Protein 7SWU (pdb70)

InterPro domains:
  IPR000786 Green fluorescent protein, GFP [PR01229] (3-27)
  IPR000786 Green fluorescent protein, GFP [PR01229] (28-48)
  IPR000786 Green fluorescent protein, GFP [PR01229] (85-107)
  IPR000786 Green fluorescent protein, GFP [PR01229] (108-128)
  IPR000786 Green fluorescent protein, GFP [PR01229] (187-205)
  IPR009017 Green fluorescent protein [G3DSA:2.40.155.10] (69-224)
  IPR009017 Green fluorescent protein [SSF54511] (7-222)
  IPR011584 Green fluorescent protein-related [PF01353] (12-220)

Sequence (862 aa):
QALADTMKMTWLMEGSSVNGHAFTIEGEEGTGKPYEGKQSGTTFRVTKGGPLPFAFDIVAPTLFKCFMKYPADIPDYFKLAFPEGLTYDRKIAFEDGGCCATATVEEMSLKGNTLVHKTNNFQGGNFPIDDGPVMQKRTLGWEPTSEKMTPCCDGIIKGDTIMYLMMVEGGKTLKCRYENNYRANKPVLMPPSHFVDLRLTRTNLDKEGLAFKLEEYAVARVLEVQALADTMKMTWLMEGSSVNGHAFTIEGEEGTGKPYEGKQSGTTFRVTKGGPLPFAFDIVAPTLFKCFMKYPADIPDYFKLAFPEGLTYDRKIAFEDGGCCATATVEEMSLKGNTLVHKTNNFQGGNFPIDDGPVMQKRTLGWEPTSEKMTPCCDGIIKGDTIMYLMMVEGGKTLKCRYENNYRANKPVLMPPSHFVDLRLTRTNLDKEEGLAFKLEEYAVARVLEVQALADTMKMTWLMEGSSVNGHAFTIEGEEGTTGKPYEGKQSGTFRVTKGGPLPFAFDIVAPTLFKCFMKYPADIPDYFKLAFPEGLTYDRKIAFEDGGCCATATVEMSLKGNTLVHKTNNFQGGNFPIDDGPVMQKRTLGWEPTSEKMTPCDGIIKGDTIMYLMMVEGGKTLKCRYENNYRANKPVLMPPSHFVDLRLTRTNLDKEGLAFKLEEYAVARVLEVLADTMKMTWLMEGSSVNGHAFTIEGEGTTGKPYEGKQSGTFRRVTKGGPLPFAFDIVAPTLFKCFMKYPADIPDYFKLAFPEGLTYDRKIAFEDGGCCATATVEMSLKGNTLVHKTNNFQGGNFPIDDGPVMQKRTLGWEPTSEKMTPCDGIIKGDTIMYLMMVEGGKTLKCRYENNYRANKPVLMPPSHFVDLRLTRTNLDKEGLAFKLEEYAVARVLEV

Organism: Stylophora pistillata (NCBI:txid50429)

Nearest PDB structures (foldseek):
  7swu-assembly1_A  TM=1.005E+00  e=8.905E-48  Stylophora pistillata
  8i4k-assembly1_A  TM=9.836E-01  e=3.861E-34  Galaxea fascicularis
  8ydo-assembly2_C  TM=9.864E-01  e=3.766E-33  Montipora sp. 20
  2p4m-assembly1_A  TM=9.873E-01  e=4.679E-33  Montipora efflorescens
  1mou-assembly1_A  TM=9.876E-01  e=1.055E-32  Montipora efflorescens

Foldseek 3Di:
DLADQKFKEKEWEWEAAARQTWIKIKIWMAGLQQLKIKIKMFTPPRPPPLWAPQVCQVVRAQSREHEDPVFDRLQVLLPQVWKKKKKWKAWPQGKIKIKIWTWHDDPRYIYIYMYIYIYDDDCPDCTSNVQWDHKDKWKWKWADDPQWTWTWTWIWTHGPPRDIIIMIMTMIMHRPPDDDHGHIWMKIKDKDKADPDDRRGMIMIMMGIYIDHDPD/DQADQKFKEKEWEWEAAARQTWIKIKIWMAGLQQLKIKIKMFTPPRPPPLWAPQVCQVVRAQSREHEDPPFDRLQVLLPQVWKKKKKWKAWPVGKIKIKIWTWHDDPRYIYIYMYIYIYPDDCPDCTSNVFWDHKDKWKWKWADDPQWTWTWTWIWTHGPPRDIIIMIMTMIMHGPPDPDHGHTWMKIKDKDKDDPDDRRGMIMIMMGIYIDHDPD/DQADQKFKEKEWEWEAAARQTWIKIKIWMAGLQQLKIKIKMFTPPRPPPLWAPQVCQVVRAQSREHEDPPFDRLQVQLPQQWKKKKKWKAWPVGKIKIKIWTWHDDPRYIYIYMYIYIYDDDCPDCTSVVFWAHKDKWKWKWADDPQKTWTWTWIWIHGPPRDIIIMIMTMIMHRPDRDDHGHIWMKIKDKHKDDPDPRNGMIMIMMGIYIDHDPD/DDQKFKEKEWEWEAAARQTWIKIKIWMAGLQQLKIKIKIFTPPRPPPLWAPQVCQVVRAQSREHEDPPFDRLQVQLPQVWKKKKKWKAWPVGKIKIKIWTWHDDPRYIYIYMYIYIYDDDCPDCTSNVFWAHKDKWKWKWADDPQKTWTWTWIWIHGPPRDIIIMIMTMIMHRPDGDDHGHIWMKIKDKHKDDPDDRNGMIMIMMGIYIDHDPD

B-factor: mean 20.65, std 9.24, range [8.61, 73.72]

Structure (mmCIF, N/CA/C/O backbone):
data_7SWU
#
_entry.id   7SWU
#
_cell.length_a   71.825
_cell.length_b   83.742
_cell.length_c   88.469
_cell.angle_alpha   90
_cell.angle_beta   96.81
_cell.angle_gamma   90
#
_symmetry.space_group_name_H-M   'P 1 21 1'
#
loop_
_entity.id
_entity.type
_entity.pdbx_description
1 polymer 'Chromoprotein spisPINK'
2 water water
#
loop_
_atom_site.group_PDB
_atom_site.id
_atom_site.type_symbol
_atom_site.label_atom_id
_atom_site.label_alt_id
_atom_site.label_comp_id
_atom_site.label_asym_id
_atom_site.label_entity_id
_atom_site.label_seq_id
_atom_site.pdbx_PDB_ins_code
_atom_site.Cartn_x
_atom_site.Cartn_y
_atom_site.Cartn_z
_atom_site.occupancy
_atom_site.B_iso_or_equiv
_atom_site.auth_seq_id
_atom_site.auth_comp_id
_atom_site.auth_asym_id
_atom_site.auth_atom_id
_atom_site.pdbx_PDB_model_num
ATOM 1 N N . GLN A 1 6 ? 19.446 29.228 31.034 1 40.72 6 GLN A N 1
ATOM 2 C CA . GLN A 1 6 ? 18.626 28.169 31.633 1 40.45 6 GLN A CA 1
ATOM 3 C C . GLN A 1 6 ? 18.555 26.941 30.719 1 38.86 6 GLN A C 1
ATOM 4 O O . GLN A 1 6 ? 18.129 27.093 29.576 1 39.29 6 GLN A O 1
ATOM 17 N N . ALA A 1 7 ? 18.941 25.725 31.195 1 36.98 7 ALA A N 1
ATOM 18 C CA . ALA A 1 7 ? 18.741 24.52 30.378 1 35.09 7 ALA A CA 1
ATOM 19 C C . ALA A 1 7 ? 17.223 24.228 30.283 1 31.83 7 ALA A C 1
ATOM 20 O O . ALA A 1 7 ? 16.756 23.765 29.242 1 32.62 7 ALA A O 1
ATOM 27 N N . LEU A 1 8 ? 16.461 24.513 31.348 1 28.27 8 LEU A N 1
ATOM 28 C CA . LEU A 1 8 ? 15.016 24.315 31.366 1 25.58 8 LEU A CA 1
ATOM 29 C C . LEU A 1 8 ? 14.29 25.648 31.228 1 23.99 8 LEU A C 1
ATOM 30 O O . LEU A 1 8 ? 14.571 26.582 31.968 1 24.04 8 LEU A O 1
ATOM 46 N N . ALA A 1 9 ? 13.316 25.717 30.327 1 22.51 9 ALA A N 1
ATOM 47 C CA . ALA A 1 9 ? 12.514 26.921 30.11 1 22.69 9 ALA A CA 1
ATOM 48 C C . ALA A 1 9 ? 11.434 27.059 31.23 1 21.89 9 ALA A C 1
ATOM 49 O O . ALA A 1 9 ? 11.235 26.124 32.016 1 21.22 9 ALA A O 1
ATOM 56 N N . ASP A 1 10 ? 10.748 28.212 31.309 1 21.2 10 ASP A N 1
ATOM 57 C CA . ASP A 1 10 ? 9.691 28.427 32.301 1 21.04 10 ASP A CA 1
ATOM 58 C C . ASP A 1 10 ? 8.53 27.443 32.124 1 19.71 10 ASP A C 1
ATOM 59 O O . ASP A 1 10 ? 7.873 27.109 33.112 1 19.84 10 ASP A O 1
ATOM 68 N N . THR A 1 11 ? 8.263 27.002 30.89 1 18.79 11 THR A N 1
ATOM 69 C CA . THR A 1 11 ? 7.262 25.975 30.599 1 18.99 11 THR A CA 1
ATOM 70 C C . THR A 1 11 ? 7.956 24.897 29.779 1 18.9 11 THR A C 1
ATOM 71 O O . THR A 1 11 ? 8.674 25.209 28.819 1 19.95 11 THR A O 1
ATOM 82 N N . MET A 1 12 ? 7.727 23.63 30.138 1 17.47 12 MET A N 1
ATOM 83 C CA . MET A 1 12 ? 8.318 22.509 29.439 1 17.11 12 MET A CA 1
ATOM 84 C C . MET A 1 12 ? 7.263 21.456 29.123 1 16.74 12 MET A C 1
ATOM 85 O O . MET A 1 12 ? 6.275 21.315 29.845 1 17.34 12 MET A O 1
ATOM 99 N N . LYS A 1 13 ? 7.498 20.684 28.07 1 15.26 13 LYS A N 1
ATOM 100 C CA . LYS A 1 13 ? 6.676 19.533 27.75 1 16.05 13 LYS A CA 1
ATOM 101 C C . LYS A 1 13 ? 7.386 18.306 28.326 1 15.85 13 LYS A C 1
ATOM 102 O O . LYS A 1 13 ? 8.607 18.317 28.501 1 16.34 13 LYS A O 1
ATOM 121 N N . MET A 1 14 ? 6.621 17.262 28.614 1 14.89 14 MET A N 1
ATOM 122 C CA . MET A 1 14 ? 7.183 16.004 29.108 1 15.02 14 MET A CA 1
ATOM 123 C C . MET A 1 14 ? 6.559 14.812 28.444 1 14.55 14 MET A C 1
ATOM 124 O O . MET A 1 14 ? 5.406 14.851 28.019 1 14.46 14 MET A O 1
ATOM 138 N N . THR A 1 15 ? 7.315 13.702 28.415 1 14.2 15 THR A N 1
ATOM 139 C CA . THR A 1 15 ? 6.787 12.412 28.003 1 13.72 15 THR A CA 1
ATOM 140 C C . THR A 1 15 ? 7.24 11.382 29.03 1 13.55 15 THR A C 1
ATOM 141 O O . THR A 1 15 ? 8.314 11.525 29.627 1 13.08 15 THR A O 1
ATOM 152 N N . TRP A 1 16 ? 6.438 10.342 29.2 1 12.63 16 TRP A N 1
ATOM 153 C CA . TRP A 1 16 ? 6.745 9.239 30.095 1 12.09 16 TRP A CA 1
ATOM 154 C C . TRP A 1 16 ? 6.576 7.923 29.38 1 12.62 16 TRP A C 1
ATOM 155 O O . TRP A 1 16 ? 5.643 7.746 28.598 1 13.33 16 TRP A O 1
ATOM 176 N N . LEU A 1 17 ? 7.469 6.982 29.694 1 12.19 17 LEU A N 1
ATOM 177 C CA . LEU A 1 17 ? 7.346 5.589 29.275 1 12.8 17 LEU A CA 1
ATOM 178 C C . LEU A 1 17 ? 7.728 4.785 30.504 1 12.76 17 LEU A C 1
ATOM 179 O O . LEU A 1 17 ? 8.845 4.934 30.998 1 12.82 17 LEU A O 1
ATOM 195 N N . MET A 1 18 ? 6.804 3.994 31.038 1 11.96 18 MET A N 1
ATOM 196 C CA . MET A 1 18 ? 7.081 3.169 32.205 1 12.17 18 MET A CA 1
ATOM 197 C C . MET A 1 18 ? 6.737 1.738 31.82 1 13.01 18 MET A C 1
ATOM 198 O O . MET A 1 18 ? 5.643 1.473 31.329 1 13.94 18 MET A O 1
ATOM 212 N N . GLU A 1 19 ? 7.659 0.811 32.082 1 12.14 19 GLU A N 1
ATOM 213 C CA . GLU A 1 19 ? 7.431 -0.605 31.824 1 12.39 19 GLU A CA 1
ATOM 214 C C . GLU A 1 19 ? 7.738 -1.311 33.121 1 13.09 19 GLU A C 1
ATOM 215 O O . GLU A 1 19 ? 8.614 -0.876 33.864 1 13.5 19 GLU A O 1
ATOM 227 N N . GLY A 1 20 ? 7.042 -2.4 33.375 1 13 20 GLY A N 1
ATOM 228 C CA . GLY A 1 20 ? 7.325 -3.168 34.574 1 12.91 20 GLY A CA 1
ATOM 229 C C . GLY A 1 20 ? 6.388 -4.308 34.803 1 12.34 20 GLY A C 1
ATOM 230 O O . GLY A 1 20 ? 5.654 -4.723 33.914 1 11.81 20 GLY A O 1
ATOM 234 N N A SER A 1 21 ? 6.46 -4.861 36.009 0.5 11.71 21 SER A N 1
ATOM 235 N N B SER A 1 21 ? 6.441 -4.811 36.014 0.5 12.29 21 SER A N 1
ATOM 236 C CA A SER A 1 21 ? 5.603 -5.958 36.433 0.5 11.31 21 SER A CA 1
ATOM 237 C CA B SER A 1 21 ? 5.597 -5.9 36.441 0.5 12.5 21 SER A CA 1
ATOM 238 C C A SER A 1 21 ? 5.306 -5.801 37.908 0.5 11.65 21 SER A C 1
ATOM 239 C C B SER A 1 21 ? 5.276 -5.719 37.91 0.5 12.16 21 SER A C 1
ATOM 240 O O A SER A 1 21 ? 6.187 -5.385 38.657 0.5 11.71 21 SER A O 1
ATOM 241 O O B SER A 1 21 ? 6.099 -5.182 38.65 0.5 12.21 21 SER A O 1
ATOM 256 N N . VAL A 1 22 ? 4.092 -6.178 38.333 1 11.32 22 VAL A N 1
ATOM 257 C CA . VAL A 1 22 ? 3.687 -6.14 39.745 1 11.87 22 VAL A CA 1
ATOM 258 C C . VAL A 1 22 ? 3.054 -7.503 40.026 1 11.7 22 VAL A C 1
ATOM 259 O O . VAL A 1 22 ? 2.118 -7.897 39.334 1 11.83 22 VAL A O 1
ATOM 273 N N . ASN A 1 23 ? 3.619 -8.272 40.993 1 10.73 23 ASN A N 1
ATOM 274 C CA . ASN A 1 23 ? 3.13 -9.621 41.295 1 11.38 23 ASN A CA 1
ATOM 275 C C . ASN A 1 23 ? 3.079 -10.499 40.024 1 12.24 23 ASN A C 1
ATOM 276 O O . ASN A 1 23 ? 2.149 -11.279 39.842 1 13.87 23 ASN A O 1
ATOM 287 N N . GLY A 1 24 ? 4.059 -10.316 39.142 1 11.5 24 GLY A N 1
ATOM 288 C CA . GLY A 1 24 ? 4.15 -11.084 37.904 1 12.32 24 GLY A CA 1
ATOM 289 C C . GLY A 1 24 ? 3.339 -10.548 36.739 1 13.6 24 GLY A C 1
ATOM 290 O O . GLY A 1 24 ? 3.443 -11.094 35.626 1 14.66 24 GLY A O 1
ATOM 294 N N . HIS A 1 25 ? 2.533 -9.487 36.956 1 12.85 25 HIS A N 1
ATOM 295 C CA . HIS A 1 25 ? 1.708 -8.927 35.894 1 13.51 25 HIS A CA 1
ATOM 296 C C . HIS A 1 25 ? 2.434 -7.807 35.162 1 13.4 25 HIS A C 1
ATOM 297 O O . HIS A 1 25 ? 2.627 -6.723 35.728 1 13.62 25 HIS A O 1
ATOM 311 N N . ALA A 1 26 ? 2.747 -8.023 33.874 1 12.87 26 ALA A N 1
ATOM 312 C CA . ALA A 1 26 ? 3.452 -7.022 33.09 1 12.74 26 ALA A CA 1
ATOM 313 C C . ALA A 1 26 ? 2.529 -5.904 32.647 1 13.21 26 ALA A C 1
ATOM 314 O O . ALA A 1 26 ? 1.349 -6.132 32.344 1 13.04 26 ALA A O 1
ATOM 321 N N . PHE A 1 27 ? 3.082 -4.697 32.563 1 12.87 27 PHE A N 1
ATOM 322 C CA . PHE A 1 27 ? 2.312 -3.543 32.12 1 12.7 27 PHE A CA 1
ATOM 323 C C . PHE A 1 27 ? 3.212 -2.476 31.513 1 12.49 27 PHE A C 1
ATOM 324 O O . PHE A 1 27 ? 4.422 -2.449 31.751 1 12.14 27 PHE A O 1
ATOM 341 N N . THR A 1 28 ? 2.596 -1.591 30.72 1 12.39 28 THR A N 1
ATOM 342 C CA . THR A 1 28 ? 3.273 -0.432 30.153 1 12.84 28 THR A CA 1
ATOM 343 C C . THR A 1 28 ? 2.334 0.75 30.314 1 13.52 28 THR A C 1
ATOM 344 O O . THR A 1 28 ? 1.129 0.63 30.058 1 13.2 28 THR A O 1
ATOM 355 N N . ILE A 1 29 ? 2.902 1.897 30.702 1 13.04 29 ILE A N 1
ATOM 356 C CA . ILE A 1 29 ? 2.167 3.148 30.826 1 13.48 29 ILE A CA 1
ATOM 357 C C . ILE A 1 29 ? 2.905 4.181 29.983 1 13.94 29 ILE A C 1
ATOM 358 O O . ILE A 1 29 ? 4.137 4.242 30.013 1 13.56 29 ILE A O 1
ATOM 374 N N . GLU A 1 30 ? 2.153 4.983 29.211 1 13.84 30 GLU A N 1
ATOM 375 C CA . GLU A 1 30 ? 2.725 6.073 28.426 1 14.08 30 GLU A CA 1
ATOM 376 C C . GLU A 1 30 ? 2.023 7.345 28.852 1 14.44 30 GLU A C 1
ATOM 377 O O . GLU A 1 30 ? 0.836 7.313 29.166 1 15.05 30 GLU A O 1
ATOM 389 N N . GLY A 1 31 ? 2.742 8.452 28.839 1 14.09 31 GLY A N 1
ATOM 390 C CA . GLY A 1 31 ? 2.145 9.725 29.217 1 14.18 31 GLY A CA 1
ATOM 391 C C . GLY A 1 31 ? 2.756 10.907 28.52 1 13.44 31 GLY A C 1
ATOM 392 O O . GLY A 1 31 ? 3.855 10.819 27.959 1 13.35 31 GLY A O 1
ATOM 396 N N A GLU A 1 32 ? 2.006 12.012 28.506 0.5 13.41 32 GLU A N 1
ATOM 397 N N B GLU A 1 32 ? 2.018 12.009 28.524 0.5 13.71 32 GLU A N 1
ATOM 398 C CA A GLU A 1 32 ? 2.453 13.296 27.969 0.5 14 32 GLU A CA 1
ATOM 399 C CA B GLU A 1 32 ? 2.458 13.283 27.968 0.5 14.55 32 GLU A CA 1
ATOM 400 C C A GLU A 1 32 ? 1.938 14.382 28.908 0.5 14.24 32 GLU A C 1
ATOM 401 C C B GLU A 1 32 ? 1.934 14.386 28.897 0.5 14.49 32 GLU A C 1
ATOM 402 O O A GLU A 1 32 ? 0.842 14.257 29.461 0.5 14.34 32 GLU A O 1
ATOM 403 O O B GLU A 1 32 ? 0.843 14.258 29.459 0.5 14.59 32 GLU A O 1
ATOM 426 N N . GLY A 1 33 ? 2.715 15.437 29.079 1 14.18 33 GLY A N 1
ATOM 427 C CA . GLY A 1 33 ? 2.315 16.52 29.969 1 14.6 33 GLY A CA 1
ATOM 428 C C . GLY A 1 33 ? 3.037 17.81 29.758 1 14.51 33 GLY A C 1
ATOM 429 O O . GLY A 1 33 ? 3.769 17.984 28.777 1 14.07 33 GLY A O 1
ATOM 434 N N . THR A 1 34 ? 2.775 18.725 30.679 1 14.56 34 THR A N 1
ATOM 435 C CA . THR A 1 34 ? 3.33 20.066 30.678 1 15.25 34 THR A CA 1
ATOM 436 C C . THR A 1 34 ? 3.607 20.467 32.109 1 15.89 34 THR A C 1
ATOM 437 O O . THR A 1 34 ? 2.848 20.115 33.029 1 16 34 THR A O 1
ATOM 448 N N . GLY A 1 35 ? 4.673 21.219 32.295 1 15.79 35 GLY A N 1
ATOM 449 C CA . GLY A 1 35 ? 5.036 21.67 33.63 1 15.85 35 GLY A CA 1
ATOM 450 C C . GLY A 1 35 ? 5.791 22.973 33.643 1 15.4 35 GLY A C 1
ATOM 451 O O . GLY A 1 35 ? 6.271 23.425 32.611 1 14.74 35 GLY A O 1
ATOM 455 N N . LYS A 1 36 ? 5.871 23.58 34.824 1 15.05 36 LYS A N 1
ATOM 456 C CA . LYS A 1 36 ? 6.557 24.84 35.063 1 15.98 36 LYS A CA 1
ATOM 457 C C . LYS A 1 36 ? 7.625 24.507 36.09 1 15.92 36 LYS A C 1
ATOM 458 O O . LYS A 1 36 ? 7.345 24.44 37.295 1 16.22 36 LYS A O 1
ATOM 477 N N . PRO A 1 37 ? 8.846 24.177 35.616 1 15.31 37 PRO A N 1
ATOM 478 C CA . PRO A 1 37 ? 9.882 23.696 36.548 1 14.93 37 PRO A CA 1
ATOM 479 C C . PRO A 1 37 ? 10.172 24.585 37.748 1 14.91 37 PRO A C 1
ATOM 480 O O . PRO A 1 37 ? 10.316 24.081 38.869 1 15.15 37 PRO A O 1
ATOM 491 N N . TYR A 1 38 ? 10.256 25.9 37.53 1 15.1 38 TYR A N 1
ATOM 492 C CA . TYR A 1 38 ? 10.605 26.825 38.615 1 16.34 38 TYR A CA 1
ATOM 493 C C . TYR A 1 38 ? 9.454 27.111 39.553 1 17.65 38 TYR A C 1
ATOM 494 O O . TYR A 1 38 ? 9.706 27.505 40.702 1 19.46 38 TYR A O 1
ATOM 512 N N . GLU A 1 39 ? 8.203 26.931 39.093 1 16.72 39 GLU A N 1
ATOM 513 C CA . GLU A 1 39 ? 7.041 27.076 39.967 1 16.43 39 GLU A CA 1
ATOM 514 C C . GLU A 1 39 ? 6.755 25.789 40.775 1 15.77 39 GLU A C 1
ATOM 515 O O . GLU A 1 39 ? 5.896 25.822 41.659 1 15.91 39 GLU A O 1
ATOM 527 N N . GLY A 1 40 ? 7.418 24.68 40.44 1 14.73 40 GLY A N 1
ATOM 528 C CA . GLY A 1 40 ? 7.211 23.409 41.11 1 14.89 40 GLY A CA 1
ATOM 529 C C . GLY A 1 40 ? 5.912 22.733 40.741 1 14.6 40 GLY A C 1
ATOM 530 O O . GLY A 1 40 ? 5.419 21.93 41.521 1 15.44 40 GLY A O 1
ATOM 534 N N . LYS A 1 41 ? 5.367 23.013 39.554 1 13.5 41 LYS A N 1
ATOM 535 C CA . LYS A 1 41 ? 4.068 22.465 39.15 1 14.13 41 LYS A CA 1
ATOM 536 C C . LYS A 1 41 ? 4.195 21.636 37.905 1 14.6 41 LYS A C 1
ATOM 537 O O . LYS A 1 41 ? 4.943 21.99 36.994 1 15.84 41 LYS A O 1
ATOM 556 N N . GLN A 1 42 ? 3.453 20.549 37.844 1 13.82 42 GLN A N 1
ATOM 557 C CA . GLN A 1 42 ? 3.464 19.685 36.669 1 13.21 42 GLN A CA 1
ATOM 558 C C . GLN A 1 42 ? 2.177 18.912 36.584 1 13.53 42 GLN A C 1
ATOM 559 O O . GLN A 1 42 ? 1.517 18.653 37.6 1 13.84 42 GLN A O 1
ATOM 573 N N . SER A 1 43 ? 1.823 18.525 35.364 1 13.98 43 SER A N 1
ATOM 574 C CA . SER A 1 43 ? 0.676 17.654 35.163 1 14.52 43 SER A CA 1
ATOM 575 C C . SER A 1 43 ? 0.922 16.778 33.948 1 15.03 43 SER A C 1
ATOM 576 O O . SER A 1 43 ? 1.759 17.089 33.096 1 15.45 43 SER A O 1
ATOM 584 N N . GLY A 1 44 ? 0.211 15.673 33.901 1 14.36 44 GLY A N 1
ATOM 585 C CA . GLY A 1 44 ? 0.315 14.766 32.775 1 14.84 44 GLY A CA 1
ATOM 586 C C . GLY A 1 44 ? -0.903 13.891 32.636 1 14.72 44 GLY A C 1
ATOM 587 O O . GLY A 1 44 ? -1.639 13.683 33.601 1 14.67 44 GLY A O 1
ATOM 591 N N . THR A 1 45 ? -1.091 13.386 31.421 1 13.74 45 THR A N 1
ATOM 592 C CA A THR A 1 45 ? -2.16 12.46 31.091 0.5 15.08 45 THR A CA 1
ATOM 593 C CA B THR A 1 45 ? -2.172 12.457 31.082 0.5 15.07 45 THR A CA 1
ATOM 594 C C . THR A 1 45 ? -1.493 11.142 30.725 1 14.93 45 THR A C 1
ATOM 595 O O . THR A 1 45 ? -0.537 11.136 29.951 1 15.63 45 THR A O 1
ATOM 614 N N . PHE A 1 46 ? -1.98 10.047 31.294 1 13.24 46 PHE A N 1
ATOM 615 C CA . PHE A 1 46 ? -1.391 8.728 31.129 1 13.22 46 PHE A CA 1
ATOM 616 C C . PHE A 1 46 ? -2.384 7.732 30.598 1 14.31 46 PHE A C 1
ATOM 617 O O . PHE A 1 46 ? -3.57 7.806 30.918 1 15.48 46 PHE A O 1
ATOM 634 N N . ARG A 1 47 ? -1.866 6.729 29.875 1 13.72 47 ARG A N 1
ATOM 635 C CA . ARG A 1 47 ? -2.643 5.637 29.318 1 14.38 47 ARG A CA 1
ATOM 636 C C . ARG A 1 47 ? -1.939 4.333 29.661 1 13.58 47 ARG A C 1
ATOM 637 O O . ARG A 1 47 ? -0.711 4.248 29.531 1 13.03 47 ARG A O 1
ATOM 658 N N . VAL A 1 48 ? -2.698 3.321 30.095 1 13.51 48 VAL A N 1
ATOM 659 C CA . VAL A 1 48 ? -2.143 1.994 30.338 1 14.02 48 VAL A CA 1
ATOM 660 C C . VAL A 1 48 ? -2.194 1.337 28.961 1 14.74 48 VAL A C 1
ATOM 661 O O . VAL A 1 48 ? -3.274 0.931 28.511 1 15.51 48 VAL A O 1
ATOM 674 N N . THR A 1 49 ? -1.059 1.302 28.246 1 14.43 49 THR A N 1
ATOM 675 C CA . THR A 1 49 ? -1.04 0.804 26.866 1 15.15 49 THR A CA 1
ATOM 676 C C . THR A 1 49 ? -0.863 -0.71 26.739 1 16.44 49 THR A C 1
ATOM 677 O O . THR A 1 49 ? -1.165 -1.261 25.67 1 17.77 49 THR A O 1
ATOM 688 N N . LYS A 1 50 ? -0.362 -1.376 27.793 1 15.53 50 LYS A N 1
ATOM 689 C CA . LYS A 1 50 ? -0.233 -2.836 27.838 1 16.47 50 LYS A CA 1
ATOM 690 C C . LYS A 1 50 ? -0.542 -3.3 29.257 1 16.5 50 LYS A C 1
ATOM 691 O O . LYS A 1 50 ? -0.153 -2.639 30.22 1 16.13 50 LYS A O 1
ATOM 710 N N . GLY A 1 51 ? -1.256 -4.415 29.376 1 17.15 51 GLY A N 1
ATOM 711 C CA . GLY A 1 51 ? -1.587 -4.991 30.673 1 17.78 51 GLY A CA 1
ATOM 712 C C . GLY A 1 51 ? -2.738 -4.353 31.421 1 18.55 51 GLY A C 1
ATOM 713 O O . GLY A 1 51 ? -2.946 -4.656 32.599 1 18.97 51 GLY A O 1
ATOM 717 N N . GLY A 1 52 ? -3.517 -3.502 30.75 1 18.5 52 GLY A N 1
ATOM 718 C CA . GLY A 1 52 ? -4.654 -2.842 31.375 1 19.27 52 GLY A CA 1
ATOM 719 C C . GLY A 1 52 ? -5.974 -3.551 31.097 1 21.49 52 GLY A C 1
ATOM 720 O O . GLY A 1 52 ? -6.113 -4.206 30.06 1 22.53 52 GLY A O 1
ATOM 724 N N . PRO A 1 53 ? -7.004 -3.385 31.958 1 21.75 53 PRO A N 1
ATOM 725 C CA . PRO A 1 53 ? -6.979 -2.677 33.252 1 21.45 53 PRO A CA 1
ATOM 726 C C . PRO A 1 53 ? -6.001 -3.368 34.194 1 20.38 53 PRO A C 1
ATOM 727 O O . PRO A 1 53 ? -5.882 -4.599 34.184 1 21.5 53 PRO A O 1
ATOM 738 N N . LEU A 1 54 ? -5.254 -2.567 34.966 1 18.86 54 LEU A N 1
ATOM 739 C CA . LEU A 1 54 ? -4.24 -3.136 35.842 1 17.56 54 LEU A CA 1
ATOM 740 C C . LEU A 1 54 ? -4.906 -3.941 36.951 1 17.19 54 LEU A C 1
ATOM 741 O O . LEU A 1 54 ? -5.921 -3.488 37.489 1 16.96 54 LEU A O 1
ATOM 757 N N . PRO A 1 55 ? -4.34 -5.104 37.335 1 17.15 55 PRO A N 1
ATOM 758 C CA . PRO A 1 55 ? -4.873 -5.842 38.502 1 17.28 55 PRO A CA 1
ATOM 759 C C . PRO A 1 55 ? -4.412 -5.256 39.853 1 16.88 55 PRO A C 1
ATOM 760 O O . PRO A 1 55 ? -4.692 -5.832 40.899 1 18.19 55 PRO A O 1
ATOM 771 N N . PHE A 1 56 ? -3.686 -4.131 39.836 1 15.03 56 PHE A N 1
ATOM 772 C CA . PHE A 1 56 ? -3.202 -3.457 41.041 1 14.13 56 PHE A CA 1
ATOM 773 C C . PHE A 1 56 ? -3.527 -1.96 40.955 1 13.94 56 PHE A C 1
ATOM 774 O O . PHE A 1 56 ? -3.795 -1.422 39.869 1 13.59 56 PHE A O 1
ATOM 791 N N . ALA A 1 57 ? -3.483 -1.281 42.101 1 13.04 57 ALA A N 1
ATOM 792 C CA . ALA A 1 57 ? -3.768 0.145 42.16 1 12.9 57 ALA A CA 1
ATOM 793 C C . ALA A 1 57 ? -2.752 0.955 41.375 1 12.25 57 ALA A C 1
ATOM 794 O O . ALA A 1 57 ? -1.565 0.92 41.681 1 11.76 57 ALA A O 1
ATOM 801 N N . PHE A 1 58 ? -3.233 1.765 40.413 1 11.98 58 PHE A N 1
ATOM 802 C CA . PHE A 1 58 ? -2.356 2.691 39.686 1 11.61 58 PHE A CA 1
ATOM 803 C C . PHE A 1 58 ? -1.603 3.636 40.658 1 11.34 58 PHE A C 1
ATOM 804 O O . PHE A 1 58 ? -0.481 4.052 40.388 1 11.61 58 PHE A O 1
ATOM 821 N N . ASP A 1 59 ? -2.201 3.928 41.824 1 11.07 59 ASP A N 1
ATOM 822 C CA . ASP A 1 59 ? -1.539 4.767 42.811 1 10.94 59 ASP A CA 1
ATOM 823 C C . ASP A 1 59 ? -0.117 4.3 43.164 1 11.84 59 ASP A C 1
ATOM 824 O O . ASP A 1 59 ? 0.711 5.156 43.466 1 11.84 59 ASP A O 1
ATOM 833 N N . ILE A 1 60 ? 0.186 2.981 43.107 1 11.17 60 ILE A N 1
ATOM 834 C CA . ILE A 1 60 ? 1.544 2.545 43.513 1 10.81 60 ILE A CA 1
ATOM 835 C C . ILE A 1 60 ? 2.626 3.024 42.548 1 10.8 60 ILE A C 1
ATOM 836 O O . ILE A 1 60 ? 3.782 3.063 42.951 1 11.23 60 ILE A O 1
ATOM 852 N N . VAL A 1 61 ? 2.28 3.334 41.285 1 10.49 61 VAL A N 1
ATOM 853 C CA . VAL A 1 61 ? 3.28 3.847 40.336 1 11.05 61 VAL A CA 1
ATOM 854 C C . VAL A 1 61 ? 3.22 5.37 40.193 1 11.19 61 VAL A C 1
ATOM 855 O O . VAL A 1 61 ? 4.175 5.941 39.643 1 10.65 61 VAL A O 1
ATOM 868 N N . ALA A 1 62 ? 2.134 6.027 40.659 1 10.82 62 ALA A N 1
ATOM 869 C CA . ALA A 1 62 ? 1.97 7.465 40.437 1 11.66 62 ALA A CA 1
ATOM 870 C C . ALA A 1 62 ? 3.115 8.324 41.014 1 11.89 62 ALA A C 1
ATOM 871 O O . ALA A 1 62 ? 3.641 9.172 40.273 1 12.05 62 ALA A O 1
ATOM 878 N N . PRO A 1 63 ? 3.615 8.09 42.249 1 11.57 63 PRO A N 1
ATOM 879 C CA . PRO A 1 63 ? 4.754 8.901 42.728 1 11.57 63 PRO A CA 1
ATOM 880 C C . PRO A 1 63 ? 6.058 8.616 41.968 1 11.23 63 PRO A C 1
ATOM 881 O O . PRO A 1 63 ? 6.997 9.392 42.104 1 11.3 63 PRO A O 1
ATOM 892 N N . THR A 1 64 ? 6.147 7.505 41.207 1 10.97 64 THR A N 1
ATOM 893 C CA . THR A 1 64 ? 7.351 7.24 40.404 1 11.45 64 THR A CA 1
ATOM 894 C C . THR A 1 64 ? 7.214 7.917 39.031 1 12.24 64 THR A C 1
ATOM 895 O O . THR A 1 64 ? 8.229 8.251 38.433 1 12.99 64 THR A O 1
ATOM 906 N N . LEU A 1 65 ? 5.984 8.188 38.557 1 11.58 65 LEU A N 1
ATOM 907 C CA . LEU A 1 65 ? 5.807 9.016 37.368 1 11.6 65 LEU A CA 1
ATOM 908 C C . LEU A 1 65 ? 6.118 10.465 37.793 1 12.47 65 LEU A C 1
ATOM 909 O O . LEU A 1 65 ? 6.717 11.218 37.026 1 13.2 65 LEU A O 1
ATOM 968 N N . PHE A 1 67 ? 9.392 13.252 39.105 1 12.64 69 PHE A N 1
ATOM 969 C CA . PHE A 1 67 ? 9.986 14.086 38.039 1 13.06 69 PHE A CA 1
ATOM 970 C C . PHE A 1 67 ? 10.584 15.292 38.775 1 13.56 69 PHE A C 1
ATOM 971 O O . PHE A 1 67 ? 9.981 16.361 38.87 1 13.66 69 PHE A O 1
ATOM 987 N N . LYS A 1 68 ? 11.768 15.078 39.347 1 13.5 70 LYS A N 1
ATOM 988 C CA . LYS A 1 68 ? 12.328 15.918 40.397 1 12.82 70 LYS A CA 1
ATOM 989 C C . LYS A 1 68 ? 12.78 17.306 40.005 1 14.16 70 LYS A C 1
ATOM 990 O O . LYS A 1 68 ? 12.972 18.126 40.914 1 14.81 70 LYS A O 1
ATOM 1009 N N . CYS A 1 69 ? 12.898 17.614 38.705 1 14.5 71 CYS A N 1
ATOM 1010 C CA . CYS A 1 69 ? 13.237 18.988 38.299 1 14.87 71 CYS A CA 1
ATOM 1011 C C . CYS A 1 69 ? 12.001 19.928 38.399 1 15.17 71 CYS A C 1
ATOM 1012 O O . CYS A 1 69 ? 12.161 21.128 38.157 1 15.6 71 CYS A O 1
ATOM 1020 N N . PHE A 1 70 ? 10.796 19.412 38.782 1 14.97 72 PHE A N 1
ATOM 1021 C CA . PHE A 1 70 ? 9.612 20.25 39.001 1 15.42 72 PHE A CA 1
ATOM 1022 C C . PHE A 1 70 ? 9.455 20.519 40.504 1 16.52 72 PHE A C 1
ATOM 1023 O O . PHE A 1 70 ? 8.754 19.788 41.213 1 16.77 72 PHE A O 1
ATOM 1040 N N . MET A 1 71 ? 10.215 21.493 41.011 1 15.92 73 MET A N 1
ATOM 1041 C CA . MET A 1 71 ? 10.189 21.893 42.427 1 15.71 73 MET A CA 1
ATOM 1042 C C . MET A 1 71 ? 10.453 23.37 42.522 1 15.72 73 MET A C 1
ATOM 1043 O O . MET A 1 71 ? 11.335 23.883 41.824 1 16.47 73 MET A O 1
ATOM 1057 N N . LYS A 1 72 ? 9.763 24.04 43.438 1 14.7 74 LYS A N 1
ATOM 1058 C CA . LYS A 1 72 ? 9.989 25.454 43.676 1 15.33 74 LYS A CA 1
ATOM 1059 C C . LYS A 1 72 ? 11.068 25.544 44.743 1 15.94 74 LYS A C 1
ATOM 1060 O O . LYS A 1 72 ? 10.861 25.059 45.859 1 16.58 74 LYS A O 1
ATOM 1079 N N . TYR A 1 73 ? 12.224 26.137 44.404 1 15.83 75 TYR A N 1
ATOM 1080 C CA . TYR A 1 73 ? 13.319 26.329 45.353 1 15.9 75 TYR A CA 1
ATOM 1081 C C . TYR A 1 73 ? 13.532 27.808 45.566 1 18 75 TYR A C 1
ATOM 1082 O O . TYR A 1 73 ? 13.596 28.547 44.578 1 18.16 75 TYR A O 1
ATOM 1100 N N . PRO A 1 74 ? 13.778 28.25 46.806 1 19.31 76 PRO A N 1
ATOM 1101 C CA . PRO A 1 74 ? 14.211 29.646 46.995 1 20.44 76 PRO A CA 1
ATOM 1102 C C . PRO A 1 74 ? 15.608 29.821 46.391 1 20.05 76 PRO A C 1
ATOM 1103 O O . PRO A 1 74 ? 16.355 28.838 46.249 1 20.06 76 PRO A O 1
ATOM 1114 N N . ALA A 1 75 ? 15.959 31.06 45.995 1 19.23 77 ALA A N 1
ATOM 1115 C CA . ALA A 1 75 ? 17.242 31.33 45.34 1 20.28 77 ALA A CA 1
ATOM 1116 C C . ALA A 1 75 ? 18.473 30.972 46.174 1 20.28 77 ALA A C 1
ATOM 1117 O O . ALA A 1 75 ? 19.535 30.708 45.603 1 21.71 77 ALA A O 1
ATOM 1124 N N . ASP A 1 76 ? 18.348 30.945 47.505 1 18.17 78 ASP A N 1
ATOM 1125 C CA . ASP A 1 76 ? 19.501 30.661 48.371 1 18.6 78 ASP A CA 1
ATOM 1126 C C . ASP A 1 76 ? 19.687 29.164 48.688 1 17.9 78 ASP A C 1
ATOM 1127 O O . ASP A 1 76 ? 20.502 28.827 49.547 1 18.28 78 ASP A O 1
ATOM 1136 N N . ILE A 1 77 ? 18.979 28.26 47.971 1 16.44 79 ILE A N 1
ATOM 1137 C CA . ILE A 1 77 ? 19.183 26.821 48.131 1 15.97 79 ILE A CA 1
ATOM 1138 C C . ILE A 1 77 ? 19.487 26.256 46.745 1 15.9 79 ILE A C 1
ATOM 1139 O O . ILE A 1 77 ? 18.6 26.287 45.898 1 16.57 79 ILE A O 1
ATOM 1155 N N . PRO A 1 78 ? 20.679 25.666 46.514 1 15.29 80 PRO A N 1
ATOM 1156 C CA . PRO A 1 78 ? 20.959 25.057 45.198 1 15.03 80 PRO A CA 1
ATOM 1157 C C . PRO A 1 78 ? 19.937 23.988 44.823 1 15.01 80 PRO A C 1
ATOM 1158 O O . PRO A 1 78 ? 19.527 23.192 45.671 1 14.79 80 PRO A O 1
ATOM 1169 N N . ASP A 1 79 ? 19.532 23.979 43.558 1 13.95 81 ASP A N 1
ATOM 1170 C CA . ASP A 1 79 ? 18.536 23.053 43.034 1 14.19 81 ASP A CA 1
ATOM 1171 C C . ASP A 1 79 ? 19.274 21.963 42.261 1 14.32 81 ASP A C 1
ATOM 1172 O O . ASP A 1 79 ? 19.527 22.082 41.066 1 15.23 81 ASP A O 1
ATOM 1181 N N . TYR A 1 80 ? 19.667 20.911 42.983 1 13.74 82 TYR A N 1
ATOM 1182 C CA . TYR A 1 80 ? 20.414 19.786 42.412 1 13.61 82 TYR A CA 1
ATOM 1183 C C . TYR A 1 80 ? 19.759 19.202 41.143 1 13.46 82 TYR A C 1
ATOM 1184 O O . TYR A 1 80 ? 20.448 18.865 40.181 1 13.72 82 TYR A O 1
ATOM 1202 N N . PHE A 1 81 ? 18.44 19.104 41.165 1 13.16 83 PHE A N 1
ATOM 1203 C CA . PHE A 1 81 ? 17.677 18.448 40.108 1 13.39 83 PHE A CA 1
ATOM 1204 C C . PHE A 1 81 ? 17.67 19.249 38.821 1 15.09 83 PHE A C 1
ATOM 1205 O O . PHE A 1 81 ? 17.666 18.644 37.76 1 17.37 83 PHE A O 1
ATOM 1222 N N . LYS A 1 82 ? 17.684 20.588 38.896 1 14.06 84 LYS A N 1
ATOM 1223 C CA . LYS A 1 82 ? 17.768 21.41 37.693 1 14.32 84 LYS A CA 1
ATOM 1224 C C . LYS A 1 82 ? 19.241 21.546 37.269 1 15.54 84 LYS A C 1
ATOM 1225 O O . LYS A 1 82 ? 19.533 21.579 36.063 1 16.6 84 LYS A O 1
ATOM 1244 N N . LEU A 1 83 ? 20.173 21.66 38.234 1 15.07 85 LEU A N 1
ATOM 1245 C CA . LEU A 1 83 ? 21.605 21.745 37.902 1 16.42 85 LEU A CA 1
ATOM 1246 C C . LEU A 1 83 ? 22.1 20.493 37.151 1 16.86 85 LEU A C 1
ATOM 1247 O O . LEU A 1 83 ? 23.116 20.565 36.432 1 17.45 85 LEU A O 1
ATOM 1263 N N . ALA A 1 84 ? 21.383 19.362 37.291 1 16.25 86 ALA A N 1
ATOM 1264 C CA . ALA A 1 84 ? 21.71 18.128 36.58 1 17.04 86 ALA A CA 1
ATOM 1265 C C . ALA A 1 84 ? 21.48 18.249 35.066 1 17.75 86 ALA A C 1
ATOM 1266 O O . ALA A 1 84 ? 22.016 17.434 34.322 1 18.89 86 ALA A O 1
ATOM 1273 N N . PHE A 1 85 ? 20.666 19.222 34.611 1 17.34 87 PHE A N 1
ATOM 1274 C CA . PHE A 1 85 ? 20.38 19.409 33.184 1 17.91 87 PHE A CA 1
ATOM 1275 C C . PHE A 1 85 ? 21.389 20.368 32.55 1 19.81 87 PHE A C 1
ATOM 1276 O O . PHE A 1 85 ? 21.983 21.205 33.248 1 20.66 87 PHE A O 1
ATOM 1293 N N . PRO A 1 86 ? 21.682 20.196 31.244 1 19.74 88 PRO A N 1
ATOM 1294 C CA . PRO A 1 86 ? 21.041 19.293 30.268 1 19.49 88 PRO A CA 1
ATOM 1295 C C . PRO A 1 86 ? 21.433 17.823 30.287 1 19.54 88 PRO A C 1
ATOM 1296 O O . PRO A 1 86 ? 20.775 17.051 29.594 1 20.32 88 PRO A O 1
ATOM 1307 N N . GLU A 1 87 ? 22.471 17.425 31.034 1 19.19 89 GLU A N 1
ATOM 1308 C CA . GLU A 1 87 ? 22.96 16.045 30.991 1 20.41 89 GLU A CA 1
ATOM 1309 C C . GLU A 1 87 ? 21.947 15.022 31.502 1 22.06 89 GLU A C 1
ATOM 1310 O O . GLU A 1 87 ? 21.918 13.896 31.002 1 24.56 89 GLU A O 1
ATOM 1322 N N . GLY A 1 88 ? 21.126 15.426 32.465 1 20.27 90 GLY A N 1
ATOM 1323 C CA . GLY A 1 88 ? 20.058 14.597 32.996 1 19.9 90 GLY A CA 1
ATOM 1324 C C . GLY A 1 88 ? 20.352 13.993 34.348 1 18.08 90 GLY A C 1
ATOM 1325 O O . GLY A 1 88 ? 21.397 14.228 34.949 1 17.2 90 GLY A O 1
ATOM 1329 N N . LEU A 1 89 ? 19.407 13.196 34.817 1 16.66 91 LEU A N 1
ATOM 1330 C CA . LEU A 1 89 ? 19.499 12.585 36.127 1 17.52 91 LEU A CA 1
ATOM 1331 C C . LEU A 1 89 ? 18.957 11.176 36.071 1 16.19 91 LEU A C 1
ATOM 1332 O O . LEU A 1 89 ? 17.955 10.95 35.392 1 16.73 91 LEU A O 1
ATOM 1348 N N . THR A 1 90 ? 19.581 10.247 36.81 1 14.29 92 THR A N 1
ATOM 1349 C CA . THR A 1 90 ? 19.062 8.888 36.92 1 14.26 92 THR A CA 1
ATOM 1350 C C . THR A 1 90 ? 18.909 8.602 38.393 1 13.39 92 THR A C 1
ATOM 1351 O O . THR A 1 90 ? 19.764 9.015 39.188 1 14.58 92 THR A O 1
ATOM 1362 N N . TYR A 1 91 ? 17.846 7.88 38.764 1 11.43 93 TYR A N 1
ATOM 1363 C CA . TYR A 1 91 ? 17.687 7.529 40.174 1 11.12 93 TYR A CA 1
ATOM 1364 C C . TYR A 1 91 ? 17.165 6.144 40.367 1 11.63 93 TYR A C 1
ATOM 1365 O O . TYR A 1 91 ? 16.504 5.593 39.478 1 11.37 93 TYR A O 1
ATOM 1383 N N . ASP A 1 92 ? 17.505 5.559 41.52 1 11.54 94 ASP A N 1
ATOM 1384 C CA . ASP A 1 92 ? 16.95 4.275 41.913 1 11.59 94 ASP A CA 1
ATOM 1385 C C . ASP A 1 92 ? 16.044 4.55 43.116 1 11.4 94 ASP A C 1
ATOM 1386 O O . ASP A 1 92 ? 16.221 5.547 43.844 1 12.51 94 ASP A O 1
ATOM 1395 N N . ARG A 1 93 ? 15.062 3.685 43.305 1 10.35 95 ARG A N 1
ATOM 1396 C CA . ARG A 1 93 ? 14.065 3.898 44.338 1 10.91 95 ARG A CA 1
ATOM 1397 C C . ARG A 1 93 ? 13.619 2.585 44.912 1 11.27 95 ARG A C 1
ATOM 1398 O O . ARG A 1 93 ? 13.33 1.662 44.157 1 11.56 95 ARG A O 1
ATOM 1419 N N . LYS A 1 94 ? 13.516 2.523 46.246 1 10.82 96 LYS A N 1
ATOM 1420 C CA . LYS A 1 94 ? 13.016 1.365 46.977 1 12.71 96 LYS A CA 1
ATOM 1421 C C . LYS A 1 94 ? 11.704 1.833 47.583 1 13.46 96 LYS A C 1
ATOM 1422 O O . LYS A 1 94 ? 11.653 2.895 48.223 1 14.17 96 LYS A O 1
ATOM 1441 N N . ILE A 1 95 ? 10.645 1.06 47.383 1 12.62 97 ILE A N 1
ATOM 1442 C CA . ILE A 1 95 ? 9.31 1.372 47.867 1 13.94 97 ILE A CA 1
ATOM 1443 C C . ILE A 1 95 ? 8.94 0.22 48.772 1 14.82 97 ILE A C 1
ATOM 1444 O O . ILE A 1 95 ? 9.011 -0.95 48.343 1 16.65 97 ILE A O 1
ATOM 1460 N N . ALA A 1 96 ? 8.585 0.511 50.019 1 12.73 98 ALA A N 1
ATOM 1461 C CA . ALA A 1 96 ? 8.262 -0.555 50.964 1 12.39 98 ALA A CA 1
ATOM 1462 C C . ALA A 1 96 ? 6.995 -0.223 51.714 1 12.27 98 ALA A C 1
ATOM 1463 O O . ALA A 1 96 ? 6.991 0.71 52.509 1 12.88 98 ALA A O 1
ATOM 1470 N N . PHE A 1 97 ? 5.946 -1.016 51.519 1 11.84 99 PHE A N 1
ATOM 1471 C CA . PHE A 1 97 ? 4.687 -0.824 52.22 1 12.2 99 PHE A CA 1
ATOM 1472 C C . PHE A 1 97 ? 4.685 -1.581 53.541 1 12.92 99 PHE A C 1
ATOM 1473 O O . PHE A 1 97 ? 5.329 -2.633 53.667 1 13.96 99 PHE A O 1
ATOM 1490 N N . GLU A 1 98 ? 3.92 -1.075 54.511 1 12.34 100 GLU A N 1
ATOM 1491 C CA . GLU A 1 98 ? 3.89 -1.721 55.827 1 13.19 100 GLU A CA 1
ATOM 1492 C C . GLU A 1 98 ? 3.32 -3.135 55.841 1 14.57 100 GLU A C 1
ATOM 1493 O O . GLU A 1 98 ? 3.513 -3.839 56.839 1 16.2 100 GLU A O 1
ATOM 1505 N N . ASP A 1 99 ? 2.603 -3.544 54.777 1 12.91 101 ASP A N 1
ATOM 1506 C CA . ASP A 1 99 ? 2.046 -4.903 54.706 1 13.49 101 ASP A CA 1
ATOM 1507 C C . ASP A 1 99 ? 2.938 -5.873 53.889 1 13.76 101 ASP A C 1
ATOM 1508 O O . ASP A 1 99 ? 2.506 -6.99 53.607 1 14.61 101 ASP A O 1
ATOM 1517 N N . GLY A 1 100 ? 4.161 -5.469 53.559 1 13.43 102 GLY A N 1
ATOM 1518 C CA . GLY A 1 100 ? 5.1 -6.346 52.877 1 13.38 102 GLY A CA 1
ATOM 1519 C C . GLY A 1 100 ? 5.199 -6.144 51.383 1 13.45 102 GLY A C 1
ATOM 1520 O O . GLY A 1 100 ? 6.165 -6.609 50.781 1 14.65 102 GLY A O 1
ATOM 1524 N N . GLY A 1 101 ? 4.252 -5.422 50.77 1 13.01 103 GLY A N 1
ATOM 1525 C CA . GLY A 1 101 ? 4.344 -5.083 49.348 1 13.21 103 GLY A CA 1
ATOM 1526 C C . GLY A 1 101 ? 5.59 -4.25 49.12 1 13.75 103 GLY A C 1
ATOM 1527 O O . GLY A 1 101 ? 5.927 -3.423 49.975 1 14.96 103 GLY A O 1
ATOM 1531 N N . CYS A 1 102 ? 6.316 -4.493 48.026 1 13.21 104 CYS A N 1
ATOM 1532 C CA A CYS A 1 102 ? 7.556 -3.769 47.788 0.5 14.14 104 CYS A CA 1
ATOM 1533 C CA B CYS A 1 102 ? 7.576 -3.786 47.791 0.5 14.53 104 CYS A CA 1
ATOM 1534 C C . CYS A 1 102 ? 7.814 -3.588 46.32 1 14.34 104 CYS A C 1
ATOM 1535 O O . CYS A 1 102 ? 7.368 -4.403 45.522 1 15.29 104 CYS A O 1
ATOM 1550 N N . ALA A 1 103 ? 8.605 -2.583 45.982 1 12.77 105 ALA A N 1
ATOM 1551 C CA . ALA A 1 103 ? 8.997 -2.376 44.603 1 11.99 105 ALA A CA 1
ATOM 1552 C C . ALA A 1 103 ? 10.335 -1.7 44.534 1 11.9 105 ALA A C 1
ATOM 1553 O O . ALA A 1 103 ? 10.743 -1.02 45.476 1 11.86 105 ALA A O 1
ATOM 1560 N N . THR A 1 104 ? 11.044 -1.922 43.429 1 11.07 106 THR A N 1
ATOM 1561 C CA . THR A 1 104 ? 12.274 -1.206 43.144 1 12.57 106 THR A CA 1
ATOM 1562 C C . THR A 1 104 ? 12.095 -0.638 41.745 1 12.14 106 THR A C 1
ATOM 1563 O O . THR A 1 104 ? 11.567 -1.327 40.846 1 13.9 106 THR A O 1
ATOM 1574 N N . ALA A 1 105 ? 12.503 0.621 41.55 1 10.89 107 ALA A N 1
ATOM 1575 C CA . ALA A 1 105 ? 12.382 1.248 40.236 1 10.83 107 ALA A CA 1
ATOM 1576 C C . ALA A 1 105 ? 13.629 2.014 39.881 1 11.09 107 ALA A C 1
ATOM 1577 O O . ALA A 1 105 ? 14.331 2.495 40.76 1 11.5 107 ALA A O 1
ATOM 1584 N N . THR A 1 106 ? 13.915 2.109 38.587 1 10.82 108 THR A N 1
ATOM 1585 C CA . THR A 1 106 ? 15.026 2.909 38.092 1 10.66 108 THR A CA 1
ATOM 1586 C C . THR A 1 106 ? 14.409 3.87 37.089 1 10.64 108 THR A C 1
ATOM 1587 O O . THR A 1 106 ? 13.684 3.438 36.166 1 10.79 108 THR A O 1
ATOM 1598 N N . VAL A 1 107 ? 14.691 5.155 37.277 1 10.63 109 VAL A N 1
ATOM 1599 C CA . VAL A 1 107 ? 14.152 6.201 36.402 1 11.08 109 VAL A CA 1
ATOM 1600 C C . VAL A 1 107 ? 15.28 6.972 35.76 1 12.06 109 VAL A C 1
ATOM 1601 O O . VAL A 1 107 ? 16.229 7.359 36.453 1 12.15 109 VAL A O 1
ATOM 1614 N N A GLU A 1 108 ? 15.149 7.262 34.472 0.5 11.83 110 GLU A N 1
ATOM 1615 N N B GLU A 1 108 ? 15.153 7.264 34.456 0.5 12.27 110 GLU A N 1
ATOM 1616 C CA A GLU A 1 108 ? 16.092 8.108 33.768 0.5 12.2 110 GLU A CA 1
ATOM 1617 C CA B GLU A 1 108 ? 16.121 8.054 33.696 0.5 13.11 110 GLU A CA 1
ATOM 1618 C C A GLU A 1 108 ? 15.307 9.323 33.307 0.5 13.03 110 GLU A C 1
ATOM 1619 C C B GLU A 1 108 ? 15.4 9.299 33.171 0.5 13.6 110 GLU A C 1
ATOM 1620 O O A GLU A 1 108 ? 14.244 9.182 32.703 0.5 13.16 110 GLU A O 1
ATOM 1621 O O B GLU A 1 108 ? 14.464 9.154 32.385 0.5 13.98 110 GLU A O 1
ATOM 1644 N N . MET A 1 109 ? 15.825 10.51 33.6 1 13.68 111 MET A N 1
ATOM 1645 C CA . MET A 1 109 ? 15.239 11.768 33.152 1 14.85 111 MET A CA 1
ATOM 1646 C C . MET A 1 109 ? 16.271 12.387 32.209 1 15.72 111 MET A C 1
ATOM 1647 O O . MET A 1 109 ? 17.423 12.582 32.594 1 15.9 111 MET A O 1
ATOM 1662 N N . SER A 1 110 ? 15.865 12.662 30.976 1 15.69 112 SER A N 1
ATOM 1663 C CA . SER A 1 110 ? 16.733 13.261 29.967 1 16.37 112 SER A CA 1
ATOM 1664 C C . SER A 1 110 ? 16.035 14.452 29.313 1 17.52 112 SER A C 1
ATOM 1665 O O . SER A 1 110 ? 14.843 14.674 29.528 1 17.51 112 SER A O 1
ATOM 1673 N N . LEU A 1 111 ? 16.779 15.244 28.55 1 17.87 113 LEU A N 1
ATOM 1674 C CA . LEU A 1 111 ? 16.243 16.432 27.91 1 20 113 LEU A CA 1
ATOM 1675 C C . LEU A 1 111 ? 16.507 16.366 26.419 1 23.37 113 LEU A C 1
ATOM 1676 O O . LEU A 1 111 ? 17.652 16.167 26.006 1 23.24 113 LEU A O 1
ATOM 1692 N N . LYS A 1 112 ? 15.436 16.545 25.625 1 25.36 114 LYS A N 1
ATOM 1693 C CA . LYS A 1 112 ? 15.458 16.57 24.161 1 28.29 114 LYS A CA 1
ATOM 1694 C C . LYS A 1 112 ? 14.737 17.831 23.735 1 29.46 114 LYS A C 1
ATOM 1695 O O . LYS A 1 112 ? 13.506 17.839 23.684 1 29.6 114 LYS A O 1
ATOM 1714 N N . GLY A 1 113 ? 15.493 18.889 23.472 1 29.38 115 GLY A N 1
ATOM 1715 C CA . GLY A 1 113 ? 14.919 20.146 23.037 1 29.72 115 GLY A CA 1
ATOM 1716 C C . GLY A 1 113 ? 14.045 20.77 24.093 1 29.86 115 GLY A C 1
ATOM 1717 O O . GLY A 1 113 ? 14.497 21.041 25.211 1 30.47 115 GLY A O 1
ATOM 1721 N N . ASN A 1 114 ? 12.776 20.964 23.762 1 29.3 116 ASN A N 1
ATOM 1722 C CA . ASN A 1 114 ? 11.827 21.545 24.69 1 28.98 116 ASN A CA 1
ATOM 1723 C C . ASN A 1 114 ? 11.134 20.443 25.542 1 25.51 116 ASN A C 1
ATOM 1724 O O . ASN A 1 114 ? 10.175 20.781 26.248 1 26.34 116 ASN A O 1
ATOM 1735 N N . THR A 1 115 ? 11.53 19.139 25.401 1 21.6 117 THR A N 1
ATOM 1736 C CA . THR A 1 115 ? 10.848 18.032 26.064 1 19.08 117 THR A CA 1
ATOM 1737 C C . THR A 1 115 ? 11.723 17.282 27.062 1 17.37 117 THR A C 1
ATOM 1738 O O . THR A 1 115 ? 12.798 16.812 26.726 1 17.55 117 THR A O 1
ATOM 1749 N N . LEU A 1 116 ? 11.205 17.102 28.278 1 15.69 118 LEU A N 1
ATOM 1750 C CA . LEU A 1 116 ? 11.867 16.301 29.303 1 15.83 118 LEU A CA 1
ATOM 1751 C C . LEU A 1 116 ? 11.291 14.89 29.155 1 16.02 118 LEU A C 1
ATOM 1752 O O . LEU A 1 116 ? 10.066 14.716 29.104 1 16.22 118 LEU A O 1
ATOM 1768 N N . VAL A 1 117 ? 12.172 13.892 29.038 1 15.34 119 VAL A N 1
ATOM 1769 C CA . VAL A 1 117 ? 11.804 12.514 28.773 1 15.09 119 VAL A CA 1
ATOM 1770 C C . VAL A 1 117 ? 12.055 11.692 30.034 1 14.72 119 VAL A C 1
ATOM 1771 O O . VAL A 1 117 ? 13.157 11.725 30.588 1 15.64 119 VAL A O 1
ATOM 1784 N N . HIS A 1 118 ? 11.035 10.964 30.484 1 13.08 120 HIS A N 1
ATOM 1785 C CA . HIS A 1 118 ? 11.079 10.179 31.713 1 12.01 120 HIS A CA 1
ATOM 1786 C C . HIS A 1 118 ? 10.875 8.718 31.327 1 12.79 120 HIS A C 1
ATOM 1787 O O . HIS A 1 118 ? 9.869 8.386 30.683 1 13.59 120 HIS A O 1
ATOM 1801 N N . LYS A 1 119 ? 11.848 7.849 31.663 1 11.29 121 LYS A N 1
ATOM 1802 C CA . LYS A 1 119 ? 11.785 6.422 31.328 1 12.36 121 LYS A CA 1
ATOM 1803 C C . LYS A 1 119 ? 11.96 5.628 32.601 1 12.41 121 LYS A C 1
ATOM 1804 O O . LYS A 1 119 ? 12.904 5.896 33.344 1 12.68 121 LYS A O 1
ATOM 1823 N N . THR A 1 120 ? 11.06 4.683 32.872 1 11.11 122 THR A N 1
ATOM 1824 C CA . THR A 1 120 ? 11.145 3.901 34.108 1 11.52 122 THR A CA 1
ATOM 1825 C C . THR A 1 120 ? 10.982 2.421 33.892 1 11.6 122 THR A C 1
ATOM 1826 O O . THR A 1 120 ? 10.215 1.988 33.015 1 11.84 122 THR A O 1
ATOM 1837 N N A ASN A 1 121 ? 11.684 1.638 34.705 0.7 11.73 123 ASN A N 1
ATOM 1838 N N B ASN A 1 121 ? 11.651 1.624 34.757 0.3 11.32 123 ASN A N 1
ATOM 1839 C CA A ASN A 1 121 ? 11.411 0.22 34.804 0.7 12.39 123 ASN A CA 1
ATOM 1840 C CA B ASN A 1 121 ? 11.519 0.167 34.845 0.3 11.5 123 ASN A CA 1
ATOM 1841 C C A ASN A 1 121 ? 11.017 0.054 36.267 0.7 11.86 123 ASN A C 1
ATOM 1842 C C B ASN A 1 121 ? 11.087 -0.088 36.283 0.3 11.27 123 ASN A C 1
ATOM 1843 O O A ASN A 1 121 ? 11.736 0.509 37.166 0.7 11.84 123 ASN A O 1
ATOM 1844 O O B ASN A 1 121 ? 11.884 0.137 37.193 0.3 11.39 123 ASN A O 1
ATOM 1865 N N . PHE A 1 122 ? 9.825 -0.5 36.501 1 10.67 124 PHE A N 1
ATOM 1866 C CA . PHE A 1 122 ? 9.254 -0.652 37.836 1 10.53 124 PHE A CA 1
ATOM 1867 C C . PHE A 1 122 ? 8.975 -2.119 38.121 1 11.82 124 PHE A C 1
ATOM 1868 O O . PHE A 1 122 ? 8.155 -2.719 37.421 1 11.92 124 PHE A O 1
ATOM 1886 N N . GLN A 1 123 ? 9.637 -2.698 39.127 1 10.65 125 GLN A N 1
ATOM 1887 C CA . GLN A 1 123 ? 9.402 -4.104 39.478 1 11.13 125 GLN A CA 1
ATOM 1888 C C . GLN A 1 123 ? 8.819 -4.168 40.872 1 11.31 125 GLN A C 1
ATOM 1889 O O . GLN A 1 123 ? 9.479 -3.752 41.822 1 11.55 125 GLN A O 1
ATOM 1903 N N . GLY A 1 124 ? 7.612 -4.704 40.988 1 10.97 126 GLY A N 1
ATOM 1904 C CA . GLY A 1 124 ? 6.912 -4.804 42.262 1 11.45 126 GLY A CA 1
ATOM 1905 C C . GLY A 1 124 ? 6.528 -6.23 42.575 1 11.47 126 GLY A C 1
ATOM 1906 O O . GLY A 1 124 ? 6.215 -7.016 41.675 1 11.89 126 GLY A O 1
ATOM 1910 N N . GLY A 1 125 ? 6.528 -6.562 43.854 1 11.36 127 GLY A N 1
ATOM 1911 C CA . GLY A 1 125 ? 6.157 -7.908 44.262 1 12.77 127 GLY A CA 1
ATOM 1912 C C . GLY A 1 125 ? 5.756 -7.996 45.709 1 12 127 GLY A C 1
ATOM 1913 O O . GLY A 1 125 ? 5.815 -7.01 46.457 1 11.4 127 GLY A O 1
ATOM 1917 N N . ASN A 1 126 ? 5.312 -9.189 46.079 1 11.7 128 ASN A N 1
ATOM 1918 C CA . ASN A 1 126 ? 4.918 -9.48 47.454 1 11.74 128 ASN A CA 1
ATOM 1919 C C . ASN A 1 126 ? 3.743 -8.648 47.932 1 11.97 128 ASN A C 1
ATOM 1920 O O . ASN A 1 126 ? 3.572 -8.479 49.15 1 12.57 128 ASN A O 1
ATOM 1931 N N . PHE A 1 127 ? 2.898 -8.155 46.999 1 11.64 129 PHE A N 1
ATOM 1932 C CA . PHE A 1 127 ? 1.707 -7.435 47.429 1 11.67 129 PHE A CA 1
ATOM 1933 C C . PHE A 1 127 ? 0.671 -8.472 47.885 1 12.97 129 PHE A C 1
ATOM 1934 O O . PHE A 1 127 ? 0.364 -9.419 47.132 1 13.08 129 PHE A O 1
ATOM 1951 N N . PRO A 1 128 ? 0.102 -8.328 49.093 1 13.75 130 PRO A N 1
ATOM 1952 C CA . PRO A 1 128 ? -0.888 -9.319 49.539 1 14.59 130 PRO A CA 1
ATOM 1953 C C . PRO A 1 128 ? -2.104 -9.381 48.614 1 15.76 130 PRO A C 1
ATOM 1954 O O . PRO A 1 128 ? -2.628 -8.34 48.225 1 14.57 130 PRO A O 1
ATOM 1965 N N . ILE A 1 129 ? -2.571 -10.599 48.274 1 17.49 131 ILE A N 1
ATOM 1966 C CA . ILE A 1 129 ? -3.704 -10.736 47.347 1 19.95 131 ILE A CA 1
ATOM 1967 C C . ILE A 1 129 ? -4.966 -10.027 47.822 1 19.93 131 ILE A C 1
ATOM 1968 O O . ILE A 1 129 ? -5.729 -9.532 46.994 1 20.75 131 ILE A O 1
ATOM 1984 N N A ASP A 1 130 ? -5.206 -10.005 49.148 0.5 19.85 132 ASP A N 1
ATOM 1985 N N B ASP A 1 130 ? -5.193 -9.995 49.136 0.5 19.81 132 ASP A N 1
ATOM 1986 C CA A ASP A 1 130 ? -6.379 -9.343 49.733 0.5 20.46 132 ASP A CA 1
ATOM 1987 C CA B ASP A 1 130 ? -6.375 -9.332 49.7 0.5 20.41 132 ASP A CA 1
ATOM 1988 C C A ASP A 1 130 ? -6.081 -7.925 50.28 0.5 19.64 132 ASP A C 1
ATOM 1989 C C B ASP A 1 130 ? -6.085 -7.923 50.27 0.5 19.61 132 ASP A C 1
ATOM 1990 O O A ASP A 1 130 ? -6.935 -7.351 50.959 0.5 19.82 132 ASP A O 1
ATOM 1991 O O B ASP A 1 130 ? -6.936 -7.363 50.966 0.5 19.8 132 ASP A O 1
ATOM 2008 N N . GLY A 1 131 ? -4.91 -7.365 49.968 1 18.64 133 GLY A N 1
ATOM 2009 C CA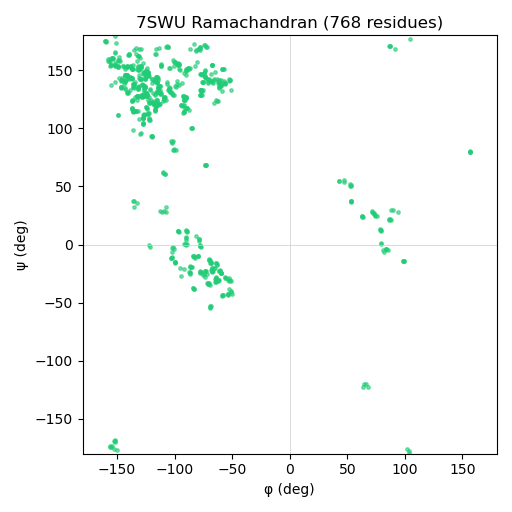 . GLY A 1 131 ? -4.535 -6.041 50.435 1 17.03 133 GLY A CA 1
ATOM 2010 C C . GLY A 1 131 ? -5.148 -4.955 49.57 1 16.27 133 GLY A C 1
ATOM 2011 O O . GLY A 1 131 ? -5.703 -5.233 48.496 1 15.41 133 GLY A O 1
ATOM 2016 N N . PRO A 1 132 ? -5.047 -3.687 50.008 1 16.17 134 PRO A N 1
ATOM 2017 C CA . PRO A 1 132 ? -5.668 -2.603 49.222 1 14.9 134 PRO A CA 1
ATOM 2018 C C . PRO A 1 132 ? -5.079 -2.399 47.841 1 13.8 134 PRO A C 1
ATOM 2019 O O . PRO A 1 132 ? -5.773 -1.896 46.947 1 13.76 134 PRO A O 1
ATOM 2030 N N . VAL A 1 133 ? -3.79 -2.723 47.668 1 12.47 135 VAL A N 1
ATOM 2031 C CA . VAL A 1 133 ? -3.178 -2.524 46.355 1 12.28 135 VAL A CA 1
ATOM 2032 C C . VAL A 1 133 ? -3.764 -3.512 45.332 1 12.41 135 VAL A C 1
ATOM 2033 O O . VAL A 1 133 ? -4.218 -3.081 44.258 1 12.87 135 VAL A O 1
ATOM 2046 N N . MET A 1 134 ? -3.744 -4.816 45.632 1 12.56 136 MET A N 1
ATOM 2047 C CA . MET A 1 134 ? -4.25 -5.811 44.676 1 13.25 136 MET A CA 1
ATOM 2048 C C . MET A 1 134 ? -5.775 -5.806 44.564 1 14.6 136 MET A C 1
ATOM 2049 O O . MET A 1 134 ? -6.29 -6.274 43.548 1 16.48 136 MET A O 1
ATOM 2063 N N . GLN A 1 135 ? -6.481 -5.324 45.582 1 14.27 137 GLN A N 1
ATOM 2064 C CA . GLN A 1 135 ? -7.941 -5.196 45.505 1 15.08 137 GLN A CA 1
ATOM 2065 C C . GLN A 1 135 ? -8.362 -3.813 44.965 1 15.48 137 GLN A C 1
ATOM 2066 O O . GLN A 1 135 ? -9.575 -3.56 44.85 1 16.29 137 GLN A O 1
ATOM 2080 N N . LYS A 1 136 ? -7.388 -2.908 44.633 1 15.11 138 LYS A N 1
ATOM 2081 C CA . LYS A 1 136 ? -7.677 -1.595 44.069 1 15.12 138 LYS A CA 1
ATOM 2082 C C . LYS A 1 136 ? -8.671 -0.824 44.928 1 15.28 138 LYS A C 1
ATOM 2083 O O . LYS A 1 136 ? -9.674 -0.317 44.433 1 15.67 138 LYS A O 1
ATOM 2102 N N . ARG A 1 137 ? -8.377 -0.762 46.223 1 14.72 139 ARG A N 1
ATOM 2103 C CA . ARG A 1 137 ? -9.184 -0.03 47.192 1 14.43 139 ARG A CA 1
ATOM 2104 C C . ARG A 1 137 ? -8.456 1.238 47.644 1 13.72 139 ARG A C 1
ATOM 2105 O O . ARG A 1 137 ? -8.694 1.68 48.763 1 13.95 139 ARG A O 1
ATOM 2126 N N . THR A 1 138 ? -7.578 1.831 46.799 1 12.78 140 THR A N 1
ATOM 2127 C CA . THR A 1 138 ? -6.813 3.014 47.202 1 12.81 140 THR A CA 1
ATOM 2128 C C . THR A 1 138 ? -7.455 4.292 46.645 1 13.8 140 THR A C 1
ATOM 2129 O O . THR A 1 138 ? -8.189 4.25 45.654 1 14.76 140 THR A O 1
ATOM 2140 N N . LEU A 1 139 ? -7.166 5.423 47.305 1 12.16 141 LEU A N 1
ATOM 2141 C CA . LEU A 1 139 ? -7.8 6.706 47.027 1 12.71 141 LEU A CA 1
ATOM 2142 C C . LEU A 1 139 ? -6.79 7.862 46.976 1 12.65 141 LEU A C 1
ATOM 2143 O O . LEU A 1 139 ? -7.107 8.994 47.36 1 13.22 141 LEU A O 1
ATOM 2159 N N . GLY A 1 140 ? -5.616 7.586 46.428 1 11.75 142 GLY A N 1
ATOM 2160 C CA . GLY A 1 140 ? -4.582 8.599 46.298 1 11.64 142 GLY A CA 1
ATOM 2161 C C . GLY A 1 140 ? -3.722 8.726 47.535 1 12.88 142 GLY A C 1
ATOM 2162 O O . GLY A 1 140 ? -4.015 8.129 48.577 1 13.86 142 GLY A O 1
ATOM 2166 N N . TRP A 1 141 ? -2.638 9.506 47.408 1 11.54 143 TRP A N 1
ATOM 2167 C CA . TRP A 1 141 ? -1.654 9.665 48.458 1 10.75 143 TRP A CA 1
ATOM 2168 C C . TRP A 1 141 ? -1.84 10.927 49.27 1 11.17 143 TRP A C 1
ATOM 2169 O O . TRP A 1 141 ? -2.018 11.998 48.701 1 12.58 143 TRP A O 1
ATOM 2190 N N . GLU A 1 142 ? -1.73 10.821 50.594 1 10.48 144 GLU A N 1
ATOM 2191 C CA . GLU A 1 142 ? -1.795 11.998 51.449 1 10.9 144 GLU A CA 1
ATOM 2192 C C . GLU A 1 142 ? -0.499 12.836 51.211 1 11.97 144 GLU A C 1
ATOM 2193 O O . GLU A 1 142 ? 0.59 12.254 51.108 1 11.82 144 GLU A O 1
ATOM 2205 N N . PRO A 1 143 ? -0.572 14.182 51.173 1 12.87 145 PRO A N 1
ATOM 2206 C CA . PRO A 1 143 ? 0.661 14.979 51.022 1 12.82 145 PRO A CA 1
ATOM 2207 C C . PRO A 1 143 ? 1.669 14.693 52.124 1 11.48 145 PRO A C 1
ATOM 2208 O O . PRO A 1 143 ? 1.31 14.317 53.264 1 11.8 145 PRO A O 1
ATOM 2219 N N . THR A 1 144 ? 2.942 14.859 51.792 1 11.03 146 THR A N 1
ATOM 2220 C CA . THR A 1 144 ? 4 14.604 52.775 1 10.94 146 THR A CA 1
ATOM 2221 C C . THR A 1 144 ? 5.235 15.492 52.463 1 11.15 146 THR A C 1
ATOM 2222 O O . THR A 1 144 ? 5.139 16.432 51.658 1 11.11 146 THR A O 1
ATOM 2233 N N . SER A 1 145 ? 6.367 15.208 53.117 1 11.47 147 SER A N 1
ATOM 2234 C CA . SER A 1 145 ? 7.585 15.942 52.909 1 11.66 147 SER A CA 1
ATOM 2235 C C . SER A 1 145 ? 8.722 14.94 52.719 1 11.71 147 SER A C 1
ATOM 2236 O O . SER A 1 145 ? 8.875 14.034 53.536 1 13.2 147 SER A O 1
ATOM 2244 N N . GLU A 1 146 ? 9.479 15.098 51.633 1 10.67 148 GLU A N 1
ATOM 2245 C CA . GLU A 1 146 ? 10.614 14.248 51.31 1 10.58 148 GLU A CA 1
ATOM 2246 C C . GLU A 1 146 ? 11.887 14.849 51.911 1 10.89 148 GLU A C 1
ATOM 2247 O O . GLU A 1 146 ? 12.219 15.992 51.603 1 11.12 148 GLU A O 1
ATOM 2259 N N . LYS A 1 147 ? 12.612 14.089 52.716 1 10.19 149 LYS A N 1
ATOM 2260 C CA . LYS A 1 147 ? 13.88 14.557 53.257 1 9.37 149 LYS A CA 1
ATOM 2261 C C . LYS A 1 147 ? 14.915 14.441 52.141 1 10.39 149 LYS A C 1
ATOM 2262 O O . LYS A 1 147 ? 15.007 13.389 51.512 1 11.75 149 LYS A O 1
ATOM 2281 N N . MET A 1 148 ? 15.716 15.486 51.925 1 10.21 150 MET A N 1
ATOM 2282 C CA . MET A 1 148 ? 16.76 15.497 50.901 1 10.06 150 MET A CA 1
ATOM 2283 C C . MET A 1 148 ? 18.089 15.653 51.625 1 11.09 150 MET A C 1
ATOM 2284 O O . MET A 1 148 ? 18.308 16.678 52.275 1 12.22 150 MET A O 1
ATOM 2298 N N . THR A 1 149 ? 18.964 14.635 51.529 1 10.29 151 THR A N 1
ATOM 2299 C CA . THR A 1 149 ? 20.222 14.622 52.258 1 10.68 151 THR A CA 1
ATOM 2300 C C . THR A 1 149 ? 21.378 14.471 51.285 1 12.6 151 THR A C 1
ATOM 2301 O O . THR A 1 149 ? 21.492 13.411 50.652 1 12.54 151 THR A O 1
ATOM 2312 N N . PRO A 1 150 ? 22.226 15.49 51.118 1 13.15 152 PRO A N 1
ATOM 2313 C CA . PRO A 1 150 ? 23.354 15.344 50.187 1 13.6 152 PRO A CA 1
ATOM 2314 C C . PRO A 1 150 ? 24.395 14.394 50.74 1 15 152 PRO A C 1
ATOM 2315 O O . PRO A 1 150 ? 24.724 14.469 51.932 1 14.69 152 PRO A O 1
ATOM 2326 N N A CYS A 1 151 ? 24.954 13.544 49.881 0.5 15.56 153 CYS A N 1
ATOM 2327 N N B CYS A 1 151 ? 24.887 13.462 49.897 0.5 16.31 153 CYS A N 1
ATOM 2328 C CA A CYS A 1 151 ? 25.957 12.591 50.324 0.5 16.86 153 CYS A CA 1
ATOM 2329 C CA B CYS A 1 151 ? 25.877 12.457 50.3 0.5 18.38 153 CYS A CA 1
ATOM 2330 C C A CYS A 1 151 ? 26.75 12.066 49.151 0.5 18.74 153 CYS A C 1
ATOM 2331 C C B CYS A 1 151 ? 26.738 12.085 49.1 0.5 19.4 153 CYS A C 1
ATOM 2332 O O A CYS A 1 151 ? 26.176 11.431 48.273 0.5 18.94 153 CYS A O 1
ATOM 2333 O O B CYS A 1 151 ? 26.193 11.544 48.143 0.5 19.57 153 CYS A O 1
ATOM 2348 N N . ASP A 1 152 ? 28.066 12.286 49.152 1 19.89 154 ASP A N 1
ATOM 2349 C CA . ASP A 1 152 ? 28.946 11.81 48.068 1 21.88 154 ASP A CA 1
ATOM 2350 C C . ASP A 1 152 ? 28.479 12.135 46.625 1 21.63 154 ASP A C 1
ATOM 2351 O O . ASP A 1 152 ? 28.49 11.267 45.744 1 23.25 154 ASP A O 1
ATOM 2361 N N . GLY A 1 153 ? 28.036 13.362 46.404 1 20.15 155 GLY A N 1
ATOM 2362 C C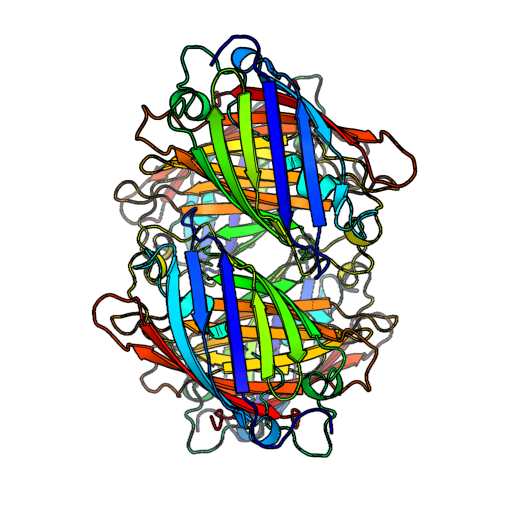A . GLY A 1 153 ? 27.604 13.783 45.075 1 19.32 155 GLY A CA 1
ATOM 2363 C C . GLY A 1 153 ? 26.209 13.324 44.67 1 17.93 155 GLY A C 1
ATOM 2364 O O . GLY A 1 153 ? 25.774 13.629 43.56 1 18.69 155 GLY A O 1
ATOM 2368 N N . ILE A 1 154 ? 25.494 12.586 45.547 1 15.51 156 ILE A N 1
ATOM 2369 C CA . ILE A 1 154 ? 24.121 12.2 45.258 1 14.99 156 ILE A CA 1
ATOM 2370 C C . ILE A 1 154 ? 23.195 12.862 46.289 1 13.72 156 ILE A C 1
ATOM 2371 O O . ILE A 1 154 ? 23.66 13.323 47.336 1 13.23 156 ILE A O 1
ATOM 2387 N N . ILE A 1 155 ? 21.91 12.896 45.992 1 13.6 157 ILE A N 1
ATOM 2388 C CA . ILE A 1 155 ? 20.931 13.34 46.977 1 12.76 157 ILE A CA 1
ATOM 2389 C C . ILE A 1 155 ? 20.17 12.091 47.38 1 12.31 157 ILE A C 1
ATOM 2390 O O . ILE A 1 155 ? 19.6 11.403 46.517 1 12.44 157 ILE A O 1
ATOM 2406 N N . LYS A 1 156 ? 20.146 11.796 48.676 1 11.4 158 LYS A N 1
ATOM 2407 C CA . LYS A 1 156 ? 19.331 10.705 49.181 1 10.84 158 LYS A CA 1
ATOM 2408 C C . LYS A 1 156 ? 17.99 11.316 49.512 1 11.26 158 LYS A C 1
ATOM 2409 O O . LYS A 1 156 ? 17.928 12.31 50.239 1 11.94 158 LYS A O 1
ATOM 2428 N N . GLY A 1 157 ? 16.916 10.746 48.969 1 10.77 159 GLY A N 1
ATOM 2429 C CA . GLY A 1 157 ? 15.56 11.182 49.284 1 10.83 159 GLY A CA 1
ATOM 2430 C C . GLY A 1 157 ? 14.956 10.146 50.216 1 11.1 159 GLY A C 1
ATOM 2431 O O . GLY A 1 157 ? 15.118 8.945 49.972 1 11.16 159 GLY A O 1
ATOM 2435 N N . ASP A 1 158 ? 14.309 10.573 51.308 1 10.41 160 ASP A N 1
ATOM 2436 C CA . ASP A 1 158 ? 13.718 9.628 52.255 1 11.14 160 ASP A CA 1
ATOM 2437 C C . ASP A 1 158 ? 12.356 10.15 52.632 1 11.58 160 ASP A C 1
ATOM 2438 O O . ASP A 1 158 ? 12.245 11.279 53.105 1 12.38 160 ASP A O 1
ATOM 2447 N N . THR A 1 159 ? 11.318 9.333 52.431 1 10.38 161 THR A N 1
ATOM 2448 C CA . THR A 1 159 ? 9.958 9.793 52.675 1 10.46 161 THR A CA 1
ATOM 2449 C C . THR A 1 159 ? 9.106 8.726 53.297 1 11.22 161 THR A C 1
ATOM 2450 O O . THR A 1 159 ? 9.205 7.559 52.936 1 11.06 161 THR A O 1
ATOM 2461 N N . ILE A 1 160 ? 8.2 9.157 54.163 1 10.37 162 ILE A N 1
ATOM 2462 C CA . ILE A 1 160 ? 7.141 8.307 54.676 1 10.94 162 ILE A CA 1
ATOM 2463 C C . ILE A 1 160 ? 5.862 8.915 54.099 1 11.02 162 ILE A C 1
ATOM 2464 O O . ILE A 1 160 ? 5.597 10.113 54.259 1 11 162 ILE A O 1
ATOM 2480 N N . MET A 1 161 ? 5.123 8.109 53.336 1 10.89 163 MET A N 1
ATOM 2481 C CA . MET A 1 161 ? 3.938 8.588 52.622 1 12 163 MET A CA 1
ATOM 2482 C C . MET A 1 161 ? 2.813 7.615 52.879 1 12.75 163 MET A C 1
ATOM 2483 O O . MET A 1 161 ? 3.03 6.406 52.807 1 13.44 163 MET A O 1
ATOM 2497 N N . TYR A 1 162 ? 1.624 8.131 53.207 1 11.48 164 TYR A N 1
ATOM 2498 C CA . TYR A 1 162 ? 0.47 7.288 53.485 1 11.81 164 TYR A CA 1
ATOM 2499 C C . TYR A 1 162 ? -0.454 7.246 52.275 1 12.84 164 TYR A C 1
ATOM 2500 O O . TYR A 1 162 ? -0.844 8.286 51.732 1 13.28 164 TYR A O 1
ATOM 2518 N N . LEU A 1 163 ? -0.797 6.028 51.86 1 12.58 165 LEU A N 1
ATOM 2519 C CA . LEU A 1 163 ? -1.729 5.801 50.748 1 12.63 165 LEU A CA 1
ATOM 2520 C C . LEU A 1 163 ? -3.126 5.686 51.367 1 13.42 165 LEU A C 1
ATOM 2521 O O . LEU A 1 163 ? -3.314 4.895 52.295 1 13.65 165 LEU A O 1
ATOM 2537 N N A MET A 1 164 ? -4.093 6.474 50.881 0.5 12.93 166 MET A N 1
ATOM 2538 N N B MET A 1 164 ? -4.09 6.512 50.919 0.5 13.92 166 MET A N 1
ATOM 2539 C CA A MET A 1 164 ? -5.439 6.441 51.444 0.5 12.95 166 MET A CA 1
ATOM 2540 C CA B MET A 1 164 ? -5.44 6.45 51.473 0.5 14.87 166 MET A CA 1
ATOM 2541 C C A MET A 1 164 ? -6.168 5.212 50.949 0.5 13.32 166 MET A C 1
ATOM 2542 C C B MET A 1 164 ? -6.156 5.215 50.962 0.5 14.22 166 MET A C 1
ATOM 2543 O O A MET A 1 164 ? -5.985 4.811 49.802 0.5 13.03 166 MET A O 1
ATOM 2544 O O B MET A 1 164 ? -5.962 4.823 49.813 0.5 13.95 166 MET A O 1
ATOM 2571 N N . VAL A 1 165 ? -6.956 4.582 51.825 1 13.66 167 VAL A N 1
ATOM 2572 C CA . VAL A 1 165 ? -7.668 3.352 51.502 1 13.93 167 VAL A CA 1
ATOM 2573 C C . VAL A 1 165 ? -9.138 3.536 51.801 1 15.65 167 VAL A C 1
ATOM 2574 O O . VAL A 1 165 ? -9.499 4.231 52.758 1 16.51 167 VAL A O 1
ATOM 2588 N N . GLU A 1 166 ? -9.998 2.892 51.008 1 16.36 168 GLU A N 1
ATOM 2589 C CA . GLU A 1 166 ? -11.455 2.946 51.202 1 17.99 168 GLU A CA 1
ATOM 2590 C C . GLU A 1 166 ? -11.85 2.581 52.631 1 20.15 168 GLU A C 1
ATOM 2591 O O . GLU A 1 166 ? -11.201 1.736 53.245 1 20.43 168 GLU A O 1
ATOM 2603 N N . GLY A 1 167 ? -12.851 3.258 53.173 1 21.04 169 GLY A N 1
ATOM 2604 C CA . GLY A 1 167 ? -13.305 2.982 54.531 1 22.47 169 GLY A CA 1
ATOM 2605 C C . GLY A 1 167 ? -12.56 3.715 55.628 1 23.74 169 GLY A C 1
ATOM 2606 O O . GLY A 1 167 ? -12.619 3.298 56.793 1 25.13 169 GLY A O 1
ATOM 2610 N N . GLY A 1 168 ? -11.912 4.825 55.283 1 23.6 170 GLY A N 1
ATOM 2611 C CA . GLY A 1 168 ? -11.195 5.642 56.257 1 24.37 170 GLY A CA 1
ATOM 2612 C C . GLY A 1 168 ? -9.916 5.009 56.777 1 24.45 170 GLY A C 1
ATOM 2613 O O . GLY A 1 168 ? -9.493 5.279 57.913 1 25.67 170 GLY A O 1
ATOM 2617 N N . LYS A 1 169 ? -9.286 4.176 55.945 1 21.98 171 LYS A N 1
ATOM 2618 C CA . LYS A 1 169 ? -8.063 3.481 56.309 1 20.81 171 LYS A CA 1
ATOM 2619 C C . LYS A 1 169 ? -6.855 4.084 55.56 1 18.97 171 LYS A C 1
ATOM 2620 O O . LYS A 1 169 ? -7.021 4.941 54.689 1 18.23 171 LYS A O 1
ATOM 2639 N N . THR A 1 170 ? -5.641 3.673 55.948 1 17.7 172 THR A N 1
ATOM 2640 C CA . THR A 1 170 ? -4.412 4.124 55.283 1 17.34 172 THR A CA 1
ATOM 2641 C C . THR A 1 170 ? -3.452 2.933 55.176 1 16.41 172 THR A C 1
ATOM 2642 O O . THR A 1 170 ? -3.583 1.935 55.905 1 17.81 172 THR A O 1
ATOM 2653 N N . LEU A 1 171 ? -2.454 3.069 54.314 1 14.12 173 LEU A N 1
ATOM 2654 C CA . LEU A 1 171 ? -1.413 2.078 54.182 1 13.46 173 LEU A CA 1
ATOM 2655 C C . LEU A 1 171 ? -0.103 2.865 54.115 1 13.13 173 LEU A C 1
ATOM 2656 O O . LEU A 1 171 ? 0.105 3.653 53.193 1 13.63 173 LEU A O 1
ATOM 2672 N N . LYS A 1 172 ? 0.744 2.696 55.124 1 12.47 174 LYS A N 1
ATOM 2673 C CA . LYS A 1 172 ? 2.01 3.426 55.188 1 12.12 174 LYS A CA 1
ATOM 2674 C C . LYS A 1 172 ? 3.004 2.874 54.179 1 13.06 174 LYS A C 1
ATOM 2675 O O . LYS A 1 172 ? 3.092 1.661 53.976 1 13.23 174 LYS A O 1
ATOM 2694 N N . CYS A 1 173 ? 3.807 3.778 53.604 1 12 175 CYS A N 1
ATOM 2695 C CA . CYS A 1 173 ? 4.834 3.418 52.637 1 11.29 175 CYS A CA 1
ATOM 2696 C C . CYS A 1 173 ? 6.093 4.199 52.945 1 12.01 175 CYS A C 1
ATOM 2697 O O . CYS A 1 173 ? 6.009 5.368 53.309 1 12.67 175 CYS A O 1
ATOM 2705 N N . ARG A 1 174 ? 7.256 3.557 52.767 1 11.19 176 ARG A N 1
ATOM 2706 C CA . ARG A 1 174 ? 8.526 4.232 52.913 1 10.95 176 ARG A CA 1
ATOM 2707 C C . ARG A 1 174 ? 9.185 4.236 51.541 1 11.45 176 ARG A C 1
ATOM 2708 O O . ARG A 1 174 ? 9.248 3.199 50.879 1 13 176 ARG A O 1
ATOM 2729 N N . TYR A 1 175 ? 9.735 5.386 51.147 1 10.48 177 TYR A N 1
ATOM 2730 C CA . TYR A 1 175 ? 10.509 5.508 49.929 1 10.69 177 TYR A CA 1
ATOM 2731 C C . TYR A 1 175 ? 11.944 5.796 50.321 1 10.52 177 TYR A C 1
ATOM 2732 O O . TYR A 1 175 ? 12.185 6.657 51.192 1 10.57 177 TYR A O 1
ATOM 2750 N N . GLU A 1 176 ? 12.905 5.128 49.66 1 10.82 178 GLU A N 1
ATOM 2751 C CA . GLU A 1 176 ? 14.34 5.414 49.832 1 10.15 178 GLU A CA 1
ATOM 2752 C C . GLU A 1 176 ? 14.822 5.635 48.402 1 10.68 178 GLU A C 1
ATOM 2753 O O . GLU A 1 176 ? 14.796 4.709 47.578 1 10.9 178 GLU A O 1
ATOM 2765 N N . ASN A 1 177 ? 15.19 6.866 48.089 1 10.03 179 ASN A N 1
ATOM 2766 C CA . ASN A 1 177 ? 15.552 7.288 46.74 1 10.15 179 ASN A CA 1
ATOM 2767 C C . ASN A 1 177 ? 17.011 7.702 46.686 1 11.34 179 ASN A C 1
ATOM 2768 O O . ASN A 1 177 ? 17.509 8.297 47.645 1 11.74 179 ASN A O 1
ATOM 2779 N N . ASN A 1 178 ? 17.692 7.417 45.569 1 10.76 180 ASN A N 1
ATOM 2780 C CA . ASN A 1 178 ? 19.074 7.854 45.384 1 10.6 180 ASN A CA 1
ATOM 2781 C C . ASN A 1 178 ? 19.114 8.569 44.062 1 10.84 180 ASN A C 1
ATOM 2782 O O . ASN A 1 178 ? 19.044 7.933 43.007 1 11.15 180 ASN A O 1
ATOM 2793 N N . TYR A 1 179 ? 19.18 9.91 44.113 1 10.16 181 TYR A N 1
ATOM 2794 C CA . TYR A 1 179 ? 19.154 10.756 42.91 1 10.27 181 TYR A CA 1
ATOM 2795 C C . TYR A 1 179 ? 20.573 11.046 42.499 1 11.4 181 TYR A C 1
ATOM 2796 O O . TYR A 1 179 ? 21.32 11.658 43.27 1 11.51 181 TYR A O 1
ATOM 2814 N N . ARG A 1 180 ? 20.936 10.64 41.275 1 11.64 182 ARG A N 1
ATOM 2815 C CA . ARG A 1 180 ? 22.308 10.746 40.81 1 13.25 182 ARG A CA 1
ATOM 2816 C C . ARG A 1 180 ? 22.439 11.574 39.535 1 14.7 182 ARG A C 1
ATOM 2817 O O . ARG A 1 180 ? 22.1 11.112 38.436 1 15.15 182 ARG A O 1
ATOM 2838 N N . ALA A 1 181 ? 23.004 12.777 39.668 1 14.88 183 ALA A N 1
ATOM 2839 C CA . ALA A 1 181 ? 23.355 13.612 38.515 1 16.08 183 ALA A CA 1
ATOM 2840 C C . ALA A 1 181 ? 24.77 13.088 38.025 1 18.39 183 ALA A C 1
ATOM 2841 O O . ALA A 1 181 ? 25.462 12.403 38.799 1 18.89 183 ALA A O 1
ATOM 2848 N N . ASN A 1 182 ? 25.3 13.559 36.884 1 20.56 184 ASN A N 1
ATOM 2849 C CA . ASN A 1 182 ? 26.664 13.177 36.479 1 22.75 184 ASN A CA 1
ATOM 2850 C C . ASN A 1 182 ? 27.695 14.195 37.014 1 23.74 184 ASN A C 1
ATOM 2851 O O . ASN A 1 182 ? 27.616 15.365 36.656 1 24.08 184 ASN A O 1
ATOM 2862 N N . LYS A 1 183 ? 28.665 13.748 37.841 1 24.13 185 LYS A N 1
ATOM 2863 C CA . LYS A 1 183 ? 29.765 14.596 38.325 1 24.77 185 LYS A CA 1
ATOM 2864 C C . LYS A 1 183 ? 29.325 15.99 38.851 1 24.06 185 LYS A C 1
ATOM 2865 O O . LYS A 1 183 ? 29.827 17.024 38.398 1 24.55 185 LYS A O 1
ATOM 2884 N N . PRO A 1 184 ? 28.404 16.045 39.827 1 22.4 186 PRO A N 1
ATOM 2885 C CA . PRO A 1 184 ? 27.979 17.36 40.344 1 20.99 186 PRO A CA 1
ATOM 2886 C C . PRO A 1 184 ? 29.109 18.033 41.111 1 19.25 186 PRO A C 1
ATOM 2887 O O . PRO A 1 184 ? 29.968 17.363 41.703 1 19.43 186 PRO A O 1
ATOM 2898 N N . VAL A 1 185 ? 29.153 19.357 41.035 1 17.16 187 VAL A N 1
ATOM 2899 C CA . VAL A 1 185 ? 30.176 20.122 41.743 1 16.44 187 VAL A CA 1
ATOM 2900 C C . VAL A 1 185 ? 29.568 21.127 42.728 1 15.84 187 VAL A C 1
ATOM 2901 O O . VAL A 1 185 ? 30.355 21.843 43.353 1 14.26 187 VAL A O 1
ATOM 2914 N N . LEU A 1 186 ? 28.188 21.236 42.809 1 15.71 188 LEU A N 1
ATOM 2915 C CA . LEU A 1 186 ? 27.442 22.054 43.758 1 15.64 188 LEU A CA 1
ATOM 2916 C C . LEU A 1 186 ? 26.324 21.266 44.388 1 15.72 188 LEU A C 1
ATOM 2917 O O . LEU A 1 186 ? 25.497 20.704 43.668 1 18.06 188 LEU A O 1
ATOM 2933 N N . MET A 1 187 ? 26.311 21.211 45.716 1 13.41 189 MET A N 1
ATOM 2934 C CA . MET A 1 187 ? 25.306 20.468 46.441 1 13.03 189 MET A CA 1
ATOM 2935 C C . MET A 1 187 ? 24.586 21.391 47.401 1 12.52 189 MET A C 1
ATOM 2936 O O . MET A 1 187 ? 25.179 22.281 48.006 1 12.81 189 MET A O 1
ATOM 2950 N N . PRO A 1 188 ? 23.29 21.142 47.589 1 12.86 190 PRO A N 1
ATOM 2951 C CA . PRO A 1 188 ? 22.535 21.919 48.566 1 12.92 190 PRO A CA 1
ATOM 2952 C C . PRO A 1 188 ? 22.817 21.424 49.982 1 13.41 190 PRO A C 1
ATOM 2953 O O . PRO A 1 188 ? 23.285 20.293 50.171 1 13.46 190 PRO A O 1
ATOM 2964 N N . PRO A 1 189 ? 22.413 22.192 50.999 1 12.9 191 PRO A N 1
ATOM 2965 C CA . PRO A 1 189 ? 22.414 21.634 52.352 1 13.26 191 PRO A CA 1
ATOM 2966 C C . PRO A 1 189 ? 21.264 20.628 52.459 1 13.33 191 PRO A C 1
ATOM 2967 O O . PRO A 1 189 ? 20.336 20.591 51.612 1 14.21 191 PRO A O 1
ATOM 2978 N N . SER A 1 190 ? 21.235 19.859 53.559 1 13.1 192 SER A N 1
ATOM 2979 C CA . SER A 1 190 ? 20.093 18.981 53.83 1 12.87 192 SER A CA 1
ATOM 2980 C C . SER A 1 190 ? 18.815 19.847 53.942 1 12.74 192 SER A C 1
ATOM 2981 O O . SER A 1 190 ? 18.861 20.961 54.495 1 12.79 192 SER A O 1
ATOM 2989 N N . HIS A 1 191 ? 17.732 19.378 53.339 1 12.18 193 HIS A N 1
ATOM 2990 C CA . HIS A 1 191 ? 16.49 20.141 53.325 1 11.9 193 HIS A CA 1
ATOM 2991 C C . HIS A 1 191 ? 15.309 19.178 53.153 1 12.18 193 HIS A C 1
ATOM 2992 O O . HIS A 1 191 ? 15.492 17.966 53.26 1 11.82 193 HIS A O 1
ATOM 3006 N N . PHE A 1 192 ? 14.104 19.721 52.992 1 11.62 194 PHE A N 1
ATOM 3007 C CA . PHE A 1 192 ? 12.895 18.932 52.775 1 11.74 194 PHE A CA 1
ATOM 3008 C C . PHE A 1 192 ? 12.16 19.488 51.574 1 11.94 194 PHE A C 1
ATOM 3009 O O . PHE A 1 192 ? 12.282 20.679 51.262 1 12.06 194 PHE A O 1
ATOM 3026 N N . VAL A 1 193 ? 11.387 18.632 50.897 1 11.6 195 VAL A N 1
ATOM 3027 C CA . VAL A 1 193 ? 10.562 19.062 49.784 1 11.7 195 VAL A CA 1
ATOM 3028 C C . VAL A 1 193 ? 9.135 18.59 50.044 1 12.11 195 VAL A C 1
ATOM 3029 O O . VAL A 1 193 ? 8.864 17.39 49.984 1 12.52 195 VAL A O 1
ATOM 3042 N N . ASP A 1 194 ? 8.235 19.531 50.349 1 11.22 196 ASP A N 1
ATOM 3043 C CA . ASP A 1 194 ? 6.826 19.235 50.588 1 11.58 196 ASP A CA 1
ATOM 3044 C C . ASP A 1 194 ? 6.161 18.983 49.256 1 11.85 196 ASP A C 1
ATOM 3045 O O . ASP A 1 194 ? 6.455 19.707 48.298 1 12.27 196 ASP A O 1
ATOM 3054 N N . LEU A 1 195 ? 5.259 17.986 49.173 1 11.17 197 LEU A N 1
ATOM 3055 C CA . LEU A 1 195 ? 4.569 17.784 47.894 1 11.78 197 LEU A CA 1
ATOM 3056 C C . LEU A 1 195 ? 3.173 17.238 48.049 1 12.15 197 LEU A C 1
ATOM 3057 O O . LEU A 1 195 ? 2.832 16.64 49.08 1 12.19 197 LEU A O 1
ATOM 3073 N N . ARG A 1 196 ? 2.343 17.557 47.055 1 11.92 198 ARG A N 1
ATOM 3074 C CA . ARG A 1 196 ? 0.982 17.038 46.953 1 12.4 198 ARG A CA 1
ATOM 3075 C C . ARG A 1 196 ? 0.852 16.485 45.549 1 12.1 198 ARG A C 1
ATOM 3076 O O . ARG A 1 196 ? 1.075 17.219 44.58 1 13.59 198 ARG A O 1
ATOM 3097 N N . LEU A 1 197 ? 0.394 15.234 45.452 1 11.08 199 LEU A N 1
ATOM 3098 C CA . LEU A 1 197 ? 0.191 14.543 44.184 1 11.91 199 LEU A CA 1
ATOM 3099 C C . LEU A 1 197 ? -1.292 14.206 44.125 1 11.62 199 LEU A C 1
ATOM 3100 O O . LEU A 1 197 ? -1.807 13.537 45.023 1 12.39 199 LEU A O 1
ATOM 3116 N N . THR A 1 198 ? -1.985 14.682 43.071 1 12.18 200 THR A N 1
ATOM 3117 C CA . THR A 1 198 ? -3.415 14.451 42.914 1 12.56 200 THR A CA 1
ATOM 3118 C C . THR A 1 198 ? -3.657 13.576 41.7 1 12.61 200 THR A C 1
ATOM 3119 O O . THR A 1 198 ? -3.161 13.885 40.608 1 13.08 200 THR A O 1
ATOM 3130 N N . ARG A 1 199 ? -4.474 12.531 41.87 1 12.02 201 ARG A N 1
ATOM 3131 C CA . ARG A 1 199 ? -4.831 11.633 40.787 1 12.01 201 ARG A CA 1
ATOM 3132 C C . ARG A 1 199 ? -6.233 11.976 40.323 1 13.34 201 ARG A C 1
ATOM 3133 O O . ARG A 1 199 ? -7.144 12.031 41.146 1 13.98 201 ARG A O 1
ATOM 3154 N N . THR A 1 200 ? -6.425 12.128 39.002 1 13.4 202 THR A N 1
ATOM 3155 C CA . THR A 1 200 ? -7.753 12.305 38.41 1 13.95 202 THR A CA 1
ATOM 3156 C C . THR A 1 200 ? -8.029 11.097 37.517 1 14.8 202 THR A C 1
ATOM 3157 O O . THR A 1 200 ? -7.222 10.797 36.626 1 15.8 202 THR A O 1
ATOM 3168 N N . ASN A 1 201 ? -9.14 10.382 37.754 1 13.88 203 ASN A N 1
ATOM 3169 C CA . ASN A 1 201 ? -9.499 9.279 36.871 1 14.34 203 ASN A CA 1
ATOM 3170 C C . ASN A 1 201 ? -10.072 9.872 35.604 1 16 203 ASN A C 1
ATOM 3171 O O . ASN A 1 201 ? -10.862 10.808 35.694 1 17.21 203 ASN A O 1
ATOM 3182 N N . LEU A 1 202 ? -9.617 9.402 34.425 1 15.32 204 LEU A N 1
ATOM 3183 C CA . LEU A 1 202 ? -10.156 9.902 33.152 1 15.61 204 LEU A CA 1
ATOM 3184 C C . LEU A 1 202 ? -11.185 8.967 32.503 1 16.83 204 LEU A C 1
ATOM 3185 O O . LEU A 1 202 ? -11.783 9.338 31.489 1 18.03 204 LEU A O 1
ATOM 3201 N N . ASP A 1 203 ? -11.424 7.795 33.093 1 16.61 205 ASP A N 1
ATOM 3202 C CA . ASP A 1 203 ? -12.452 6.863 32.644 1 17.49 205 ASP A CA 1
ATOM 3203 C C . ASP A 1 203 ? -12.964 6.072 33.868 1 18.22 205 ASP A C 1
ATOM 3204 O O . ASP A 1 203 ? -12.548 6.343 34.997 1 17.91 205 ASP A O 1
ATOM 3213 N N . LYS A 1 204 ? -13.867 5.115 33.655 1 19 206 LYS A N 1
ATOM 3214 C CA . LYS A 1 204 ? -14.33 4.237 34.722 1 20.08 206 LYS A CA 1
ATOM 3215 C C . LYS A 1 204 ? -13.525 2.922 34.755 1 21.27 206 LYS A C 1
ATOM 3216 O O . LYS A 1 204 ? -13.398 2.329 35.827 1 22.4 206 LYS A O 1
ATOM 3235 N N .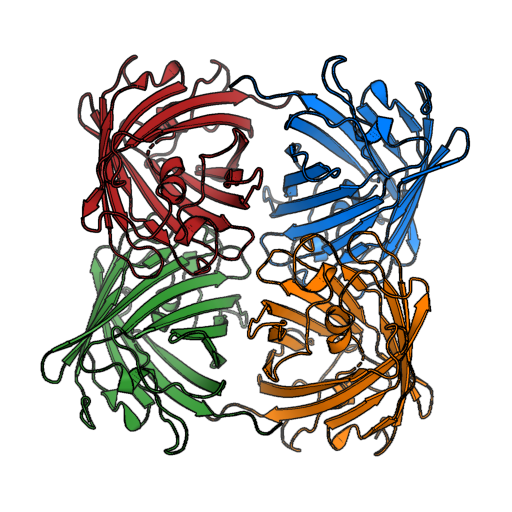 GLU A 1 205 ? -12.97 2.491 33.606 1 20.72 207 GLU A N 1
ATOM 3236 C CA . GLU A 1 205 ? -12.275 1.214 33.427 1 21.61 207 GLU A CA 1
ATOM 3237 C C . GLU A 1 205 ? -10.865 1.137 34.032 1 21.05 207 GLU A C 1
ATOM 3238 O O . GLU A 1 205 ? -10.391 0.04 34.33 1 22.33 207 GLU A O 1
ATOM 3250 N N . GLY A 1 206 ? -10.194 2.264 34.174 1 19.08 208 GLY A N 1
ATOM 3251 C CA . GLY A 1 206 ? -8.851 2.285 34.751 1 18.3 208 GLY A CA 1
ATOM 3252 C C . GLY A 1 206 ? -7.748 2.228 33.716 1 17.38 208 GLY A C 1
ATOM 3253 O O . GLY A 1 206 ? -6.654 1.731 34.014 1 17.61 208 GLY A O 1
ATOM 3257 N N . LEU A 1 207 ? -8.003 2.721 32.503 1 16.42 209 LEU A N 1
ATOM 3258 C CA . LEU A 1 207 ? -6.97 2.761 31.458 1 16.34 209 LEU A CA 1
ATOM 3259 C C . LEU A 1 207 ? -6.369 4.143 31.263 1 15.72 209 LEU A C 1
ATOM 3260 O O . LEU A 1 207 ? -5.392 4.247 30.526 1 16.15 209 LEU A O 1
ATOM 3276 N N . ALA A 1 208 ? -6.949 5.205 31.859 1 13.73 210 ALA A N 1
ATOM 3277 C CA . ALA A 1 208 ? -6.478 6.561 31.632 1 13.85 210 ALA A CA 1
ATOM 3278 C C . ALA A 1 208 ? -6.585 7.357 32.907 1 13.75 210 ALA A C 1
ATOM 3279 O O . ALA A 1 208 ? -7.599 7.286 33.607 1 14.29 210 ALA A O 1
ATOM 3286 N N . PHE A 1 209 ? -5.522 8.106 33.209 1 12.54 211 PHE A N 1
ATOM 3287 C CA . PHE A 1 209 ? -5.447 8.906 34.417 1 12.57 211 PHE A CA 1
ATOM 3288 C C . PHE A 1 209 ? -4.707 10.179 34.154 1 13.43 211 PHE A C 1
ATOM 3289 O O . PHE A 1 209 ? -3.81 10.225 33.311 1 14.02 211 PHE A O 1
ATOM 3306 N N . LYS A 1 210 ? -5.007 11.188 34.934 1 12.7 212 LYS A N 1
ATOM 3307 C CA . LYS A 1 210 ? -4.255 12.425 34.913 1 12.8 212 LYS A CA 1
ATOM 3308 C C . LYS A 1 210 ? -3.628 12.57 36.299 1 13.08 212 LYS A C 1
ATOM 3309 O O . LYS A 1 210 ? -4.226 12.186 37.319 1 13.38 212 LYS A O 1
ATOM 3328 N N . LEU A 1 211 ? -2.396 13.071 36.333 1 12.12 213 LEU A N 1
ATOM 3329 C CA . LEU A 1 211 ? -1.731 13.346 37.595 1 11.87 213 LEU A CA 1
ATOM 3330 C C . LEU A 1 211 ? -1.302 14.796 37.608 1 11.79 213 LEU A C 1
ATOM 3331 O O . LEU A 1 211 ? -0.983 15.369 36.556 1 12.53 213 LEU A O 1
ATOM 3347 N N . GLU A 1 212 ? -1.274 15.377 38.794 1 11.49 214 GLU A N 1
ATOM 3348 C CA . GLU A 1 212 ? -0.805 16.745 38.996 1 12.22 214 GLU A CA 1
ATOM 3349 C C . GLU A 1 212 ? 0.025 16.762 40.258 1 12.36 214 GLU A C 1
ATOM 3350 O O . GLU A 1 212 ? -0.333 16.104 41.234 1 13.24 214 GLU A O 1
ATOM 3362 N N . GLU A 1 213 ? 1.088 17.563 40.275 1 11.34 215 GLU A N 1
ATOM 3363 C CA . GLU A 1 213 ? 1.908 17.656 41.48 1 12.1 215 GLU A CA 1
ATOM 3364 C C . GLU A 1 213 ? 2.401 19.056 41.69 1 13.16 215 GLU A C 1
ATOM 3365 O O . GLU A 1 213 ? 2.686 19.762 40.721 1 14 215 GLU A O 1
ATOM 3377 N N . TYR A 1 214 ? 2.506 19.443 42.965 1 12.26 216 TYR A N 1
ATOM 3378 C CA . TYR A 1 214 ? 3.102 20.715 43.38 1 13.1 216 TYR A CA 1
ATOM 3379 C C . TYR A 1 214 ? 4.148 20.316 44.415 1 12.71 216 TYR A C 1
ATOM 3380 O O . TYR A 1 214 ? 3.833 19.559 45.341 1 13.16 216 TYR A O 1
ATOM 3398 N N . ALA A 1 215 ? 5.388 20.798 44.254 1 12.29 217 ALA A N 1
ATOM 3399 C CA . ALA A 1 215 ? 6.458 20.461 45.189 1 12.8 217 ALA A CA 1
ATOM 3400 C C . ALA A 1 215 ? 7.241 21.729 45.504 1 12.88 217 ALA A C 1
ATOM 3401 O O . ALA A 1 215 ? 7.552 22.503 44.59 1 13.5 217 ALA A O 1
ATOM 3408 N N . VAL A 1 216 ? 7.547 21.939 46.807 1 13 218 VAL A N 1
ATOM 3409 C CA . VAL A 1 216 ? 8.247 23.142 47.252 1 13.58 218 VAL A CA 1
ATOM 3410 C C . VAL A 1 216 ? 9.287 22.816 48.342 1 13 218 VAL A C 1
ATOM 3411 O O . VAL A 1 216 ? 8.993 22.156 49.347 1 13.51 218 VAL A O 1
ATOM 3424 N N . ALA A 1 217 ? 10.507 23.332 48.147 1 13.05 219 ALA A N 1
ATOM 3425 C CA . ALA A 1 217 ? 11.634 23.053 49.037 1 13.68 219 ALA A CA 1
ATOM 3426 C C . ALA A 1 217 ? 11.795 24.071 50.162 1 15.22 219 ALA A C 1
ATOM 3427 O O . ALA A 1 217 ? 11.573 25.273 49.977 1 16.34 219 ALA A O 1
ATOM 3434 N N . ARG A 1 218 ? 12.286 23.583 51.302 1 14.95 220 ARG A N 1
ATOM 3435 C CA . ARG A 1 218 ? 12.593 24.46 52.424 1 15.74 220 ARG A CA 1
ATOM 3436 C C . ARG A 1 218 ? 13.685 23.834 53.282 1 16.23 220 ARG A C 1
ATOM 3437 O O . ARG A 1 218 ? 13.844 22.623 53.333 1 15.63 220 ARG A O 1
ATOM 3458 N N . VAL A 1 219 ? 14.338 24.678 54.056 1 17.26 221 VAL A N 1
ATOM 3459 C CA . VAL A 1 219 ? 15.279 24.226 55.071 1 18.11 221 VAL A CA 1
ATOM 3460 C C . VAL A 1 219 ? 14.547 24.376 56.4 1 19.09 221 VAL A C 1
ATOM 3461 O O . VAL A 1 219 ? 13.69 25.249 56.544 1 21.26 221 VAL A O 1
ATOM 3474 N N . LEU A 1 220 ? 14.897 23.547 57.374 1 18.3 222 LEU A N 1
ATOM 3475 C CA . LEU A 1 220 ? 14.296 23.647 58.702 1 19.89 222 LEU A CA 1
ATOM 3476 C C . LEU A 1 220 ? 14.872 24.882 59.404 1 21.31 222 LEU A C 1
ATOM 3477 O O . LEU A 1 220 ? 16.036 25.226 59.206 1 21.53 222 LEU A O 1
ATOM 3493 N N . GLU A 1 221 ? 14.075 25.475 60.272 1 23.03 223 GLU A N 1
ATOM 3494 C CA . GLU A 1 221 ? 14.45 26.625 61.098 1 24.5 223 GLU A CA 1
ATOM 3495 C C . GLU A 1 221 ? 14.591 26.136 62.553 1 25.24 223 GLU A C 1
ATOM 3496 O O . GLU A 1 221 ? 13.857 26.585 63.439 1 25.95 223 GLU A O 1
ATOM 3508 N N . VAL A 1 222 ? 15.519 25.189 62.774 1 24.49 224 VAL A N 1
ATOM 3509 C CA . VAL A 1 222 ? 15.854 24.635 64.091 1 24.97 224 VAL A CA 1
ATOM 3510 C C . VAL A 1 222 ? 17.386 24.628 64.241 1 26.75 224 VAL A C 1
ATOM 3511 O O . VAL A 1 222 ? 17.881 24.65 65.378 1 27.01 224 VAL A O 1
ATOM 3525 N N . GLN B 1 6 ? 5.898 -37.098 30.886 1 40.83 6 GLN B N 1
ATOM 3526 C CA . GLN B 1 6 ? 6.413 -35.957 31.655 1 40.79 6 GLN B CA 1
ATOM 3527 C C . GLN B 1 6 ? 6.689 -34.764 30.728 1 39.05 6 GLN B C 1
ATOM 3528 O O . GLN B 1 6 ? 7.179 -34.961 29.618 1 39.4 6 GLN B O 1
ATOM 3541 N N . ALA B 1 7 ? 6.363 -33.532 31.165 1 36.95 7 ALA B N 1
ATOM 3542 C CA . ALA B 1 7 ? 6.617 -32.339 30.343 1 34.78 7 ALA B CA 1
ATOM 3543 C C . ALA B 1 7 ? 8.128 -32.052 30.252 1 31.3 7 ALA B C 1
ATOM 3544 O O . ALA B 1 7 ? 8.6 -31.577 29.216 1 32.05 7 ALA B O 1
ATOM 3551 N N . LEU B 1 8 ? 8.884 -32.355 31.322 1 27.37 8 LEU B N 1
ATOM 3552 C CA . LEU B 1 8 ? 10.331 -32.16 31.338 1 24.45 8 LEU B CA 1
ATOM 3553 C C . LEU B 1 8 ? 11.07 -33.482 31.182 1 22.73 8 LEU B C 1
ATOM 3554 O O . LEU B 1 8 ? 10.795 -34.426 31.912 1 22.94 8 LEU B O 1
ATOM 3570 N N . ALA B 1 9 ? 12.043 -33.535 30.272 1 21.04 9 ALA B N 1
ATOM 3571 C CA . ALA B 1 9 ? 12.841 -34.742 30.043 1 21.46 9 ALA B CA 1
ATOM 3572 C C . ALA B 1 9 ? 13.921 -34.887 31.159 1 21.35 9 ALA B C 1
ATOM 3573 O O . ALA B 1 9 ? 14.124 -33.959 31.945 1 20.95 9 ALA B O 1
ATOM 3580 N N . ASP B 1 10 ? 14.608 -36.041 31.227 1 21.25 10 ASP B N 1
ATOM 3581 C CA . ASP B 1 10 ? 15.664 -36.261 32.22 1 21.03 10 ASP B CA 1
ATOM 3582 C C . ASP B 1 10 ? 16.824 -35.279 32.046 1 20.22 10 ASP B C 1
ATOM 3583 O O . ASP B 1 10 ? 17.471 -34.939 33.036 1 20.23 10 ASP B O 1
ATOM 3592 N N . THR B 1 11 ? 17.096 -34.842 30.807 1 19.39 11 THR B N 1
ATOM 3593 C CA . THR B 1 11 ? 18.097 -33.813 30.521 1 19.3 11 THR B CA 1
ATOM 3594 C C . THR B 1 11 ? 17.404 -32.731 29.702 1 18.8 11 THR B C 1
ATOM 3595 O O . THR B 1 11 ? 16.676 -33.043 28.745 1 20.24 11 THR B O 1
ATOM 3606 N N . MET B 1 12 ? 17.634 -31.461 30.07 1 17.05 12 MET B N 1
ATOM 3607 C CA . MET B 1 12 ? 17.039 -30.328 29.376 1 16.85 12 MET B CA 1
ATOM 3608 C C . MET B 1 12 ? 18.086 -29.276 29.061 1 16.62 12 MET B C 1
ATOM 3609 O O . MET B 1 12 ? 19.071 -29.132 29.798 1 17.73 12 MET B O 1
ATOM 3623 N N . LYS B 1 13 ? 17.847 -28.504 28.004 1 14.52 13 LYS B N 1
ATOM 3624 C CA . LYS B 1 13 ? 18.675 -27.349 27.67 1 15.65 13 LYS B CA 1
ATOM 3625 C C . LYS B 1 13 ? 17.971 -26.124 28.24 1 15.47 13 LYS B C 1
ATOM 3626 O O . LYS B 1 13 ? 16.753 -26.127 28.428 1 16.3 13 LYS B O 1
ATOM 3645 N N . MET B 1 14 ? 18.737 -25.075 28.52 1 14.56 14 MET B N 1
ATOM 3646 C CA . MET B 1 14 ? 18.17 -23.824 29.032 1 14.99 14 MET B CA 1
ATOM 3647 C C . MET B 1 14 ? 18.815 -22.621 28.396 1 14.26 14 MET B C 1
ATOM 3648 O O . MET B 1 14 ? 19.957 -22.682 27.928 1 13.9 14 MET B O 1
ATOM 3662 N N . THR B 1 15 ? 18.043 -21.514 28.335 1 14.03 15 THR B N 1
ATOM 3663 C CA . THR B 1 15 ? 18.564 -20.222 27.93 1 14.28 15 THR B CA 1
ATOM 3664 C C . THR B 1 15 ? 18.117 -19.195 28.97 1 13.99 15 THR B C 1
ATOM 3665 O O . THR B 1 15 ? 17.055 -19.347 29.584 1 14.55 15 THR B O 1
ATOM 3676 N N . TRP B 1 16 ? 18.923 -18.154 29.138 1 12.43 16 TRP B N 1
ATOM 3677 C CA . TRP B 1 16 ? 18.618 -17.054 30.038 1 12.19 16 TRP B CA 1
ATOM 3678 C C . TRP B 1 16 ? 18.782 -15.74 29.322 1 12.36 16 TRP B C 1
ATOM 3679 O O . TRP B 1 16 ? 19.71 -15.561 28.533 1 12.45 16 TRP B O 1
ATOM 3700 N N . LEU B 1 17 ? 17.896 -14.802 29.636 1 12.68 17 LEU B N 1
ATOM 3701 C CA . LEU B 1 17 ? 18.013 -13.406 29.221 1 13.33 17 LEU B CA 1
ATOM 3702 C C . LEU B 1 17 ? 17.637 -12.606 30.46 1 13.05 17 LEU B C 1
ATOM 3703 O O . LEU B 1 17 ? 16.515 -12.738 30.948 1 13.74 17 LEU B O 1
ATOM 3719 N N . MET B 1 18 ? 18.572 -11.822 30.992 1 11.73 18 MET B N 1
ATOM 3720 C CA . MET B 1 18 ? 18.292 -10.994 32.161 1 12.05 18 MET B CA 1
ATOM 3721 C C . MET B 1 18 ? 18.637 -9.561 31.783 1 12.97 18 MET B C 1
ATOM 3722 O O . MET B 1 18 ? 19.726 -9.302 31.279 1 13.53 18 MET B O 1
ATOM 3736 N N . GLU B 1 19 ? 17.721 -8.64 32.046 1 12.55 19 GLU B N 1
ATOM 3737 C CA . GLU B 1 19 ? 17.946 -7.221 31.797 1 12.68 19 GLU B CA 1
ATOM 3738 C C . GLU B 1 19 ? 17.643 -6.517 33.087 1 13.19 19 GLU B C 1
ATOM 3739 O O . GLU B 1 19 ? 16.775 -6.953 33.835 1 13.44 19 GLU B O 1
ATOM 3751 N N . GLY B 1 20 ? 18.346 -5.429 33.342 1 13.03 20 GLY B N 1
ATOM 3752 C CA . GLY B 1 20 ? 18.063 -4.667 34.544 1 13.3 20 GLY B CA 1
ATOM 3753 C C . GLY B 1 20 ? 19 -3.527 34.77 1 12.61 20 GLY B C 1
ATOM 3754 O O . GLY B 1 20 ? 19.735 -3.109 33.874 1 12.67 20 GLY B O 1
ATOM 3758 N N A SER B 1 21 ? 18.935 -2.982 35.977 0.5 11.47 21 SER B N 1
ATOM 3759 N N B SER B 1 21 ? 18.954 -3.032 35.982 0.5 11.91 21 SER B N 1
ATOM 3760 C CA A SER B 1 21 ? 19.79 -1.878 36.401 0.5 10.86 21 SER B CA 1
ATOM 3761 C CA B SER B 1 21 ? 19.797 -1.939 36.409 0.5 11.85 21 SER B CA 1
ATOM 3762 C C A SER B 1 21 ? 20.094 -2.038 37.872 0.5 11.38 21 SER B C 1
ATOM 3763 C C B SER B 1 21 ? 20.126 -2.121 37.873 0.5 11.63 21 SER B C 1
ATOM 3764 O O A SER B 1 21 ? 19.215 -2.454 38.625 0.5 11.67 21 SER B O 1
ATOM 3765 O O B SER B 1 21 ? 19.305 -2.659 38.617 0.5 11.7 21 SER B O 1
ATOM 3780 N N . VAL B 1 22 ? 21.309 -1.656 38.292 1 10.93 22 VAL B N 1
ATOM 3781 C CA . VAL B 1 22 ? 21.719 -1.699 39.702 1 11.35 22 VAL B CA 1
ATOM 3782 C C . VAL B 1 22 ? 22.354 -0.337 39.989 1 11.26 22 VAL B C 1
ATOM 3783 O O . VAL B 1 22 ? 23.293 0.063 39.289 1 11.17 22 VAL B O 1
ATOM 3797 N N . ASN B 1 23 ? 21.8 0.422 40.958 1 10.8 23 ASN B N 1
ATOM 3798 C CA . ASN B 1 23 ? 22.274 1.775 41.266 1 11.02 23 ASN B CA 1
ATOM 3799 C C . ASN B 1 23 ? 22.316 2.658 39.995 1 11.68 23 ASN B C 1
ATOM 3800 O O . ASN B 1 23 ? 23.247 3.446 39.812 1 13.14 23 ASN B O 1
ATOM 3811 N N . GLY B 1 24 ? 21.323 2.48 39.118 1 11.12 24 GLY B N 1
ATOM 3812 C CA . GLY B 1 24 ? 21.23 3.24 37.875 1 12.39 24 GLY B CA 1
ATOM 3813 C C . GLY B 1 24 ? 22.048 2.72 36.712 1 13.8 24 GLY B C 1
ATOM 3814 O O . GLY B 1 24 ? 21.932 3.263 35.598 1 15.7 24 GLY B O 1
ATOM 3818 N N . HIS B 1 25 ? 22.851 1.657 36.927 1 13.17 25 HIS B N 1
ATOM 3819 C CA . HIS B 1 25 ? 23.676 1.103 35.861 1 13.41 25 HIS B CA 1
ATOM 3820 C C . HIS B 1 25 ? 22.94 -0.015 35.126 1 13.1 25 HIS B C 1
ATOM 3821 O O . HIS B 1 25 ? 22.758 -1.097 35.691 1 13.98 25 HIS B O 1
ATOM 3835 N N . ALA B 1 26 ? 22.634 0.196 33.838 1 12.76 26 ALA B N 1
ATOM 3836 C CA . ALA B 1 26 ? 21.932 -0.806 33.051 1 13.05 26 ALA B CA 1
ATOM 3837 C C . ALA B 1 26 ? 22.855 -1.927 32.605 1 13.29 26 ALA B C 1
ATOM 3838 O O . ALA B 1 26 ? 24.028 -1.698 32.292 1 13.58 26 ALA B O 1
ATOM 3845 N N . PHE B 1 27 ? 22.305 -3.138 32.525 1 12.26 27 PHE B N 1
ATOM 3846 C CA . PHE B 1 27 ? 23.071 -4.287 32.075 1 12.44 27 PHE B CA 1
ATOM 3847 C C . PHE B 1 27 ? 22.166 -5.351 31.467 1 12.5 27 PHE B C 1
ATOM 3848 O O . PHE B 1 27 ? 20.954 -5.384 31.727 1 12.14 27 PHE B O 1
ATOM 3865 N N . THR B 1 28 ? 22.776 -6.23 30.672 1 11.73 28 THR B N 1
ATOM 3866 C CA . THR B 1 28 ? 22.102 -7.392 30.104 1 12 28 THR B CA 1
ATOM 3867 C C . THR B 1 28 ? 23.038 -8.571 30.268 1 12.92 28 THR B C 1
ATOM 3868 O O . THR B 1 28 ? 24.245 -8.452 30.01 1 13.49 28 THR B O 1
ATOM 3879 N N . ILE B 1 29 ? 22.471 -9.719 30.651 1 12.49 29 ILE B N 1
ATOM 3880 C CA . ILE B 1 29 ? 23.209 -10.974 30.768 1 12.87 29 ILE B CA 1
ATOM 3881 C C . ILE B 1 29 ? 22.464 -12.01 29.926 1 13.39 29 ILE B C 1
ATOM 3882 O O . ILE B 1 29 ? 21.235 -12.064 29.952 1 13.62 29 ILE B O 1
ATOM 3898 N N . GLU B 1 30 ? 23.212 -12.805 29.149 1 13.29 30 GLU B N 1
ATOM 3899 C CA . GLU B 1 30 ? 22.637 -13.894 28.366 1 13.92 30 GLU B CA 1
ATOM 3900 C C . GLU B 1 30 ? 23.337 -15.166 28.791 1 14.41 30 GLU B C 1
ATOM 3901 O O . GLU B 1 30 ? 24.529 -15.143 29.105 1 14.6 30 GLU B O 1
ATOM 3913 N N . GLY B 1 31 ? 22.626 -16.273 28.739 1 13.68 31 GLY B N 1
ATOM 3914 C CA . GLY B 1 31 ? 23.215 -17.544 29.123 1 14.38 31 GLY B CA 1
ATOM 3915 C C . GLY B 1 31 ? 22.59 -18.727 28.447 1 14.21 31 GLY B C 1
ATOM 3916 O O . GLY B 1 31 ? 21.482 -18.646 27.906 1 14.11 31 GLY B O 1
ATOM 3920 N N A GLU B 1 32 ? 23.339 -19.841 28.445 0.5 13.97 32 GLU B N 1
ATOM 3921 N N B GLU B 1 32 ? 23.324 -19.837 28.468 0.5 14.31 32 GLU B N 1
ATOM 3922 C CA A GLU B 1 32 ? 22.893 -21.123 27.9 0.5 13.87 32 GLU B CA 1
ATOM 3923 C CA B GLU B 1 32 ? 22.889 -21.109 27.903 0.5 14.5 32 GLU B CA 1
ATOM 3924 C C A GLU B 1 32 ? 23.415 -22.204 28.829 0.5 14 32 GLU B C 1
ATOM 3925 C C B GLU B 1 32 ? 23.42 -22.207 28.819 0.5 14.27 32 GLU B C 1
ATOM 3926 O O A GLU B 1 32 ? 24.511 -22.073 29.385 0.5 14.16 32 GLU B O 1
ATOM 3927 O O B GLU B 1 32 ? 24.511 -22.073 29.382 0.5 14.42 32 GLU B O 1
ATOM 3950 N N . GLY B 1 33 ? 22.643 -23.266 28.99 1 13.68 33 GLY B N 1
ATOM 3951 C CA . GLY B 1 33 ? 23.048 -24.347 29.877 1 14.38 33 GLY B CA 1
ATOM 3952 C C . GLY B 1 33 ? 22.319 -25.635 29.67 1 14.46 33 GLY B C 1
ATOM 3953 O O . GLY B 1 33 ? 21.583 -25.802 28.694 1 13.65 33 GLY B O 1
ATOM 3958 N N . THR B 1 34 ? 22.593 -26.56 30.59 1 14.67 34 THR B N 1
ATOM 3959 C CA . THR B 1 34 ? 22.027 -27.899 30.589 1 15.88 34 THR B CA 1
ATOM 3960 C C . THR B 1 34 ? 21.736 -28.292 32.02 1 16.4 34 THR B C 1
ATOM 3961 O O . THR B 1 34 ? 22.495 -27.936 32.938 1 17.28 34 THR B O 1
ATOM 3972 N N . GLY B 1 35 ? 20.663 -29.043 32.215 1 15.83 35 GLY B N 1
ATOM 3973 C CA . GLY B 1 35 ? 20.318 -29.504 33.552 1 15.94 35 GLY B CA 1
ATOM 3974 C C . GLY B 1 35 ? 19.568 -30.809 33.566 1 15.4 35 GLY B C 1
ATOM 3975 O O . GLY B 1 35 ? 19.104 -31.265 32.531 1 15.31 35 GLY B O 1
ATOM 3979 N N . LYS B 1 36 ? 19.493 -31.423 34.748 1 14.75 36 LYS B N 1
ATOM 3980 C CA . LYS B 1 36 ? 18.808 -32.686 34.983 1 15.33 36 LYS B CA 1
ATOM 3981 C C . LYS B 1 36 ? 17.745 -32.348 36.015 1 15.68 36 LYS B C 1
ATOM 3982 O O . LYS B 1 36 ? 18.032 -32.289 37.219 1 15.96 36 LYS B O 1
ATOM 4001 N N . PRO B 1 37 ? 16.52 -32.024 35.54 1 15.45 37 PRO B N 1
ATOM 4002 C CA . PRO B 1 37 ? 15.488 -31.539 36.472 1 15.14 37 PRO B CA 1
ATOM 4003 C C . PRO B 1 37 ? 15.195 -32.427 37.672 1 15.38 37 PRO B C 1
ATOM 4004 O O . PRO B 1 37 ? 15.058 -31.919 38.793 1 15.54 37 PRO B O 1
ATOM 4015 N N . TYR B 1 38 ? 15.116 -33.738 37.456 1 15.59 38 TYR B N 1
ATOM 4016 C CA . TYR B 1 38 ? 14.763 -34.669 38.539 1 16.55 38 TYR B CA 1
ATOM 4017 C C . TYR B 1 38 ? 15.92 -34.95 39.476 1 17.34 38 TYR B C 1
ATOM 4018 O O . TYR B 1 38 ? 15.675 -35.337 40.625 1 18.67 38 TYR B O 1
ATOM 4036 N N . GLU B 1 39 ? 17.167 -34.777 39.013 1 16.29 39 GLU B N 1
ATOM 4037 C CA . GLU B 1 39 ? 18.332 -34.926 39.883 1 16.11 39 GLU B CA 1
ATOM 4038 C C . GLU B 1 39 ? 18.625 -33.639 40.695 1 15.37 39 GLU B C 1
ATOM 4039 O O . GLU B 1 39 ? 19.493 -33.673 41.567 1 15.9 39 GLU B O 1
ATOM 4051 N N . GLY B 1 40 ? 17.95 -32.529 40.379 1 14.41 40 GLY B N 1
ATOM 4052 C CA . GLY B 1 40 ? 18.176 -31.27 41.066 1 14.74 40 GLY B CA 1
ATOM 4053 C C . GLY B 1 40 ? 19.466 -30.589 40.679 1 14.27 40 GLY B C 1
ATOM 4054 O O . GLY B 1 40 ? 19.955 -29.763 41.448 1 14.82 40 GLY B O 1
ATOM 4058 N N . LYS B 1 41 ? 20.007 -30.867 39.482 1 13.76 41 LYS B N 1
ATOM 4059 C CA . LYS B 1 41 ? 21.301 -30.314 39.073 1 14.2 41 LYS B CA 1
ATOM 4060 C C . LYS B 1 41 ? 21.161 -29.475 37.826 1 14.91 41 LYS B C 1
ATOM 4061 O O . LYS B 1 41 ? 20.421 -29.839 36.914 1 16.21 41 LYS B O 1
ATOM 4080 N N . GLN B 1 42 ? 21.91 -28.389 37.755 1 13.89 42 GLN B N 1
ATOM 4081 C CA . GLN B 1 42 ? 21.905 -27.529 36.587 1 13.33 42 GLN B CA 1
ATOM 4082 C C . GLN B 1 42 ? 23.188 -26.755 36.497 1 14.02 42 GLN B C 1
ATOM 4083 O O . GLN B 1 42 ? 23.841 -26.485 37.515 1 13.9 42 GLN B O 1
ATOM 4097 N N . SER B 1 43 ? 23.549 -26.376 35.273 1 14.01 43 SER B N 1
ATOM 4098 C CA . SER B 1 43 ? 24.693 -25.505 35.073 1 14.91 43 SER B CA 1
ATOM 4099 C C . SER B 1 43 ? 24.446 -24.618 33.858 1 14.83 43 SER B C 1
ATOM 4100 O O . SER B 1 43 ? 23.612 -24.933 33.004 1 15.58 43 SER B O 1
ATOM 4108 N N . GLY B 1 44 ? 25.152 -23.505 33.817 1 14.07 44 GLY B N 1
ATOM 4109 C CA . GLY B 1 44 ? 25.046 -22.606 32.683 1 14.34 44 GLY B CA 1
ATOM 4110 C C . GLY B 1 44 ? 26.262 -21.726 32.542 1 15.12 44 GLY B C 1
ATOM 4111 O O . GLY B 1 44 ? 26.999 -21.5 33.507 1 15.64 44 GLY B O 1
ATOM 4115 N N . THR B 1 45 ? 26.453 -21.222 31.335 1 13.86 45 THR B N 1
ATOM 4116 C CA A THR B 1 45 ? 27.523 -20.3 31.006 0.5 14.89 45 THR B CA 1
ATOM 4117 C CA B THR B 1 45 ? 27.53 -20.293 31.001 0.5 14.88 45 THR B CA 1
ATOM 4118 C C . THR B 1 45 ? 26.856 -18.976 30.657 1 14.99 45 THR B C 1
ATOM 4119 O O . THR B 1 45 ? 25.875 -18.969 29.904 1 15.65 45 THR B O 1
ATOM 4138 N N . PHE B 1 46 ? 27.371 -17.877 31.214 1 12.9 46 PHE B N 1
ATOM 4139 C CA . PHE B 1 46 ? 26.787 -16.556 31.064 1 13.24 46 PHE B CA 1
ATOM 4140 C C . PHE B 1 46 ? 27.769 -15.549 30.529 1 14.45 46 PHE B C 1
ATOM 4141 O O . PHE B 1 46 ? 28.98 -15.622 30.817 1 15.59 46 PHE B O 1
ATOM 4158 N N . ARG B 1 47 ? 27.235 -14.564 29.806 1 13.96 47 ARG B N 1
ATOM 4159 C CA . ARG B 1 47 ? 28.014 -13.471 29.248 1 14.87 47 ARG B CA 1
ATOM 4160 C C . ARG B 1 47 ? 27.311 -12.17 29.599 1 14.15 47 ARG B C 1
ATOM 4161 O O . ARG B 1 47 ? 26.088 -12.093 29.465 1 13.61 47 ARG B O 1
ATOM 4182 N N . VAL B 1 48 ? 28.073 -11.153 30.033 1 13.87 48 VAL B N 1
ATOM 4183 C CA . VAL B 1 48 ? 27.52 -9.823 30.266 1 14.43 48 VAL B CA 1
ATOM 4184 C C . VAL B 1 48 ? 27.565 -9.163 28.894 1 14.87 48 VAL B C 1
ATOM 4185 O O . VAL B 1 48 ? 28.643 -8.756 28.443 1 14.93 48 VAL B O 1
ATOM 4198 N N . THR B 1 49 ? 26.424 -9.122 28.181 1 14.65 49 THR B N 1
ATOM 4199 C CA . THR B 1 49 ? 26.405 -8.623 26.799 1 15.39 49 THR B CA 1
ATOM 4200 C C . THR B 1 49 ? 26.221 -7.112 26.677 1 16.17 49 THR B C 1
ATOM 4201 O O . THR B 1 49 ? 26.515 -6.553 25.61 1 16.87 49 THR B O 1
ATOM 4212 N N . LYS B 1 50 ? 25.726 -6.448 27.737 1 15.73 50 LYS B N 1
ATOM 4213 C CA . LYS B 1 50 ? 25.6 -4.989 27.778 1 16.84 50 LYS B CA 1
ATOM 4214 C C . LYS B 1 50 ? 25.916 -4.526 29.199 1 16.55 50 LYS B C 1
ATOM 4215 O O . LYS B 1 50 ? 25.521 -5.179 30.165 1 15.49 50 LYS B O 1
ATOM 4234 N N . GLY B 1 51 ? 26.625 -3.405 29.315 1 17.59 51 GLY B N 1
ATOM 4235 C CA . GLY B 1 51 ? 26.961 -2.831 30.613 1 18.29 51 GLY B CA 1
ATOM 4236 C C . GLY B 1 51 ? 28.114 -3.479 31.355 1 18.75 51 GLY B C 1
ATOM 4237 O O . GLY B 1 51 ? 28.32 -3.177 32.536 1 18.66 51 GLY B O 1
ATOM 4241 N N . GLY B 1 52 ? 28.898 -4.324 30.669 1 18.59 52 GLY B N 1
ATOM 4242 C CA . GLY B 1 52 ? 30.037 -4.987 31.289 1 19.9 52 GLY B CA 1
ATOM 4243 C C . GLY B 1 52 ? 31.359 -4.287 31.015 1 21.34 52 GLY B C 1
ATOM 4244 O O . GLY B 1 52 ? 31.501 -3.638 29.977 1 21.65 52 GLY B O 1
ATOM 4248 N N . PRO B 1 53 ? 32.387 -4.458 31.878 1 21.82 53 PRO B N 1
ATOM 4249 C CA . PRO B 1 53 ? 32.352 -5.164 33.174 1 21.64 53 PRO B CA 1
ATOM 4250 C C . PRO B 1 53 ? 31.378 -4.471 34.114 1 20.04 53 PRO B C 1
ATOM 4251 O O . PRO B 1 53 ? 31.271 -3.241 34.115 1 21.24 53 PRO B O 1
ATOM 4262 N N . LEU B 1 54 ? 30.645 -5.264 34.891 1 18.22 54 LEU B N 1
ATOM 4263 C CA . LEU B 1 54 ? 29.635 -4.71 35.771 1 17.27 54 LEU B CA 1
ATOM 4264 C C . LEU B 1 54 ? 30.293 -3.895 36.877 1 17.68 54 LEU B C 1
ATOM 4265 O O . LEU B 1 54 ? 31.316 -4.313 37.405 1 17.71 54 LEU B O 1
ATOM 4281 N N . PRO B 1 55 ? 29.727 -2.742 37.256 1 17.7 55 PRO B N 1
ATOM 4282 C CA . PRO B 1 55 ? 30.277 -1.99 38.398 1 17.85 55 PRO B CA 1
ATOM 4283 C C . PRO B 1 55 ? 29.801 -2.547 39.759 1 17.27 55 PRO B C 1
ATOM 4284 O O . PRO B 1 55 ? 30.066 -1.933 40.799 1 19.18 55 PRO B O 1
ATOM 4295 N N . PHE B 1 56 ? 29.097 -3.714 39.757 1 14.86 56 PHE B N 1
ATOM 4296 C CA . PHE B 1 56 ? 28.618 -4.382 40.965 1 13.86 56 PHE B CA 1
ATOM 4297 C C . PHE B 1 56 ? 28.955 -5.879 40.869 1 13.64 56 PHE B C 1
ATOM 4298 O O . PHE B 1 56 ? 29.219 -6.416 39.784 1 14.05 56 PHE B O 1
ATOM 4315 N N . ALA B 1 57 ? 28.894 -6.555 42.016 1 12.51 57 ALA B N 1
ATOM 4316 C CA . ALA B 1 57 ? 29.185 -7.97 42.079 1 12.61 57 ALA B CA 1
ATOM 4317 C C . ALA B 1 57 ? 28.157 -8.796 41.31 1 11.84 57 ALA B C 1
ATOM 4318 O O . ALA B 1 57 ? 26.974 -8.765 41.631 1 11.14 57 ALA B O 1
ATOM 4325 N N . PHE B 1 58 ? 28.615 -9.581 40.315 1 12.2 58 PHE B N 1
ATOM 4326 C CA . PHE B 1 58 ? 27.751 -10.52 39.589 1 12.27 58 PHE B CA 1
ATOM 4327 C C . PHE B 1 58 ? 27.003 -11.46 40.558 1 12.03 58 PHE B C 1
ATOM 4328 O O . PHE B 1 58 ? 25.868 -11.867 40.292 1 12.16 58 PHE B O 1
ATOM 4345 N N . ASP B 1 59 ? 27.612 -11.773 41.724 1 11.31 59 ASP B N 1
ATOM 4346 C CA . ASP B 1 59 ? 26.945 -12.617 42.714 1 11.55 59 ASP B CA 1
ATOM 4347 C C . ASP B 1 59 ? 25.525 -12.148 43.067 1 11.49 59 ASP B C 1
ATOM 4348 O O . ASP B 1 59 ? 24.696 -13 43.368 1 11.97 59 ASP B O 1
ATOM 4357 N N . ILE B 1 60 ? 25.225 -10.821 43.03 1 11.07 60 ILE B N 1
ATOM 4358 C CA . ILE B 1 60 ? 23.877 -10.384 43.443 1 11.08 60 ILE B CA 1
ATOM 4359 C C . ILE B 1 60 ? 22.785 -10.863 42.482 1 11.1 60 ILE B C 1
ATOM 4360 O O . ILE B 1 60 ? 21.632 -10.914 42.899 1 12.03 60 ILE B O 1
ATOM 4376 N N . VAL B 1 61 ? 23.126 -11.178 41.224 1 10.33 61 VAL B N 1
ATOM 4377 C CA . VAL B 1 61 ? 22.119 -11.688 40.279 1 10.77 61 VAL B CA 1
ATOM 4378 C C . VAL B 1 61 ? 22.175 -13.21 40.131 1 10.49 61 VAL B C 1
ATOM 4379 O O . VAL B 1 61 ? 21.229 -13.784 39.576 1 10.06 61 VAL B O 1
ATOM 4392 N N . ALA B 1 62 ? 23.274 -13.875 40.587 1 10.35 62 ALA B N 1
ATOM 4393 C CA . ALA B 1 62 ? 23.424 -15.309 40.361 1 11 62 ALA B CA 1
ATOM 4394 C C . ALA B 1 62 ? 22.282 -16.17 40.943 1 11.06 62 ALA B C 1
ATOM 4395 O O . ALA B 1 62 ? 21.754 -17.013 40.198 1 11.94 62 ALA B O 1
ATOM 4402 N N . PRO B 1 63 ? 21.785 -15.934 42.177 1 10.93 63 PRO B N 1
ATOM 4403 C CA . PRO B 1 63 ? 20.65 -16.743 42.658 1 11.1 63 PRO B CA 1
ATOM 4404 C C . PRO B 1 63 ? 19.341 -16.458 41.906 1 11.32 63 PRO B C 1
ATOM 4405 O O . PRO B 1 63 ? 18.406 -17.237 42.046 1 10.87 63 PRO B O 1
ATOM 4416 N N . THR B 1 64 ? 19.249 -15.344 41.159 1 10.76 64 THR B N 1
ATOM 4417 C CA . THR B 1 64 ? 18.046 -15.077 40.356 1 11.15 64 THR B CA 1
ATOM 4418 C C . THR B 1 64 ? 18.176 -15.752 38.977 1 12.22 64 THR B C 1
ATOM 4419 O O . THR B 1 64 ? 17.161 -16.079 38.383 1 13.37 64 THR B O 1
ATOM 4430 N N . LEU B 1 65 ? 19.406 -16.022 38.497 1 11.7 65 LEU B N 1
ATOM 4431 C CA . LEU B 1 65 ? 19.577 -16.848 37.307 1 11.73 65 LEU B CA 1
ATOM 4432 C C . LEU B 1 65 ? 19.27 -18.299 37.728 1 12.36 65 LEU B C 1
ATOM 4433 O O . LEU B 1 65 ? 18.653 -19.05 36.965 1 12.28 65 LEU B O 1
ATOM 4492 N N . PHE B 1 67 ? 15.998 -21.08 39.042 1 13.03 69 PHE B N 1
ATOM 4493 C CA . PHE B 1 67 ? 15.4 -21.914 37.987 1 13.8 69 PHE B CA 1
ATOM 4494 C C . PHE B 1 67 ? 14.802 -23.121 38.714 1 14.09 69 PHE B C 1
ATOM 4495 O O . PHE B 1 67 ? 15.406 -24.193 38.806 1 14 69 PHE B O 1
ATOM 4511 N N . LYS B 1 68 ? 13.621 -22.911 39.29 1 13.39 70 LYS B N 1
ATOM 4512 C CA . LYS B 1 68 ? 13.069 -23.751 40.34 1 13.66 70 LYS B CA 1
ATOM 4513 C C . LYS B 1 68 ? 12.621 -25.147 39.944 1 14.8 70 LYS B C 1
ATOM 4514 O O . LYS B 1 68 ? 12.414 -25.96 40.849 1 15.42 70 LYS B O 1
ATOM 4533 N N . CYS B 1 69 ? 12.509 -25.457 38.646 1 14.47 71 CYS B N 1
ATOM 4534 C CA . CYS B 1 69 ? 12.164 -26.825 38.238 1 14.99 71 CYS B CA 1
ATOM 4535 C C . CYS B 1 69 ? 13.396 -27.766 38.333 1 15.61 71 CYS B C 1
ATOM 4536 O O . CYS B 1 69 ? 13.235 -28.958 38.073 1 16.31 71 CYS B O 1
ATOM 4544 N N . PHE B 1 70 ? 14.601 -27.263 38.734 1 15 72 PHE B N 1
ATOM 4545 C CA . PHE B 1 70 ? 15.773 -28.113 38.945 1 15.23 72 PHE B CA 1
ATOM 4546 C C . PHE B 1 70 ? 15.934 -28.359 40.437 1 15.88 72 PHE B C 1
ATOM 4547 O O . PHE B 1 70 ? 16.642 -27.619 41.134 1 16.18 72 PHE B O 1
ATOM 4564 N N . MET B 1 71 ? 15.171 -29.313 40.945 1 15.08 73 MET B N 1
ATOM 4565 C CA . MET B 1 71 ? 15.21 -29.726 42.357 1 15.47 73 MET B CA 1
ATOM 4566 C C . MET B 1 71 ? 14.951 -31.202 42.442 1 15.51 73 MET B C 1
ATOM 4567 O O . MET B 1 71 ? 14.081 -31.703 41.719 1 15.62 73 MET B O 1
ATOM 4581 N N . LYS B 1 72 ? 15.631 -31.881 43.364 1 14.95 74 LYS B N 1
ATOM 4582 C CA . LYS B 1 72 ? 15.404 -33.297 43.598 1 15.3 74 LYS B CA 1
ATOM 4583 C C . LYS B 1 72 ? 14.329 -33.393 44.67 1 16.29 74 LYS B C 1
ATOM 4584 O O . LYS B 1 72 ? 14.543 -32.905 45.785 1 17.03 74 LYS B O 1
ATOM 4603 N N . TYR B 1 73 ? 13.17 -33.982 44.333 1 15.85 75 TYR B N 1
ATOM 4604 C CA . TYR B 1 73 ? 12.081 -34.178 45.283 1 15.7 75 TYR B CA 1
ATOM 4605 C C . TYR B 1 73 ? 11.869 -35.664 45.489 1 18.45 75 TYR B C 1
ATOM 4606 O O . TYR B 1 73 ? 11.823 -36.404 44.499 1 19.19 75 TYR B O 1
ATOM 4624 N N . PRO B 1 74 ? 11.619 -36.109 46.725 1 20.36 76 PRO B N 1
ATOM 4625 C CA . PRO B 1 74 ? 11.184 -37.504 46.906 1 21.65 76 PRO B CA 1
ATOM 4626 C C . PRO B 1 74 ? 9.784 -37.668 46.296 1 21.53 76 PRO B C 1
ATOM 4627 O O . PRO B 1 74 ? 9.037 -36.685 46.163 1 21.67 76 PRO B O 1
ATOM 4638 N N . ALA B 1 75 ? 9.43 -38.899 45.888 1 20.76 77 ALA B N 1
ATOM 4639 C CA . ALA B 1 75 ? 8.143 -39.153 45.225 1 20.83 77 ALA B CA 1
ATOM 4640 C C . ALA B 1 75 ? 6.914 -38.799 46.066 1 20.35 77 ALA B C 1
ATOM 4641 O O . ALA B 1 75 ? 5.85 -38.539 45.498 1 21.45 77 ALA B O 1
ATOM 4648 N N . ASP B 1 76 ? 7.041 -38.785 47.398 1 18.48 78 ASP B N 1
ATOM 4649 C CA . ASP B 1 76 ? 5.898 -38.503 48.271 1 18.77 78 ASP B CA 1
ATOM 4650 C C . ASP B 1 76 ? 5.718 -37.004 48.6 1 18.03 78 ASP B C 1
ATOM 4651 O O . ASP B 1 76 ? 4.911 -36.677 49.473 1 18.39 78 ASP B O 1
ATOM 4660 N N . ILE B 1 77 ? 6.425 -36.105 47.896 1 16.53 79 ILE B N 1
ATOM 4661 C CA . ILE B 1 77 ? 6.22 -34.663 48.065 1 16.24 79 ILE B CA 1
ATOM 4662 C C . ILE B 1 77 ? 5.915 -34.081 46.683 1 15.86 79 ILE B C 1
ATOM 4663 O O . ILE B 1 77 ? 6.798 -34.112 45.829 1 16.1 79 ILE B O 1
ATOM 4679 N N . PRO B 1 78 ? 4.728 -33.486 46.454 1 14.89 80 PRO B N 1
ATOM 4680 C CA . PRO B 1 78 ? 4.448 -32.863 45.145 1 14.94 80 PRO B CA 1
ATOM 4681 C C . PRO B 1 78 ? 5.471 -31.808 44.764 1 15.01 80 PRO B C 1
ATOM 4682 O O . PRO B 1 78 ? 5.875 -31.013 45.616 1 14.59 80 PRO B O 1
ATOM 4693 N N . ASP B 1 79 ? 5.865 -31.801 43.49 1 15.13 81 ASP B N 1
ATOM 4694 C CA . ASP B 1 79 ? 6.859 -30.882 42.947 1 15.11 81 ASP B CA 1
ATOM 4695 C C . ASP B 1 79 ? 6.11 -29.801 42.179 1 14.62 81 ASP B C 1
ATOM 4696 O O . ASP B 1 79 ? 5.867 -29.911 40.976 1 14.61 81 ASP B O 1
ATOM 4705 N N . TYR B 1 80 ? 5.713 -28.76 42.904 1 13.96 82 TYR B N 1
ATOM 4706 C CA . TYR B 1 80 ? 4.957 -27.643 42.329 1 13.56 82 TYR B CA 1
ATOM 4707 C C . TYR B 1 80 ? 5.632 -27.036 41.089 1 13.13 82 TYR B C 1
ATOM 4708 O O . TYR B 1 80 ? 4.952 -26.656 40.148 1 13.78 82 TYR B O 1
ATOM 4726 N N . PHE B 1 81 ? 6.964 -26.945 41.106 1 13.02 83 PHE B N 1
ATOM 4727 C CA . PHE B 1 81 ? 7.724 -26.278 40.055 1 13.41 83 PHE B CA 1
ATOM 4728 C C . PHE B 1 81 ? 7.732 -27.073 38.761 1 14.88 83 PHE B C 1
ATOM 4729 O O . PHE B 1 81 ? 7.724 -26.464 37.699 1 18.06 83 PHE B O 1
ATOM 4746 N N . LYS B 1 82 ? 7.717 -28.412 38.829 1 13.35 84 LYS B N 1
ATOM 4747 C CA . LYS B 1 82 ? 7.632 -29.235 37.619 1 13.92 84 LYS B CA 1
ATOM 4748 C C . LYS B 1 82 ? 6.158 -29.371 37.203 1 15.51 84 LYS B C 1
ATOM 4749 O O . LYS B 1 82 ? 5.861 -29.409 36.002 1 16.78 84 LYS B O 1
ATOM 4768 N N . LEU B 1 83 ? 5.23 -29.489 38.173 1 15.22 85 LEU B N 1
ATOM 4769 C CA . LEU B 1 83 ? 3.797 -29.572 37.849 1 16.01 85 LEU B CA 1
ATOM 4770 C C . LEU B 1 83 ? 3.298 -28.316 37.097 1 15.98 85 LEU B C 1
ATOM 4771 O O . LEU B 1 83 ? 2.285 -28.391 36.38 1 16.64 85 LEU B O 1
ATOM 4787 N N . ALA B 1 84 ? 4.007 -27.181 37.243 1 15.06 86 ALA B N 1
ATOM 4788 C CA . ALA B 1 84 ? 3.679 -25.948 36.54 1 16.23 86 ALA B CA 1
ATOM 4789 C C . ALA B 1 84 ? 3.9 -26.069 35.021 1 17.49 86 ALA B C 1
ATOM 4790 O O . ALA B 1 84 ? 3.367 -25.244 34.28 1 18.71 86 ALA B O 1
ATOM 4797 N N . PHE B 1 85 ? 4.713 -27.044 34.559 1 17.21 87 PHE B N 1
ATOM 4798 C CA . PHE B 1 85 ? 4.986 -27.221 33.134 1 17.85 87 PHE B CA 1
ATOM 4799 C C . PHE B 1 85 ? 3.977 -28.178 32.499 1 19.28 87 PHE B C 1
ATOM 4800 O O . PHE B 1 85 ? 3.389 -29.019 33.196 1 20.03 87 PHE B O 1
ATOM 4817 N N . PRO B 1 86 ? 3.681 -28.006 31.193 1 19.31 88 PRO B N 1
ATOM 4818 C CA . PRO B 1 86 ? 4.321 -27.104 30.214 1 19.6 88 PRO B CA 1
ATOM 4819 C C . PRO B 1 86 ? 3.931 -25.633 30.238 1 19.69 88 PRO B C 1
ATOM 4820 O O . PRO B 1 86 ? 4.58 -24.861 29.541 1 20.68 88 PRO B O 1
ATOM 4831 N N . GLU B 1 87 ? 2.896 -25.235 30.99 1 19.42 89 GLU B N 1
ATOM 4832 C CA . GLU B 1 87 ? 2.406 -23.855 30.954 1 20.71 89 GLU B CA 1
ATOM 4833 C C . GLU B 1 87 ? 3.423 -22.832 31.467 1 22.41 89 GLU B C 1
ATOM 4834 O O . GLU B 1 87 ? 3.457 -21.708 30.968 1 24.8 89 GLU B O 1
ATOM 4846 N N . GLY B 1 88 ? 4.246 -23.239 32.427 1 20.67 90 GLY B N 1
ATOM 4847 C CA . GLY B 1 88 ? 5.315 -22.409 32.955 1 19.99 90 GLY B CA 1
ATOM 4848 C C . GLY B 1 88 ? 5.025 -21.805 34.304 1 18.64 90 GLY B C 1
ATOM 4849 O O . GLY B 1 88 ? 3.976 -22.035 34.904 1 17.93 90 GLY B O 1
ATOM 4853 N N . LEU B 1 89 ? 5.986 -21.03 34.794 1 17.87 91 LEU B N 1
ATOM 4854 C CA . LEU B 1 89 ? 5.871 -20.418 36.106 1 18.56 91 LEU B CA 1
ATOM 4855 C C . LEU B 1 89 ? 6.415 -19.008 36.05 1 16.4 91 LEU B C 1
ATOM 4856 O O . LEU B 1 89 ? 7.392 -18.775 35.354 1 15.98 91 LEU B O 1
ATOM 4872 N N . THR B 1 90 ? 5.807 -18.083 36.791 1 14.21 92 THR B N 1
ATOM 4873 C CA . THR B 1 90 ? 6.328 -16.725 36.902 1 14.07 92 THR B CA 1
ATOM 4874 C C . THR B 1 90 ? 6.488 -16.445 38.377 1 13.66 92 THR B C 1
ATOM 4875 O O . THR B 1 90 ? 5.631 -16.851 39.177 1 14.73 92 THR B O 1
ATOM 4886 N N . TYR B 1 91 ? 7.545 -15.71 38.746 1 11.47 93 TYR B N 1
ATOM 4887 C CA . TYR B 1 91 ? 7.709 -15.366 40.159 1 11.3 93 TYR B CA 1
ATOM 4888 C C . TYR B 1 91 ? 8.229 -13.983 40.353 1 11.45 93 TYR B C 1
ATOM 4889 O O . TYR B 1 91 ? 8.89 -13.428 39.473 1 11.7 93 TYR B O 1
ATOM 4907 N N . ASP B 1 92 ? 7.891 -13.403 41.504 1 10.74 94 ASP B N 1
ATOM 4908 C CA . ASP B 1 92 ? 8.466 -12.122 41.889 1 10.98 94 ASP B CA 1
ATOM 4909 C C . ASP B 1 92 ? 9.355 -12.398 43.092 1 10.94 94 ASP B C 1
ATOM 4910 O O . ASP B 1 92 ? 9.144 -13.359 43.847 1 11.51 94 ASP B O 1
ATOM 4919 N N . ARG B 1 93 ? 10.342 -11.526 43.285 1 10.19 95 ARG B N 1
ATOM 4920 C CA . ARG B 1 93 ? 11.335 -11.743 44.313 1 11.25 95 ARG B CA 1
ATOM 4921 C C . ARG B 1 93 ? 11.793 -10.435 44.886 1 11.32 95 ARG B C 1
ATOM 4922 O O . ARG B 1 93 ? 12.087 -9.514 44.135 1 11.19 95 ARG B O 1
ATOM 4943 N N . LYS B 1 94 ? 11.887 -10.38 46.221 1 10.65 96 LYS B N 1
ATOM 4944 C CA . LYS B 1 94 ? 12.396 -9.218 46.954 1 12.51 96 LYS B CA 1
ATOM 4945 C C . LYS B 1 94 ? 13.716 -9.689 47.549 1 13.06 96 LYS B C 1
ATOM 4946 O O . LYS B 1 94 ? 13.775 -10.75 48.179 1 13.27 96 LYS B O 1
ATOM 4965 N N . ILE B 1 95 ? 14.768 -8.913 47.353 1 12.62 97 ILE B N 1
ATOM 4966 C CA . ILE B 1 95 ? 16.118 -9.241 47.803 1 13.57 97 ILE B CA 1
ATOM 4967 C C . ILE B 1 95 ? 16.517 -8.089 48.711 1 14.29 97 ILE B C 1
ATOM 4968 O O . ILE B 1 95 ? 16.44 -6.926 48.289 1 15.86 97 ILE B O 1
ATOM 4984 N N . ALA B 1 96 ? 16.843 -8.377 49.968 1 12.67 98 ALA B N 1
ATOM 4985 C CA . ALA B 1 96 ? 17.17 -7.311 50.911 1 12.53 98 ALA B CA 1
ATOM 4986 C C . ALA B 1 96 ? 18.443 -7.644 51.654 1 12.12 98 ALA B C 1
ATOM 4987 O O . ALA B 1 96 ? 18.445 -8.573 52.451 1 12.84 98 ALA B O 1
ATOM 4994 N N . PHE B 1 97 ? 19.493 -6.852 51.451 1 11.84 99 PHE B N 1
ATOM 4995 C CA . PHE B 1 97 ? 20.762 -7.051 52.152 1 12.09 99 PHE B CA 1
ATOM 4996 C C . PHE B 1 97 ? 20.766 -6.297 53.475 1 12.7 99 PHE B C 1
ATOM 4997 O O . PHE B 1 97 ? 20.119 -5.254 53.613 1 13.27 99 PHE B O 1
ATOM 5014 N N . GLU B 1 98 ? 21.532 -6.811 54.449 1 11.36 100 GLU B N 1
ATOM 5015 C CA . GLU B 1 98 ? 21.564 -6.17 55.767 1 12.5 100 GLU B CA 1
ATOM 5016 C C . GLU B 1 98 ? 22.125 -4.755 55.78 1 13.57 100 GLU B C 1
ATOM 5017 O O . GLU B 1 98 ? 21.932 -4.053 56.778 1 15.06 100 GLU B O 1
ATOM 5029 N N . ASP B 1 99 ? 22.843 -4.346 54.72 1 12.63 101 ASP B N 1
ATOM 5030 C CA . ASP B 1 99 ? 23.404 -2.987 54.657 1 12.75 101 ASP B CA 1
ATOM 5031 C C . ASP B 1 99 ? 22.51 -2.015 53.839 1 13.36 101 ASP B C 1
ATOM 5032 O O . ASP B 1 99 ? 22.949 -0.898 53.569 1 14.39 101 ASP B O 1
ATOM 5041 N N . GLY B 1 100 ? 21.279 -2.415 53.516 1 13.15 102 GLY B N 1
ATOM 5042 C CA . GLY B 1 100 ? 20.334 -1.538 52.843 1 13.31 102 GLY B CA 1
ATOM 5043 C C . GLY B 1 100 ? 20.232 -1.731 51.345 1 13.74 102 GLY B C 1
ATOM 5044 O O . GLY B 1 100 ? 19.264 -1.266 50.747 1 14.44 102 GLY B O 1
ATOM 5048 N N . GLY B 1 101 ? 21.181 -2.45 50.728 1 13.14 103 GLY B N 1
ATOM 5049 C CA . GLY B 1 101 ? 21.087 -2.782 49.306 1 13.14 103 GLY B CA 1
ATOM 5050 C C . GLY B 1 101 ? 19.847 -3.621 49.073 1 13.73 103 GLY B C 1
ATOM 5051 O O . GLY B 1 101 ? 19.506 -4.442 49.93 1 14.61 103 GLY B O 1
ATOM 5055 N N . CYS B 1 102 ? 19.123 -3.384 47.982 1 12.88 104 CYS B N 1
ATOM 5056 C CA A CYS B 1 102 ? 17.875 -4.114 47.747 0.5 13.74 104 CYS B CA 1
ATOM 5057 C CA B CYS B 1 102 ? 17.866 -4.091 47.75 0.5 13.97 104 CYS B CA 1
ATOM 5058 C C . CYS B 1 102 ? 17.624 -4.287 46.279 1 13.91 104 CYS B C 1
ATOM 5059 O O . CYS B 1 102 ? 18.079 -3.478 45.477 1 15.37 104 CYS B O 1
ATOM 5074 N N . ALA B 1 103 ? 16.818 -5.288 45.941 1 12.18 105 ALA B N 1
ATOM 5075 C CA . ALA B 1 103 ? 16.425 -5.481 44.572 1 12.03 105 ALA B CA 1
ATOM 5076 C C . ALA B 1 103 ? 15.08 -6.154 44.513 1 12.18 105 ALA B C 1
ATOM 5077 O O . ALA B 1 103 ? 14.672 -6.841 45.455 1 12.02 105 ALA B O 1
ATOM 5084 N N . THR B 1 104 ? 14.374 -5.932 43.409 1 11.38 106 THR B N 1
ATOM 5085 C CA . THR B 1 104 ? 13.14 -6.647 43.125 1 12.37 106 THR B CA 1
ATOM 5086 C C . THR B 1 104 ? 13.306 -7.206 41.728 1 12.89 106 THR B C 1
ATOM 5087 O O . THR B 1 104 ? 13.826 -6.515 40.829 1 14.62 106 THR B O 1
ATOM 5098 N N . ALA B 1 105 ? 12.889 -8.466 41.53 1 11.89 107 ALA B N 1
ATOM 5099 C CA . ALA B 1 105 ? 13.017 -9.086 40.214 1 11.34 107 ALA B CA 1
ATOM 5100 C C . ALA B 1 105 ? 11.764 -9.853 39.862 1 11.46 107 ALA B C 1
ATOM 5101 O O . ALA B 1 105 ? 11.064 -10.344 40.7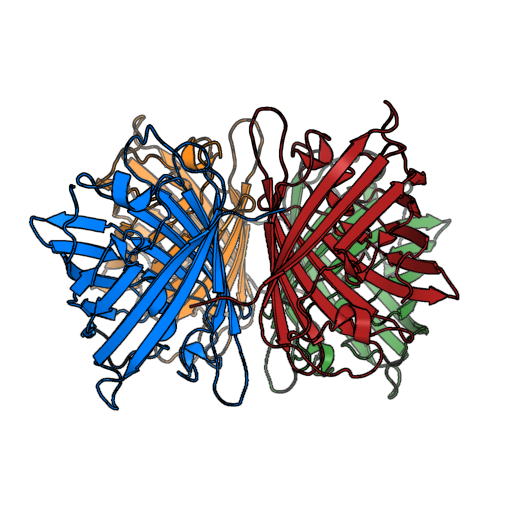5 1 11.61 107 ALA B O 1
ATOM 5108 N N . THR B 1 106 ? 11.48 -9.947 38.57 1 10.43 108 THR B N 1
ATOM 5109 C CA . THR B 1 106 ? 10.373 -10.748 38.077 1 10.75 108 THR B CA 1
ATOM 5110 C C . THR B 1 106 ? 10.984 -11.702 37.076 1 10.76 108 THR B C 1
ATOM 5111 O O . THR B 1 106 ? 11.7 -11.264 36.15 1 11.39 108 THR B O 1
ATOM 5122 N N . VAL B 1 107 ? 10.696 -12.987 37.25 1 10.95 109 VAL B N 1
ATOM 5123 C CA . VAL B 1 107 ? 11.232 -14.026 36.382 1 10.63 109 VAL B CA 1
ATOM 5124 C C . VAL B 1 107 ? 10.094 -14.801 35.739 1 11.97 109 VAL B C 1
ATOM 5125 O O . VAL B 1 107 ? 9.151 -15.186 36.429 1 12.92 109 VAL B O 1
ATOM 5138 N N A GLU B 1 108 ? 10.225 -15.095 34.452 0.5 11.46 110 GLU B N 1
ATOM 5139 N N B GLU B 1 108 ? 10.22 -15.096 34.436 0.5 11.86 110 GLU B N 1
ATOM 5140 C CA A GLU B 1 108 ? 9.28 -15.945 33.751 0.5 11.66 110 GLU B CA 1
ATOM 5141 C CA B GLU B 1 108 ? 9.249 -15.891 33.679 0.5 12.45 110 GLU B CA 1
ATOM 5142 C C A GLU B 1 108 ? 10.057 -17.155 33.282 0.5 12.37 110 GLU B C 1
ATOM 5143 C C B GLU B 1 108 ? 9.962 -17.13 33.149 0.5 12.86 110 GLU B C 1
ATOM 5144 O O A GLU B 1 108 ? 11.119 -17.01 32.67 0.5 12.8 110 GLU B O 1
ATOM 5145 O O B GLU B 1 108 ? 10.896 -16.978 32.358 0.5 13.45 110 GLU B O 1
ATOM 5168 N N . MET B 1 109 ? 9.537 -18.347 33.581 1 13.13 111 MET B N 1
ATOM 5169 C CA . MET B 1 109 ? 10.118 -19.6 33.118 1 14.18 111 MET B CA 1
ATOM 5170 C C . MET B 1 109 ? 9.086 -20.22 32.171 1 15.64 111 MET B C 1
ATOM 5171 O O . MET B 1 109 ? 7.936 -20.417 32.548 1 16.28 111 MET B O 1
ATOM 5186 N N . SER B 1 110 ? 9.492 -20.471 30.934 1 15.13 112 SER B N 1
ATOM 5187 C CA . SER B 1 110 ? 8.624 -21.072 29.92 1 16.21 112 SER B CA 1
ATOM 5188 C C . SER B 1 110 ? 9.326 -22.257 29.267 1 17.71 112 SER B C 1
ATOM 5189 O O . SER B 1 110 ? 10.514 -22.48 29.479 1 17.79 112 SER B O 1
ATOM 5197 N N . LEU B 1 111 ? 8.579 -23.05 28.504 1 17.98 113 LEU B N 1
ATOM 5198 C CA . LEU B 1 111 ? 9.116 -24.234 27.862 1 19.96 113 LEU B CA 1
ATOM 5199 C C . LEU B 1 111 ? 8.854 -24.167 26.369 1 22.77 113 LEU B C 1
ATOM 5200 O O . LEU B 1 111 ? 7.713 -23.972 25.966 1 23.21 113 LEU B O 1
ATOM 5216 N N . LYS B 1 112 ? 9.912 -24.347 25.567 1 24.06 114 LYS B N 1
ATOM 5217 C CA . LYS B 1 112 ? 9.854 -24.37 24.096 1 26.94 114 LYS B CA 1
ATOM 5218 C C . LYS B 1 112 ? 10.597 -25.609 23.653 1 28.27 114 LYS B C 1
ATOM 5219 O O . LYS B 1 112 ? 11.824 -25.58 23.571 1 28.4 114 LYS B O 1
ATOM 5238 N N . GLY B 1 113 ? 9.856 -26.692 23.421 1 28.59 115 GLY B N 1
ATOM 5239 C CA . GLY B 1 113 ? 10.421 -27.957 22.99 1 29.38 115 GLY B CA 1
ATOM 5240 C C . GLY B 1 113 ? 11.293 -28.584 24.05 1 30.04 115 GLY B C 1
ATOM 5241 O O . GLY B 1 113 ? 10.839 -28.855 25.163 1 30.96 115 GLY B O 1
ATOM 5245 N N . ASN B 1 114 ? 12.558 -28.792 23.723 1 29.67 116 ASN B N 1
ATOM 5246 C CA . ASN B 1 114 ? 13.503 -29.372 24.653 1 29.19 116 ASN B CA 1
ATOM 5247 C C . ASN B 1 114 ? 14.209 -28.261 25.478 1 25.83 116 ASN B C 1
ATOM 5248 O O . ASN B 1 114 ? 15.174 -28.591 26.18 1 26.18 116 ASN B O 1
ATOM 5259 N N . THR B 1 115 ? 13.795 -26.956 25.35 1 22.48 117 THR B N 1
ATOM 5260 C CA . THR B 1 115 ? 14.488 -25.853 26.018 1 19.79 117 THR B CA 1
ATOM 5261 C C . THR B 1 115 ? 13.622 -25.094 27.011 1 17.86 117 THR B C 1
ATOM 5262 O O . THR B 1 115 ? 12.54 -24.614 26.674 1 18.16 117 THR B O 1
ATOM 5273 N N . LEU B 1 116 ? 14.152 -24.912 28.218 1 15.69 118 LEU B N 1
ATOM 5274 C CA . LEU B 1 116 ? 13.497 -24.11 29.24 1 15.95 118 LEU B CA 1
ATOM 5275 C C . LEU B 1 116 ? 14.07 -22.7 29.094 1 16.68 118 LEU B C 1
ATOM 5276 O O . LEU B 1 116 ? 15.291 -22.531 29.029 1 17.07 118 LEU B O 1
ATOM 5292 N N . VAL B 1 117 ? 13.19 -21.702 28.978 1 16.28 119 VAL B N 1
ATOM 5293 C CA . VAL B 1 117 ? 13.556 -20.323 28.718 1 16.36 119 VAL B CA 1
ATOM 5294 C C . VAL B 1 117 ? 13.31 -19.502 29.983 1 16.19 119 VAL B C 1
ATOM 5295 O O . VAL B 1 117 ? 12.208 -19.528 30.534 1 16.35 119 VAL B O 1
ATOM 5308 N N . HIS B 1 118 ? 14.331 -18.777 30.432 1 14.3 120 HIS B N 1
ATOM 5309 C CA . HIS B 1 118 ? 14.289 -17.995 31.663 1 13.03 120 HIS B CA 1
ATOM 5310 C C . HIS B 1 118 ? 14.485 -16.538 31.28 1 13.31 120 HIS B C 1
ATOM 5311 O O . HIS B 1 118 ? 15.491 -16.204 30.64 1 13.82 120 HIS B O 1
ATOM 5325 N N . LYS B 1 119 ? 13.516 -15.671 31.632 1 12.13 121 LYS B N 1
ATOM 5326 C CA . LYS B 1 119 ? 13.576 -14.241 31.296 1 12.65 121 LYS B CA 1
ATOM 5327 C C . LYS B 1 119 ? 13.41 -13.448 32.572 1 12.57 121 LYS B C 1
ATOM 5328 O O . LYS B 1 119 ? 12.467 -13.714 33.323 1 12.79 121 LYS B O 1
ATOM 5347 N N . THR B 1 120 ? 14.318 -12.506 32.842 1 11.15 122 THR B N 1
ATOM 5348 C CA . THR B 1 120 ? 14.239 -11.73 34.079 1 11.76 122 THR B CA 1
ATOM 5349 C C . THR B 1 120 ? 14.397 -10.248 33.864 1 11.78 122 THR B C 1
ATOM 5350 O O . THR B 1 120 ? 15.167 -9.814 32.99 1 11.99 122 THR B O 1
ATOM 5361 N N A ASN B 1 121 ? 13.7 -9.465 34.685 0.7 12.03 123 ASN B N 1
ATOM 5362 N N B ASN B 1 121 ? 13.733 -9.451 34.734 0.3 11.72 123 ASN B N 1
ATOM 5363 C CA A ASN B 1 121 ? 13.972 -8.05 34.783 0.7 12.14 123 ASN B CA 1
ATOM 5364 C CA B ASN B 1 121 ? 13.865 -7.996 34.822 0.3 11.74 123 ASN B CA 1
ATOM 5365 C C A ASN B 1 121 ? 14.371 -7.885 36.241 0.7 12.04 123 ASN B C 1
ATOM 5366 C C B ASN B 1 121 ? 14.301 -7.744 36.258 0.3 11.55 123 ASN B C 1
ATOM 5367 O O A ASN B 1 121 ? 13.654 -8.335 37.141 0.7 11.91 123 ASN B O 1
ATOM 5368 O O B ASN B 1 121 ? 13.506 -7.968 37.169 0.3 11.29 123 ASN B O 1
ATOM 5389 N N . PHE B 1 122 ? 15.569 -7.334 36.468 1 11.08 124 PHE B N 1
ATOM 5390 C CA . PHE B 1 122 ? 16.14 -7.185 37.803 1 11.83 124 PHE B CA 1
ATOM 5391 C C . PHE B 1 122 ? 16.419 -5.719 38.091 1 11.89 124 PHE B C 1
ATOM 5392 O O . PHE B 1 122 ? 17.237 -5.121 37.392 1 11.99 124 PHE B O 1
ATOM 5410 N N . GLN B 1 123 ? 15.761 -5.142 39.103 1 11.29 125 GLN B N 1
ATOM 5411 C CA . GLN B 1 123 ? 16 -3.733 39.455 1 12.08 125 GLN B CA 1
ATOM 5412 C C . GLN B 1 123 ? 16.588 -3.68 40.843 1 12.08 125 GLN B C 1
ATOM 5413 O O . GLN B 1 123 ? 15.927 -4.08 41.802 1 12.15 125 GLN B O 1
ATOM 5427 N N . GLY B 1 124 ? 17.8 -3.143 40.956 1 11.84 126 GLY B N 1
ATOM 5428 C CA . GLY B 1 124 ? 18.502 -3.048 42.227 1 11.61 126 GLY B CA 1
ATOM 5429 C C . GLY B 1 124 ? 18.88 -1.622 42.545 1 11.26 126 GLY B C 1
ATOM 5430 O O . GLY B 1 124 ? 19.198 -0.838 41.647 1 11.19 126 GLY B O 1
ATOM 5434 N N . GLY B 1 125 ? 18.884 -1.294 43.824 1 10.74 127 GLY B N 1
ATOM 5435 C CA . GLY B 1 125 ? 19.259 0.049 44.239 1 12.27 127 GLY B CA 1
ATOM 5436 C C . GLY B 1 125 ? 19.663 0.142 45.684 1 12.41 127 GLY B C 1
ATOM 5437 O O . GLY B 1 125 ? 19.613 -0.845 46.432 1 12.9 127 GLY B O 1
ATOM 5441 N N . ASN B 1 126 ? 20.105 1.333 46.06 1 11.46 128 ASN B N 1
ATOM 5442 C CA . ASN B 1 126 ? 20.497 1.62 47.432 1 11.64 128 ASN B CA 1
ATOM 5443 C C . ASN B 1 126 ? 21.676 0.781 47.905 1 11.89 128 ASN B C 1
ATOM 5444 O O . ASN B 1 126 ? 21.85 0.612 49.122 1 12.41 128 ASN B O 1
ATOM 5455 N N . PHE B 1 127 ? 22.52 0.301 46.972 1 11.8 129 PHE B N 1
ATOM 5456 C CA . PHE B 1 127 ? 23.718 -0.42 47.392 1 11.88 129 PHE B CA 1
ATOM 5457 C C . PHE B 1 127 ? 24.748 0.618 47.846 1 12.92 129 PHE B C 1
ATOM 5458 O O . PHE B 1 127 ? 25.049 1.574 47.103 1 12.9 129 PHE B O 1
ATOM 5475 N N . PRO B 1 128 ? 25.326 0.458 49.044 1 13.76 130 PRO B N 1
ATOM 5476 C CA . PRO B 1 128 ? 26.307 1.458 49.501 1 14.24 130 PRO B CA 1
ATOM 5477 C C . PRO B 1 128 ? 27.514 1.54 48.572 1 15.42 130 PRO B C 1
ATOM 5478 O O . PRO B 1 128 ? 28.045 0.508 48.175 1 14.66 130 PRO B O 1
ATOM 5489 N N . ILE B 1 129 ? 27.974 2.761 48.25 1 16.98 131 ILE B N 1
ATOM 5490 C CA . ILE B 1 129 ? 29.101 2.925 47.324 1 19.11 131 ILE B CA 1
ATOM 5491 C C . ILE B 1 129 ? 30.367 2.217 47.783 1 19.2 131 ILE B C 1
ATOM 5492 O O . ILE B 1 129 ? 31.123 1.732 46.938 1 19.5 131 ILE B O 1
ATOM 5508 N N A ASP B 1 130 ? 30.618 2.175 49.101 0.5 18.8 132 ASP B N 1
ATOM 5509 N N B ASP B 1 130 ? 30.612 2.171 49.099 0.5 18.84 132 ASP B N 1
ATOM 5510 C CA A ASP B 1 130 ? 31.807 1.509 49.64 0.5 19.42 132 ASP B CA 1
ATOM 5511 C CA B ASP B 1 130 ? 31.802 1.498 49.635 0.5 19.54 132 ASP B CA 1
ATOM 5512 C C A ASP B 1 130 ? 31.512 0.091 50.195 0.5 18.93 132 ASP B C 1
ATOM 5513 C C B ASP B 1 130 ? 31.525 0.077 50.167 0.5 18.97 132 ASP B C 1
ATOM 5514 O O A ASP B 1 130 ? 32.365 -0.474 50.895 0.5 19.53 132 ASP B O 1
ATOM 5515 O O B ASP B 1 130 ? 32.392 -0.495 50.841 0.5 19.56 132 ASP B O 1
ATOM 5532 N N . GLY B 1 131 ? 30.345 -0.478 49.882 1 17.77 133 GLY B N 1
ATOM 5533 C CA . GLY B 1 131 ? 29.98 -1.811 50.348 1 16.47 133 GLY B CA 1
ATOM 5534 C C . GLY B 1 131 ? 30.58 -2.9 49.471 1 15.39 133 GLY B C 1
ATOM 5535 O O . GLY B 1 131 ? 31.112 -2.618 48.39 1 14.77 133 GLY B O 1
ATOM 5540 N N . PRO B 1 132 ? 30.477 -4.171 49.901 1 15.8 134 PRO B N 1
ATOM 5541 C CA . PRO B 1 132 ? 31.086 -5.261 49.119 1 15.06 134 PRO B CA 1
ATOM 5542 C C . PRO B 1 132 ? 30.494 -5.474 47.741 1 13.74 134 PRO B C 1
ATOM 5543 O O . PRO B 1 132 ? 31.178 -5.973 46.836 1 13.64 134 PRO B O 1
ATOM 5554 N N . VAL B 1 133 ? 29.201 -5.132 47.571 1 12.45 135 VAL B N 1
ATOM 5555 C CA . VAL B 1 133 ? 28.574 -5.318 46.269 1 12.56 135 VAL B CA 1
ATOM 5556 C C . VAL B 1 133 ? 29.166 -4.334 45.253 1 12.91 135 VAL B C 1
ATOM 5557 O O . VAL B 1 133 ? 29.597 -4.758 44.183 1 14.03 135 VAL B O 1
ATOM 5570 N N . MET B 1 134 ? 29.149 -3.025 45.558 1 12.92 136 MET B N 1
ATOM 5571 C CA . MET B 1 134 ? 29.647 -2.027 44.597 1 13.62 136 MET B CA 1
ATOM 5572 C C . MET B 1 134 ? 31.17 -2.03 44.486 1 14.59 136 MET B C 1
ATOM 5573 O O . MET B 1 134 ? 31.686 -1.57 43.462 1 16.38 136 MET B O 1
ATOM 5587 N N . GLN B 1 135 ? 31.875 -2.524 45.502 1 13.77 137 GLN B N 1
ATOM 5588 C CA . GLN B 1 135 ? 33.332 -2.635 45.417 1 14.94 137 GLN B CA 1
ATOM 5589 C C . GLN B 1 135 ? 33.769 -4.009 44.879 1 15.14 137 GLN B C 1
ATOM 5590 O O . GLN B 1 135 ? 34.973 -4.235 44.731 1 15.55 137 GLN B O 1
ATOM 5604 N N . LYS B 1 136 ? 32.818 -4.914 44.552 1 14.86 138 LYS B N 1
ATOM 5605 C CA . LYS B 1 136 ? 33.115 -6.225 43.993 1 15.17 138 LYS B CA 1
ATOM 5606 C C . LYS B 1 136 ? 34.101 -7.011 44.832 1 15.4 138 LYS B C 1
ATOM 5607 O O . LYS B 1 136 ? 35.094 -7.531 44.322 1 16.42 138 LYS B O 1
ATOM 5626 N N . ARG B 1 137 ? 33.8 -7.099 46.131 1 14.35 139 ARG B N 1
ATOM 5627 C CA . ARG B 1 137 ? 34.608 -7.845 47.092 1 14.34 139 ARG B CA 1
ATOM 5628 C C . ARG B 1 137 ? 33.872 -9.109 47.554 1 13.96 139 ARG B C 1
ATOM 5629 O O . ARG B 1 137 ? 34.124 -9.568 48.67 1 15.02 139 ARG B O 1
ATOM 5650 N N . THR B 1 138 ? 33.002 -9.693 46.711 1 13.5 140 THR B N 1
ATOM 5651 C CA . THR B 1 138 ? 32.236 -10.875 47.109 1 13.78 140 THR B CA 1
ATOM 5652 C C . THR B 1 138 ? 32.878 -12.152 46.551 1 14.27 140 THR B C 1
ATOM 5653 O O . THR B 1 138 ? 33.589 -12.107 45.547 1 14.9 140 THR B O 1
ATOM 5664 N N . LEU B 1 139 ? 32.589 -13.281 47.196 1 12.93 141 LEU B N 1
ATOM 5665 C CA . LEU B 1 139 ? 33.219 -14.561 46.914 1 12.74 141 LEU B CA 1
ATOM 5666 C C . LEU B 1 139 ? 32.212 -15.719 46.858 1 12.63 141 LEU B C 1
ATOM 5667 O O . LEU B 1 139 ? 32.528 -16.838 47.246 1 12.52 141 LEU B O 1
ATOM 5683 N N . GLY B 1 140 ? 31.034 -15.453 46.305 1 12.48 142 GLY B N 1
ATOM 5684 C CA . GLY B 1 140 ? 30.016 -16.481 46.182 1 12.17 142 GLY B CA 1
ATOM 5685 C C . GLY B 1 140 ? 29.143 -16.587 47.413 1 12.98 142 GLY B C 1
ATOM 5686 O O . GLY B 1 140 ? 29.42 -15.955 48.439 1 14.33 142 GLY B O 1
ATOM 5690 N N . TRP B 1 141 ? 28.065 -17.369 47.299 1 11.38 143 TRP B N 1
ATOM 5691 C CA . TRP B 1 141 ? 27.085 -17.516 48.355 1 11.01 143 TRP B CA 1
ATOM 5692 C C . TRP B 1 141 ? 27.28 -18.785 49.162 1 11.35 143 TRP B C 1
ATOM 5693 O O . TRP B 1 141 ? 27.438 -19.857 48.575 1 12.43 143 TRP B O 1
ATOM 5714 N N . GLU B 1 142 ? 27.168 -18.68 50.48 1 10.74 144 GLU B N 1
ATOM 5715 C CA . GLU B 1 142 ? 27.241 -19.863 51.334 1 11.1 144 GLU B CA 1
ATOM 5716 C C . GLU B 1 142 ? 25.93 -20.702 51.098 1 12.06 144 GLU B C 1
ATOM 5717 O O . GLU B 1 142 ? 24.844 -20.117 51.002 1 11.4 144 GLU B O 1
ATOM 5729 N N . PRO B 1 143 ? 26 -22.048 51.062 1 12.7 145 PRO B N 1
ATOM 5730 C CA . PRO B 1 143 ? 24.765 -22.842 50.921 1 12.52 145 PRO B CA 1
ATOM 5731 C C . PRO B 1 143 ? 23.763 -22.564 52.024 1 11.46 145 PRO B C 1
ATOM 5732 O O . PRO B 1 143 ? 24.133 -22.175 53.153 1 12.16 145 PRO B O 1
ATOM 5743 N N . THR B 1 144 ? 22.484 -22.733 51.705 1 10.67 146 THR B N 1
ATOM 5744 C CA . THR B 1 144 ? 21.433 -22.47 52.684 1 10.46 146 THR B CA 1
ATOM 5745 C C . THR B 1 144 ? 20.194 -23.348 52.368 1 11.37 146 THR B C 1
ATOM 5746 O O . THR B 1 144 ? 20.286 -24.289 51.575 1 11.52 146 THR B O 1
ATOM 5757 N N . SER B 1 145 ? 19.071 -23.073 53.031 1 11.22 147 SER B N 1
ATOM 5758 C CA . SER B 1 145 ? 17.848 -23.81 52.833 1 11.64 147 SER B CA 1
ATOM 5759 C C . SER B 1 145 ? 16.711 -22.804 52.663 1 12.43 147 SER B C 1
ATOM 5760 O O . SER B 1 145 ? 16.569 -21.894 53.487 1 13.19 147 SER B O 1
ATOM 5768 N N . GLU B 1 146 ? 15.944 -22.963 51.577 1 11.33 148 GLU B N 1
ATOM 5769 C CA . GLU B 1 146 ? 14.812 -22.112 51.257 1 10.7 148 GLU B CA 1
ATOM 5770 C C . GLU B 1 146 ? 13.544 -22.713 51.856 1 11.18 148 GLU B C 1
ATOM 5771 O O . GLU B 1 146 ? 13.208 -23.855 51.539 1 11.69 148 GLU B O 1
ATOM 5783 N N . LYS B 1 147 ? 12.822 -21.957 52.665 1 10.48 149 LYS B N 1
ATOM 5784 C CA . LYS B 1 147 ? 11.557 -22.425 53.212 1 10.54 149 LYS B CA 1
ATOM 5785 C C . LYS B 1 147 ? 10.514 -22.301 52.102 1 11.02 149 LYS B C 1
ATOM 5786 O O . LYS B 1 147 ? 10.426 -21.247 51.474 1 11.21 149 LYS B O 1
ATOM 5805 N N . MET B 1 148 ? 9.713 -23.348 51.882 1 10.93 150 MET B N 1
ATOM 5806 C CA . MET B 1 148 ? 8.661 -23.356 50.859 1 10.72 150 MET B CA 1
ATOM 5807 C C . MET B 1 148 ? 7.335 -23.511 51.582 1 10.86 150 MET B C 1
ATOM 5808 O O . MET B 1 148 ? 7.124 -24.527 52.239 1 11.88 150 MET B O 1
ATOM 5822 N N . THR B 1 149 ? 6.457 -22.5 51.486 1 10.99 151 THR B N 1
ATOM 5823 C CA . THR B 1 149 ? 5.206 -22.485 52.222 1 11.13 151 THR B CA 1
ATOM 5824 C C . THR B 1 149 ? 4.048 -22.333 51.251 1 13.05 151 THR B C 1
ATOM 5825 O O . THR B 1 149 ? 3.923 -21.27 50.623 1 12.91 151 THR B O 1
ATOM 5836 N N . PRO B 1 150 ? 3.198 -23.358 51.081 1 13.71 152 PRO B N 1
ATOM 5837 C CA . PRO B 1 150 ? 2.069 -23.209 50.151 1 14.16 152 PRO B CA 1
ATOM 5838 C C . PRO B 1 150 ? 1.027 -22.259 50.707 1 15.23 152 PRO B C 1
ATOM 5839 O O . PRO B 1 150 ? 0.707 -22.326 51.909 1 14.85 152 PRO B O 1
ATOM 5850 N N A CYS B 1 151 ? 0.461 -21.413 49.846 0.5 15.39 153 CYS B N 1
ATOM 5851 N N B CYS B 1 151 ? 0.525 -21.331 49.864 0.5 16.49 153 CYS B N 1
ATOM 5852 C CA A CYS B 1 151 ? -0.541 -20.464 50.292 0.5 16.69 153 CYS B CA 1
ATOM 5853 C CA B CYS B 1 151 ? -0.463 -20.327 50.268 0.5 18.83 153 CYS B CA 1
ATOM 5854 C C A CYS B 1 151 ? -1.334 -19.928 49.121 0.5 18.42 153 CYS B C 1
ATOM 5855 C C B CYS B 1 151 ? -1.324 -19.947 49.069 0.5 19.4 153 CYS B C 1
ATOM 5856 O O A CYS B 1 151 ? -0.758 -19.29 48.246 0.5 18.74 153 CYS B O 1
ATOM 5857 O O B CYS B 1 151 ? -0.777 -19.405 48.115 0.5 19.69 153 CYS B O 1
ATOM 5872 N N . ASP B 1 152 ? -2.651 -20.142 49.119 1 19.34 154 ASP B N 1
ATOM 5873 C CA . ASP B 1 152 ? -3.532 -19.65 48.036 1 20.62 154 ASP B CA 1
ATOM 5874 C C . ASP B 1 152 ? -3.068 -19.965 46.591 1 20.18 154 ASP B C 1
ATOM 5875 O O . ASP B 1 152 ? -3.071 -19.083 45.719 1 22.01 154 ASP B O 1
ATOM 5885 N N . GLY B 1 153 ? -2.619 -21.187 46.356 1 18.73 155 GLY B N 1
ATOM 5886 C CA . GLY B 1 153 ? -2.183 -21.591 45.021 1 18.3 155 GLY B CA 1
ATOM 5887 C C . GLY B 1 153 ? -0.791 -21.141 44.623 1 17.78 155 GLY B C 1
ATOM 5888 O O . GLY B 1 153 ? -0.361 -21.416 43.503 1 18.68 155 GLY B O 1
ATOM 5892 N N . ILE B 1 154 ? -0.075 -20.442 45.516 1 15.63 156 ILE B N 1
ATOM 5893 C CA . ILE B 1 154 ? 1.297 -20.045 45.237 1 15.18 156 ILE B CA 1
ATOM 5894 C C . ILE B 1 154 ? 2.219 -20.72 46.261 1 13.82 156 ILE B C 1
ATOM 5895 O O . ILE B 1 154 ? 1.762 -21.142 47.319 1 13.37 156 ILE B O 1
ATOM 5911 N N . ILE B 1 155 ? 3.505 -20.738 45.971 1 12.81 157 ILE B N 1
ATOM 5912 C CA . ILE B 1 155 ? 4.486 -21.189 46.949 1 12.68 157 ILE B CA 1
ATOM 5913 C C . ILE B 1 155 ? 5.245 -19.939 47.359 1 12.24 157 ILE B C 1
ATOM 5914 O O . ILE B 1 155 ? 5.817 -19.25 46.5 1 12.73 157 ILE B O 1
ATOM 5930 N N . LYS B 1 156 ? 5.267 -19.647 48.659 1 11.03 158 LYS B N 1
ATOM 5931 C CA . LYS B 1 156 ? 6.084 -18.557 49.166 1 10.63 158 LYS B CA 1
ATOM 5932 C C . LYS B 1 156 ? 7.432 -19.17 49.492 1 10.77 158 LYS B C 1
ATOM 5933 O O . LYS B 1 156 ? 7.504 -20.163 50.223 1 11.61 158 LYS B O 1
ATOM 5952 N N . GLY B 1 157 ? 8.503 -18.599 48.946 1 9.97 159 GLY B N 1
ATOM 5953 C CA . GLY B 1 157 ? 9.861 -19.036 49.256 1 10.18 159 GLY B CA 1
ATOM 5954 C C . GLY B 1 157 ? 10.474 -18.003 50.181 1 10.8 159 GLY B C 1
ATOM 5955 O O . GLY B 1 157 ? 10.303 -16.801 49.947 1 11.26 159 GLY B O 1
ATOM 5959 N N . ASP B 1 158 ? 11.122 -18.436 51.277 1 9.99 160 ASP B N 1
ATOM 5960 C CA . ASP B 1 158 ? 11.72 -17.493 52.224 1 10.65 160 ASP B CA 1
ATOM 5961 C C . ASP B 1 158 ? 13.083 -18.018 52.591 1 10.54 160 ASP B C 1
ATOM 5962 O O . ASP B 1 158 ? 13.194 -19.151 53.067 1 11.3 160 ASP B O 1
ATOM 5971 N N . THR B 1 159 ? 14.121 -17.2 52.388 1 10.1 161 THR B N 1
ATOM 5972 C CA . THR B 1 159 ? 15.483 -17.662 52.623 1 10.61 161 THR B CA 1
ATOM 5973 C C . THR B 1 159 ? 16.336 -16.594 53.245 1 10.66 161 THR B C 1
ATOM 5974 O O . THR B 1 159 ? 16.235 -15.424 52.877 1 10.62 161 THR B O 1
ATOM 5985 N N . ILE B 1 160 ? 17.255 -17.027 54.093 1 10.55 162 ILE B N 1
ATOM 5986 C CA . ILE B 1 160 ? 18.31 -16.18 54.604 1 10.95 162 ILE B CA 1
ATOM 5987 C C . ILE B 1 160 ? 19.586 -16.784 54.021 1 11.46 162 ILE B C 1
ATOM 5988 O O . ILE B 1 160 ? 19.85 -17.978 54.183 1 11.71 162 ILE B O 1
ATOM 6004 N N . MET B 1 161 ? 20.324 -15.982 53.258 1 11.52 163 MET B N 1
ATOM 6005 C CA . MET B 1 161 ? 21.504 -16.454 52.539 1 12.44 163 MET B CA 1
ATOM 6006 C C . MET B 1 161 ? 22.634 -15.483 52.802 1 12.41 163 MET B C 1
ATOM 6007 O O . MET B 1 161 ? 22.421 -14.274 52.721 1 12.64 163 MET B O 1
ATOM 6021 N N . TYR B 1 162 ? 23.824 -16.003 53.12 1 11.65 164 TYR B N 1
ATOM 6022 C CA . TYR B 1 162 ? 24.982 -15.157 53.396 1 11.78 164 TYR B CA 1
ATOM 6023 C C . TYR B 1 162 ? 25.904 -15.113 52.177 1 13.25 164 TYR B C 1
ATOM 6024 O O . TYR B 1 162 ? 26.286 -16.149 51.623 1 13.55 164 TYR B O 1
ATOM 6042 N N . LEU B 1 163 ? 26.242 -13.893 51.763 1 12.62 165 LEU B N 1
ATOM 6043 C CA . LEU B 1 163 ? 27.163 -13.67 50.652 1 12.73 165 LEU B CA 1
ATOM 6044 C C . LEU B 1 163 ? 28.567 -13.551 51.265 1 12.93 165 LEU B C 1
ATOM 6045 O O . LEU B 1 163 ? 28.763 -12.749 52.191 1 12.82 165 LEU B O 1
ATOM 6061 N N A MET B 1 164 ? 29.534 -14.343 50.781 0.5 12.67 166 MET B N 1
ATOM 6062 N N B MET B 1 164 ? 29.53 -14.38 50.817 0.5 13.44 166 MET B N 1
ATOM 6063 C CA A MET B 1 164 ? 30.886 -14.309 51.34 0.5 12.97 166 MET B CA 1
ATOM 6064 C CA B MET B 1 164 ? 30.886 -14.318 51.369 0.5 14.49 166 MET B CA 1
ATOM 6065 C C A MET B 1 164 ? 31.611 -13.078 50.843 0.5 12.9 166 MET B C 1
ATOM 6066 C C B MET B 1 164 ? 31.599 -13.081 50.856 0.5 13.62 166 MET B C 1
ATOM 6067 O O A MET B 1 164 ? 31.425 -12.677 49.696 0.5 12.39 166 MET B O 1
ATOM 6068 O O B MET B 1 164 ? 31.403 -12.69 49.707 0.5 13.18 166 MET B O 1
ATOM 6095 N N . VAL B 1 165 ? 32.401 -12.446 51.717 1 13.02 167 VAL B N 1
ATOM 6096 C CA . VAL B 1 165 ? 33.108 -11.217 51.389 1 14.11 167 VAL B CA 1
ATOM 6097 C C . VAL B 1 165 ? 34.587 -11.4 51.687 1 15.04 167 VAL B C 1
ATOM 6098 O O . VAL B 1 165 ? 34.952 -12.1 52.637 1 15.43 167 VAL B O 1
ATOM 6112 N N . GLU B 1 166 ? 35.444 -10.762 50.888 1 15.83 168 GLU B N 1
ATOM 6113 C CA . GLU B 1 166 ? 36.901 -10.81 51.077 1 17.82 168 GLU B CA 1
ATOM 6114 C C . GLU B 1 166 ? 37.298 -10.446 52.503 1 19.95 168 GLU B C 1
ATOM 6115 O O . GLU B 1 166 ? 36.65 -9.599 53.117 1 19.76 168 GLU B O 1
ATOM 6127 N N . GLY B 1 167 ? 38.302 -11.128 53.044 1 20.98 169 GLY B N 1
ATOM 6128 C CA . GLY B 1 167 ? 38.762 -10.849 54.398 1 22.37 169 GLY B CA 1
ATOM 6129 C C . GLY B 1 167 ? 38.02 -11.589 55.494 1 23.83 169 GLY B C 1
ATOM 6130 O O . GLY B 1 167 ? 38.071 -11.17 56.658 1 25.01 169 GLY B O 1
ATOM 6134 N N . GLY B 1 168 ? 37.373 -12.701 55.145 1 23.76 170 GLY B N 1
ATOM 6135 C CA . GLY B 1 168 ? 36.659 -13.522 56.119 1 24.35 170 GLY B CA 1
ATOM 6136 C C . GLY B 1 168 ? 35.379 -12.897 56.642 1 24.35 170 GLY B C 1
ATOM 6137 O O . GLY B 1 168 ? 34.949 -13.194 57.766 1 25.72 170 GLY B O 1
ATOM 6141 N N . LYS B 1 169 ? 34.75 -12.051 55.824 1 21.66 171 LYS B N 1
ATOM 6142 C CA . LYS B 1 169 ? 33.527 -11.359 56.194 1 20.28 171 LYS B CA 1
ATOM 6143 C C . LYS B 1 169 ? 32.318 -11.957 55.449 1 18.68 171 LYS B C 1
ATOM 6144 O O . LYS B 1 169 ? 32.483 -12.81 54.572 1 18.27 171 LYS B O 1
ATOM 6163 N N . THR B 1 170 ? 31.106 -11.545 55.843 1 17.3 172 THR B N 1
ATOM 6164 C CA . THR B 1 170 ? 29.873 -11.997 55.182 1 16.57 172 THR B CA 1
ATOM 6165 C C . THR B 1 170 ? 28.909 -10.807 55.07 1 15.75 172 THR B C 1
ATOM 6166 O O . THR B 1 170 ? 29.038 -9.811 55.794 1 16.89 172 THR B O 1
ATOM 6177 N N . LEU B 1 171 ? 27.913 -10.945 54.216 1 14.15 173 LEU B N 1
ATOM 6178 C CA . LEU B 1 171 ? 26.869 -9.954 54.085 1 13.51 173 LEU B CA 1
ATOM 6179 C C . LEU B 1 171 ? 25.558 -10.738 54.021 1 12.89 173 LEU B C 1
ATOM 6180 O O . LEU B 1 171 ? 25.35 -11.531 53.1 1 13.69 173 LEU B O 1
ATOM 6196 N N . LYS B 1 172 ? 24.714 -10.574 55.027 1 12.36 174 LYS B N 1
ATOM 6197 C CA . LYS B 1 172 ? 23.445 -11.307 55.101 1 11.78 174 LYS B CA 1
ATOM 6198 C C . LYS B 1 172 ? 22.447 -10.752 54.106 1 12.44 174 LYS B C 1
ATOM 6199 O O . LYS B 1 172 ? 22.368 -9.538 53.893 1 12.12 174 LYS B O 1
ATOM 6218 N N . CYS B 1 173 ? 21.641 -11.651 53.526 1 11.63 175 CYS B N 1
ATOM 6219 C CA . CYS B 1 173 ? 20.615 -11.287 52.57 1 11.67 175 CYS B CA 1
ATOM 6220 C C . CYS B 1 173 ? 19.352 -12.065 52.887 1 11.79 175 CYS B C 1
ATOM 6221 O O . CYS B 1 173 ? 19.439 -13.243 53.251 1 11.89 175 CYS B O 1
ATOM 6229 N N . ARG B 1 174 ? 18.19 -11.426 52.711 1 10.86 176 ARG B N 1
ATOM 6230 C CA . ARG B 1 174 ? 16.921 -12.1 52.852 1 10.81 176 ARG B CA 1
ATOM 6231 C C . ARG B 1 174 ? 16.257 -12.106 51.49 1 11.04 176 ARG B C 1
ATOM 6232 O O . ARG B 1 174 ? 16.191 -11.062 50.824 1 11.9 176 ARG B O 1
ATOM 6253 N N . TYR B 1 175 ? 15.704 -13.255 51.103 1 10.53 177 TYR B N 1
ATOM 6254 C CA . TYR B 1 175 ? 14.919 -13.375 49.885 1 10.44 177 TYR B CA 1
ATOM 6255 C C . TYR B 1 175 ? 13.485 -13.662 50.279 1 10.17 177 TYR B C 1
ATOM 6256 O O . TYR B 1 175 ? 13.247 -14.532 51.134 1 10.36 177 TYR B O 1
ATOM 6274 N N . GLU B 1 176 ? 12.522 -12.988 49.629 1 10.46 178 GLU B N 1
ATOM 6275 C CA . GLU B 1 176 ? 11.085 -13.276 49.806 1 10.38 178 GLU B CA 1
ATOM 6276 C C . GLU B 1 176 ? 10.594 -13.493 48.38 1 10.65 178 GLU B C 1
ATOM 6277 O O . GLU B 1 176 ? 10.604 -12.569 47.561 1 11.11 178 GLU B O 1
ATOM 6289 N N . ASN B 1 177 ? 10.225 -14.726 48.065 1 9.78 179 ASN B N 1
ATOM 6290 C CA . ASN B 1 177 ? 9.863 -15.146 46.719 1 10.28 179 ASN B CA 1
ATOM 6291 C C . ASN B 1 177 ? 8.397 -15.556 46.669 1 11.23 179 ASN B C 1
ATOM 6292 O O . ASN B 1 177 ? 7.899 -16.145 47.627 1 12.21 179 ASN B O 1
ATOM 6303 N N . ASN B 1 178 ? 7.717 -15.265 45.558 1 10.22 180 ASN B N 1
ATOM 6304 C CA . ASN B 1 178 ? 6.334 -15.708 45.376 1 10.91 180 ASN B CA 1
ATOM 6305 C C . ASN B 1 178 ? 6.296 -16.421 44.046 1 11.34 180 ASN B C 1
ATOM 6306 O O . ASN B 1 178 ? 6.356 -15.779 42.994 1 11.79 180 ASN B O 1
ATOM 6317 N N . TYR B 1 179 ? 6.23 -17.76 44.09 1 10.73 181 TYR B N 1
ATOM 6318 C CA . TYR B 1 179 ? 6.256 -18.602 42.887 1 10.63 181 TYR B CA 1
ATOM 6319 C C . TYR B 1 179 ? 4.84 -18.9 42.476 1 11.49 181 TYR B C 1
ATOM 6320 O O . TYR B 1 179 ? 4.089 -19.498 43.25 1 12.09 181 TYR B O 1
ATOM 6338 N N . ARG B 1 180 ? 4.478 -18.487 41.248 1 11.7 182 ARG B N 1
ATOM 6339 C CA . ARG B 1 180 ? 3.105 -18.564 40.783 1 12.73 182 ARG B CA 1
ATOM 6340 C C . ARG B 1 180 ? 2.918 -19.379 39.527 1 14.55 182 ARG B C 1
ATOM 6341 O O . ARG B 1 180 ? 3.259 -18.923 38.431 1 15.29 182 ARG B O 1
ATOM 6362 N N . ALA B 1 181 ? 2.327 -20.557 39.672 1 14.5 183 ALA B N 1
ATOM 6363 C CA . ALA B 1 181 ? 1.953 -21.394 38.53 1 16.26 183 ALA B CA 1
ATOM 6364 C C . ALA B 1 181 ? 0.542 -20.941 38.079 1 18.4 183 ALA B C 1
ATOM 6365 O O . ALA B 1 181 ? -0.153 -20.261 38.835 1 18.7 183 ALA B O 1
ATOM 6372 N N . ASN B 1 182 ? 0.076 -21.384 36.906 1 20.94 184 ASN B N 1
ATOM 6373 C CA . ASN B 1 182 ? -1.277 -21.03 36.448 1 22.96 184 ASN B CA 1
ATOM 6374 C C . ASN B 1 182 ? -2.321 -22.031 36.983 1 23.35 184 ASN B C 1
ATOM 6375 O O . ASN B 1 182 ? -2.278 -23.205 36.625 1 23.53 184 ASN B O 1
ATOM 6386 N N . LYS B 1 183 ? -3.25 -21.567 37.818 1 23.4 185 LYS B N 1
ATOM 6387 C CA . LYS B 1 183 ? -4.359 -22.389 38.314 1 24.06 185 LYS B CA 1
ATOM 6388 C C . LYS B 1 183 ? -3.935 -23.788 38.837 1 22.96 185 LYS B C 1
ATOM 6389 O O . LYS B 1 183 ? -4.48 -24.808 38.397 1 22.95 185 LYS B O 1
ATOM 6408 N N . PRO B 1 184 ? -2.967 -23.868 39.77 1 21.41 186 PRO B N 1
ATOM 6409 C CA . PRO B 1 184 ? -2.565 -25.196 40.272 1 20.53 186 PRO B CA 1
ATOM 6410 C C . PRO B 1 184 ? -3.714 -25.866 41.014 1 19.59 186 PRO B C 1
ATOM 6411 O O . PRO B 1 184 ? -4.577 -25.186 41.595 1 20.5 186 PRO B O 1
ATOM 6422 N N . VAL B 1 185 ? -3.756 -27.194 40.95 1 17.52 187 VAL B N 1
ATOM 6423 C CA . VAL B 1 185 ? -4.772 -27.963 41.655 1 16.51 187 VAL B CA 1
ATOM 6424 C C . VAL B 1 185 ? -4.148 -28.986 42.635 1 15.94 187 VAL B C 1
ATOM 6425 O O . VAL B 1 185 ? -4.91 -29.739 43.249 1 14.89 187 VAL B O 1
ATOM 6438 N N . LEU B 1 186 ? -2.768 -29.058 42.724 1 15.96 188 LEU B N 1
ATOM 6439 C CA . LEU B 1 186 ? -2.044 -29.873 43.683 1 15.81 188 LEU B CA 1
ATOM 6440 C C . LEU B 1 186 ? -0.925 -29.08 44.306 1 15.95 188 LEU B C 1
ATOM 6441 O O . LEU B 1 186 ? -0.12 -28.513 43.577 1 18.23 188 LEU B O 1
ATOM 6457 N N . MET B 1 187 ? -0.882 -29.042 45.634 1 13.28 189 MET B N 1
ATOM 6458 C CA . MET B 1 187 ? 0.12 -28.292 46.377 1 13.16 189 MET B CA 1
ATOM 6459 C C . MET B 1 187 ? 0.833 -29.221 47.346 1 12.95 189 MET B C 1
ATOM 6460 O O . MET B 1 187 ? 0.238 -30.121 47.919 1 13.43 189 MET B O 1
ATOM 6474 N N . PRO B 1 188 ? 2.132 -28.984 47.554 1 13.08 190 PRO B N 1
ATOM 6475 C CA . PRO B 1 188 ? 2.874 -29.781 48.53 1 12.99 190 PRO B CA 1
ATOM 6476 C C . PRO B 1 188 ? 2.598 -29.274 49.948 1 12.92 190 PRO B C 1
ATOM 6477 O O . PRO B 1 188 ? 2.132 -28.146 50.151 1 13.12 190 PRO B O 1
ATOM 6488 N N . PRO B 1 189 ? 3.004 -30.052 50.964 1 12.6 191 PRO B N 1
ATOM 6489 C CA . PRO B 1 189 ? 3.013 -29.492 52.314 1 12.89 191 PRO B CA 1
ATOM 6490 C C . PRO B 1 189 ? 4.16 -28.482 52.421 1 12.68 191 PRO B C 1
ATOM 6491 O O . PRO B 1 189 ? 5.089 -28.446 51.582 1 13.35 191 PRO B O 1
ATOM 6502 N N . SER B 1 190 ? 4.185 -27.72 53.523 1 12.02 192 SER B N 1
ATOM 6503 C CA . SER B 1 190 ? 5.329 -26.838 53.794 1 11.94 192 SER B CA 1
ATOM 6504 C C . SER B 1 190 ? 6.609 -27.703 53.9 1 11.77 192 SER B C 1
ATOM 6505 O O . SER B 1 190 ? 6.556 -28.829 54.431 1 12.55 192 SER B O 1
ATOM 6513 N N . HIS B 1 191 ? 7.699 -27.237 53.286 1 11.96 193 HIS B N 1
ATOM 6514 C CA . HIS B 1 191 ? 8.934 -28.006 53.275 1 11.18 193 HIS B CA 1
ATOM 6515 C C . HIS B 1 191 ? 10.117 -27.047 53.1 1 11.57 193 HIS B C 1
ATOM 6516 O O . HIS B 1 191 ? 9.926 -25.828 53.202 1 11.45 193 HIS B O 1
ATOM 6530 N N . PHE B 1 192 ? 11.324 -27.588 52.936 1 12.06 194 PHE B N 1
ATOM 6531 C CA . PHE B 1 192 ? 12.53 -26.8 52.716 1 12.13 194 PHE B CA 1
ATOM 6532 C C . PHE B 1 192 ? 13.256 -27.348 51.511 1 12.87 194 PHE B C 1
ATOM 6533 O O . PHE B 1 192 ? 13.154 -28.541 51.214 1 13.03 194 PHE B O 1
ATOM 6550 N N . VAL B 1 193 ? 14.031 -26.493 50.835 1 12.1 195 VAL B N 1
ATOM 6551 C CA . VAL B 1 193 ? 14.858 -26.921 49.717 1 11.96 195 VAL B CA 1
ATOM 6552 C C . VAL B 1 193 ? 16.287 -26.443 49.97 1 12.21 195 VAL B C 1
ATOM 6553 O O . VAL B 1 193 ? 16.563 -25.24 49.907 1 13.5 195 VAL B O 1
ATOM 6566 N N . ASP B 1 194 ? 17.187 -27.387 50.276 1 11.62 196 ASP B N 1
ATOM 6567 C CA . ASP B 1 194 ? 18.597 -27.091 50.503 1 11.48 196 ASP B CA 1
ATOM 6568 C C . ASP B 1 194 ? 19.253 -26.84 49.169 1 11.31 196 ASP B C 1
ATOM 6569 O O . ASP B 1 194 ? 18.962 -27.574 48.214 1 11.84 196 ASP B O 1
ATOM 6578 N N . LEU B 1 195 ? 20.159 -25.845 49.078 1 11.06 197 LEU B N 1
ATOM 6579 C CA . LEU B 1 195 ? 20.841 -25.639 47.805 1 11.68 197 LEU B CA 1
ATOM 6580 C C . LEU B 1 195 ? 22.239 -25.099 47.959 1 11.9 197 LEU B C 1
ATOM 6581 O O . LEU B 1 195 ? 22.577 -24.49 48.981 1 11.76 197 LEU B O 1
ATOM 6597 N N . ARG B 1 196 ? 23.069 -25.417 46.962 1 11.76 198 ARG B N 1
ATOM 6598 C CA . ARG B 1 196 ? 24.431 -24.903 46.855 1 12.26 198 ARG B CA 1
ATOM 6599 C C . ARG B 1 196 ? 24.554 -24.347 45.454 1 12.21 198 ARG B C 1
ATOM 6600 O O . ARG B 1 196 ? 24.324 -25.078 44.489 1 13.23 198 ARG B O 1
ATOM 6621 N N . LEU B 1 197 ? 25.003 -23.095 45.354 1 11.42 199 LEU B N 1
ATOM 6622 C CA . LEU B 1 197 ? 25.211 -22.403 44.09 1 12 199 LEU B CA 1
ATOM 6623 C C . LEU B 1 197 ? 26.696 -22.067 44.017 1 12.09 199 LEU B C 1
ATOM 6624 O O . LEU B 1 197 ? 27.213 -21.398 44.914 1 12.44 199 LEU B O 1
ATOM 6640 N N . THR B 1 198 ? 27.383 -22.55 42.972 1 12.21 200 THR B N 1
ATOM 6641 C CA . THR B 1 198 ? 28.813 -22.318 42.807 1 12.69 200 THR B CA 1
ATOM 6642 C C . THR B 1 198 ? 29.053 -21.442 41.586 1 12.98 200 THR B C 1
ATOM 6643 O O . THR B 1 198 ? 28.566 -21.762 40.498 1 13.15 200 THR B O 1
ATOM 6654 N N . ARG B 1 199 ? 29.881 -20.404 41.747 1 12.38 201 ARG B N 1
ATOM 6655 C CA . ARG B 1 199 ? 30.25 -19.508 40.663 1 12.32 201 ARG B CA 1
ATOM 6656 C C . ARG B 1 199 ? 31.654 -19.849 40.223 1 13.45 201 ARG B C 1
ATOM 6657 O O . ARG B 1 199 ? 32.552 -19.889 41.054 1 13.43 201 ARG B O 1
ATOM 6678 N N . THR B 1 200 ? 31.876 -19.93 38.919 1 13.59 202 THR B N 1
ATOM 6679 C CA . THR B 1 200 ? 33.213 -20.121 38.368 1 14.48 202 THR B CA 1
ATOM 6680 C C . THR B 1 200 ? 33.452 -18.948 37.441 1 14.87 202 THR B C 1
ATOM 6681 O O . THR B 1 200 ? 32.63 -18.667 36.549 1 15.05 202 THR B O 1
ATOM 6692 N N . ASN B 1 201 ? 34.567 -18.235 37.642 1 14.08 203 ASN B N 1
ATOM 6693 C CA . ASN B 1 201 ? 34.918 -17.145 36.75 1 14.03 203 ASN B CA 1
ATOM 6694 C C . ASN B 1 201 ? 35.48 -17.736 35.483 1 15.38 203 ASN B C 1
ATOM 6695 O O . ASN B 1 201 ? 36.277 -18.668 35.565 1 16.5 203 ASN B O 1
ATOM 6706 N N . LEU B 1 202 ? 35.026 -17.267 34.31 1 14.56 204 LEU B N 1
ATOM 6707 C CA . LEU B 1 202 ? 35.557 -17.768 33.033 1 14.9 204 LEU B CA 1
ATOM 6708 C C . LEU B 1 202 ? 36.58 -16.832 32.387 1 16.28 204 LEU B C 1
ATOM 6709 O O . LEU B 1 202 ? 37.174 -17.194 31.371 1 18.13 204 LEU B O 1
ATOM 6725 N N . ASP B 1 203 ? 36.845 -15.691 33.004 1 15.9 205 ASP B N 1
ATOM 6726 C CA . ASP B 1 203 ? 37.859 -14.749 32.555 1 16.77 205 ASP B CA 1
ATOM 6727 C C . ASP B 1 203 ? 38.372 -13.965 33.778 1 17.84 205 ASP B C 1
ATOM 6728 O O . ASP B 1 203 ? 37.968 -14.254 34.914 1 17.8 205 ASP B O 1
ATOM 6737 N N . LYS B 1 204 ? 39.256 -12.983 33.556 1 18.08 206 LYS B N 1
ATOM 6738 C CA . LYS B 1 204 ? 39.72 -12.105 34.621 1 18.85 206 LYS B CA 1
ATOM 6739 C C . LYS B 1 204 ? 38.935 -10.768 34.655 1 20.02 206 LYS B C 1
ATOM 6740 O O . LYS B 1 204 ? 38.836 -10.17 35.727 1 21.42 206 LYS B O 1
ATOM 6759 N N A GLU B 1 205 ? 38.37 -10.345 33.52 0.5 19.4 207 GLU B N 1
ATOM 6760 N N B GLU B 1 205 ? 38.384 -10.307 33.503 0.5 19.82 207 GLU B N 1
ATOM 6761 C CA A GLU B 1 205 ? 37.684 -9.069 33.382 0.5 19.5 207 GLU B CA 1
ATOM 6762 C CA B GLU B 1 205 ? 37.721 -8.99 33.415 0.5 20.27 207 GLU B CA 1
ATOM 6763 C C A GLU B 1 205 ? 36.325 -9.002 34.081 0.5 19.35 207 GLU B C 1
ATOM 6764 C C B GLU B 1 205 ? 36.222 -8.952 33.828 0.5 19.64 207 GLU B C 1
ATOM 6765 O O A GLU B 1 205 ? 35.951 -7.956 34.619 0.5 19.53 207 GLU B O 1
ATOM 6766 O O B GLU B 1 205 ? 35.659 -7.865 33.952 0.5 19.5 207 GLU B O 1
ATOM 6789 N N . GLY B 1 206 ? 35.604 -10.106 34.076 1 18.65 208 GLY B N 1
ATOM 6790 C CA . GLY B 1 206 ? 34.258 -10.147 34.646 1 18.14 208 GLY B CA 1
ATOM 6791 C C . GLY B 1 206 ? 33.143 -10.063 33.63 1 17.55 208 GLY B C 1
ATOM 6792 O O . GLY B 1 206 ? 32.046 -9.579 33.944 1 17.52 208 GLY B O 1
ATOM 6797 N N . LEU B 1 207 ? 33.387 -10.559 32.42 1 16.73 209 LEU B N 1
ATOM 6798 C CA . LEU B 1 207 ? 32.348 -10.594 31.381 1 16.64 209 LEU B CA 1
ATOM 6799 C C . LEU B 1 207 ? 31.747 -11.981 31.201 1 15.42 209 LEU B C 1
ATOM 6800 O O . LEU B 1 207 ? 30.762 -12.088 30.482 1 15.83 209 LEU B O 1
ATOM 6816 N N . ALA B 1 208 ? 32.342 -13.044 31.784 1 13.62 210 ALA B N 1
ATOM 6817 C CA . ALA B 1 208 ? 31.869 -14.398 31.555 1 13.73 210 ALA B CA 1
ATOM 6818 C C . ALA B 1 208 ? 31.984 -15.199 32.827 1 13.9 210 ALA B C 1
ATOM 6819 O O . ALA B 1 208 ? 33 -15.133 33.525 1 14.06 210 ALA B O 1
ATOM 6826 N N . PHE B 1 209 ? 30.922 -15.934 33.142 1 12.63 211 PHE B N 1
ATOM 6827 C CA . PHE B 1 209 ? 30.853 -16.747 34.349 1 12.79 211 PHE B CA 1
ATOM 6828 C C . PHE B 1 209 ? 30.117 -18.03 34.081 1 13.59 211 PHE B C 1
ATOM 6829 O O . PHE B 1 209 ? 29.215 -18.068 33.248 1 14.2 211 PHE B O 1
ATOM 6846 N N . LYS B 1 210 ? 30.435 -19.063 34.843 1 12.53 212 LYS B N 1
ATOM 6847 C CA . LYS B 1 210 ? 29.672 -20.293 34.826 1 13.11 212 LYS B CA 1
ATOM 6848 C C . LYS B 1 210 ? 29.031 -20.413 36.223 1 12.71 212 LYS B C 1
ATOM 6849 O O . LYS B 1 210 ? 29.621 -20.004 37.236 1 13.04 212 LYS B O 1
ATOM 6868 N N . LEU B 1 211 ? 27.801 -20.924 36.267 1 11.94 213 LEU B N 1
ATOM 6869 C CA . LEU B 1 211 ? 27.122 -21.195 37.529 1 11.78 213 LEU B CA 1
ATOM 6870 C C . LEU B 1 211 ? 26.684 -22.646 37.535 1 12.38 213 LEU B C 1
ATOM 6871 O O . LEU B 1 211 ? 26.385 -23.219 36.483 1 12.83 213 LEU B O 1
ATOM 6887 N N . GLU B 1 212 ? 26.657 -23.241 38.712 1 12.13 214 GLU B N 1
ATOM 6888 C CA . GLU B 1 212 ? 26.184 -24.606 38.901 1 12.08 214 GLU B CA 1
ATOM 6889 C C . GLU B 1 212 ? 25.359 -24.624 40.162 1 12.13 214 GLU B C 1
ATOM 6890 O O . GLU B 1 212 ? 25.722 -23.965 41.134 1 13.48 214 GLU B O 1
ATOM 6902 N N . GLU B 1 213 ? 24.301 -25.416 40.183 1 11.03 215 GLU B N 1
ATOM 6903 C CA . GLU B 1 213 ? 23.482 -25.507 41.388 1 11.53 215 GLU B CA 1
ATOM 6904 C C . GLU B 1 213 ? 22.987 -26.908 41.598 1 12.76 215 GLU B C 1
ATOM 6905 O O . GLU B 1 213 ? 22.706 -27.619 40.634 1 13.54 215 GLU B O 1
ATOM 6917 N N . TYR B 1 214 ? 22.884 -27.297 42.87 1 12.37 216 TYR B N 1
ATOM 6918 C CA . TYR B 1 214 ? 22.292 -28.567 43.289 1 13.39 216 TYR B CA 1
ATOM 6919 C C . TYR B 1 214 ? 21.255 -28.17 44.33 1 13.04 216 TYR B C 1
ATOM 6920 O O . TYR B 1 214 ? 21.57 -27.403 45.245 1 13.26 216 TYR B O 1
ATOM 6938 N N . ALA B 1 215 ? 20.012 -28.653 44.174 1 12.43 217 ALA B N 1
ATOM 6939 C CA . ALA B 1 215 ? 18.945 -28.315 45.105 1 12.55 217 ALA B CA 1
ATOM 6940 C C . ALA B 1 215 ? 18.161 -29.581 45.426 1 12.98 217 ALA B C 1
ATOM 6941 O O . ALA B 1 215 ? 17.843 -30.353 44.518 1 13.28 217 ALA B O 1
ATOM 6948 N N . VAL B 1 216 ? 17.851 -29.789 46.724 1 13.29 218 VAL B N 1
ATOM 6949 C CA . VAL B 1 216 ? 17.157 -30.989 47.174 1 13.93 218 VAL B CA 1
ATOM 6950 C C . VAL B 1 216 ? 16.118 -30.663 48.26 1 13.35 218 VAL B C 1
ATOM 6951 O O . VAL B 1 216 ? 16.428 -30.01 49.26 1 12.79 218 VAL B O 1
ATOM 6964 N N . ALA B 1 217 ? 14.883 -31.165 48.067 1 13.64 219 ALA B N 1
ATOM 6965 C CA . ALA B 1 217 ? 13.756 -30.908 48.962 1 14.77 219 ALA B CA 1
ATOM 6966 C C . ALA B 1 217 ? 13.631 -31.914 50.093 1 16.05 219 ALA B C 1
ATOM 6967 O O . ALA B 1 217 ? 13.89 -33.105 49.912 1 16.98 219 ALA B O 1
ATOM 6974 N N . ARG B 1 218 ? 13.096 -31.44 51.226 1 15.33 220 ARG B N 1
ATOM 6975 C CA . ARG B 1 218 ? 12.803 -32.326 52.347 1 16.45 220 ARG B CA 1
ATOM 6976 C C . ARG B 1 218 ? 11.726 -31.707 53.213 1 16.33 220 ARG B C 1
ATOM 6977 O O . ARG B 1 218 ? 11.552 -30.494 53.248 1 14.83 220 ARG B O 1
ATOM 6998 N N . VAL B 1 219 ? 11.085 -32.55 53.994 1 17.32 221 VAL B N 1
ATOM 6999 C CA . VAL B 1 219 ? 10.145 -32.098 55.012 1 18.87 221 VAL B CA 1
ATOM 7000 C C . VAL B 1 219 ? 10.868 -32.248 56.344 1 19.99 221 VAL B C 1
ATOM 7001 O O . VAL B 1 219 ? 11.723 -33.123 56.491 1 21.75 221 VAL B O 1
ATOM 7014 N N . LEU B 1 220 ? 10.508 -31.425 57.32 1 19.76 222 LEU B N 1
ATOM 7015 C CA . LEU B 1 220 ? 11.103 -31.523 58.649 1 21.01 222 LEU B CA 1
ATOM 7016 C C . LEU B 1 220 ? 10.542 -32.76 59.353 1 22.24 222 LEU B C 1
ATOM 7017 O O . LEU B 1 220 ? 9.386 -33.111 59.162 1 22.22 222 LEU B O 1
ATOM 7033 N N . GLU B 1 221 ? 11.356 -33.351 60.217 1 23.75 223 GLU B N 1
ATOM 7034 C CA . GLU B 1 221 ? 11.015 -34.502 61.049 1 25.78 223 GLU B CA 1
ATOM 7035 C C . GLU B 1 221 ? 10.893 -34.01 62.504 1 26.92 223 GLU B C 1
ATOM 7036 O O . GLU B 1 221 ? 11.652 -34.44 63.377 1 27.8 223 GLU B O 1
ATOM 7048 N N . VAL B 1 222 ? 9.955 -33.081 62.742 1 26.3 224 VAL B N 1
ATOM 7049 C CA . VAL B 1 222 ? 9.637 -32.531 64.067 1 26.14 224 VAL B CA 1
ATOM 7050 C C . VAL B 1 222 ? 8.116 -32.566 64.264 1 27.88 224 VAL B C 1
ATOM 7051 O O . VAL B 1 222 ? 7.659 -32.589 65.423 1 28.45 224 VAL B O 1
ATOM 7065 N N . GLN C 1 6 ? 30.449 -32.507 81.615 1 42.65 6 GLN C N 1
ATOM 7066 C CA . GLN C 1 6 ? 29.106 -32.111 81.169 1 42.59 6 GLN C CA 1
ATOM 7067 C C . GLN C 1 6 ? 28.416 -31.256 82.243 1 41.32 6 GLN C C 1
ATOM 7068 O O . GLN C 1 6 ? 28.097 -31.742 83.322 1 41.9 6 GLN C O 1
ATOM 7081 N N . ALA C 1 7 ? 28.173 -29.986 81.932 1 39.78 7 ALA C N 1
ATOM 7082 C CA . ALA C 1 7 ? 27.551 -29.032 82.862 1 37.96 7 ALA C CA 1
ATOM 7083 C C . ALA C 1 7 ? 26.043 -29.275 83.057 1 35.04 7 ALA C C 1
ATOM 7084 O O . ALA C 1 7 ? 25.506 -28.992 84.141 1 35.05 7 ALA C O 1
ATOM 7091 N N . LEU C 1 8 ? 25.38 -29.838 82.027 1 31.95 8 LEU C N 1
ATOM 7092 C CA . LEU C 1 8 ? 23.956 -30.129 82.078 1 29.53 8 LEU C CA 1
ATOM 7093 C C . LEU C 1 8 ? 23.69 -31.61 82.262 1 28.26 8 LEU C C 1
ATOM 7094 O O . LEU C 1 8 ? 24.284 -32.448 81.591 1 27.98 8 LEU C O 1
ATOM 7110 N N . ALA C 1 9 ? 22.763 -31.928 83.15 1 27.76 9 ALA C N 1
ATOM 7111 C CA . ALA C 1 9 ? 22.36 -33.304 83.395 1 27.84 9 ALA C CA 1
ATOM 7112 C C . ALA C 1 9 ? 21.383 -33.789 82.282 1 27.94 9 ALA C C 1
ATOM 7113 O O . ALA C 1 9 ? 20.903 -32.977 81.484 1 27.74 9 ALA C O 1
ATOM 7120 N N . ASP C 1 10 ? 21.095 -35.104 82.222 1 27.97 10 ASP C N 1
ATOM 7121 C CA . ASP C 1 10 ? 20.162 -35.654 81.23 1 28.23 10 ASP C CA 1
ATOM 7122 C C . ASP C 1 10 ? 18.751 -35.088 81.405 1 26.84 10 ASP C C 1
ATOM 7123 O O . ASP C 1 10 ? 18.032 -34.981 80.42 1 26.12 10 ASP C O 1
ATOM 7132 N N . THR C 1 11 ? 18.357 -34.748 82.64 1 26.18 11 THR C N 1
ATOM 7133 C CA . THR C 1 11 ? 17.084 -34.098 82.928 1 26.61 11 THR C CA 1
ATOM 7134 C C . THR C 1 11 ? 17.402 -32.845 83.738 1 25.8 11 THR C C 1
ATOM 7135 O O . THR C 1 11 ? 18.178 -32.911 84.693 1 26.07 11 THR C O 1
ATOM 7146 N N . MET C 1 12 ? 16.83 -31.702 83.348 1 24.74 12 MET C N 1
ATOM 7147 C CA . MET C 1 12 ? 17.049 -30.437 84.035 1 24.25 12 MET C CA 1
ATOM 7148 C C . MET C 1 12 ? 15.708 -29.791 84.388 1 24.04 12 MET C C 1
ATOM 7149 O O . MET C 1 12 ? 14.694 -30.063 83.752 1 24.67 12 MET C O 1
ATOM 7163 N N . LYS C 1 13 ? 15.72 -28.929 85.397 1 23.13 13 LYS C N 1
ATOM 7164 C CA . LYS C 1 13 ? 14.584 -28.087 85.744 1 23.1 13 LYS C CA 1
ATOM 7165 C C . LYS C 1 13 ? 14.859 -26.698 85.17 1 22.08 13 LYS C C 1
ATOM 7166 O O . LYS C 1 13 ? 16.024 -26.328 84.983 1 22.05 13 LYS C O 1
ATOM 7185 N N . MET C 1 14 ? 13.801 -25.931 84.876 1 20.42 14 MET C N 1
ATOM 7186 C CA . MET C 1 14 ? 13.964 -24.567 84.401 1 19.98 14 MET C CA 1
ATOM 7187 C C . MET C 1 14 ? 12.98 -23.635 85.053 1 19.71 14 MET C C 1
ATOM 7188 O O . MET C 1 14 ? 11.893 -24.052 85.446 1 20.31 14 MET C O 1
ATOM 7202 N N . THR C 1 15 ? 13.356 -22.357 85.131 1 19.17 15 THR C N 1
ATOM 7203 C CA . THR C 1 15 ? 12.458 -21.296 85.563 1 19.42 15 THR C CA 1
ATOM 7204 C C . THR C 1 15 ? 12.566 -20.171 84.548 1 19.14 15 THR C C 1
ATOM 7205 O O . THR C 1 15 ? 13.627 -19.969 83.928 1 19 15 THR C O 1
ATOM 7216 N N . TRP C 1 16 ? 11.475 -19.434 84.392 1 18.25 16 TRP C N 1
ATOM 7217 C CA . TRP C 1 16 ? 11.416 -18.287 83.498 1 17.69 16 TRP C CA 1
ATOM 7218 C C . TRP C 1 16 ? 10.859 -17.09 84.226 1 18.49 16 TRP C C 1
ATOM 7219 O O . TRP C 1 16 ? 9.932 -17.222 85.037 1 19.32 16 TRP C O 1
ATOM 7240 N N . LEU C 1 17 ? 11.41 -15.917 83.916 1 17.76 17 LEU C N 1
ATOM 7241 C CA . LEU C 1 17 ? 10.878 -14.631 84.342 1 18.05 17 LEU C CA 1
ATOM 7242 C C . LEU C 1 17 ? 10.97 -13.745 83.106 1 17.56 17 LEU C C 1
ATOM 7243 O O . LEU C 1 17 ? 12.07 -13.534 82.602 1 17.38 17 LEU C O 1
ATOM 7259 N N . MET C 1 18 ? 9.839 -13.286 82.591 1 16.15 18 MET C N 1
ATOM 7260 C CA . MET C 1 18 ? 9.828 -12.409 81.421 1 15.79 18 MET C CA 1
ATOM 7261 C C . MET C 1 18 ? 9.062 -11.162 81.813 1 17.61 18 MET C C 1
ATOM 7262 O O . MET C 1 18 ? 7.954 -11.255 82.327 1 18.54 18 MET C O 1
ATOM 7276 N N . GLU C 1 19 ? 9.637 -9.993 81.541 1 17.12 19 GLU C N 1
ATOM 7277 C CA . GLU C 1 19 ? 8.987 -8.717 81.803 1 16.75 19 GLU C CA 1
ATOM 7278 C C . GLU C 1 19 ? 9.037 -7.951 80.514 1 16.88 19 GLU C C 1
ATOM 7279 O O . GLU C 1 19 ? 9.99 -8.098 79.742 1 17.01 19 GLU C O 1
ATOM 7291 N N . GLY C 1 20 ? 8.023 -7.143 80.267 1 16.15 20 GLY C N 1
ATOM 7292 C CA . GLY C 1 20 ? 8.035 -6.33 79.062 1 16.19 20 GLY C CA 1
ATOM 7293 C C . GLY C 1 20 ? 6.788 -5.542 78.85 1 15.74 20 GLY C C 1
ATOM 7294 O O . GLY C 1 20 ? 5.968 -5.38 79.752 1 15.35 20 GLY C O 1
ATOM 7298 N N A SER C 1 21 ? 6.66 -5.002 77.644 0.5 15.08 21 SER C N 1
ATOM 7299 N N B SER C 1 21 ? 6.656 -5.057 77.639 0.5 15.84 21 SER C N 1
ATOM 7300 C CA A SER C 1 21 ? 5.497 -4.232 77.23 0.5 14.29 21 SER C CA 1
ATOM 7301 C CA B SER C 1 21 ? 5.51 -4.291 77.223 0.5 15.85 21 SER C CA 1
ATOM 7302 C C A SER C 1 21 ? 5.237 -4.488 75.765 0.5 14.51 21 SER C C 1
ATOM 7303 C C B SER C 1 21 ? 5.234 -4.574 75.764 0.5 15.27 21 SER C C 1
ATOM 7304 O O A SER C 1 21 ? 6.192 -4.605 74.999 0.5 14.39 21 SER C O 1
ATOM 7305 O O B SER C 1 21 ? 6.174 -4.822 75.007 0.5 15.25 21 SER C O 1
ATOM 7320 N N . VAL C 1 22 ? 3.957 -4.515 75.361 1 14.61 22 VAL C N 1
ATOM 7321 C CA . VAL C 1 22 ? 3.558 -4.684 73.958 1 14.33 22 VAL C CA 1
ATOM 7322 C C . VAL C 1 22 ? 2.526 -3.595 73.691 1 14.05 22 VAL C C 1
ATOM 7323 O O . VAL C 1 22 ? 1.514 -3.508 74.404 1 13.91 22 VAL C O 1
ATOM 7337 N N . ASN C 1 23 ? 2.795 -2.707 72.716 1 12.61 23 ASN C N 1
ATOM 7338 C CA . ASN C 1 23 ? 1.898 -1.578 72.417 1 13.45 23 ASN C CA 1
ATOM 7339 C C . ASN C 1 23 ? 1.596 -0.754 73.697 1 14.16 23 ASN C C 1
ATOM 7340 O O . ASN C 1 23 ? 0.488 -0.283 73.882 1 14.56 23 ASN C O 1
ATOM 7351 N N . GLY C 1 24 ? 2.604 -0.604 74.554 1 14.72 24 GLY C N 1
ATOM 7352 C CA . GLY C 1 24 ? 2.484 0.163 75.789 1 16.03 24 GLY C CA 1
ATOM 7353 C C . GLY C 1 24 ? 1.898 -0.586 76.967 1 16.91 24 GLY C C 1
ATOM 7354 O O . GLY C 1 24 ? 1.867 -0.043 78.078 1 17.63 24 GLY C O 1
ATOM 7358 N N . HIS C 1 25 ? 1.47 -1.846 76.767 1 16.11 25 HIS C N 1
ATOM 7359 C CA . HIS C 1 25 ? 0.865 -2.628 77.84 1 16.68 25 HIS C CA 1
ATOM 7360 C C . HIS C 1 25 ? 1.914 -3.455 78.559 1 16.76 25 HIS C C 1
ATOM 7361 O O . HIS C 1 25 ? 2.414 -4.416 77.983 1 15.76 25 HIS C O 1
ATOM 7375 N N . ALA C 1 26 ? 2.186 -3.147 79.845 1 16.77 26 ALA C N 1
ATOM 7376 C CA . ALA C 1 26 ? 3.189 -3.869 80.617 1 17.21 26 ALA C CA 1
ATOM 7377 C C . ALA C 1 26 ? 2.673 -5.222 81.076 1 17.36 26 ALA C C 1
ATOM 7378 O O . ALA C 1 26 ? 1.495 -5.37 81.416 1 18.04 26 ALA C O 1
ATOM 7385 N N . PHE C 1 27 ? 3.571 -6.201 81.148 1 16.83 27 PHE C N 1
ATOM 7386 C CA . PHE C 1 27 ? 3.211 -7.531 81.605 1 17.06 27 PHE C CA 1
ATOM 7387 C C . PHE C 1 27 ? 4.408 -8.255 82.2 1 17.33 27 PHE C C 1
ATOM 7388 O O . PHE C 1 27 ? 5.564 -7.906 81.927 1 17.77 27 PHE C O 1
ATOM 7405 N N . THR C 1 28 ? 4.12 -9.281 83 1 16.84 28 THR C N 1
ATOM 7406 C CA . THR C 1 28 ? 5.128 -10.172 83.555 1 17.93 28 THR C CA 1
ATOM 7407 C C . THR C 1 28 ? 4.6 -11.59 83.405 1 19.02 28 THR C C 1
ATOM 7408 O O . THR C 1 28 ? 3.423 -11.844 83.679 1 19.67 28 THR C O 1
ATOM 7419 N N . ILE C 1 29 ? 5.485 -12.508 83.003 1 17.96 29 ILE C N 1
ATOM 7420 C CA . ILE C 1 29 ? 5.174 -13.923 82.882 1 18.21 29 ILE C CA 1
ATOM 7421 C C . ILE C 1 29 ? 6.212 -14.681 83.705 1 18.9 29 ILE C C 1
ATOM 7422 O O . ILE C 1 29 ? 7.404 -14.356 83.656 1 18.7 29 ILE C O 1
ATOM 7438 N N . GLU C 1 30 ? 5.76 -15.671 84.485 1 18.46 30 GLU C N 1
ATOM 7439 C CA . GLU C 1 30 ? 6.648 -16.538 85.255 1 19.61 30 GLU C CA 1
ATOM 7440 C C . GLU C 1 30 ? 6.357 -17.958 84.824 1 20.44 30 GLU C C 1
ATOM 7441 O O . GLU C 1 30 ? 5.207 -18.29 84.526 1 21.38 30 GLU C O 1
ATOM 7453 N N . GLY C 1 31 ? 7.382 -18.791 84.801 1 20.08 31 GLY C N 1
ATOM 7454 C CA . GLY C 1 31 ? 7.198 -20.177 84.411 1 20.38 31 GLY C CA 1
ATOM 7455 C C . GLY C 1 31 ? 8.149 -21.121 85.089 1 20.34 31 GLY C C 1
ATOM 7456 O O . GLY C 1 31 ? 9.173 -20.705 85.629 1 20.48 31 GLY C O 1
ATOM 7460 N N A GLU C 1 32 ? 7.781 -22.406 85.093 0.5 20.07 32 GLU C N 1
ATOM 7461 N N B GLU C 1 32 ? 7.791 -22.399 85.074 0.5 20.19 32 GLU C N 1
ATOM 7462 C CA A GLU C 1 32 ? 8.607 -23.493 85.611 0.5 20.41 32 GLU C CA 1
ATOM 7463 C CA B GLU C 1 32 ? 8.607 -23.479 85.613 0.5 20.66 32 GLU C CA 1
ATOM 7464 C C A GLU C 1 32 ? 8.439 -24.675 84.665 0.5 20.37 32 GLU C C 1
ATOM 7465 C C B GLU C 1 32 ? 8.436 -24.68 84.676 0.5 20.47 32 GLU C C 1
ATOM 7466 O O A GLU C 1 32 ? 7.351 -24.884 84.116 0.5 20.75 32 GLU C O 1
ATOM 7467 O O B GLU C 1 32 ? 7.351 -24.884 84.119 0.5 20.85 32 GLU C O 1
ATOM 7490 N N . GLY C 1 33 ? 9.502 -25.444 84.481 1 19.9 33 GLY C N 1
ATOM 7491 C CA . GLY C 1 33 ? 9.445 -26.591 83.587 1 20.36 33 GLY C CA 1
ATOM 7492 C C . GLY C 1 33 ? 10.55 -27.588 83.778 1 20.64 33 GLY C C 1
ATOM 7493 O O . GLY C 1 33 ? 11.336 -27.497 84.732 1 20.13 33 GLY C O 1
ATOM 7498 N N A THR C 1 34 ? 10.589 -28.571 82.87 0.5 21.13 34 THR C N 1
ATOM 7499 N N B THR C 1 34 ? 10.578 -28.573 82.881 0.5 20.76 34 THR C N 1
ATOM 7500 C CA A THR C 1 34 ? 11.565 -29.649 82.874 0.5 22.17 34 THR C CA 1
ATOM 7501 C CA B THR C 1 34 ? 11.57 -29.636 82.856 0.5 21.39 34 THR C CA 1
ATOM 7502 C C A THR C 1 34 ? 11.895 -30.013 81.431 0.5 22.46 34 THR C C 1
ATOM 7503 C C B THR C 1 34 ? 11.948 -29.884 81.401 0.5 21.98 34 THR C C 1
ATOM 7504 O O A THR C 1 34 ? 11.05 -29.886 80.539 0.5 22.92 34 THR C O 1
ATOM 7505 O O B THR C 1 34 ? 11.172 -29.595 80.479 0.5 22.24 34 THR C O 1
ATOM 7526 N N . GLY C 1 35 ? 13.134 -30.43 81.21 1 21.93 35 GLY C N 1
ATOM 7527 C CA . GLY C 1 35 ? 13.583 -30.787 79.874 1 22.27 35 GLY C CA 1
ATOM 7528 C C . GLY C 1 35 ? 14.723 -31.769 79.886 1 22 35 GLY C C 1
ATOM 7529 O O . GLY C 1 35 ? 15.354 -32.022 80.919 1 21.86 35 GLY C O 1
ATOM 7534 N N . LYS C 1 36 ? 14.981 -32.317 78.707 1 22.02 36 LYS C N 1
ATOM 7535 C CA . LYS C 1 36 ? 16.032 -33.283 78.465 1 22.05 36 LYS C CA 1
ATOM 7536 C C . LYS C 1 36 ? 16.927 -32.618 77.435 1 21.48 36 LYS C C 1
ATOM 7537 O O . LYS C 1 36 ? 16.623 -32.646 76.251 1 21.49 36 LYS C O 1
ATOM 7556 N N . PRO C 1 37 ? 17.987 -31.918 77.897 1 20.68 37 PRO C N 1
ATOM 7557 C CA . PRO C 1 37 ? 18.805 -31.133 76.957 1 20.39 37 PRO C CA 1
ATOM 7558 C C . PRO C 1 37 ? 19.355 -31.882 75.754 1 20.37 37 PRO C C 1
ATOM 7559 O O . PRO C 1 37 ? 19.322 -31.36 74.636 1 19.18 37 PRO C O 1
ATOM 7570 N N . TYR C 1 38 ? 19.85 -33.108 75.966 1 20.76 38 TYR C N 1
ATOM 7571 C CA . TYR C 1 38 ? 20.465 -33.874 74.877 1 21.63 38 TYR C CA 1
ATOM 7572 C C . TYR C 1 38 ? 19.442 -34.496 73.94 1 21.8 38 TYR C C 1
ATOM 7573 O O . TYR C 1 38 ? 19.782 -34.775 72.792 1 22.63 38 TYR C O 1
ATOM 7591 N N . GLU C 1 39 ? 18.211 -34.723 74.406 1 20.45 39 GLU C N 1
ATOM 7592 C CA . GLU C 1 39 ? 17.142 -35.225 73.538 1 20.28 39 GLU C CA 1
ATOM 7593 C C . GLU C 1 39 ? 16.451 -34.078 72.752 1 19.56 39 GLU C C 1
ATOM 7594 O O . GLU C 1 39 ? 15.63 -34.352 71.872 1 19.89 39 GLU C O 1
ATOM 7606 N N . GLY C 1 40 ? 16.748 -32.825 73.092 1 18.41 40 GLY C N 1
ATOM 7607 C CA . GLY C 1 40 ? 16.144 -31.674 72.441 1 18.46 40 GLY C CA 1
ATOM 7608 C C . GLY C 1 40 ? 14.699 -31.441 72.824 1 18.45 40 GLY C C 1
ATOM 7609 O O . GLY C 1 40 ? 13.974 -30.801 72.063 1 18.53 40 GLY C O 1
ATOM 7613 N N . LYS C 1 41 ? 14.273 -31.886 74.02 1 18.41 41 LYS C N 1
ATOM 7614 C CA . LYS C 1 41 ? 12.869 -31.78 74.427 1 19.07 41 LYS C CA 1
ATOM 7615 C C . LYS C 1 41 ? 12.728 -30.951 75.679 1 19.4 41 LYS C C 1
ATOM 7616 O O . LYS C 1 41 ? 13.532 -31.09 76.607 1 20.28 41 LYS C O 1
ATOM 7635 N N . GLN C 1 42 ? 11.715 -30.097 75.725 1 18.1 42 GLN C N 1
ATOM 7636 C CA . GLN C 1 42 ? 11.447 -29.291 76.904 1 17.97 42 GLN C CA 1
ATOM 7637 C C . GLN C 1 42 ? 9.969 -28.96 76.983 1 18.83 42 GLN C C 1
ATOM 7638 O O . GLN C 1 42 ? 9.277 -28.932 75.955 1 19.74 42 GLN C O 1
ATOM 7652 N N . SER C 1 43 ? 9.497 -28.672 78.191 1 18.71 43 SER C N 1
ATOM 7653 C CA . SER C 1 43 ? 8.143 -28.187 78.407 1 20.07 43 SER C CA 1
ATOM 7654 C C . SER C 1 43 ? 8.124 -27.269 79.625 1 20.1 43 SER C C 1
ATOM 7655 O O . SER C 1 43 ? 9.021 -27.308 80.468 1 20.58 43 SER C O 1
ATOM 7663 N N . GLY C 1 44 ? 7.121 -26.418 79.679 1 19.43 44 GLY C N 1
ATOM 7664 C CA . GLY C 1 44 ? 6.957 -25.513 80.8 1 19.79 44 GLY C CA 1
ATOM 7665 C C . GLY C 1 44 ? 5.531 -25.059 80.958 1 19.84 44 GLY C C 1
ATOM 7666 O O . GLY C 1 44 ? 4.754 -25.071 80 1 18.88 44 GLY C O 1
ATOM 7670 N N . THR C 1 45 ? 5.208 -24.639 82.179 1 20.06 45 THR C N 1
ATOM 7671 C CA . THR C 1 45 ? 3.902 -24.098 82.526 1 20.8 45 THR C CA 1
ATOM 7672 C C . THR C 1 45 ? 4.155 -22.648 82.899 1 20.6 45 THR C C 1
ATOM 7673 O O . THR C 1 45 ? 5.057 -22.355 83.69 1 21.08 45 THR C O 1
ATOM 7684 N N . PHE C 1 46 ? 3.365 -21.746 82.326 1 19.27 46 PHE C N 1
ATOM 7685 C CA . PHE C 1 46 ? 3.535 -20.305 82.457 1 19.43 46 PHE C CA 1
ATOM 7686 C C . PHE C 1 46 ? 2.29 -19.649 83.008 1 21.35 46 PHE C C 1
ATOM 7687 O O . PHE C 1 46 ? 1.169 -20.086 82.715 1 22.79 46 PHE C O 1
ATOM 7704 N N . ARG C 1 47 ? 2.479 -18.571 83.761 1 21.44 47 ARG C N 1
ATOM 7705 C CA . ARG C 1 47 ? 1.359 -17.796 84.276 1 22.53 47 ARG C CA 1
ATOM 7706 C C . ARG C 1 47 ? 1.648 -16.319 84.057 1 21.56 47 ARG C C 1
ATOM 7707 O O . ARG C 1 47 ? 2.782 -15.866 84.24 1 21.3 47 ARG C O 1
ATOM 7728 N N . VAL C 1 48 ? 0.622 -15.576 83.667 1 20.87 48 VAL C N 1
ATOM 7729 C CA . VAL C 1 48 ? 0.735 -14.141 83.452 1 20.53 48 VAL C CA 1
ATOM 7730 C C . VAL C 1 48 ? 0.511 -13.544 84.839 1 21.66 48 VAL C C 1
ATOM 7731 O O . VAL C 1 48 ? -0.626 -13.5 85.309 1 22.61 48 VAL C O 1
ATOM 7744 N N . THR C 1 49 ? 1.588 -13.164 85.535 1 21.56 49 THR C N 1
ATOM 7745 C CA . THR C 1 49 ? 1.478 -12.677 86.913 1 21.89 49 THR C CA 1
ATOM 7746 C C . THR C 1 49 ? 1.179 -11.183 87.044 1 22.1 49 THR C C 1
ATOM 7747 O O . THR C 1 49 ? 0.748 -10.76 88.124 1 22.26 49 THR C O 1
ATOM 7758 N N . LYS C 1 50 ? 1.426 -10.392 85.989 1 21.4 50 LYS C N 1
ATOM 7759 C CA . LYS C 1 50 ? 1.098 -8.967 85.954 1 22.15 50 LYS C CA 1
ATOM 7760 C C . LYS C 1 50 ? 0.635 -8.618 84.539 1 22.03 50 LYS C C 1
ATOM 7761 O O . LYS C 1 50 ? 1.198 -9.123 83.56 1 21.1 50 LYS C O 1
ATOM 7780 N N . GLY C 1 51 ? -0.379 -7.757 84.44 1 22.17 51 GLY C N 1
ATOM 7781 C CA . GLY C 1 51 ? -0.9 -7.312 83.15 1 23 51 GLY C CA 1
ATOM 7782 C C . GLY C 1 51 ? -1.816 -8.271 82.42 1 23.38 51 GLY C C 1
ATOM 7783 O O . GLY C 1 51 ? -2.117 -8.059 81.237 1 23.96 51 GLY C O 1
ATOM 7787 N N . GLY C 1 52 ? -2.275 -9.317 83.104 1 23.58 52 GLY C N 1
ATOM 7788 C CA . GLY C 1 52 ? -3.16 -10.299 82.492 1 24.65 52 GLY C CA 1
ATOM 7789 C C . GLY C 1 52 ? -4.627 -10.022 82.788 1 25.43 52 GLY C C 1
ATOM 7790 O O . GLY C 1 52 ? -4.938 -9.429 83.828 1 25.73 52 GLY C O 1
ATOM 7794 N N . PRO C 1 53 ? -5.569 -10.491 81.943 1 25.25 53 PRO C N 1
ATOM 7795 C CA . PRO C 1 53 ? -5.353 -11.173 80.654 1 24.9 53 PRO C CA 1
ATOM 7796 C C . PRO C 1 53 ? -4.646 -10.238 79.683 1 24.03 53 PRO C C 1
ATOM 7797 O O . PRO C 1 53 ? -4.914 -9.04 79.665 1 24.25 53 PRO C O 1
ATOM 7808 N N . LEU C 1 54 ? -3.72 -10.785 78.899 1 23 54 LEU C N 1
ATOM 7809 C CA . LEU C 1 54 ? -2.954 -9.97 77.964 1 22.25 54 LEU C CA 1
ATOM 7810 C C . LEU C 1 54 ? -3.847 -9.409 76.859 1 22.22 54 LEU C C 1
ATOM 7811 O O . LEU C 1 54 ? -4.678 -10.137 76.343 1 22.24 54 LEU C O 1
ATOM 7827 N N . PRO C 1 55 ? -3.68 -8.135 76.451 1 21.86 55 PRO C N 1
ATOM 7828 C CA . PRO C 1 55 ? -4.443 -7.631 75.295 1 21.45 55 PRO C CA 1
ATOM 7829 C C . PRO C 1 55 ? -3.845 -8.076 73.939 1 21 55 PRO C C 1
ATOM 7830 O O . PRO C 1 55 ? -4.337 -7.654 72.889 1 21.8 55 PRO C O 1
ATOM 7841 N N . PHE C 1 56 ? -2.793 -8.925 73.952 1 18.73 56 PHE C N 1
ATOM 7842 C CA . PHE C 1 56 ? -2.147 -9.429 72.741 1 17.73 56 PHE C CA 1
ATOM 7843 C C . PHE C 1 56 ? -1.998 -10.963 72.84 1 17.34 56 PHE C C 1
ATOM 7844 O O . PHE C 1 56 ? -2.06 -11.548 73.928 1 17.19 56 PHE C O 1
ATOM 7861 N N . ALA C 1 57 ? -1.763 -11.601 71.679 1 15.85 57 ALA C N 1
ATOM 7862 C CA . ALA C 1 57 ? -1.584 -13.046 71.598 1 15.95 57 ALA C CA 1
ATOM 7863 C C . ALA C 1 57 ? -0.361 -13.526 72.382 1 15.25 57 ALA C C 1
ATOM 7864 O O . ALA C 1 57 ? 0.765 -13.123 72.081 1 14.85 57 ALA C O 1
ATOM 7871 N N . PHE C 1 58 ? -0.552 -14.46 73.332 1 15.04 58 PHE C N 1
ATOM 7872 C CA . PHE C 1 58 ? 0.585 -15.056 74.059 1 15.22 58 PHE C CA 1
ATOM 7873 C C . PHE C 1 58 ? 1.604 -15.683 73.072 1 14.55 58 PHE C C 1
ATOM 7874 O O . PHE C 1 58 ? 2.809 -15.713 73.341 1 14.65 58 PHE C O 1
ATOM 7891 N N . ASP C 1 59 ? 1.134 -16.12 71.89 1 14.58 59 ASP C N 1
ATOM 7892 C CA . ASP C 1 59 ? 2.031 -16.688 70.884 1 14.6 59 ASP C CA 1
ATOM 7893 C C . ASP C 1 59 ? 3.223 -15.789 70.539 1 14.03 59 ASP C C 1
ATOM 7894 O O . ASP C 1 59 ? 4.278 -16.331 70.216 1 14.55 59 ASP C O 1
ATOM 7903 N N . ILE C 1 60 ? 3.087 -14.438 70.594 1 12.77 60 ILE C N 1
ATOM 7904 C CA . ILE C 1 60 ? 4.23 -13.595 70.172 1 12.92 60 ILE C CA 1
ATOM 7905 C C . ILE C 1 60 ? 5.418 -13.7 71.123 1 13.5 60 ILE C C 1
ATOM 7906 O O . ILE C 1 60 ? 6.528 -13.39 70.697 1 14.05 60 ILE C O 1
ATOM 7922 N N . VAL C 1 61 ? 5.202 -14.103 72.391 1 13.35 61 VAL C N 1
ATOM 7923 C CA . VAL C 1 61 ? 6.325 -14.264 73.323 1 13.89 61 VAL C CA 1
ATOM 7924 C C . VAL C 1 61 ? 6.759 -15.725 73.459 1 14.53 61 VAL C C 1
ATOM 7925 O O . VAL C 1 61 ? 7.845 -15.963 74 1 15.3 61 VAL C O 1
ATOM 7938 N N . ALA C 1 62 ? 5.927 -16.706 73.01 1 14.3 62 ALA C N 1
ATOM 7939 C CA . ALA C 1 62 ? 6.241 -18.107 73.223 1 15.01 62 ALA C CA 1
ATOM 7940 C C . ALA C 1 62 ? 7.591 -18.556 72.629 1 14.54 62 ALA C C 1
ATOM 7941 O O . ALA C 1 62 ? 8.358 -19.197 73.355 1 15.47 62 ALA C O 1
ATOM 7948 N N . PRO C 1 63 ? 7.981 -18.175 71.39 1 14.09 63 PRO C N 1
ATOM 7949 C CA . PRO C 1 63 ? 9.312 -18.581 70.902 1 13.62 63 PRO C CA 1
ATOM 7950 C C . PRO C 1 63 ? 10.463 -17.909 71.649 1 14.11 63 PRO C C 1
ATOM 7951 O O . PRO C 1 63 ? 11.595 -18.36 71.502 1 15 63 PRO C O 1
ATOM 7962 N N . THR C 1 64 ? 10.21 -16.821 72.407 1 13.75 64 THR C N 1
ATOM 7963 C CA . THR C 1 64 ? 11.268 -16.195 73.197 1 14.31 64 THR C CA 1
ATOM 7964 C C . THR C 1 64 ? 11.368 -16.889 74.566 1 15.05 64 THR C C 1
ATOM 7965 O O . THR C 1 64 ? 12.445 -16.886 75.152 1 15.7 64 THR C O 1
ATOM 7976 N N . LEU C 1 65 ? 10.286 -17.517 75.06 1 14.7 65 LEU C N 1
ATOM 7977 C CA . LEU C 1 65 ? 10.381 -18.355 76.242 1 15.25 65 LEU C CA 1
ATOM 7978 C C . LEU C 1 65 ? 11.121 -19.633 75.811 1 16.1 65 LEU C C 1
ATOM 7979 O O . LEU C 1 65 ? 11.95 -20.151 76.566 1 16.44 65 LEU C O 1
ATOM 8038 N N . PHE C 1 67 ? 15.066 -21.282 74.45 1 16.29 69 PHE C N 1
ATOM 8039 C CA . PHE C 1 67 ? 15.889 -21.907 75.498 1 17.19 69 PHE C CA 1
ATOM 8040 C C . PHE C 1 67 ? 16.813 -22.873 74.753 1 17.84 69 PHE C C 1
ATOM 8041 O O . PHE C 1 67 ? 16.564 -24.08 74.656 1 18.31 69 PHE C O 1
ATOM 8057 N N . LYS C 1 68 ? 17.876 -22.298 74.185 1 17.28 70 LYS C N 1
ATOM 8058 C CA . LYS C 1 68 ? 18.664 -22.913 73.133 1 16.75 70 LYS C CA 1
ATOM 8059 C C . LYS C 1 68 ? 19.516 -24.114 73.514 1 17.54 70 LYS C C 1
ATOM 8060 O O . LYS C 1 68 ? 19.958 -24.815 72.603 1 18.04 70 LYS C O 1
ATOM 8079 N N . CYS C 1 69 ? 19.717 -24.393 74.805 1 17.72 71 CYS C N 1
ATOM 8080 C CA . CYS C 1 69 ? 20.468 -25.591 75.201 1 18.58 71 CYS C CA 1
ATOM 8081 C C . CYS C 1 69 ? 19.604 -26.872 75.096 1 19.23 71 CYS C C 1
ATOM 8082 O O . CYS C 1 69 ? 20.124 -27.957 75.366 1 20.11 71 CYS C O 1
ATOM 8090 N N . PHE C 1 70 ? 18.306 -26.769 74.704 1 18.77 72 PHE C N 1
ATOM 8091 C CA . PHE C 1 70 ? 17.459 -27.946 74.505 1 18.73 72 PHE C CA 1
ATOM 8092 C C . PHE C 1 70 ? 17.39 -28.237 73.014 1 19.65 72 PHE C C 1
ATOM 8093 O O . PHE C 1 70 ? 16.49 -27.754 72.317 1 20.36 72 PHE C O 1
ATOM 8110 N N . MET C 1 71 ? 18.418 -28.928 72.503 1 18.97 73 MET C N 1
ATOM 8111 C CA . MET C 1 71 ? 18.532 -29.321 71.099 1 18.81 73 MET C CA 1
ATOM 8112 C C . MET C 1 71 ? 19.233 -30.65 70.999 1 19.46 73 MET C C 1
ATOM 8113 O O . MET C 1 71 ? 20.224 -30.898 71.7 1 19.57 73 MET C O 1
ATOM 8127 N N . LYS C 1 72 ? 18.763 -31.483 70.081 1 19.39 74 LYS C N 1
ATOM 8128 C CA . LYS C 1 72 ? 19.411 -32.762 69.828 1 20.09 74 LYS C CA 1
ATOM 8129 C C . LYS C 1 72 ? 20.462 -32.501 68.754 1 20.12 74 LYS C C 1
ATOM 8130 O O . LYS C 1 72 ? 20.109 -32.094 67.646 1 19.55 74 LYS C O 1
ATOM 8149 N N . TYR C 1 73 ? 21.746 -32.711 69.083 1 20.69 75 TYR C N 1
ATOM 8150 C CA . TYR C 1 73 ? 22.844 -32.536 68.138 1 21.13 75 TYR C CA 1
ATOM 8151 C C . TYR C 1 73 ? 23.503 -33.875 67.905 1 24.45 75 TYR C C 1
ATOM 8152 O O . TYR C 1 73 ? 23.776 -34.582 68.877 1 24.56 75 TYR C O 1
ATOM 8170 N N . PRO C 1 74 ? 23.891 -34.199 66.663 1 26.49 76 PRO C N 1
ATOM 8171 C CA . PRO C 1 74 ? 24.732 -35.388 66.465 1 28.02 76 PRO C CA 1
ATOM 8172 C C . PRO C 1 74 ? 26.108 -35.14 67.1 1 29.91 76 PRO C C 1
ATOM 8173 O O . PRO C 1 74 ? 26.525 -33.985 67.263 1 29.77 76 PRO C O 1
ATOM 8184 N N . ALA C 1 75 ? 26.808 -36.215 67.491 1 30.99 77 ALA C N 1
ATOM 8185 C CA . ALA C 1 75 ? 28.102 -36.095 68.169 1 32.75 77 ALA C CA 1
ATOM 8186 C C . ALA C 1 75 ? 29.185 -35.364 67.366 1 33.61 77 ALA C C 1
ATOM 8187 O O . ALA C 1 75 ? 30.096 -34.795 67.967 1 34.38 77 ALA C O 1
ATOM 8194 N N . ASP C 1 76 ? 29.083 -35.349 66.033 1 33.55 78 ASP C N 1
ATOM 8195 C CA . ASP C 1 76 ? 30.1 -34.704 65.198 1 34.06 78 ASP C CA 1
ATOM 8196 C C . ASP C 1 76 ? 29.829 -33.214 64.919 1 32.55 78 ASP C C 1
ATOM 8197 O O . ASP C 1 76 ? 30.54 -32.627 64.099 1 33.53 78 ASP C O 1
ATOM 8206 N N . ILE C 1 77 ? 28.86 -32.583 65.62 1 29.71 79 ILE C N 1
ATOM 8207 C CA . ILE C 1 77 ? 28.609 -31.15 65.465 1 27.76 79 ILE C CA 1
ATOM 8208 C C . ILE C 1 77 ? 28.717 -30.531 66.858 1 25.95 79 ILE C C 1
ATOM 8209 O O . ILE C 1 77 ? 27.884 -30.84 67.71 1 26.28 79 ILE C O 1
ATOM 8225 N N . PRO C 1 78 ? 29.687 -29.619 67.093 1 23.68 80 PRO C N 1
ATOM 8226 C CA . PRO C 1 78 ? 29.779 -28.956 68.403 1 22.7 80 PRO C CA 1
ATOM 8227 C C . PRO C 1 78 ? 28.463 -28.242 68.782 1 21.6 80 PRO C C 1
ATOM 8228 O O . PRO C 1 78 ? 27.82 -27.609 67.942 1 22.01 80 PRO C O 1
ATOM 8239 N N . ASP C 1 79 ? 28.068 -28.341 70.064 1 20.98 81 ASP C N 1
ATOM 8240 C CA . ASP C 1 79 ? 26.823 -27.77 70.575 1 19.76 81 ASP C CA 1
ATOM 8241 C C . ASP C 1 79 ? 27.143 -26.493 71.343 1 18.8 81 ASP C C 1
ATOM 8242 O O . ASP C 1 79 ? 27.352 -26.517 72.555 1 18.41 81 ASP C O 1
ATOM 8251 N N . TYR C 1 80 ? 27.165 -25.375 70.63 1 17.62 82 TYR C N 1
ATOM 8252 C CA . TYR C 1 80 ? 27.514 -24.061 71.177 1 17 82 TYR C CA 1
ATOM 8253 C C . TYR C 1 80 ? 26.733 -23.724 72.457 1 16.8 82 TYR C C 1
ATOM 8254 O O . TYR C 1 80 ? 27.287 -23.207 73.439 1 16.62 82 TYR C O 1
ATOM 8272 N N . PHE C 1 81 ? 25.443 -24.034 72.419 1 16.18 83 PHE C N 1
ATOM 8273 C CA . PHE C 1 81 ? 24.511 -23.643 73.455 1 16.29 83 PHE C CA 1
ATOM 8274 C C . PHE C 1 81 ? 24.729 -24.401 74.741 1 18.35 83 PHE C C 1
ATOM 8275 O O . PHE C 1 81 ? 24.529 -23.827 75.801 1 19.64 83 PHE C O 1
ATOM 8292 N N . LYS C 1 82 ? 25.131 -25.67 74.671 1 18.07 84 LYS C N 1
ATOM 8293 C CA . LYS C 1 82 ? 25.444 -26.442 75.877 1 18.46 84 LYS C CA 1
ATOM 8294 C C . LYS C 1 82 ? 26.874 -26.149 76.317 1 19.46 84 LYS C C 1
ATOM 8295 O O . LYS C 1 82 ? 27.138 -26.101 77.512 1 20.01 84 LYS C O 1
ATOM 8314 N N . LEU C 1 83 ? 27.812 -25.994 75.366 1 19.63 85 LEU C N 1
ATOM 8315 C CA . LEU C 1 83 ? 29.2 -25.668 75.712 1 20.51 85 LEU C CA 1
ATOM 8316 C C . LEU C 1 83 ? 29.314 -24.313 76.439 1 20.46 85 LEU C C 1
ATOM 8317 O O . LEU C 1 83 ? 30.287 -24.1 77.173 1 21.16 85 LEU C O 1
ATOM 8333 N N . ALA C 1 84 ? 28.312 -23.414 76.265 1 20.01 86 ALA C N 1
ATOM 8334 C CA . ALA C 1 84 ? 28.265 -22.135 76.961 1 20.58 86 ALA C CA 1
ATOM 8335 C C . ALA C 1 84 ? 28.101 -22.29 78.483 1 21.22 86 ALA C C 1
ATOM 8336 O O . ALA C 1 84 ? 28.38 -21.336 79.217 1 21.47 86 ALA C O 1
ATOM 8343 N N . PHE C 1 85 ? 27.609 -23.458 78.958 1 21.01 87 PHE C N 1
ATOM 8344 C CA . PHE C 1 85 ? 27.417 -23.724 80.389 1 21.23 87 PHE C CA 1
ATOM 8345 C C . PHE C 1 85 ? 28.684 -24.345 80.994 1 22.17 87 PHE C C 1
ATOM 8346 O O . PHE C 1 85 ? 29.449 -25.017 80.297 1 22.82 87 PHE C O 1
ATOM 8363 N N . PRO C 1 86 ? 28.988 -24.029 82.264 1 22.04 88 PRO C N 1
ATOM 8364 C CA . PRO C 1 86 ? 28.123 -23.353 83.244 1 22.21 88 PRO C CA 1
ATOM 8365 C C . PRO C 1 86 ? 28.065 -21.828 83.226 1 22.41 88 PRO C C 1
ATOM 8366 O O . PRO C 1 86 ? 27.221 -21.272 83.923 1 23.16 88 PRO C O 1
ATOM 8377 N N . GLU C 1 87 ? 28.931 -21.146 82.467 1 21.53 89 GLU C N 1
ATOM 8378 C CA . GLU C 1 87 ? 29.02 -19.688 82.499 1 21.23 89 GLU C CA 1
ATOM 8379 C C . GLU C 1 87 ? 27.758 -18.981 82.01 1 21.6 89 GLU C C 1
ATOM 8380 O O . GLU C 1 87 ? 27.433 -17.892 82.495 1 23.15 89 GLU C O 1
ATOM 8392 N N . GLY C 1 88 ? 27.048 -19.605 81.089 1 19.65 90 GLY C N 1
ATOM 8393 C CA . GLY C 1 88 ? 25.802 -19.054 80.586 1 19.37 90 GLY C CA 1
ATOM 8394 C C . GLY C 1 88 ? 25.907 -18.443 79.209 1 19.15 90 GLY C C 1
ATOM 8395 O O . GLY C 1 88 ? 26.978 -18.38 78.596 1 18.73 90 GLY C O 1
ATOM 8399 N N . LEU C 1 89 ? 24.769 -17.996 78.73 1 18.18 91 LEU C N 1
ATOM 8400 C CA . LEU C 1 89 ? 24.661 -17.41 77.401 1 18.47 91 LEU C CA 1
ATOM 8401 C C . LEU C 1 89 ? 23.624 -16.302 77.442 1 17.69 91 LEU C C 1
ATOM 8402 O O . LEU C 1 89 ? 22.595 -16.454 78.103 1 17.86 91 LEU C O 1
ATOM 8418 N N . THR C 1 90 ? 23.875 -15.213 76.731 1 16.05 92 THR C N 1
ATOM 8419 C CA . THR C 1 90 ? 22.932 -14.102 76.626 1 15.49 92 THR C CA 1
ATOM 8420 C C . THR C 1 90 ? 22.698 -13.859 75.147 1 15.43 92 THR C C 1
ATOM 8421 O O . THR C 1 90 ? 23.649 -13.938 74.351 1 15.73 92 THR C O 1
ATOM 8432 N N . TYR C 1 91 ? 21.46 -13.515 74.777 1 14.12 93 TYR C N 1
ATOM 8433 C CA . TYR C 1 91 ? 21.188 -13.232 73.371 1 13.79 93 TYR C CA 1
ATOM 8434 C C . TYR C 1 91 ? 20.25 -12.086 73.177 1 14.24 93 TYR C C 1
ATOM 8435 O O . TYR C 1 91 ? 19.459 -11.776 74.064 1 14.16 93 TYR C O 1
ATOM 8453 N N . ASP C 1 92 ? 20.376 -11.429 72.022 1 13.49 94 ASP C N 1
ATOM 8454 C CA . ASP C 1 92 ? 19.444 -10.38 71.62 1 13.46 94 ASP C CA 1
ATOM 8455 C C . ASP C 1 92 ? 18.662 -10.924 70.429 1 13.97 94 ASP C C 1
ATOM 8456 O O . ASP C 1 92 ? 19.112 -11.84 69.713 1 14.65 94 ASP C O 1
ATOM 8465 N N . ARG C 1 93 ? 17.457 -10.403 70.251 1 13.16 95 ARG C N 1
ATOM 8466 C CA . ARG C 1 93 ? 16.567 -10.919 69.23 1 12.96 95 ARG C CA 1
ATOM 8467 C C . ARG C 1 93 ? 15.72 -9.815 68.665 1 13.87 95 ARG C C 1
ATOM 8468 O O . ARG C 1 93 ? 15.189 -9.019 69.416 1 14.22 95 ARG C O 1
ATOM 8489 N N . LYS C 1 94 ? 15.588 -9.791 67.334 1 13.31 96 LYS C N 1
ATOM 8490 C CA . LYS C 1 94 ? 14.733 -8.853 66.61 1 15.05 96 LYS C CA 1
ATOM 8491 C C . LYS C 1 94 ? 13.627 -9.712 66.018 1 15.71 96 LYS C C 1
ATOM 8492 O O . LYS C 1 94 ? 13.904 -10.738 65.387 1 16.34 96 LYS C O 1
ATOM 8511 N N . ILE C 1 95 ? 12.386 -9.302 66.213 1 15.3 97 ILE C N 1
ATOM 8512 C CA . ILE C 1 95 ? 11.202 -10.045 65.771 1 16.13 97 ILE C CA 1
ATOM 8513 C C . ILE C 1 95 ? 10.452 -9.078 64.874 1 16.95 97 ILE C C 1
ATOM 8514 O O . ILE C 1 95 ? 10.172 -7.942 65.297 1 18.58 97 ILE C O 1
ATOM 8530 N N . ALA C 1 96 ? 10.214 -9.46 63.621 1 15.13 98 ALA C N 1
ATOM 8531 C CA . ALA C 1 96 ? 9.556 -8.546 62.688 1 14.76 98 ALA C CA 1
ATOM 8532 C C . ALA C 1 96 ? 8.452 -9.271 61.946 1 13.88 98 ALA C C 1
ATOM 8533 O O . ALA C 1 96 ? 8.738 -10.148 61.132 1 14.56 98 ALA C O 1
ATOM 8540 N N . PHE C 1 97 ? 7.204 -8.863 62.174 1 13.02 99 PHE C N 1
ATOM 8541 C CA . PHE C 1 97 ? 6.06 -9.446 61.471 1 13.58 99 PHE C CA 1
ATOM 8542 C C . PHE C 1 97 ? 5.812 -8.732 60.152 1 14.15 99 PHE C C 1
ATOM 8543 O O . PHE C 1 97 ? 6.098 -7.533 60.018 1 14.59 99 PHE C O 1
ATOM 8560 N N . GLU C 1 98 ? 5.246 -9.462 59.177 1 13.07 100 GLU C N 1
ATOM 8561 C CA . GLU C 1 98 ? 5.006 -8.859 57.86 1 13.67 100 GLU C CA 1
ATOM 8562 C C . GLU C 1 98 ? 4.013 -7.707 57.861 1 14.28 100 GLU C C 1
ATOM 8563 O O . GLU C 1 98 ? 3.96 -6.971 56.868 1 15.58 100 GLU C O 1
ATOM 8575 N N . ASP C 1 99 ? 3.211 -7.552 58.931 1 13.67 101 ASP C N 1
ATOM 8576 C CA . ASP C 1 99 ? 2.249 -6.445 59.004 1 14.06 101 ASP C CA 1
ATOM 8577 C C . ASP C 1 99 ? 2.785 -5.237 59.816 1 14.74 101 ASP C C 1
ATOM 8578 O O . ASP C 1 99 ? 2.013 -4.326 60.102 1 16.13 101 ASP C O 1
ATOM 8587 N N . GLY C 1 100 ? 4.076 -5.224 60.138 1 14.38 102 GLY C N 1
ATOM 8588 C CA . GLY C 1 100 ? 4.686 -4.091 60.818 1 14.6 102 GLY C CA 1
ATOM 8589 C C . GLY C 1 100 ? 4.848 -4.241 62.312 1 14.7 102 GLY C C 1
ATOM 8590 O O . GLY C 1 100 ? 5.607 -3.474 62.908 1 14.9 102 GLY C O 1
ATOM 8594 N N . GLY C 1 101 ? 4.188 -5.231 62.934 1 13.12 103 GLY C N 1
ATOM 8595 C CA . GLY C 1 101 ? 4.394 -5.519 64.351 1 13.98 103 GLY C CA 1
ATOM 8596 C C . GLY C 1 101 ? 5.846 -5.919 64.561 1 14.2 103 GLY C C 1
ATOM 8597 O O . GLY C 1 101 ? 6.416 -6.596 63.7 1 14.83 103 GLY C O 1
ATOM 8601 N N . CYS C 1 102 ? 6.478 -5.447 65.629 1 14.01 104 CYS C N 1
ATOM 8602 C CA A CYS C 1 102 ? 7.893 -5.74 65.844 0.5 14.98 104 CYS C CA 1
ATOM 8603 C CA B CYS C 1 102 ? 7.902 -5.708 65.841 0.5 15.3 104 CYS C CA 1
ATOM 8604 C C . CYS C 1 102 ? 8.216 -5.811 67.309 1 15.18 104 CYS C C 1
ATOM 8605 O O . CYS C 1 102 ? 7.529 -5.209 68.115 1 16.23 104 CYS C O 1
ATOM 8620 N N . ALA C 1 103 ? 9.287 -6.517 67.643 1 14.4 105 ALA C N 1
ATOM 8621 C CA . ALA C 1 103 ? 9.736 -6.583 69.014 1 14.43 105 ALA C CA 1
ATOM 8622 C C . ALA C 1 103 ? 11.223 -6.806 69.068 1 13.63 105 ALA C C 1
ATOM 8623 O O . ALA C 1 103 ? 11.816 -7.306 68.118 1 14.33 105 ALA C O 1
ATOM 8630 N N . THR C 1 104 ? 11.839 -6.371 70.166 1 13.75 106 THR C N 1
ATOM 8631 C CA . THR C 1 104 ? 13.244 -6.654 70.439 1 14.38 106 THR C CA 1
ATOM 8632 C C . THR C 1 104 ? 13.268 -7.247 71.836 1 14.46 106 THR C C 1
ATOM 8633 O O . THR C 1 104 ? 12.557 -6.768 72.734 1 15.88 106 THR C O 1
ATOM 8644 N N . ALA C 1 105 ? 14.061 -8.307 72.025 1 13.54 107 ALA C N 1
ATOM 8645 C CA . ALA C 1 105 ? 14.153 -8.94 73.34 1 13.83 107 ALA C CA 1
ATOM 8646 C C . ALA C 1 105 ? 15.588 -9.269 73.677 1 13.96 107 ALA C C 1
ATOM 8647 O O . ALA C 1 105 ? 16.402 -9.48 72.784 1 14.03 107 ALA C O 1
ATOM 8654 N N . THR C 1 106 ? 15.903 -9.275 74.961 1 13.01 108 THR C N 1
ATOM 8655 C CA . THR C 1 106 ? 17.211 -9.693 75.454 1 13.31 108 THR C CA 1
ATOM 8656 C C . THR C 1 106 ? 16.929 -10.793 76.448 1 14.17 108 THR C C 1
ATOM 8657 O O . THR C 1 106 ? 16.123 -10.606 77.369 1 15.49 108 THR C O 1
ATOM 8668 N N . VAL C 1 107 ? 17.612 -11.923 76.281 1 13.56 109 VAL C N 1
ATOM 8669 C CA . VAL C 1 107 ? 17.437 -13.083 77.145 1 14.3 109 VAL C CA 1
ATOM 8670 C C . VAL C 1 107 ? 18.753 -13.445 77.786 1 15.17 109 VAL C C 1
ATOM 8671 O O . VAL C 1 107 ? 19.761 -13.535 77.095 1 15.39 109 VAL C O 1
ATOM 8684 N N . GLU C 1 108 ? 18.736 -13.687 79.093 1 15.92 110 GLU C N 1
ATOM 8685 C CA . GLU C 1 108 ? 19.913 -14.13 79.824 1 17.69 110 GLU C CA 1
ATOM 8686 C C . GLU C 1 108 ? 19.613 -15.532 80.299 1 18.69 110 GLU C C 1
ATOM 8687 O O . GLU C 1 108 ? 18.629 -15.731 81.013 1 19.38 110 GLU C O 1
ATOM 8699 N N . MET C 1 109 ? 20.428 -16.508 79.881 1 18.73 111 MET C N 1
ATOM 8700 C CA . MET C 1 109 ? 20.308 -17.9 80.323 1 19.63 111 MET C CA 1
ATOM 8701 C C . MET C 1 109 ? 21.466 -18.19 81.271 1 20.4 111 MET C C 1
ATOM 8702 O O . MET C 1 109 ? 22.627 -17.973 80.916 1 20.78 111 MET C O 1
ATOM 8716 N N . SER C 1 110 ? 21.153 -18.644 82.49 1 19.67 112 SER C N 1
ATOM 8717 C CA . SER C 1 110 ? 22.177 -18.959 83.477 1 19.92 112 SER C CA 1
ATOM 8718 C C . SER C 1 110 ? 21.876 -20.32 84.118 1 20.36 112 SER C C 1
ATOM 8719 O O . SER C 1 110 ? 20.813 -20.899 83.9 1 21.29 112 SER C O 1
ATOM 8727 N N . LEU C 1 111 ? 22.837 -20.85 84.867 1 19.75 113 LEU C N 1
ATOM 8728 C CA . LEU C 1 111 ? 22.69 -22.142 85.515 1 20.16 113 LEU C CA 1
ATOM 8729 C C . LEU C 1 111 ? 22.956 -21.995 87.011 1 20.97 113 LEU C C 1
ATOM 8730 O O . LEU C 1 111 ? 23.977 -21.429 87.385 1 21.77 113 LEU C O 1
ATOM 8746 N N . LYS C 1 112 ? 22.048 -22.502 87.858 1 20.84 114 LYS C N 1
ATOM 8747 C CA . LYS C 1 112 ? 22.209 -22.504 89.315 1 22.55 114 LYS C CA 1
ATOM 8748 C C . LYS C 1 112 ? 21.893 -23.93 89.753 1 23.39 114 LYS C C 1
ATOM 8749 O O . LYS C 1 112 ? 20.735 -24.342 89.68 1 23.27 114 LYS C O 1
ATOM 8768 N N . GLY C 1 113 ? 22.914 -24.696 90.153 1 23.88 115 GLY C N 1
ATOM 8769 C CA . GLY C 1 113 ? 22.725 -26.1 90.516 1 24.6 115 GLY C CA 1
ATOM 8770 C C . GLY C 1 113 ? 22.265 -26.889 89.303 1 24.91 115 GLY C C 1
ATOM 8771 O O . GLY C 1 113 ? 22.959 -26.882 88.279 1 26.05 115 GLY C O 1
ATOM 8775 N N . ASN C 1 114 ? 21.098 -27.57 89.399 1 24.28 116 ASN C N 1
ATOM 8776 C CA . ASN C 1 114 ? 20.46 -28.261 88.265 1 24.46 116 ASN C CA 1
ATOM 8777 C C . ASN C 1 114 ? 19.197 -27.54 87.765 1 23.83 116 ASN C C 1
ATOM 8778 O O . ASN C 1 114 ? 18.338 -28.159 87.131 1 23.44 116 ASN C O 1
ATOM 8789 N N . THR C 1 115 ? 19.204 -26.2 87.872 1 22.5 117 THR C N 1
ATOM 8790 C CA . THR C 1 115 ? 18.119 -25.369 87.368 1 22.27 117 THR C CA 1
ATOM 8791 C C . THR C 1 115 ? 18.669 -24.349 86.381 1 22.22 117 THR C C 1
ATOM 8792 O O . THR C 1 115 ? 19.576 -23.57 86.711 1 22.63 117 THR C O 1
ATOM 8803 N N . LEU C 1 116 ? 18.118 -24.354 85.183 1 21.06 118 LEU C N 1
ATOM 8804 C CA . LEU C 1 116 ? 18.486 -23.384 84.167 1 20.54 118 LEU C CA 1
ATOM 8805 C C . LEU C 1 116 ? 17.511 -22.225 84.328 1 20.86 118 LEU C C 1
ATOM 8806 O O . LEU C 1 116 ? 16.303 -22.445 84.406 1 21.79 118 LEU C O 1
ATOM 8822 N N . VAL C 1 117 ? 18.042 -21.005 84.452 1 20.19 119 VAL C N 1
ATOM 8823 C CA . VAL C 1 117 ? 17.271 -19.809 84.738 1 20.15 119 VAL C CA 1
ATOM 8824 C C . VAL C 1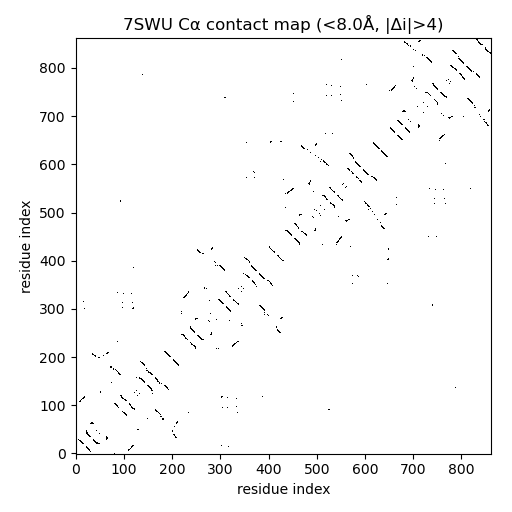 117 ? 17.239 -18.943 83.482 1 19.67 119 VAL C C 1
ATOM 8825 O O . VAL C 1 117 ? 18.288 -18.626 82.919 1 20.3 119 VAL C O 1
ATOM 8838 N N . HIS C 1 118 ? 16.033 -18.576 83.049 1 17.79 120 HIS C N 1
ATOM 8839 C CA . HIS C 1 118 ? 15.807 -17.818 81.83 1 17.46 120 HIS C CA 1
ATOM 8840 C C . HIS C 1 118 ? 15.163 -16.495 82.223 1 17.87 120 HIS C C 1
ATOM 8841 O O . HIS C 1 118 ? 14.11 -16.498 82.873 1 18.36 120 HIS C O 1
ATOM 8855 N N . LYS C 1 119 ? 15.825 -15.365 81.895 1 17.39 121 LYS C N 1
ATOM 8856 C CA . LYS C 1 119 ? 15.321 -14.028 82.235 1 17.85 121 LYS C CA 1
ATOM 8857 C C . LYS C 1 119 ? 15.223 -13.222 80.963 1 17.98 121 LYS C C 1
ATOM 8858 O O . LYS C 1 119 ? 16.199 -13.154 80.216 1 19.09 121 LYS C O 1
ATOM 8877 N N . THR C 1 120 ? 14.07 -12.601 80.707 1 16.66 122 THR C N 1
ATOM 8878 C CA . THR C 1 120 ? 13.89 -11.836 79.477 1 15.45 122 THR C CA 1
ATOM 8879 C C . THR C 1 120 ? 13.272 -10.48 79.693 1 15.85 122 THR C C 1
ATOM 8880 O O . THR C 1 120 ? 12.421 -10.31 80.574 1 15.91 122 THR C O 1
ATOM 8891 N N A ASN C 1 121 ? 13.68 -9.517 78.871 0.7 15.68 123 ASN C N 1
ATOM 8892 N N B ASN C 1 121 ? 13.645 -9.516 78.82 0.3 15.47 123 ASN C N 1
ATOM 8893 C CA A ASN C 1 121 ? 12.978 -8.261 78.775 0.7 15.8 123 ASN C CA 1
ATOM 8894 C CA B ASN C 1 121 ? 13.063 -8.177 78.734 0.3 15.49 123 ASN C CA 1
ATOM 8895 C C A ASN C 1 121 ? 12.529 -8.238 77.318 0.7 15.36 123 ASN C C 1
ATOM 8896 C C B ASN C 1 121 ? 12.553 -8.079 77.302 0.3 15.52 123 ASN C C 1
ATOM 8897 O O A ASN C 1 121 ? 13.34 -8.442 76.41 0.7 15.23 123 ASN C O 1
ATOM 8898 O O B ASN C 1 121 ? 13.368 -8.04 76.384 0.3 15.83 123 ASN C O 1
ATOM 8919 N N . PHE C 1 122 ? 11.221 -8.09 77.104 1 15.16 124 PHE C N 1
ATOM 8920 C CA . PHE C 1 122 ? 10.612 -8.12 75.777 1 14.53 124 PHE C CA 1
ATOM 8921 C C . PHE C 1 122 ? 9.881 -6.828 75.494 1 14.79 124 PHE C C 1
ATOM 8922 O O . PHE C 1 122 ? 8.931 -6.512 76.206 1 15.18 124 PHE C O 1
ATOM 8940 N N . GLN C 1 123 ? 10.311 -6.069 74.475 1 13.62 125 GLN C N 1
ATOM 8941 C CA . GLN C 1 123 ? 9.637 -4.808 74.129 1 13.78 125 GLN C CA 1
ATOM 8942 C C . GLN C 1 123 ? 9.044 -4.934 72.75 1 14.15 125 GLN C C 1
ATOM 8943 O O . GLN C 1 123 ? 9.791 -5.106 71.784 1 13.16 125 GLN C O 1
ATOM 8957 N N . GLY C 1 124 ? 7.724 -4.802 72.65 1 14.02 126 GLY C N 1
ATOM 8958 C CA . GLY C 1 124 ? 7.011 -4.935 71.387 1 14.14 126 GLY C CA 1
ATOM 8959 C C . GLY C 1 124 ? 6.181 -3.715 71.075 1 13.55 126 GLY C C 1
ATOM 8960 O O . GLY C 1 124 ? 5.648 -3.071 71.983 1 14 126 GLY C O 1
ATOM 8964 N N . GLY C 1 125 ? 6.066 -3.401 69.801 1 13.42 127 GLY C N 1
ATOM 8965 C CA . GLY C 1 125 ? 5.277 -2.244 69.403 1 13.56 127 GLY C CA 1
ATOM 8966 C C . GLY C 1 125 ? 4.839 -2.284 67.97 1 13.08 127 GLY C C 1
ATOM 8967 O O . GLY C 1 125 ? 5.203 -3.188 67.22 1 13.2 127 GLY C O 1
ATOM 8971 N N . ASN C 1 126 ? 4.026 -1.297 67.61 1 12.5 128 ASN C N 1
ATOM 8972 C CA . ASN C 1 126 ? 3.546 -1.155 66.247 1 12.78 128 ASN C CA 1
ATOM 8973 C C . ASN C 1 126 ? 2.687 -2.325 65.772 1 13.34 128 ASN C C 1
ATOM 8974 O O . ASN C 1 126 ? 2.565 -2.536 64.553 1 14.08 128 ASN C O 1
ATOM 8985 N N . PHE C 1 127 ? 2.064 -3.062 66.713 1 13.12 129 PHE C N 1
ATOM 8986 C CA . PHE C 1 127 ? 1.166 -4.137 66.305 1 13.82 129 PHE C CA 1
ATOM 8987 C C . PHE C 1 127 ? -0.153 -3.503 65.86 1 15.2 129 PHE C C 1
ATOM 8988 O O . PHE C 1 127 ? -0.743 -2.704 66.608 1 15.3 129 PHE C O 1
ATOM 9005 N N . PRO C 1 128 ? -0.65 -3.853 64.657 1 16.12 130 PRO C N 1
ATOM 9006 C CA . PRO C 1 128 ? -1.903 -3.226 64.189 1 16.35 130 PRO C CA 1
ATOM 9007 C C . PRO C 1 128 ? -3.067 -3.531 65.126 1 17.15 130 PRO C C 1
ATOM 9008 O O . PRO C 1 128 ? -3.228 -4.682 65.515 1 16.88 130 PRO C O 1
ATOM 9019 N N . ILE C 1 129 ? -3.886 -2.525 65.49 1 18.67 131 ILE C N 1
ATOM 9020 C CA . ILE C 1 129 ? -5 -2.764 66.425 1 21.14 131 ILE C CA 1
ATOM 9021 C C . ILE C 1 129 ? -5.966 -3.834 65.949 1 21.34 131 ILE C C 1
ATOM 9022 O O . ILE C 1 129 ? -6.531 -4.552 66.783 1 22.48 131 ILE C O 1
ATOM 9038 N N A ASP C 1 130 ? -6.191 -3.927 64.621 0.5 20.8 132 ASP C N 1
ATOM 9039 N N B ASP C 1 130 ? -6.188 -3.93 64.631 0.5 21 132 ASP C N 1
ATOM 9040 C CA A ASP C 1 130 ? -7.107 -4.926 64.044 0.5 21.59 132 ASP C CA 1
ATOM 9041 C CA B ASP C 1 130 ? -7.104 -4.931 64.068 0.5 21.97 132 ASP C CA 1
ATOM 9042 C C A ASP C 1 130 ? -6.392 -6.182 63.494 0.5 21.23 132 ASP C C 1
ATOM 9043 C C B ASP C 1 130 ? -6.392 -6.179 63.495 0.5 21.39 132 ASP C C 1
ATOM 9044 O O A ASP C 1 130 ? -7.034 -6.998 62.825 0.5 21.8 132 ASP C O 1
ATOM 9045 O O B ASP C 1 130 ? -7.033 -6.979 62.807 0.5 21.96 132 ASP C O 1
ATOM 9062 N N . GLY C 1 131 ? -5.105 -6.348 63.793 1 19.9 133 GLY C N 1
ATOM 9063 C CA . GLY C 1 131 ? -4.331 -7.48 63.329 1 18.8 133 GLY C CA 1
ATOM 9064 C C . GLY C 1 131 ? -4.581 -8.711 64.181 1 17.76 133 GLY C C 1
ATOM 9065 O O . GLY C 1 131 ? -5.215 -8.637 65.24 1 17.24 133 GLY C O 1
ATOM 9070 N N . PRO C 1 132 ? -4.061 -9.869 63.761 1 17.56 134 PRO C N 1
ATOM 9071 C CA . PRO C 1 132 ? -4.302 -11.097 64.539 1 17.19 134 PRO C CA 1
ATOM 9072 C C . PRO C 1 132 ? -3.686 -11.109 65.944 1 15.85 134 PRO C C 1
ATOM 9073 O O . PRO C 1 132 ? -4.207 -11.793 66.842 1 15.89 134 PRO C O 1
ATOM 9084 N N . VAL C 1 133 ? -2.562 -10.406 66.143 1 14.58 135 VAL C N 1
ATOM 9085 C CA . VAL C 1 133 ? -1.912 -10.379 67.453 1 14.79 135 VAL C CA 1
ATOM 9086 C C . VAL C 1 133 ? -2.767 -9.614 68.477 1 15.32 135 VAL C C 1
ATOM 9087 O O . VAL C 1 133 ? -3.083 -10.152 69.545 1 15.44 135 VAL C O 1
ATOM 9100 N N . MET C 1 134 ? -3.158 -8.382 68.16 1 15.54 136 MET C N 1
ATOM 9101 C CA . MET C 1 134 ? -3.969 -7.575 69.083 1 15.96 136 MET C CA 1
ATOM 9102 C C . MET C 1 134 ? -5.398 -8.063 69.21 1 17.2 136 MET C C 1
ATOM 9103 O O . MET C 1 134 ? -6.037 -7.781 70.229 1 18.27 136 MET C O 1
ATOM 9117 N N . GLN C 1 135 ? -5.922 -8.754 68.188 1 17.15 137 GLN C N 1
ATOM 9118 C CA . GLN C 1 135 ? -7.27 -9.343 68.26 1 17.63 137 GLN C CA 1
ATOM 9119 C C . GLN C 1 135 ? -7.242 -10.77 68.828 1 17.93 137 GLN C C 1
ATOM 9120 O O . GLN C 1 135 ? -8.312 -11.382 68.947 1 18.53 137 GLN C O 1
ATOM 9134 N N . LYS C 1 136 ? -6.041 -11.309 69.198 1 17.89 138 LYS C N 1
ATOM 9135 C CA . LYS C 1 136 ? -5.905 -12.631 69.793 1 18.45 138 LYS C CA 1
ATOM 9136 C C . LYS C 1 136 ? -6.595 -13.706 68.959 1 19.15 138 LYS C C 1
ATOM 9137 O O . LYS C 1 136 ? -7.385 -14.498 69.474 1 19.94 138 LYS C O 1
ATOM 9156 N N . ARG C 1 137 ? -6.256 -13.731 67.652 1 18.08 139 ARG C N 1
ATOM 9157 C CA . ARG C 1 137 ? -6.811 -14.694 66.691 1 18.31 139 ARG C CA 1
ATOM 9158 C C . ARG C 1 137 ? -5.724 -15.655 66.202 1 17.81 139 ARG C C 1
ATOM 9159 O O . ARG C 1 137 ? -5.827 -16.154 65.074 1 17.44 139 ARG C O 1
ATOM 9180 N N . THR C 1 138 ? -4.691 -15.942 67.028 1 17.28 140 THR C N 1
ATOM 9181 C CA . THR C 1 138 ? -3.592 -16.806 66.59 1 16.8 140 THR C CA 1
ATOM 9182 C C . THR C 1 138 ? -3.774 -18.204 67.148 1 17.4 140 THR C C 1
ATOM 9183 O O . THR C 1 138 ? -4.413 -18.402 68.194 1 17.75 140 THR C O 1
ATOM 9194 N N . LEU C 1 139 ? -3.155 -19.164 66.465 1 16.34 141 LEU C N 1
ATOM 9195 C CA . LEU C 1 139 ? -3.315 -20.575 66.751 1 17.09 141 LEU C CA 1
ATOM 9196 C C . LEU C 1 139 ? -1.988 -21.316 66.809 1 17.77 141 LEU C C 1
ATOM 9197 O O . LEU C 1 139 ? -1.927 -22.494 66.444 1 19.24 141 LEU C O 1
ATOM 9213 N N . GLY C 1 140 ? -0.951 -20.661 67.314 1 15.72 142 GLY C N 1
ATOM 9214 C CA . GLY C 1 140 ? 0.361 -21.277 67.439 1 15.55 142 GLY C CA 1
ATOM 9215 C C . GLY C 1 140 ? 1.209 -21.144 66.195 1 15.07 142 GLY C C 1
ATOM 9216 O O . GLY C 1 140 ? 0.719 -20.741 65.14 1 15.16 142 GLY C O 1
ATOM 9220 N N . TRP C 1 141 ? 2.483 -21.521 66.307 1 13.6 143 TRP C N 1
ATOM 9221 C CA . TRP C 1 141 ? 3.458 -21.382 65.238 1 13.65 143 TRP C CA 1
ATOM 9222 C C . TRP C 1 141 ? 3.669 -22.656 64.434 1 14.3 143 TRP C C 1
ATOM 9223 O O . TRP C 1 141 ? 3.787 -23.746 65.007 1 15.04 143 TRP C O 1
ATOM 9244 N N . GLU C 1 142 ? 3.769 -22.507 63.108 1 13.51 144 GLU C N 1
ATOM 9245 C CA . GLU C 1 142 ? 4.068 -23.644 62.25 1 13.85 144 GLU C CA 1
ATOM 9246 C C . GLU C 1 142 ? 5.548 -24.023 62.463 1 14.28 144 GLU C C 1
ATOM 9247 O O . GLU C 1 142 ? 6.397 -23.123 62.561 1 14.44 144 GLU C O 1
ATOM 9259 N N . PRO C 1 143 ? 5.908 -25.33 62.467 1 14.06 145 PRO C N 1
ATOM 9260 C CA . PRO C 1 143 ? 7.33 -25.688 62.6 1 14.31 145 PRO C CA 1
ATOM 9261 C C . PRO C 1 143 ? 8.185 -25.087 61.493 1 13.63 145 PRO C C 1
ATOM 9262 O O . PRO C 1 143 ? 7.708 -24.819 60.38 1 13.65 145 PRO C O 1
ATOM 9273 N N . THR C 1 144 ? 9.451 -24.831 61.816 1 12.67 146 THR C N 1
ATOM 9274 C CA . THR C 1 144 ? 10.368 -24.255 60.839 1 11.75 146 THR C CA 1
ATOM 9275 C C . THR C 1 144 ? 11.816 -24.687 61.157 1 11.94 146 THR C C 1
ATOM 9276 O O . THR C 1 144 ? 12.027 -25.589 61.975 1 12.12 146 THR C O 1
ATOM 9287 N N . SER C 1 145 ? 12.799 -24.074 60.485 1 12.41 147 SER C N 1
ATOM 9288 C CA . SER C 1 145 ? 14.193 -24.384 60.687 1 13.34 147 SER C CA 1
ATOM 9289 C C . SER C 1 145 ? 14.954 -23.074 60.87 1 13.25 147 SER C C 1
ATOM 9290 O O . SER C 1 145 ? 14.799 -22.161 60.061 1 14.08 147 SER C O 1
ATOM 9298 N N . GLU C 1 146 ? 15.734 -22.991 61.958 1 12.1 148 GLU C N 1
ATOM 9299 C CA . GLU C 1 146 ? 16.533 -21.824 62.28 1 11.43 148 GLU C CA 1
ATOM 9300 C C . GLU C 1 146 ? 17.923 -22.001 61.678 1 11.64 148 GLU C C 1
ATOM 9301 O O . GLU C 1 146 ? 18.597 -22.984 61.995 1 12.47 148 GLU C O 1
ATOM 9313 N N . LYS C 1 147 ? 18.378 -21.052 60.867 1 11.04 149 LYS C N 1
ATOM 9314 C CA . LYS C 1 147 ? 19.732 -21.098 60.325 1 11.11 149 LYS C CA 1
ATOM 9315 C C . LYS C 1 147 ? 20.677 -20.662 61.435 1 12.3 149 LYS C C 1
ATOM 9316 O O . LYS C 1 147 ? 20.433 -19.628 62.059 1 12.46 149 LYS C O 1
ATOM 9335 N N . MET C 1 148 ? 21.765 -21.414 61.66 1 11.92 150 MET C N 1
ATOM 9336 C CA . MET C 1 148 ? 22.762 -21.092 62.679 1 12.52 150 MET C CA 1
ATOM 9337 C C . MET C 1 148 ? 24.072 -20.832 61.957 1 13.7 150 MET C C 1
ATOM 9338 O O . MET C 1 148 ? 24.591 -21.734 61.306 1 13.65 150 MET C O 1
ATOM 9352 N N . THR C 1 149 ? 24.582 -19.586 62.045 1 13.11 151 THR C N 1
ATOM 9353 C CA . THR C 1 149 ? 25.77 -19.185 61.315 1 13.63 151 THR C CA 1
ATOM 9354 C C . THR C 1 149 ? 26.819 -18.679 62.288 1 15.37 151 THR C C 1
ATOM 9355 O O . THR C 1 149 ? 26.604 -17.631 62.902 1 15.48 151 THR C O 1
ATOM 9366 N N . PRO C 1 150 ? 27.95 -19.383 62.453 1 16.45 152 PRO C N 1
ATOM 9367 C CA . PRO C 1 150 ? 28.973 -18.888 63.387 1 16.96 152 PRO C CA 1
ATOM 9368 C C . PRO C 1 150 ? 29.644 -17.654 62.83 1 17.74 152 PRO C C 1
ATOM 9369 O O . PRO C 1 150 ? 29.922 -17.587 61.633 1 18.17 152 PRO C O 1
ATOM 9380 N N . CYS C 1 151 ? 29.896 -16.676 63.704 1 18.38 153 CYS C N 1
ATOM 9381 C CA . CYS C 1 151 ? 30.541 -15.443 63.293 1 20.22 153 CYS C CA 1
ATOM 9382 C C . CYS C 1 151 ? 31.359 -14.899 64.459 1 21.76 153 CYS C C 1
ATOM 9383 O O . CYS C 1 151 ? 30.771 -14.516 65.458 1 21.36 153 CYS C O 1
ATOM 9391 N N . ASP C 1 152 ? 32.701 -14.904 64.363 1 23.3 154 ASP C N 1
ATOM 9392 C CA . ASP C 1 152 ? 33.572 -14.351 65.414 1 25.32 154 ASP C CA 1
ATOM 9393 C C . ASP C 1 152 ? 33.152 -14.706 66.871 1 25.59 154 ASP C C 1
ATOM 9394 O O . ASP C 1 152 ? 32.947 -13.82 67.705 1 27.25 154 ASP C O 1
ATOM 9403 N N . GLY C 1 153 ? 33.009 -15.986 67.156 1 23.8 155 GLY C N 1
ATOM 9404 C CA . GLY C 1 153 ? 32.681 -16.442 68.509 1 22.06 155 GLY C CA 1
ATOM 9405 C C . GLY C 1 153 ? 31.22 -16.404 68.926 1 20.37 155 GLY C C 1
ATOM 9406 O O . GLY C 1 153 ? 30.898 -16.899 70.009 1 20.8 155 GLY C O 1
ATOM 9410 N N . ILE C 1 154 ? 30.332 -15.849 68.102 1 18 156 ILE C N 1
ATOM 9411 C CA . ILE C 1 154 ? 28.889 -15.862 68.396 1 16.7 156 ILE C CA 1
ATOM 9412 C C . ILE C 1 154 ? 28.169 -16.73 67.344 1 15.69 156 ILE C C 1
ATOM 9413 O O . ILE C 1 154 ? 28.768 -17.089 66.32 1 15.79 156 ILE C O 1
ATOM 9429 N N . ILE C 1 155 ? 26.88 -17.037 67.585 1 14.11 157 ILE C N 1
ATOM 9430 C CA . ILE C 1 155 ? 26.069 -17.736 66.589 1 13.71 157 ILE C CA 1
ATOM 9431 C C . ILE C 1 155 ? 24.957 -16.779 66.184 1 13.43 157 ILE C C 1
ATOM 9432 O O . ILE C 1 155 ? 24.213 -16.303 67.039 1 13.47 157 ILE C O 1
ATOM 9448 N N . LYS C 1 156 ? 24.841 -16.506 64.889 1 12.18 158 LYS C N 1
ATOM 9449 C CA . LYS C 1 156 ? 23.719 -15.726 64.385 1 12.48 158 LYS C CA 1
ATOM 9450 C C . LYS C 1 156 ? 22.627 -16.731 64.056 1 13.07 158 LYS C C 1
ATOM 9451 O O . LYS C 1 156 ? 22.884 -17.685 63.322 1 14.08 158 LYS C O 1
ATOM 9470 N N . GLY C 1 157 ? 21.429 -16.521 64.596 1 11.98 159 GLY C N 1
ATOM 9471 C CA . GLY C 1 157 ? 20.277 -17.358 64.289 1 12.48 159 GLY C CA 1
ATOM 9472 C C . GLY C 1 157 ? 19.36 -16.567 63.367 1 12.49 159 GLY C C 1
ATOM 9473 O O . GLY C 1 157 ? 19.14 -15.375 63.604 1 13.01 159 GLY C O 1
ATOM 9477 N N . ASP C 1 158 ? 18.878 -17.182 62.274 1 11.66 160 ASP C N 1
ATOM 9478 C CA . ASP C 1 158 ? 18.011 -16.473 61.335 1 11.45 160 ASP C CA 1
ATOM 9479 C C . ASP C 1 158 ? 16.881 -17.391 60.948 1 11.84 160 ASP C C 1
ATOM 9480 O O . ASP C 1 158 ? 17.129 -18.504 60.475 1 12.41 160 ASP C O 1
ATOM 9489 N N . THR C 1 159 ? 15.634 -16.939 61.158 1 11.67 161 THR C N 1
ATOM 9490 C CA . THR C 1 159 ? 14.484 -17.81 60.918 1 12.45 161 THR C CA 1
ATOM 9491 C C . THR C 1 159 ? 13.323 -17.063 60.321 1 12.97 161 THR C C 1
ATOM 9492 O O . THR C 1 159 ? 13.059 -15.922 60.68 1 13.02 161 THR C O 1
ATOM 9503 N N . ILE C 1 160 ? 12.593 -17.752 59.463 1 11.93 162 ILE C N 1
ATOM 9504 C CA . ILE C 1 160 ? 11.317 -17.282 58.963 1 12.14 162 ILE C CA 1
ATOM 9505 C C . ILE C 1 160 ? 10.304 -18.267 59.539 1 12.61 162 ILE C C 1
ATOM 9506 O O . ILE C 1 160 ? 10.443 -19.488 59.375 1 12.83 162 ILE C O 1
ATOM 9522 N N . MET C 1 161 ? 9.347 -17.751 60.308 1 12.21 163 MET C N 1
ATOM 9523 C CA . MET C 1 161 ? 8.385 -18.582 61.025 1 12.5 163 MET C CA 1
ATOM 9524 C C . MET C 1 161 ? 6.998 -18.031 60.775 1 13.05 163 MET C C 1
ATOM 9525 O O . MET C 1 161 ? 6.809 -16.821 60.844 1 13.57 163 MET C O 1
ATOM 9539 N N . TYR C 1 162 ? 6.031 -18.9 60.472 1 12.1 164 TYR C N 1
ATOM 9540 C CA . TYR C 1 162 ? 4.659 -18.473 60.204 1 12.39 164 TYR C CA 1
ATOM 9541 C C . TYR C 1 162 ? 3.78 -18.73 61.418 1 13.35 164 TYR C C 1
ATOM 9542 O O . TYR C 1 162 ? 3.762 -19.844 61.968 1 13.54 164 TYR C O 1
ATOM 9560 N N . LEU C 1 163 ? 3.044 -17.695 61.831 1 13.19 165 LEU C N 1
ATOM 9561 C CA . LEU C 1 163 ? 2.11 -17.774 62.94 1 13.42 165 LEU C CA 1
ATOM 9562 C C . LEU C 1 163 ? 0.743 -18.104 62.347 1 14.18 165 LEU C C 1
ATOM 9563 O O . LEU C 1 163 ? 0.27 -17.403 61.453 1 14.53 165 LEU C O 1
ATOM 9579 N N A MET C 1 164 ? 0.096 -19.152 62.853 0.5 13.94 166 MET C N 1
ATOM 9580 N N B MET C 1 164 ? 0.111 -19.187 62.814 0.5 14.25 166 MET C N 1
ATOM 9581 C CA A MET C 1 164 ? -1.196 -19.584 62.317 0.5 14.53 166 MET C CA 1
ATOM 9582 C CA B MET C 1 164 ? -1.196 -19.592 62.287 0.5 15.12 166 MET C CA 1
ATOM 9583 C C A MET C 1 164 ? -2.284 -18.654 62.818 0.5 15.19 166 MET C C 1
ATOM 9584 C C B MET C 1 164 ? -2.271 -18.653 62.804 0.5 15.47 166 MET C C 1
ATOM 9585 O O A MET C 1 164 ? -2.24 -18.219 63.96 0.5 15.44 166 MET C O 1
ATOM 9586 O O B MET C 1 164 ? -2.215 -18.223 63.949 0.5 15.73 166 MET C O 1
ATOM 9613 N N . VAL C 1 165 ? -3.233 -18.314 61.951 1 15.65 167 VAL C N 1
ATOM 9614 C CA . VAL C 1 165 ? -4.302 -17.382 62.284 1 16.24 167 VAL C CA 1
ATOM 9615 C C . VAL C 1 165 ? -5.642 -18.046 62.004 1 17.53 167 VAL C C 1
ATOM 9616 O O . VAL C 1 165 ? -5.761 -18.832 61.063 1 17.31 167 VAL C O 1
ATOM 9630 N N . GLU C 1 166 ? -6.655 -17.718 62.813 1 17.71 168 GLU C N 1
ATOM 9631 C CA . GLU C 1 166 ? -8.021 -18.25 62.641 1 19.4 168 GLU C CA 1
ATOM 9632 C C . GLU C 1 166 ? -8.523 -18.049 61.213 1 20.02 168 GLU C C 1
ATOM 9633 O O . GLU C 1 166 ? -8.197 -17.048 60.59 1 19.82 168 GLU C O 1
ATOM 9645 N N . GLY C 1 167 ? -9.245 -19.03 60.684 1 20.78 169 GLY C N 1
ATOM 9646 C CA . GLY C 1 167 ? -9.77 -18.939 59.329 1 21.11 169 GLY C CA 1
ATOM 9647 C C . GLY C 1 167 ? -8.824 -19.401 58.236 1 22.11 169 GLY C C 1
ATOM 9648 O O . GLY C 1 167 ? -9.03 -19.066 57.067 1 23.7 169 GLY C O 1
ATOM 9652 N N . GLY C 1 168 ? -7.845 -20.218 58.587 1 21.98 170 GLY C N 1
ATOM 9653 C CA . GLY C 1 168 ? -6.904 -20.771 57.621 1 22.77 170 GLY C CA 1
ATOM 9654 C C . GLY C 1 168 ? -5.899 -19.771 57.089 1 23.37 170 GLY C C 1
ATOM 9655 O O . GLY C 1 168 ? -5.362 -19.947 55.99 1 24.35 170 GLY C O 1
ATOM 9659 N N . LYS C 1 169 ? -5.6 -18.742 57.88 1 21.54 171 LYS C N 1
ATOM 9660 C CA . LYS C 1 169 ? -4.676 -17.685 57.487 1 21.44 171 LYS C CA 1
ATOM 9661 C C . LYS C 1 169 ? -3.334 -17.837 58.224 1 19.39 171 LYS C C 1
ATOM 9662 O O . LYS C 1 169 ? -3.2 -18.681 59.107 1 18.92 171 LYS C O 1
ATOM 9681 N N . THR C 1 170 ? -2.32 -17.059 57.812 1 18.59 172 THR C N 1
ATOM 9682 C CA . THR C 1 170 ? -1.007 -17.077 58.465 1 17.61 172 THR C CA 1
ATOM 9683 C C . THR C 1 170 ? -0.476 -15.637 58.565 1 16.78 172 THR C C 1
ATOM 9684 O O . THR C 1 170 ? -0.928 -14.742 57.834 1 18.21 172 THR C O 1
ATOM 9695 N N . LEU C 1 171 ? 0.521 -15.439 59.41 1 14.9 173 LEU C N 1
ATOM 9696 C CA . LEU C 1 171 ? 1.194 -14.159 59.529 1 14.72 173 LEU C CA 1
ATOM 9697 C C . LEU C 1 171 ? 2.69 -14.484 59.584 1 13.99 173 LEU C C 1
ATOM 9698 O O . LEU C 1 171 ? 3.145 -15.162 60.494 1 13.93 173 LEU C O 1
ATOM 9714 N N . LYS C 1 172 ? 3.438 -14.052 58.57 1 13.1 174 LYS C N 1
ATOM 9715 C CA . LYS C 1 172 ? 4.866 -14.338 58.491 1 12.5 174 LYS C CA 1
ATOM 9716 C C . LYS C 1 172 ? 5.646 -13.493 59.492 1 12.81 174 LYS C C 1
ATOM 9717 O O . LYS C 1 172 ? 5.329 -12.326 59.711 1 13.66 174 LYS C O 1
ATOM 9736 N N . CYS C 1 173 ? 6.703 -14.083 60.058 1 12.26 175 CYS C N 1
ATOM 9737 C CA . CYS C 1 173 ? 7.567 -13.404 61.015 1 12.34 175 CYS C CA 1
ATOM 9738 C C . CYS C 1 173 ? 9.01 -13.733 60.694 1 12.95 175 CYS C C 1
ATOM 9739 O O . CYS C 1 173 ? 9.309 -14.873 60.343 1 13.92 175 CYS C O 1
ATOM 9747 N N . ARG C 1 174 ? 9.905 -12.758 60.871 1 11.92 176 ARG C N 1
ATOM 9748 C CA . ARG C 1 174 ? 11.331 -12.991 60.721 1 12.11 176 ARG C CA 1
ATOM 9749 C C . ARG C 1 174 ? 11.969 -12.789 62.08 1 12.71 176 ARG C C 1
ATOM 9750 O O . ARG C 1 174 ? 11.707 -11.79 62.748 1 13.52 176 ARG C O 1
ATOM 9771 N N . TYR C 1 175 ? 12.869 -13.704 62.462 1 12.04 177 TYR C N 1
ATOM 9772 C CA . TYR C 1 175 ? 13.656 -13.578 63.676 1 11.67 177 TYR C CA 1
ATOM 9773 C C . TYR C 1 175 ? 15.106 -13.404 63.279 1 12.1 177 TYR C C 1
ATOM 9774 O O . TYR C 1 175 ? 15.596 -14.133 62.407 1 11.95 177 TYR C O 1
ATOM 9792 N N . GLU C 1 176 ? 15.812 -12.464 63.939 1 11.64 178 GLU C N 1
ATOM 9793 C CA . GLU C 1 176 ? 17.261 -12.274 63.751 1 12.11 178 GLU C CA 1
ATOM 9794 C C . GLU C 1 176 ? 17.806 -12.327 65.171 1 12.14 178 GLU C C 1
ATOM 9795 O O . GLU C 1 176 ? 17.5 -11.456 65.983 1 12.71 178 GLU C O 1
ATOM 9807 N N . ASN C 1 177 ? 18.56 -13.378 65.483 1 11.66 179 ASN C N 1
ATOM 9808 C CA . ASN C 1 177 ? 19.046 -13.669 66.825 1 11.99 179 ASN C CA 1
ATOM 9809 C C . ASN C 1 177 ? 20.559 -13.602 66.867 1 12.51 179 ASN C C 1
ATOM 9810 O O . ASN C 1 177 ? 21.214 -13.994 65.903 1 12.73 179 ASN C O 1
ATOM 9821 N N . ASN C 1 178 ? 21.129 -13.121 67.985 1 12.12 180 ASN C N 1
ATOM 9822 C CA . ASN C 1 178 ? 22.588 -13.108 68.163 1 12.89 180 ASN C CA 1
ATOM 9823 C C . ASN C 1 178 ? 22.856 -13.78 69.487 1 13.91 180 ASN C C 1
ATOM 9824 O O . ASN C 1 178 ? 22.6 -13.189 70.535 1 14.45 180 ASN C O 1
ATOM 9835 N N . TYR C 1 179 ? 23.324 -15.033 69.44 1 13.05 181 TYR C N 1
ATOM 9836 C CA . TYR C 1 179 ? 23.575 -15.838 70.635 1 13.17 181 TYR C CA 1
ATOM 9837 C C . TYR C 1 179 ? 25.021 -15.688 71.048 1 14.05 181 TYR C C 1
ATOM 9838 O O . TYR C 1 179 ? 25.915 -16.034 70.276 1 14.37 181 TYR C O 1
ATOM 9856 N N . ARG C 1 180 ? 25.251 -15.174 72.257 1 14.01 182 ARG C N 1
ATOM 9857 C CA . ARG C 1 180 ? 26.598 -14.865 72.72 1 14.63 182 ARG C CA 1
ATOM 9858 C C . ARG C 1 180 ? 26.944 -15.611 73.999 1 15.95 182 ARG C C 1
ATOM 9859 O O . ARG C 1 180 ? 26.474 -15.258 75.088 1 17.03 182 ARG C O 1
ATOM 9880 N N . ALA C 1 181 ? 27.81 -16.628 73.887 1 16.38 183 ALA C N 1
ATOM 9881 C CA . ALA C 1 181 ? 28.256 -17.353 75.078 1 16.9 183 ALA C CA 1
ATOM 9882 C C . ALA C 1 181 ? 29.08 -16.396 75.959 1 18.47 183 ALA C C 1
ATOM 9883 O O . ALA C 1 181 ? 29.742 -15.497 75.439 1 18.19 183 ALA C O 1
ATOM 9890 N N . ASN C 1 182 ? 28.931 -16.52 77.284 1 19.22 184 ASN C N 1
ATOM 9891 C CA . ASN C 1 182 ? 29.649 -15.626 78.198 1 21.36 184 ASN C CA 1
ATOM 9892 C C . ASN C 1 182 ? 31.168 -15.862 78.174 1 23.78 184 ASN C C 1
ATOM 9893 O O . ASN C 1 182 ? 31.928 -14.954 78.521 1 25.48 184 ASN C O 1
ATOM 9904 N N . LYS C 1 183 ? 31.611 -17.059 77.76 1 23.9 185 LYS C N 1
ATOM 9905 C CA . LYS C 1 183 ? 33.016 -17.439 77.68 1 25.45 185 LYS C CA 1
ATOM 9906 C C . LYS C 1 183 ? 33.271 -18.057 76.288 1 26.28 185 LYS C C 1
ATOM 9907 O O . LYS C 1 183 ? 32.358 -18.698 75.76 1 26.54 185 LYS C O 1
ATOM 9926 N N . PRO C 1 184 ? 34.459 -17.888 75.65 1 26.65 186 PRO C N 1
ATOM 9927 C CA . PRO C 1 184 ? 34.654 -18.501 74.326 1 26.33 186 PRO C CA 1
ATOM 9928 C C . PRO C 1 184 ? 34.5 -20.017 74.365 1 25.15 186 PRO C C 1
ATOM 9929 O O . PRO C 1 184 ? 34.879 -20.665 75.352 1 24.75 186 PRO C O 1
ATOM 9940 N N . VAL C 1 185 ? 33.891 -20.569 73.31 1 24.05 187 VAL C N 1
ATOM 9941 C CA . VAL C 1 185 ? 33.662 -21.998 73.199 1 23.46 187 VAL C CA 1
ATOM 9942 C C . VAL C 1 185 ? 34.112 -22.452 71.808 1 23.28 187 VAL C C 1
ATOM 9943 O O . VAL C 1 185 ? 34.248 -21.665 70.877 1 23.51 187 VAL C O 1
ATOM 9956 N N . LEU C 1 186 ? 34.321 -23.739 71.674 1 23.31 188 LEU C N 1
ATOM 9957 C CA . LEU C 1 186 ? 34.623 -24.39 70.391 1 23.11 188 LEU C CA 1
ATOM 9958 C C . LEU C 1 186 ? 33.415 -24.094 69.425 1 22.21 188 LEU C C 1
ATOM 9959 O O . LEU C 1 186 ? 32.257 -24.282 69.819 1 22.06 188 LEU C O 1
ATOM 9975 N N . MET C 1 187 ? 33.688 -23.656 68.202 1 20.79 189 MET C N 1
ATOM 9976 C CA . MET C 1 187 ? 32.636 -23.251 67.28 1 20.59 189 MET C CA 1
ATOM 9977 C C . MET C 1 187 ? 32.169 -24.343 66.343 1 20.07 189 MET C C 1
ATOM 9978 O O . MET C 1 187 ? 32.992 -25.066 65.77 1 20.78 189 MET C O 1
ATOM 9992 N N . PRO C 1 188 ? 30.84 -24.431 66.124 1 19.08 190 PRO C N 1
ATOM 9993 C CA . PRO C 1 188 ? 30.325 -25.39 65.138 1 18.66 190 PRO C CA 1
ATOM 9994 C C . PRO C 1 188 ? 30.419 -24.837 63.715 1 18.62 190 PRO C C 1
ATOM 9995 O O . PRO C 1 188 ? 30.585 -23.629 63.543 1 18.74 190 PRO C O 1
ATOM 10006 N N . PRO C 1 189 ? 30.252 -25.681 62.677 1 18.82 191 PRO C N 1
ATOM 10007 C CA . PRO C 1 189 ? 30.086 -25.14 61.319 1 18.71 191 PRO C CA 1
ATOM 10008 C C . PRO C 1 189 ? 28.672 -24.552 61.189 1 17.08 191 PRO C C 1
ATOM 10009 O O . PRO C 1 189 ? 27.793 -24.796 62.045 1 17.07 191 PRO C O 1
ATOM 10020 N N . SER C 1 190 ? 28.398 -23.851 60.068 1 16.38 192 SER C N 1
ATOM 10021 C CA . SER C 1 190 ? 27.034 -23.379 59.79 1 15.76 192 SER C CA 1
ATOM 10022 C C . SER C 1 190 ? 26.1 -24.595 59.7 1 15.44 192 SER C C 1
ATOM 10023 O O . SER C 1 190 ? 26.504 -25.648 59.198 1 15.56 192 SER C O 1
ATOM 10031 N N . HIS C 1 191 ? 24.908 -24.483 60.28 1 14.05 193 HIS C N 1
ATOM 10032 C CA . HIS C 1 191 ? 23.971 -25.6 60.282 1 13.83 193 HIS C CA 1
ATOM 10033 C C . HIS C 1 191 ? 22.548 -25.052 60.458 1 14.21 193 HIS C C 1
ATOM 10034 O O . HIS C 1 191 ? 22.347 -23.838 60.35 1 13.97 193 HIS C O 1
ATOM 10048 N N . PHE C 1 192 ? 21.578 -25.939 60.61 1 13.7 194 PHE C N 1
ATOM 10049 C CA . PHE C 1 192 ? 20.182 -25.563 60.82 1 13.93 194 PHE C CA 1
ATOM 10050 C C . PHE C 1 192 ? 19.652 -26.314 62.027 1 14.76 194 PHE C C 1
ATOM 10051 O O . PHE C 1 192 ? 20.125 -27.406 62.326 1 15.5 194 PHE C O 1
ATOM 10068 N N . VAL C 1 193 ? 18.654 -25.743 62.702 1 13.63 195 VAL C N 1
ATOM 10069 C CA . VAL C 1 193 ? 17.996 -26.421 63.811 1 13.62 195 VAL C CA 1
ATOM 10070 C C . VAL C 1 193 ? 16.493 -26.412 63.557 1 14.71 195 VAL C C 1
ATOM 10071 O O . VAL C 1 193 ? 15.86 -25.358 63.627 1 15.01 195 VAL C O 1
ATOM 10084 N N . ASP C 1 194 ? 15.936 -27.577 63.245 1 14.52 196 ASP C N 1
ATOM 10085 C CA . ASP C 1 194 ? 14.503 -27.739 63.009 1 14.14 196 ASP C CA 1
ATOM 10086 C C . ASP C 1 194 ? 13.792 -27.714 64.343 1 14.03 196 ASP C C 1
ATOM 10087 O O . ASP C 1 194 ? 14.305 -28.315 65.292 1 14.06 196 ASP C O 1
ATOM 10096 N N . LEU C 1 195 ? 12.623 -27.067 64.434 1 13.01 197 LEU C N 1
ATOM 10097 C CA . LEU C 1 195 ? 11.903 -27.092 65.717 1 13.48 197 LEU C CA 1
ATOM 10098 C C . LEU C 1 195 ? 10.409 -27.02 65.566 1 13.65 197 LEU C C 1
ATOM 10099 O O . LEU C 1 195 ? 9.894 -26.567 64.537 1 13.46 197 LEU C O 1
ATOM 10115 N N . ARG C 1 196 ? 9.714 -27.578 66.562 1 14.3 198 ARG C N 1
ATOM 10116 C CA . ARG C 1 196 ? 8.268 -27.509 66.679 1 15.24 198 ARG C CA 1
ATOM 10117 C C . ARG C 1 196 ? 7.975 -27.012 68.077 1 15.66 198 ARG C C 1
ATOM 10118 O O . ARG C 1 196 ? 8.417 -27.633 69.052 1 16.19 198 ARG C O 1
ATOM 10139 N N . LEU C 1 197 ? 7.17 -25.958 68.179 1 15.22 199 LEU C N 1
ATOM 10140 C CA . LEU C 1 197 ? 6.754 -25.361 69.443 1 15.94 199 LEU C CA 1
ATOM 10141 C C . LEU C 1 197 ? 5.238 -25.487 69.512 1 16.43 199 LEU C C 1
ATOM 10142 O O . LEU C 1 197 ? 4.551 -25.011 68.61 1 16.49 199 LEU C O 1
ATOM 10158 N N . THR C 1 198 ? 4.713 -26.133 70.548 1 16.51 200 THR C N 1
ATOM 10159 C CA . THR C 1 198 ? 3.27 -26.342 70.707 1 17.63 200 THR C CA 1
ATOM 10160 C C . THR C 1 198 ? 2.764 -25.608 71.935 1 18.07 200 THR C C 1
ATOM 10161 O O . THR C 1 198 ? 3.327 -25.778 73.015 1 17.77 200 THR C O 1
ATOM 10172 N N . ARG C 1 199 ? 1.661 -24.862 71.789 1 18.52 201 ARG C N 1
ATOM 10173 C CA . ARG C 1 199 ? 1.036 -24.136 72.891 1 19.79 201 ARG C CA 1
ATOM 10174 C C . ARG C 1 199 ? -0.241 -24.86 73.29 1 21.49 201 ARG C C 1
ATOM 10175 O O . ARG C 1 199 ? -1.057 -25.16 72.423 1 21.59 201 ARG C O 1
ATOM 10196 N N . THR C 1 200 ? -0.479 -24.966 74.602 1 22.04 202 THR C N 1
ATOM 10197 C CA . THR C 1 200 ? -1.706 -25.524 75.156 1 23.9 202 THR C CA 1
ATOM 10198 C C . THR C 1 200 ? -2.26 -24.482 76.125 1 24.63 202 THR C C 1
ATOM 10199 O O . THR C 1 200 ? -1.541 -24.026 77.012 1 24.9 202 THR C O 1
ATOM 10210 N N . ASN C 1 201 ? -3.536 -24.113 75.976 1 24.41 203 ASN C N 1
ATOM 10211 C CA . ASN C 1 201 ? -4.172 -23.192 76.917 1 24.8 203 ASN C CA 1
ATOM 10212 C C . ASN C 1 201 ? -4.539 -23.964 78.173 1 25.14 203 ASN C C 1
ATOM 10213 O O . ASN C 1 201 ? -5.06 -25.069 78.065 1 25.46 203 ASN C O 1
ATOM 10224 N N . LEU C 1 202 ? -4.222 -23.426 79.363 1 25.06 204 LEU C N 1
ATOM 10225 C CA . LEU C 1 202 ? -4.538 -24.109 80.627 1 26.33 204 LEU C CA 1
ATOM 10226 C C . LEU C 1 202 ? -5.758 -23.539 81.361 1 27.92 204 LEU C C 1
ATOM 10227 O O . LEU C 1 202 ? -6.156 -24.098 82.385 1 27.89 204 LEU C O 1
ATOM 10243 N N . ASP C 1 203 ? -6.333 -22.431 80.884 1 29.11 205 ASP C N 1
ATOM 10244 C CA . ASP C 1 203 ? -7.529 -21.841 81.473 1 30.74 205 ASP C CA 1
ATOM 10245 C C . ASP C 1 203 ? -8.324 -21.111 80.366 1 32.8 205 ASP C C 1
ATOM 10246 O O . ASP C 1 203 ? -7.835 -20.977 79.24 1 33.22 205 ASP C O 1
ATOM 10255 N N . LYS C 1 204 ? -9.52 -20.623 80.681 1 33.9 206 LYS C N 1
ATOM 10256 C CA . LYS C 1 204 ? -10.34 -19.895 79.71 1 35.46 206 LYS C CA 1
ATOM 10257 C C . LYS C 1 204 ? -10.069 -18.375 79.773 1 35.98 206 LYS C C 1
ATOM 10258 O O . LYS C 1 204 ? -10.292 -17.688 78.781 1 37.09 206 LYS C O 1
ATOM 10277 N N . GLU C 1 205 ? -9.516 -17.854 80.887 1 35.19 207 GLU C N 1
ATOM 10278 C CA . GLU C 1 205 ? -9.194 -16.426 81.032 1 35.06 207 GLU C CA 1
ATOM 10279 C C . GLU C 1 205 ? -7.947 -15.948 80.24 1 34.06 207 GLU C C 1
ATOM 10280 O O . GLU C 1 205 ? -7.842 -14.756 79.945 1 35.13 207 GLU C O 1
ATOM 10292 N N . GLY C 1 206 ? -7.004 -16.842 79.947 1 31.74 208 GLY C N 1
ATOM 10293 C CA . GLY C 1 206 ? -5.753 -16.495 79.278 1 30.15 208 GLY C CA 1
ATOM 10294 C C . GLY C 1 206 ? -4.643 -16.083 80.234 1 28.13 208 GLY C C 1
ATOM 10295 O O . GLY C 1 206 ? -3.769 -15.284 79.886 1 27.65 208 GLY C O 1
ATOM 10299 N N . LEU C 1 207 ? -4.668 -16.622 81.455 1 26.21 209 LEU C N 1
ATOM 10300 C CA . LEU C 1 207 ? -3.636 -16.344 82.447 1 25.52 209 LEU C CA 1
ATOM 10301 C C . LEU C 1 207 ? -2.635 -17.492 82.581 1 24.14 209 LEU C C 1
ATOM 10302 O O . LEU C 1 207 ? -1.637 -17.307 83.261 1 24.31 209 LEU C O 1
ATOM 10318 N N . ALA C 1 208 ? -2.902 -18.69 81.996 1 22.68 210 ALA C N 1
ATOM 10319 C CA . ALA C 1 208 ? -2.067 -19.876 82.176 1 21.98 210 ALA C CA 1
ATOM 10320 C C . ALA C 1 208 ? -1.902 -20.624 80.864 1 20.86 210 ALA C C 1
ATOM 10321 O O . ALA C 1 208 ? -2.883 -20.866 80.161 1 21.35 210 ALA C O 1
ATOM 10328 N N . PHE C 1 209 ? -0.661 -21.007 80.545 1 19.09 211 PHE C N 1
ATOM 10329 C CA . PHE C 1 209 ? -0.337 -21.672 79.287 1 18.73 211 PHE C CA 1
ATOM 10330 C C . PHE C 1 209 ? 0.731 -22.717 79.493 1 19.13 211 PHE C C 1
ATOM 10331 O O . PHE C 1 209 ? 1.573 -22.571 80.368 1 19.78 211 PHE C O 1
ATOM 10348 N N . LYS C 1 210 ? 0.726 -23.757 78.668 1 18.45 212 LYS C N 1
ATOM 10349 C CA . LYS C 1 210 ? 1.818 -24.719 78.648 1 19.1 212 LYS C CA 1
ATOM 10350 C C . LYS C 1 210 ? 2.461 -24.639 77.257 1 18.53 212 LYS C C 1
ATOM 10351 O O . LYS C 1 210 ? 1.773 -24.428 76.254 1 18.43 212 LYS C O 1
ATOM 10370 N N . LEU C 1 211 ? 3.787 -24.765 77.208 1 17.42 213 LEU C N 1
ATOM 10371 C CA . LEU C 1 211 ? 4.533 -24.813 75.967 1 17.25 213 LEU C CA 1
ATOM 10372 C C . LEU C 1 211 ? 5.373 -26.081 75.977 1 17.8 213 LEU C C 1
ATOM 10373 O O . LEU C 1 211 ? 5.811 -26.547 77.036 1 18.1 213 LEU C O 1
ATOM 10389 N N . GLU C 1 212 ? 5.6 -26.634 74.791 1 18.05 214 GLU C N 1
ATOM 10390 C CA . GLU C 1 212 ? 6.452 -27.805 74.591 1 18.52 214 GLU C CA 1
ATOM 10391 C C . GLU C 1 212 ? 7.246 -27.569 73.337 1 18.27 214 GLU C C 1
ATOM 10392 O O . GLU C 1 212 ? 6.705 -27.023 72.374 1 18.52 214 GLU C O 1
ATOM 10404 N N . GLU C 1 213 ? 8.507 -27.998 73.321 1 16.96 215 GLU C N 1
ATOM 10405 C CA . GLU C 1 213 ? 9.325 -27.827 72.129 1 16.5 215 GLU C CA 1
ATOM 10406 C C . GLU C 1 213 ? 10.223 -29.023 71.91 1 17.19 215 GLU C C 1
ATOM 10407 O O . GLU C 1 213 ? 10.685 -29.653 72.87 1 17.13 215 GLU C O 1
ATOM 10419 N N . TYR C 1 214 ? 10.459 -29.337 70.637 1 17.05 216 TYR C N 1
ATOM 10420 C CA . TYR C 1 214 ? 11.406 -30.352 70.207 1 16.7 216 TYR C CA 1
ATOM 10421 C C . TYR C 1 214 ? 12.279 -29.647 69.176 1 15.79 216 TYR C C 1
ATOM 10422 O O . TYR C 1 214 ? 11.747 -29.011 68.257 1 15.96 216 TYR C O 1
ATOM 10440 N N . ALA C 1 215 ? 13.601 -29.717 69.329 1 15.43 217 ALA C N 1
ATOM 10441 C CA . ALA C 1 215 ? 14.518 -29.062 68.397 1 15.42 217 ALA C CA 1
ATOM 10442 C C . ALA C 1 215 ? 15.648 -30.027 68.063 1 15.69 217 ALA C C 1
ATOM 10443 O O . ALA C 1 215 ? 16.187 -30.673 68.967 1 15.61 217 ALA C O 1
ATOM 10450 N N . VAL C 1 216 ? 16.01 -30.112 66.767 1 16.31 218 VAL C N 1
ATOM 10451 C CA . VAL C 1 216 ? 17.035 -31.041 66.302 1 16.9 218 VAL C CA 1
ATOM 10452 C C . VAL C 1 216 ? 17.917 -30.403 65.22 1 16.55 218 VAL C C 1
ATOM 10453 O O . VAL C 1 216 ? 17.419 -29.855 64.237 1 16.17 218 VAL C O 1
ATOM 10466 N N . ALA C 1 217 ? 19.228 -30.507 65.393 1 17.15 219 ALA C N 1
ATOM 10467 C CA . ALA C 1 217 ? 20.185 -29.927 64.467 1 19.24 219 ALA C CA 1
ATOM 10468 C C . ALA C 1 217 ? 20.446 -30.793 63.248 1 22.4 219 ALA C C 1
ATOM 10469 O O . ALA C 1 217 ? 20.374 -32.024 63.325 1 23.42 219 ALA C O 1
ATOM 10476 N N . ARG C 1 218 ? 20.836 -30.146 62.135 1 22.9 220 ARG C N 1
ATOM 10477 C CA . ARG C 1 218 ? 21.184 -30.822 60.882 1 24.81 220 ARG C CA 1
ATOM 10478 C C . ARG C 1 218 ? 22.206 -29.967 60.108 1 25.87 220 ARG C C 1
ATOM 10479 O O . ARG C 1 218 ? 22.047 -28.742 60.119 1 24.51 220 ARG C O 1
ATOM 10500 N N . VAL C 1 219 ? 23.258 -30.578 59.463 1 27.49 221 VAL C N 1
ATOM 10501 C CA . VAL C 1 219 ? 24.097 -29.848 58.498 1 28.85 221 VAL C CA 1
ATOM 10502 C C . VAL C 1 219 ? 23.484 -30.212 57.138 1 29.08 221 VAL C C 1
ATOM 10503 O O . VAL C 1 219 ? 22.945 -31.311 56.971 1 30.39 221 VAL C O 1
ATOM 10516 N N . LEU C 1 220 ? 23.59 -29.313 56.159 1 27.66 222 LEU C N 1
ATOM 10517 C CA . LEU C 1 220 ? 23.072 -29.58 54.826 1 27.93 222 LEU C CA 1
ATOM 10518 C C . LEU C 1 220 ? 24.006 -30.558 54.112 1 30.05 222 LEU C C 1
ATOM 10519 O O . LEU C 1 220 ? 25.225 -30.507 54.299 1 30.68 222 LEU C O 1
ATOM 10535 N N . GLU C 1 221 ? 23.425 -31.388 53.257 1 31.29 223 GLU C N 1
ATOM 10536 C CA . GLU C 1 221 ? 24.108 -32.357 52.406 1 33.65 223 GLU C CA 1
ATOM 10537 C C . GLU C 1 221 ? 23.984 -31.864 50.947 1 34.69 223 GLU C C 1
ATOM 10538 O O . GLU C 1 221 ? 23.348 -32.514 50.106 1 35.12 223 GLU C O 1
ATOM 10550 N N . VAL C 1 222 ? 24.547 -30.682 50.679 1 34.68 224 VAL C N 1
ATOM 10551 C CA . VAL C 1 222 ? 24.583 -30.076 49.339 1 35.27 224 VAL C CA 1
ATOM 10552 C C . VAL C 1 222 ? 26.008 -29.629 49.038 1 37.36 224 VAL C C 1
ATOM 10553 O O . VAL C 1 222 ? 26.374 -29.586 47.842 1 37.84 224 VAL C O 1
ATOM 10567 N N . LEU D 1 8 ? 0.318 22.117 82.065 1 29.62 8 LEU D N 1
ATOM 10568 C CA . LEU D 1 8 ? 1.763 22.299 82.183 1 29.34 8 LEU D CA 1
ATOM 10569 C C . LEU D 1 8 ? 2.097 23.762 82.388 1 29.61 8 LEU D C 1
ATOM 10570 O O . LEU D 1 8 ? 1.522 24.616 81.711 1 29.98 8 LEU D O 1
ATOM 10585 N N . ALA D 1 9 ? 3.031 24.063 83.302 1 29.08 9 ALA D N 1
ATOM 10586 C CA . ALA D 1 9 ? 3.443 25.44 83.541 1 29.35 9 ALA D CA 1
ATOM 10587 C C . ALA D 1 9 ? 4.416 25.912 82.419 1 29.17 9 ALA D C 1
ATOM 10588 O O . ALA D 1 9 ? 4.888 25.093 81.621 1 28.92 9 ALA D O 1
ATOM 10595 N N . ASP D 1 10 ? 4.714 27.227 82.352 1 28.58 10 ASP D N 1
ATOM 10596 C CA . ASP D 1 10 ? 5.64 27.761 81.35 1 28.58 10 ASP D CA 1
ATOM 10597 C C . ASP D 1 10 ? 7.048 27.185 81.509 1 27.45 10 ASP D C 1
ATOM 10598 O O . ASP D 1 10 ? 7.764 27.072 80.513 1 26.61 10 ASP D O 1
ATOM 10607 N N . THR D 1 11 ? 7.449 26.845 82.743 1 27.27 11 THR D N 1
ATOM 10608 C CA . THR D 1 11 ? 8.723 26.183 83.019 1 27.74 11 THR D CA 1
ATOM 10609 C C . THR D 1 11 ? 8.405 24.928 83.84 1 27.54 11 THR D C 1
ATOM 10610 O O . THR D 1 11 ? 7.637 24.998 84.801 1 27.7 11 THR D O 1
ATOM 10621 N N . MET D 1 12 ? 8.983 23.783 83.456 1 26.34 12 MET D N 1
ATOM 10622 C CA . MET D 1 12 ? 8.779 22.515 84.146 1 26.08 12 MET D CA 1
ATOM 10623 C C . MET D 1 12 ? 10.113 21.848 84.461 1 25.95 12 MET D C 1
ATOM 10624 O O . MET D 1 12 ? 11.081 22.031 83.725 1 26.56 12 MET D O 1
ATOM 10638 N N . LYS D 1 13 ? 10.149 21.04 85.533 1 25.15 13 LYS D N 1
ATOM 10639 C CA . LYS D 1 13 ? 11.3 20.194 85.848 1 24.68 13 LYS D CA 1
ATOM 10640 C C . LYS D 1 13 ? 11.004 18.808 85.28 1 23.74 13 LYS D C 1
ATOM 10641 O O . LYS D 1 13 ? 9.832 18.444 85.125 1 23.62 13 LYS D O 1
ATOM 10660 N N . MET D 1 14 ? 12.05 18.035 84.973 1 22.18 14 MET D N 1
ATOM 10661 C CA . MET D 1 14 ? 11.881 16.676 84.473 1 21.63 14 MET D CA 1
ATOM 10662 C C . MET D 1 14 ? 12.884 15.74 85.094 1 20.85 14 MET D C 1
ATOM 10663 O O . MET D 1 14 ? 13.977 16.156 85.473 1 20.45 14 MET D O 1
ATOM 10677 N N . THR D 1 15 ? 12.512 14.457 85.162 1 20.34 15 THR D N 1
ATOM 10678 C CA . THR D 1 15 ? 13.416 13.391 85.574 1 20.37 15 THR D CA 1
ATOM 10679 C C . THR D 1 15 ? 13.29 12.274 84.552 1 19.66 15 THR D C 1
ATOM 10680 O O . THR D 1 15 ? 12.222 12.079 83.96 1 19.66 15 THR D O 1
ATOM 10691 N N . TRP D 1 16 ? 14.376 11.537 84.366 1 18.33 16 TRP D N 1
ATOM 10692 C CA . TRP D 1 16 ? 14.416 10.393 83.475 1 17.62 16 TRP D CA 1
ATOM 10693 C C . TRP D 1 16 ? 14.985 9.193 84.19 1 18.52 16 TRP D C 1
ATOM 10694 O O . TRP D 1 16 ? 15.935 9.324 84.97 1 19.81 16 TRP D O 1
ATOM 10715 N N . LEU D 1 17 ? 14.427 8.02 83.892 1 18.09 17 LEU D N 1
ATOM 10716 C CA . LEU D 1 17 ? 14.968 6.736 84.31 1 18.2 17 LEU D CA 1
ATOM 10717 C C . LEU D 1 17 ? 14.851 5.853 83.084 1 16.94 17 LEU D C 1
ATOM 10718 O O . LEU D 1 17 ? 13.742 5.642 82.604 1 16.9 17 LEU D O 1
ATOM 10734 N N . MET D 1 18 ? 15.974 5.383 82.549 1 15.5 18 MET D N 1
ATOM 10735 C CA . MET D 1 18 ? 15.963 4.505 81.385 1 15.65 18 MET D CA 1
ATOM 10736 C C . MET D 1 18 ? 16.735 3.259 81.764 1 16.42 18 MET D C 1
ATOM 10737 O O . MET D 1 18 ? 17.857 3.356 82.266 1 17.01 18 MET D O 1
ATOM 10751 N N . GLU D 1 19 ? 16.148 2.088 81.512 1 15.9 19 GLU D N 1
ATOM 10752 C CA . GLU D 1 19 ? 16.802 0.816 81.769 1 16.01 19 GLU D CA 1
ATOM 10753 C C . GLU D 1 19 ? 16.73 0.042 80.48 1 17.19 19 GLU D C 1
ATOM 10754 O O . GLU D 1 19 ? 15.766 0.193 79.73 1 16.93 19 GLU D O 1
ATOM 10766 N N . GLY D 1 20 ? 17.735 -0.768 80.218 1 16.97 20 GLY D N 1
ATOM 10767 C CA . GLY D 1 20 ? 17.703 -1.584 79.016 1 16.97 20 GLY D CA 1
ATOM 10768 C C . GLY D 1 20 ? 18.945 -2.374 78.785 1 16.02 20 GLY D C 1
ATOM 10769 O O . GLY D 1 20 ? 19.776 -2.537 79.681 1 16.6 20 GLY D O 1
ATOM 10773 N N A SER D 1 21 ? 19.055 -2.917 77.574 0.5 14.58 21 SER D N 1
ATOM 10774 N N B SER D 1 21 ? 19.057 -2.863 77.569 0.5 15.43 21 SER D N 1
ATOM 10775 C CA A SER D 1 21 ? 20.21 -3.687 77.145 0.5 14.03 21 SER D CA 1
ATOM 10776 C CA B SER D 1 21 ? 20.197 -3.628 77.138 0.5 15.65 21 SER D CA 1
ATOM 10777 C C A SER D 1 21 ? 20.448 -3.434 75.673 0.5 14.38 21 SER D C 1
ATOM 10778 C C B SER D 1 21 ? 20.451 -3.347 75.672 0.5 15.05 21 SER D C 1
ATOM 10779 O O A SER D 1 21 ? 19.481 -3.313 74.923 0.5 14.49 21 SER D O 1
ATOM 10780 O O B SER D 1 21 ? 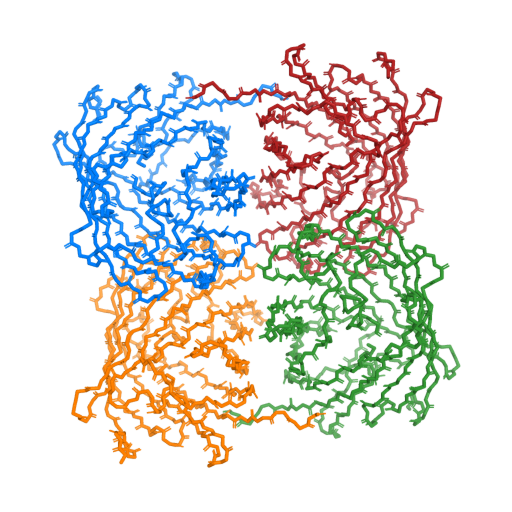19.5 -3.095 74.932 0.5 15.08 21 SER D O 1
ATOM 10795 N N . VAL D 1 22 ? 21.722 -3.41 75.248 1 13.89 22 VAL D N 1
ATOM 10796 C CA . VAL D 1 22 ? 22.097 -3.24 73.838 1 13.8 22 VAL D CA 1
ATOM 10797 C C . VAL D 1 22 ? 23.122 -4.329 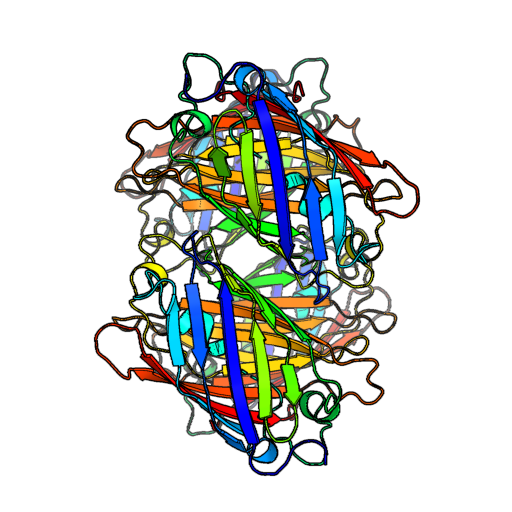73.557 1 13.68 22 VAL D C 1
ATOM 10798 O O . VAL D 1 22 ? 24.145 -4.415 74.254 1 13.69 22 VAL D O 1
ATOM 10812 N N . ASN D 1 23 ? 22.839 -5.22 72.579 1 13.23 23 ASN D N 1
ATOM 10813 C CA . ASN D 1 23 ? 23.73 -6.343 72.265 1 13.2 23 ASN D CA 1
ATOM 10814 C C . ASN D 1 23 ? 24.048 -7.171 73.535 1 14.33 23 ASN D C 1
ATOM 10815 O O . ASN D 1 23 ? 25.163 -7.629 73.713 1 15.06 23 ASN D O 1
ATOM 10826 N N . GLY D 1 24 ? 23.046 -7.32 74.407 1 14.38 24 GLY D N 1
ATOM 10827 C CA . GLY D 1 24 ? 23.179 -8.092 75.636 1 14.65 24 GLY D CA 1
ATOM 10828 C C . GLY D 1 24 ? 23.786 -7.347 76.809 1 16 24 GLY D C 1
ATOM 10829 O O . GLY D 1 24 ? 23.832 -7.9 77.914 1 16.93 24 GLY D O 1
ATOM 10833 N N . HIS D 1 25 ? 24.217 -6.088 76.605 1 15.12 25 HIS D N 1
ATOM 10834 C CA . HIS D 1 25 ? 24.828 -5.305 77.681 1 15.25 25 HIS D CA 1
ATOM 10835 C C . HIS D 1 25 ? 23.789 -4.471 78.422 1 15.65 25 HIS D C 1
ATOM 10836 O O . HIS D 1 25 ? 23.282 -3.491 77.87 1 15.46 25 HIS D O 1
ATOM 10850 N N . ALA D 1 26 ? 23.549 -4.791 79.704 1 16.18 26 ALA D N 1
ATOM 10851 C CA . ALA D 1 26 ? 22.57 -4.057 80.495 1 16.95 26 ALA D CA 1
ATOM 10852 C C . ALA D 1 26 ? 23.095 -2.705 80.952 1 16.91 26 ALA D C 1
ATOM 10853 O O . ALA D 1 26 ? 24.283 -2.563 81.279 1 18 26 ALA D O 1
ATOM 10860 N N . PHE D 1 27 ? 22.203 -1.727 81.034 1 16.07 27 PHE D N 1
ATOM 10861 C CA . PHE D 1 27 ? 22.575 -0.396 81.49 1 16.68 27 PHE D CA 1
ATOM 10862 C C . PHE D 1 27 ? 21.388 0.338 82.099 1 17.05 27 PHE D C 1
ATOM 10863 O O . PHE D 1 27 ? 20.229 -0.003 81.843 1 17.32 27 PHE D O 1
ATOM 10880 N N . THR D 1 28 ? 21.694 1.367 82.896 1 16.94 28 THR D N 1
ATOM 10881 C CA . THR D 1 28 ? 20.7 2.269 83.454 1 17.24 28 THR D CA 1
ATOM 10882 C C . THR D 1 28 ? 21.229 3.682 83.284 1 17.71 28 THR D C 1
ATOM 10883 O O . THR D 1 28 ? 22.417 3.936 83.543 1 17.91 28 THR D O 1
ATOM 10894 N N . ILE D 1 29 ? 20.336 4.6 82.884 1 16.81 29 ILE D N 1
ATOM 10895 C CA . ILE D 1 29 ? 20.648 6.015 82.752 1 17.44 29 ILE D CA 1
ATOM 10896 C C . ILE D 1 29 ? 19.626 6.776 83.594 1 18.13 29 ILE D C 1
ATOM 10897 O O . ILE D 1 29 ? 18.435 6.456 83.56 1 17.26 29 ILE D O 1
ATOM 10913 N N . GLU D 1 30 ? 20.094 7.768 84.367 1 18.08 30 GLU D N 1
ATOM 10914 C CA . GLU D 1 30 ? 19.217 8.636 85.149 1 19.28 30 GLU D CA 1
ATOM 10915 C C . GLU D 1 30 ? 19.497 10.052 84.711 1 20.25 30 GLU D C 1
ATOM 10916 O O . GLU D 1 30 ? 20.649 10.392 84.431 1 21.03 30 GLU D O 1
ATOM 10928 N N . GLY D 1 31 ? 18.471 10.883 84.688 1 19.63 31 GLY D N 1
ATOM 10929 C CA . GLY D 1 31 ? 18.65 12.271 84.297 1 20.14 31 GLY D CA 1
ATOM 10930 C C . GLY D 1 31 ? 17.711 13.213 84.999 1 19.91 31 GLY D C 1
ATOM 10931 O O . GLY D 1 31 ? 16.702 12.786 85.562 1 19.86 31 GLY D O 1
ATOM 10935 N N . GLU D 1 32 ? 18.066 14.494 84.979 1 19.84 32 GLU D N 1
ATOM 10936 C CA . GLU D 1 32 ? 17.253 15.579 85.53 1 20.69 32 GLU D CA 1
ATOM 10937 C C . GLU D 1 32 ? 17.421 16.769 84.612 1 20.54 32 GLU D C 1
ATOM 10938 O O . GLU D 1 32 ? 18.505 16.983 84.045 1 20.97 32 GLU D O 1
ATOM 10950 N N . GLY D 1 33 ? 16.36 17.542 84.47 1 19.97 33 GLY D N 1
ATOM 10951 C CA . GLY D 1 33 ? 16.41 18.698 83.596 1 21.01 33 GLY D CA 1
ATOM 10952 C C . GLY D 1 33 ? 15.299 19.689 83.798 1 21.75 33 GLY D C 1
ATOM 10953 O O . GLY D 1 33 ? 14.511 19.584 84.748 1 22.03 33 GLY D O 1
ATOM 10958 N N A THR D 1 34 ? 15.259 20.681 82.901 0.5 22.21 34 THR D N 1
ATOM 10959 N N B THR D 1 34 ? 15.268 20.686 82.911 0.5 21.71 34 THR D N 1
ATOM 10960 C CA A THR D 1 34 ? 14.271 21.746 82.913 0.5 23.09 34 THR D CA 1
ATOM 10961 C CA B THR D 1 34 ? 14.264 21.737 82.893 0.5 22.07 34 THR D CA 1
ATOM 10962 C C A THR D 1 34 ? 13.918 22.108 81.469 0.5 22.88 34 THR D C 1
ATOM 10963 C C B THR D 1 34 ? 13.868 21.983 81.441 0.5 22.41 34 THR D C 1
ATOM 10964 O O A THR D 1 34 ? 14.75 21.981 80.566 0.5 22.76 34 THR D O 1
ATOM 10965 O O B THR D 1 34 ? 14.637 21.701 80.511 0.5 22.33 34 THR D O 1
ATOM 10986 N N . GLY D 1 35 ? 12.687 22.543 81.257 1 22.4 35 GLY D N 1
ATOM 10987 C CA . GLY D 1 35 ? 12.223 22.902 79.932 1 22.72 35 GLY D CA 1
ATOM 10988 C C . GLY D 1 35 ? 11.067 23.86 79.952 1 22.86 35 GLY D C 1
ATOM 10989 O O . GLY D 1 35 ? 10.446 24.093 80.983 1 23.27 35 GLY D O 1
ATOM 10994 N N . LYS D 1 36 ? 10.779 24.39 78.786 1 22.3 36 LYS D N 1
ATOM 10995 C CA . LYS D 1 36 ? 9.721 25.353 78.55 1 22.41 36 LYS D CA 1
ATOM 10996 C C . LYS D 1 36 ? 8.802 24.697 77.528 1 22.24 36 LYS D C 1
ATOM 10997 O O . LYS D 1 36 ? 9.087 24.722 76.33 1 21.95 36 LYS D O 1
ATOM 11016 N N . PRO D 1 37 ? 7.752 24 78.01 1 22.04 37 PRO D N 1
ATOM 11017 C CA . PRO D 1 37 ? 6.921 23.212 77.087 1 22.1 37 PRO D CA 1
ATOM 11018 C C . PRO D 1 37 ? 6.356 23.963 75.884 1 22.14 37 PRO D C 1
ATOM 11019 O O . PRO D 1 37 ? 6.377 23.44 74.765 1 21.1 37 PRO D O 1
ATOM 11030 N N . TYR D 1 38 ? 5.871 25.186 76.098 1 22.52 38 TYR D N 1
ATOM 11031 C CA . TYR D 1 38 ? 5.242 25.953 75.014 1 23.32 38 TYR D CA 1
ATOM 11032 C C . TYR D 1 38 ? 6.253 26.575 74.064 1 23.22 38 TYR D C 1
ATOM 11033 O O . TYR D 1 38 ? 5.899 26.854 72.915 1 24.04 38 TYR D O 1
ATOM 11051 N N . GLU D 1 39 ? 7.488 26.811 74.518 1 21.84 39 GLU D N 1
ATOM 11052 C CA . GLU D 1 39 ? 8.542 27.306 73.638 1 21.65 39 GLU D CA 1
ATOM 11053 C C . GLU D 1 39 ? 9.216 26.156 72.835 1 21.07 39 GLU D C 1
ATOM 11054 O O . GLU D 1 39 ? 10.021 26.443 71.951 1 21.19 39 GLU D O 1
ATOM 11066 N N . GLY D 1 40 ? 8.948 24.899 73.192 1 20.12 40 GLY D N 1
ATOM 11067 C CA . GLY D 1 40 ? 9.536 23.738 72.528 1 20.53 40 GLY D CA 1
ATOM 11068 C C . GLY D 1 40 ? 10.983 23.489 72.896 1 20.4 40 GLY D C 1
ATOM 11069 O O . GLY D 1 40 ? 11.704 22.84 72.139 1 20.14 40 GLY D O 1
ATOM 11073 N N . LYS D 1 41 ? 11.415 23.961 74.067 1 19.92 41 LYS D N 1
ATOM 11074 C CA . LYS D 1 41 ? 12.818 23.844 74.47 1 20.33 41 LYS D CA 1
ATOM 11075 C C . LYS D 1 41 ? 12.96 23.016 75.721 1 21.22 41 LYS D C 1
ATOM 11076 O O . LYS D 1 41 ? 12.156 23.146 76.647 1 21.73 41 LYS D O 1
ATOM 11095 N N . GLN D 1 42 ? 13.996 22.193 75.772 1 20.23 42 GLN D N 1
ATOM 11096 C CA . GLN D 1 42 ? 14.269 21.372 76.942 1 19.48 42 GLN D CA 1
ATOM 11097 C C . GLN D 1 42 ? 15.741 21.03 76.999 1 19.45 42 GLN D C 1
ATOM 11098 O O . GLN D 1 42 ? 16.419 20.984 75.967 1 19.39 42 GLN D O 1
ATOM 11112 N N . SER D 1 43 ? 16.23 20.759 78.196 1 19.29 43 SER D N 1
ATOM 11113 C CA . SER D 1 43 ? 17.587 20.277 78.378 1 20.06 43 SER D CA 1
ATOM 11114 C C . SER D 1 43 ? 17.641 19.376 79.598 1 20.92 43 SER D C 1
ATOM 11115 O O . SER D 1 43 ? 16.767 19.427 80.465 1 21.28 43 SER D O 1
ATOM 11123 N N . GLY D 1 44 ? 18.655 18.539 79.637 1 20.44 44 GLY D N 1
ATOM 11124 C CA . GLY D 1 44 ? 18.844 17.644 80.76 1 20.83 44 GLY D CA 1
ATOM 11125 C C . GLY D 1 44 ? 20.275 17.191 80.879 1 20.37 44 GLY D C 1
ATOM 11126 O O . GLY D 1 44 ? 21.039 17.226 79.909 1 19.77 44 GLY D O 1
ATOM 11130 N N . THR D 1 45 ? 20.62 16.734 82.071 1 20.2 45 THR D N 1
ATOM 11131 C CA . THR D 1 45 ? 21.926 16.152 82.363 1 20.94 45 THR D CA 1
ATOM 11132 C C . THR D 1 45 ? 21.668 14.683 82.651 1 19.72 45 THR D C 1
ATOM 11133 O O . THR D 1 45 ? 20.766 14.367 83.415 1 20.42 45 THR D O 1
ATOM 11144 N N . PHE D 1 46 ? 22.467 13.794 82.056 1 18.72 46 PHE D N 1
ATOM 11145 C CA . PHE D 1 46 ? 22.284 12.35 82.127 1 18.32 46 PHE D CA 1
ATOM 11146 C C . PHE D 1 46 ? 23.528 11.648 82.629 1 19.75 46 PHE D C 1
ATOM 11147 O O . PHE D 1 46 ? 24.641 12.004 82.237 1 20.92 46 PHE D O 1
ATOM 11164 N N A ARG D 1 47 ? 23.341 10.641 83.479 0.5 19.03 47 ARG D N 1
ATOM 11165 N N B ARG D 1 47 ? 23.342 10.643 83.49 0.5 19.42 47 ARG D N 1
ATOM 11166 C CA A ARG D 1 47 ? 24.438 9.852 84.022 0.5 18.79 47 ARG D CA 1
ATOM 11167 C CA B ARG D 1 47 ? 24.438 9.866 84.063 0.5 19.58 47 ARG D CA 1
ATOM 11168 C C A ARG D 1 47 ? 24.176 8.388 83.789 0.5 18.86 47 ARG D C 1
ATOM 11169 C C B ARG D 1 47 ? 24.183 8.389 83.825 0.5 19.23 47 ARG D C 1
ATOM 11170 O O A ARG D 1 47 ? 23.037 7.937 83.906 0.5 19.26 47 ARG D O 1
ATOM 11171 O O B ARG D 1 47 ? 23.05 7.934 83.974 0.5 19.67 47 ARG D O 1
ATOM 11212 N N . VAL D 1 48 ? 25.227 7.643 83.453 1 18.37 48 VAL D N 1
ATOM 11213 C CA . VAL D 1 48 ? 25.105 6.214 83.24 1 18.47 48 VAL D CA 1
ATOM 11214 C C . VAL D 1 48 ? 25.359 5.626 84.624 1 19.31 48 VAL D C 1
ATOM 11215 O O . VAL D 1 48 ? 26.514 5.584 85.069 1 19.38 48 VAL D O 1
ATOM 11229 N N . THR D 1 49 ? 24.288 5.264 85.348 1 19.55 49 THR D N 1
ATOM 11230 C CA . THR D 1 49 ? 24.424 4.789 86.733 1 21.05 49 THR D CA 1
ATOM 11231 C C . THR D 1 49 ? 24.716 3.301 86.872 1 22.43 49 THR D C 1
ATOM 11232 O O . THR D 1 49 ? 25.159 2.886 87.946 1 23.42 49 THR D O 1
ATOM 11243 N N . LYS D 1 50 ? 24.441 2.498 85.825 1 22.25 50 LYS D N 1
ATOM 11244 C CA . LYS D 1 50 ? 24.761 1.068 85.801 1 22.89 50 LYS D CA 1
ATOM 11245 C C . LYS D 1 50 ? 25.197 0.705 84.385 1 22.27 50 LYS D C 1
ATOM 11246 O O . LYS D 1 50 ? 24.622 1.208 83.413 1 21.49 50 LYS D O 1
ATOM 11265 N N . GLY D 1 51 ? 26.207 -0.152 84.275 1 22.3 51 GLY D N 1
ATOM 11266 C CA . GLY D 1 51 ? 26.702 -0.617 82.985 1 22.42 51 GLY D CA 1
ATOM 11267 C C . GLY D 1 51 ? 27.616 0.333 82.242 1 22.61 51 GLY D C 1
ATOM 11268 O O . GLY D 1 51 ? 27.907 0.092 81.069 1 22.93 51 GLY D O 1
ATOM 11272 N N . GLY D 1 52 ? 28.089 1.389 82.899 1 22.36 52 GLY D N 1
ATOM 11273 C CA . GLY D 1 52 ? 28.968 2.356 82.255 1 23.53 52 GLY D CA 1
ATOM 11274 C C . GLY D 1 52 ? 30.438 2.08 82.528 1 24.55 52 GLY D C 1
ATOM 11275 O O . GLY D 1 52 ? 30.762 1.507 83.569 1 25.62 52 GLY D O 1
ATOM 11279 N N . PRO D 1 53 ? 31.365 2.525 81.659 1 24.23 53 PRO D N 1
ATOM 11280 C CA . PRO D 1 53 ? 31.126 3.18 80.357 1 23.56 53 PRO D CA 1
ATOM 11281 C C . PRO D 1 53 ? 30.407 2.214 79.421 1 22.35 53 PRO D C 1
ATOM 11282 O O . PRO D 1 53 ? 30.663 1.013 79.445 1 21.94 53 PRO D O 1
ATOM 11293 N N . LEU D 1 54 ? 29.489 2.737 78.618 1 20.87 54 LEU D N 1
ATOM 11294 C CA . LEU D 1 54 ? 28.702 1.899 77.718 1 20.05 54 LEU D CA 1
ATOM 11295 C C . LEU D 1 54 ? 29.587 1.364 76.602 1 19.99 54 LEU D C 1
ATOM 11296 O O . LEU D 1 54 ? 30.439 2.105 76.112 1 19.76 54 LEU D O 1
ATOM 11312 N N . PRO D 1 55 ? 29.388 0.101 76.152 1 20.05 55 PRO D N 1
ATOM 11313 C CA . PRO D 1 55 ? 30.116 -0.381 74.966 1 19.59 55 PRO D CA 1
ATOM 11314 C C . PRO D 1 55 ? 29.498 0.114 73.638 1 19.15 55 PRO D C 1
ATOM 11315 O O . PRO D 1 55 ? 29.985 -0.27 72.567 1 20.16 55 PRO D O 1
ATOM 11326 N N . PHE D 1 56 ? 28.442 0.957 73.702 1 16.69 56 PHE D N 1
ATOM 11327 C CA . PHE D 1 56 ? 27.776 1.482 72.516 1 15.83 56 PHE D CA 1
ATOM 11328 C C . PHE D 1 56 ? 27.625 3.007 72.618 1 16.02 56 PHE D C 1
ATOM 11329 O O . PHE D 1 56 ? 27.684 3.587 73.705 1 16.48 56 PHE D O 1
ATOM 11346 N N . ALA D 1 57 ? 27.407 3.637 71.477 1 14.66 57 ALA D N 1
ATOM 11347 C CA . ALA D 1 57 ? 27.248 5.085 71.398 1 14.82 57 ALA D CA 1
ATOM 11348 C C . ALA D 1 57 ? 26.02 5.545 72.182 1 14.11 57 ALA D C 1
ATOM 11349 O O . ALA D 1 57 ? 24.91 5.124 71.878 1 13.25 57 ALA D O 1
ATOM 11356 N N . PHE D 1 58 ? 26.203 6.46 73.153 1 14.03 58 PHE D N 1
ATOM 11357 C CA . PHE D 1 58 ? 25.074 7.044 73.894 1 14.36 58 PHE D CA 1
ATOM 11358 C C . PHE D 1 58 ? 24.046 7.693 72.924 1 13.98 58 PHE D C 1
ATOM 11359 O O . PHE D 1 58 ? 22.843 7.731 73.21 1 14.09 58 PHE D O 1
ATOM 11376 N N . ASP D 1 59 ? 24.515 8.17 71.754 1 13.11 59 ASP D N 1
ATOM 11377 C CA . ASP D 1 59 ? 23.604 8.764 70.769 1 12.9 59 ASP D CA 1
ATOM 11378 C C . ASP D 1 59 ? 22.407 7.865 70.405 1 12.67 59 ASP D C 1
ATOM 11379 O O . ASP D 1 59 ? 21.347 8.413 70.116 1 13.56 59 ASP D O 1
ATOM 11388 N N . ILE D 1 60 ? 22.537 6.511 70.47 1 11.93 60 ILE D N 1
ATOM 11389 C CA . ILE D 1 60 ? 21.382 5.677 70.065 1 12.11 60 ILE D CA 1
ATOM 11390 C C . ILE D 1 60 ? 20.206 5.776 71.026 1 12.99 60 ILE D C 1
ATOM 11391 O O . ILE D 1 60 ? 19.089 5.468 70.611 1 13.77 60 ILE D O 1
ATOM 11407 N N . VAL D 1 61 ? 20.437 6.183 72.288 1 12.97 61 VAL D N 1
ATOM 11408 C CA . VAL D 1 61 ? 19.321 6.343 73.238 1 13.14 61 VAL D CA 1
ATOM 11409 C C . VAL D 1 61 ? 18.891 7.801 73.379 1 14.11 61 VAL D C 1
ATOM 11410 O O . VAL D 1 61 ? 17.809 8.041 73.935 1 14.7 61 VAL D O 1
ATOM 11423 N N . ALA D 1 62 ? 19.721 8.781 72.923 1 14.16 62 ALA D N 1
ATOM 11424 C CA . ALA D 1 62 ? 19.423 10.19 73.145 1 14.93 62 ALA D CA 1
ATOM 11425 C C . ALA D 1 62 ? 18.064 10.647 72.569 1 15.05 62 ALA D C 1
ATOM 11426 O O . ALA D 1 62 ? 17.31 11.282 73.311 1 16.3 62 ALA D O 1
ATOM 11433 N N . PRO D 1 63 ? 17.651 10.261 71.341 1 14.38 63 PRO D N 1
ATOM 11434 C CA . PRO D 1 63 ? 16.312 10.677 70.868 1 14.07 63 PRO D CA 1
ATOM 11435 C C . PRO D 1 63 ? 15.168 10.006 71.627 1 14.07 63 PRO D C 1
ATOM 11436 O O . PRO D 1 63 ? 14.034 10.465 71.508 1 14.72 63 PRO D O 1
ATOM 11447 N N . THR D 1 64 ? 15.433 8.912 72.382 1 13.68 64 THR D N 1
ATOM 11448 C CA . THR D 1 64 ? 14.387 8.291 73.19 1 13.82 64 THR D CA 1
ATOM 11449 C C . THR D 1 64 ? 14.312 8.985 74.566 1 15.01 64 THR D C 1
ATOM 11450 O O . THR D 1 64 ? 13.241 8.991 75.164 1 16.08 64 THR D O 1
ATOM 11461 N N . LEU D 1 65 ? 15.398 9.618 75.04 1 14.96 65 LEU D N 1
ATOM 11462 C CA . LEU D 1 65 ? 15.323 10.46 76.22 1 14.93 65 LEU D CA 1
ATOM 11463 C C . LEU D 1 65 ? 14.578 11.749 75.804 1 16.23 65 LEU D C 1
ATOM 11464 O O . LEU D 1 65 ? 13.77 12.272 76.569 1 16.28 65 LEU D O 1
ATOM 11523 N N . PHE D 1 67 ? 10.593 13.388 74.532 1 17.11 69 PHE D N 1
ATOM 11524 C CA . PHE D 1 67 ? 9.782 14.006 75.596 1 18.03 69 PHE D CA 1
ATOM 11525 C C . PHE D 1 67 ? 8.844 14.965 74.865 1 18.27 69 PHE D C 1
ATOM 11526 O O . PHE D 1 67 ? 9.089 16.167 74.764 1 18.56 69 PHE D O 1
ATOM 11542 N N . LYS D 1 68 ? 7.782 14.39 74.298 1 17.6 70 LYS D N 1
ATOM 11543 C CA . LYS D 1 68 ? 6.981 15.011 73.256 1 17.65 70 LYS D CA 1
ATOM 11544 C C . LYS D 1 68 ? 6.138 16.213 73.655 1 18.07 70 LYS D C 1
ATOM 11545 O O . LYS D 1 68 ? 5.681 16.921 72.753 1 17.68 70 LYS D O 1
ATOM 11564 N N . CYS D 1 69 ? 5.952 16.484 74.955 1 18.51 71 CYS D N 1
ATOM 11565 C CA . CYS D 1 69 ? 5.214 17.674 75.373 1 19.43 71 CYS D CA 1
ATOM 11566 C C . CYS D 1 69 ? 6.08 18.961 75.264 1 20.2 71 CYS D C 1
ATOM 11567 O O . CYS D 1 69 ? 5.555 20.042 75.52 1 21.08 71 CYS D O 1
ATOM 11575 N N . PHE D 1 70 ? 7.363 18.872 74.821 1 20.08 72 PHE D N 1
ATOM 11576 C CA . PHE D 1 70 ? 8.214 20.045 74.596 1 20.2 72 PHE D CA 1
ATOM 11577 C C . PHE D 1 70 ? 8.26 20.337 73.102 1 20.86 72 PHE D C 1
ATOM 11578 O O . PHE D 1 70 ? 9.156 19.875 72.386 1 21.59 72 PHE D O 1
ATOM 11595 N N . MET D 1 71 ? 7.225 21.016 72.616 1 20.18 73 MET D N 1
ATOM 11596 C CA . MET D 1 71 ? 7.107 21.397 71.21 1 19.84 73 MET D CA 1
ATOM 11597 C C . MET D 1 71 ? 6.408 22.725 71.116 1 20.11 73 MET D C 1
ATOM 11598 O O . MET D 1 71 ? 5.424 22.961 71.822 1 20.69 73 MET D O 1
ATOM 11612 N N . LYS D 1 72 ? 6.858 23.569 70.195 1 19.56 74 LYS D N 1
ATOM 11613 C CA . LYS D 1 72 ? 6.206 24.846 69.949 1 19.88 74 LYS D CA 1
ATOM 11614 C C . LYS D 1 72 ? 5.143 24.59 68.88 1 20.03 74 LYS D C 1
ATOM 11615 O O . LYS D 1 72 ? 5.488 24.187 67.767 1 19.3 74 LYS D O 1
ATOM 11634 N N . TYR D 1 73 ? 3.862 24.801 69.225 1 20.86 75 TYR D N 1
ATOM 11635 C CA . TYR D 1 73 ? 2.75 24.631 68.295 1 21.99 75 TYR D CA 1
ATOM 11636 C C . TYR D 1 73 ? 2.084 25.973 68.079 1 25.2 75 TYR D C 1
ATOM 11637 O O . TYR D 1 73 ? 1.828 26.675 69.057 1 25.8 75 TYR D O 1
ATOM 11655 N N . PRO D 1 74 ? 1.673 26.301 66.847 1 26.65 76 PRO D N 1
ATOM 11656 C CA . PRO D 1 74 ? 0.823 27.488 66.667 1 28.02 76 PRO D CA 1
ATOM 11657 C C . PRO D 1 74 ? -0.544 27.231 67.321 1 30 76 PRO D C 1
ATOM 11658 O O . PRO D 1 74 ? -0.955 26.074 67.487 1 29.79 76 PRO D O 1
ATOM 11669 N N . ALA D 1 75 ? -1.242 28.304 67.722 1 31.14 77 ALA D N 1
ATOM 11670 C CA . ALA D 1 75 ? -2.525 28.18 68.415 1 32.6 77 ALA D CA 1
ATOM 11671 C C . ALA D 1 75 ? -3.615 27.447 67.626 1 33.48 77 ALA D C 1
ATOM 11672 O O . ALA D 1 75 ? -4.517 26.872 68.241 1 34.56 77 ALA D O 1
ATOM 11679 N N . ASP D 1 76 ? -3.532 27.437 66.291 1 33.12 78 ASP D N 1
ATOM 11680 C CA . ASP D 1 76 ? -4.563 26.789 65.472 1 33.31 78 ASP D CA 1
ATOM 11681 C C . ASP D 1 76 ? -4.292 25.299 65.189 1 31.2 78 ASP D C 1
ATOM 11682 O O . ASP D 1 76 ? -5.01 24.711 64.379 1 31.87 78 ASP D O 1
ATOM 11691 N N . ILE D 1 77 ? -3.307 24.673 65.87 1 28.27 79 ILE D N 1
ATOM 11692 C CA . ILE D 1 77 ? -3.058 23.239 65.699 1 26.76 79 ILE D CA 1
ATOM 11693 C C . ILE D 1 77 ? -3.138 22.617 67.091 1 25.46 79 ILE D C 1
ATOM 11694 O O . ILE D 1 77 ? -2.289 22.931 67.928 1 25.57 79 ILE D O 1
ATOM 11710 N N . PRO D 1 78 ? -4.086 21.696 67.343 1 23.57 80 PRO D N 1
ATOM 11711 C CA . PRO D 1 78 ? -4.124 21.026 68.651 1 22.43 80 PRO D CA 1
ATOM 11712 C C . PRO D 1 78 ? -2.819 20.32 69.005 1 21.05 80 PRO D C 1
ATOM 11713 O O . PRO D 1 78 ? -2.203 19.69 68.153 1 21.11 80 PRO D O 1
ATOM 11724 N N . ASP D 1 79 ? -2.4 20.454 70.265 1 19.94 81 ASP D N 1
ATOM 11725 C CA . ASP D 1 79 ? -1.162 19.876 70.761 1 19.06 81 ASP D CA 1
ATOM 11726 C C . ASP D 1 79 ? -1.514 18.611 71.532 1 18.37 81 ASP D C 1
ATOM 11727 O O . ASP D 1 79 ? -1.752 18.656 72.737 1 18.83 81 ASP D O 1
ATOM 11736 N N . TYR D 1 80 ? -1.565 17.483 70.818 1 17.89 82 TYR D N 1
ATOM 11737 C CA . TYR D 1 80 ? -1.916 16.179 71.393 1 17.19 82 TYR D CA 1
ATOM 11738 C C . TYR D 1 80 ? -1.093 15.834 72.639 1 17.66 82 TYR D C 1
ATOM 11739 O O . TYR D 1 80 ? -1.616 15.312 73.625 1 17.62 82 TYR D O 1
ATOM 11757 N N . PHE D 1 81 ? 0.201 16.149 72.589 1 17.24 83 PHE D N 1
ATOM 11758 C CA . PHE D 1 81 ? 1.145 15.761 73.623 1 17.97 83 PHE D CA 1
ATOM 11759 C C . PHE D 1 81 ? 0.932 16.531 74.912 1 19.48 83 PHE D C 1
ATOM 11760 O O . PHE D 1 81 ? 1.134 15.958 75.975 1 21.27 83 PHE D O 1
ATOM 11777 N N . LYS D 1 82 ? 0.513 17.804 74.841 1 19.13 84 LYS D N 1
ATOM 11778 C CA . LYS D 1 82 ? 0.197 18.563 76.056 1 19.95 84 LYS D CA 1
ATOM 11779 C C . LYS D 1 82 ? -1.226 18.247 76.504 1 20.92 84 LYS D C 1
ATOM 11780 O O . LYS D 1 82 ? -1.475 18.175 77.708 1 22.06 84 LYS D O 1
ATOM 11799 N N . LEU D 1 83 ? -2.166 18.081 75.562 1 21.01 85 LEU D N 1
ATOM 11800 C CA . LEU D 1 83 ? -3.553 17.739 75.923 1 21.65 85 LEU D CA 1
ATOM 11801 C C . LEU D 1 83 ? -3.638 16.397 76.664 1 21.61 85 LEU D C 1
ATOM 11802 O O . LEU D 1 83 ? -4.605 16.177 77.408 1 21.94 85 LEU D O 1
ATOM 11818 N N . ALA D 1 84 ? -2.626 15.515 76.489 1 20.84 86 ALA D N 1
ATOM 11819 C CA . ALA D 1 84 ? -2.553 14.242 77.191 1 21.13 86 ALA D CA 1
ATOM 11820 C C . ALA D 1 84 ? -2.353 14.419 78.703 1 22.51 86 ALA D C 1
ATOM 11821 O O . ALA D 1 84 ? -2.623 13.48 79.445 1 23.21 86 ALA D O 1
ATOM 11828 N N . PHE D 1 85 ? -1.86 15.587 79.159 1 22.33 87 PHE D N 1
ATOM 11829 C CA . PHE D 1 85 ? -1.647 15.848 80.585 1 22.92 87 PHE D CA 1
ATOM 11830 C C . PHE D 1 85 ? -2.884 16.468 81.228 1 24 87 PHE D C 1
ATOM 11831 O O . PHE D 1 85 ? -3.688 17.113 80.542 1 23.88 87 PHE D O 1
ATOM 11848 N N . PRO D 1 86 ? -3.118 16.206 82.527 1 24.49 88 PRO D N 1
ATOM 11849 C CA . PRO D 1 86 ? -2.24 15.523 83.499 1 24.78 88 PRO D CA 1
ATOM 11850 C C . PRO D 1 86 ? -2.194 14 83.468 1 25.1 88 PRO D C 1
ATOM 11851 O O . PRO D 1 86 ? -1.348 13.435 84.156 1 26 88 PRO D O 1
ATOM 11862 N N . GLU D 1 87 ? -3.08 13.328 82.723 1 24.8 89 GLU D N 1
ATOM 11863 C CA . GLU D 1 87 ? -3.16 11.866 82.752 1 24.92 89 GLU D CA 1
ATOM 11864 C C . GLU D 1 87 ? -1.899 11.174 82.227 1 25.1 89 GLU D C 1
ATOM 11865 O O . GLU D 1 87 ? -1.562 10.083 82.695 1 26.4 89 GLU D O 1
ATOM 11877 N N . GLY D 1 88 ? -1.215 11.813 81.282 1 23.5 90 GLY D N 1
ATOM 11878 C CA . GLY D 1 88 ? 0.048 11.331 80.744 1 22.55 90 GLY D CA 1
ATOM 11879 C C . GLY D 1 88 ? -0.073 10.656 79.4 1 21.64 90 GLY D C 1
ATOM 11880 O O . GLY D 1 88 ? -1.161 10.563 78.82 1 21.05 90 GLY D O 1
ATOM 11884 N N . LEU D 1 89 ? 1.044 10.139 78.924 1 19.93 91 LEU D N 1
ATOM 11885 C CA . LEU D 1 89 ? 1.115 9.524 77.609 1 20.14 91 LEU D CA 1
ATOM 11886 C C . LEU D 1 89 ? 2.132 8.406 77.632 1 18.75 91 LEU D C 1
ATOM 11887 O O . LEU D 1 89 ? 3.167 8.537 78.287 1 18.73 91 LEU D O 1
ATOM 11903 N N . THR D 1 90 ? 1.854 7.321 76.907 1 16.83 92 THR D N 1
ATOM 11904 C CA . THR D 1 90 ? 2.781 6.203 76.781 1 16.71 92 THR D CA 1
ATOM 11905 C C . THR D 1 90 ? 2.992 5.963 75.303 1 16.48 92 THR D C 1
ATOM 11906 O O . THR D 1 90 ? 2.029 6.061 74.52 1 17.33 92 THR D O 1
ATOM 11917 N N . TYR D 1 91 ? 4.227 5.61 74.912 1 14.69 93 TYR D N 1
ATOM 11918 C CA . TYR D 1 91 ? 4.473 5.338 73.503 1 14.4 93 TYR D CA 1
ATOM 11919 C C . TYR D 1 91 ? 5.41 4.191 73.291 1 14.82 93 TYR D C 1
ATOM 11920 O O . TYR D 1 91 ? 6.217 3.874 74.166 1 14.85 93 TYR D O 1
ATOM 11938 N N . ASP D 1 92 ? 5.262 3.531 72.136 1 14.43 94 ASP D N 1
ATOM 11939 C CA . ASP D 1 92 ? 6.188 2.482 71.726 1 14.14 94 ASP D CA 1
ATOM 11940 C C . ASP D 1 92 ? 6.949 3.024 70.528 1 13.42 94 ASP D C 1
ATOM 11941 O O . ASP D 1 92 ? 6.483 3.949 69.824 1 14.29 94 ASP D O 1
ATOM 11950 N N . ARG D 1 93 ? 8.151 2.507 70.336 1 12.94 95 ARG D N 1
ATOM 11951 C CA . ARG D 1 93 ? 9.03 3.022 69.302 1 13.19 95 ARG D CA 1
ATOM 11952 C C . ARG D 1 93 ? 9.871 1.918 68.723 1 13.7 95 ARG D C 1
ATOM 11953 O O . ARG D 1 93 ? 10.414 1.115 69.466 1 14.5 95 ARG D O 1
ATOM 11974 N N . LYS D 1 94 ? 9.977 1.889 67.393 1 13.95 96 LYS D N 1
ATOM 11975 C CA . LYS D 1 94 ? 10.82 0.956 66.656 1 15.52 96 LYS D CA 1
ATOM 11976 C C . LYS D 1 94 ? 11.92 1.812 66.049 1 16.54 96 LYS D C 1
ATOM 11977 O O . LYS D 1 94 ? 11.633 2.84 65.424 1 17.03 96 LYS D O 1
ATOM 11996 N N . ILE D 1 95 ? 13.166 1.399 66.227 1 15.8 97 ILE D N 1
ATOM 11997 C CA . ILE D 1 95 ? 14.344 2.138 65.768 1 16.36 97 ILE D CA 1
ATOM 11998 C C . ILE D 1 95 ? 15.078 1.172 64.86 1 17.26 97 ILE D C 1
ATOM 11999 O O . ILE D 1 95 ? 15.365 0.037 65.276 1 19.19 97 ILE D O 1
ATOM 12015 N N . ALA D 1 96 ? 15.311 1.559 63.601 1 15.08 98 ALA D N 1
ATOM 12016 C CA . ALA D 1 96 ? 15.957 0.65 62.664 1 14.34 98 ALA D CA 1
ATOM 12017 C C . ALA D 1 96 ? 17.048 1.374 61.914 1 13.61 98 ALA D C 1
ATOM 12018 O O . ALA D 1 96 ? 16.746 2.249 61.104 1 14.06 98 ALA D O 1
ATOM 12025 N N . PHE D 1 97 ? 18.305 0.964 62.116 1 12.87 99 PHE D N 1
ATOM 12026 C CA . PHE D 1 97 ? 19.44 1.547 61.399 1 13.05 99 PHE D CA 1
ATOM 12027 C C . PHE D 1 97 ? 19.672 0.837 60.08 1 13.36 99 PHE D C 1
ATOM 12028 O O . PHE D 1 97 ? 19.367 -0.358 59.947 1 14.03 99 PHE D O 1
ATOM 12045 N N . GLU D 1 98 ? 20.219 1.562 59.094 1 12.8 100 GLU D N 1
ATOM 12046 C CA . GLU D 1 98 ? 20.449 0.973 57.775 1 13.35 100 GLU D CA 1
ATOM 12047 C C . GLU D 1 98 ? 21.429 -0.178 57.761 1 14.18 100 GLU D C 1
ATOM 12048 O O . GLU D 1 98 ? 21.463 -0.91 56.771 1 14.49 100 GLU D O 1
ATOM 12060 N N . ASP D 1 99 ? 22.251 -0.334 58.818 1 13.34 101 ASP D N 1
ATOM 12061 C CA . ASP D 1 99 ? 23.209 -1.444 58.88 1 13.51 101 ASP D CA 1
ATOM 12062 C C . ASP D 1 99 ? 22.684 -2.66 59.693 1 14.08 101 ASP D C 1
ATOM 12063 O O . ASP D 1 99 ? 23.461 -3.577 59.97 1 15.65 101 ASP D O 1
ATOM 12072 N N . GLY D 1 100 ? 21.399 -2.674 60.035 1 13.69 102 GLY D N 1
ATOM 12073 C CA . GLY D 1 100 ? 20.799 -3.812 60.719 1 13.85 102 GLY D CA 1
ATOM 12074 C C . GLY D 1 100 ? 20.649 -3.667 62.214 1 14.36 102 GLY D C 1
ATOM 12075 O O . GLY D 1 100 ? 19.895 -4.435 62.819 1 14.41 102 GLY D O 1
ATOM 12079 N N . GLY D 1 101 ? 21.318 -2.673 62.828 1 13.44 103 GLY D N 1
ATOM 12080 C CA . GLY D 1 101 ? 21.132 -2.388 64.249 1 14.03 103 GLY D CA 1
ATOM 12081 C C . GLY D 1 101 ? 19.686 -1.988 64.478 1 14.22 103 GLY D C 1
ATOM 12082 O O . GLY D 1 101 ? 19.109 -1.308 63.619 1 14.71 103 GLY D O 1
ATOM 12086 N N . CYS D 1 102 ? 19.068 -2.455 65.552 1 13.63 104 CYS D N 1
ATOM 12087 C CA A CYS D 1 102 ? 17.657 -2.162 65.789 0.5 14.49 104 CYS D CA 1
ATOM 12088 C CA B CYS D 1 102 ? 17.648 -2.195 65.786 0.5 14.92 104 CYS D CA 1
ATOM 12089 C C . CYS D 1 102 ? 17.355 -2.09 67.26 1 14.68 104 CYS D C 1
ATOM 12090 O O . CYS D 1 102 ? 18.056 -2.695 68.054 1 15.84 104 CYS D O 1
ATOM 12105 N N . ALA D 1 103 ? 16.285 -1.391 67.612 1 13.84 105 ALA D N 1
ATOM 12106 C CA . ALA D 1 103 ? 15.852 -1.326 68.987 1 13.36 105 ALA D CA 1
ATOM 12107 C C . ALA D 1 103 ? 14.366 -1.097 69.063 1 13.45 105 ALA D C 1
ATOM 12108 O O . ALA D 1 103 ? 13.761 -0.595 68.109 1 13.36 105 ALA D O 1
ATOM 12115 N N . THR D 1 104 ? 13.766 -1.52 70.17 1 13.94 106 THR D N 1
ATOM 12116 C CA . THR D 1 104 ? 12.375 -1.241 70.464 1 14.58 106 THR D CA 1
ATOM 12117 C C . THR D 1 104 ? 12.37 -0.648 71.861 1 15.18 106 THR D C 1
ATOM 12118 O O . THR D 1 104 ? 13.097 -1.13 72.75 1 15.48 106 THR D O 1
ATOM 12129 N N . ALA D 1 105 ? 11.573 0.402 72.065 1 13.95 107 ALA D N 1
ATOM 12130 C CA . ALA D 1 105 ? 11.499 1.036 73.382 1 13.99 107 ALA D CA 1
ATOM 12131 C C . ALA D 1 105 ? 10.071 1.363 73.739 1 13.76 107 ALA D C 1
ATOM 12132 O O . ALA D 1 105 ? 9.249 1.594 72.858 1 14.52 107 ALA D O 1
ATOM 12139 N N . THR D 1 106 ? 9.776 1.37 75.03 1 13.47 108 THR D N 1
ATOM 12140 C CA . THR D 1 106 ? 8.475 1.784 75.538 1 14.31 108 THR D CA 1
ATOM 12141 C C . THR D 1 106 ? 8.77 2.888 76.529 1 14.84 108 THR D C 1
ATOM 12142 O O . THR D 1 106 ? 9.59 2.698 77.444 1 15.53 108 THR D O 1
ATOM 12153 N N . VAL D 1 107 ? 8.093 4.024 76.362 1 14.14 109 VAL D N 1
ATOM 12154 C CA . VAL D 1 107 ? 8.283 5.184 77.225 1 14.58 109 VAL D CA 1
ATOM 12155 C C . VAL D 1 107 ? 6.977 5.545 77.882 1 15.9 109 VAL D C 1
ATOM 12156 O O . VAL D 1 107 ? 5.957 5.632 77.201 1 15.92 109 VAL D O 1
ATOM 12169 N N . GLU D 1 108 ? 7.014 5.797 79.192 1 16.72 110 GLU D N 1
ATOM 12170 C CA . GLU D 1 108 ? 5.848 6.24 79.939 1 18.16 110 GLU D CA 1
ATOM 12171 C C . GLU D 1 108 ? 6.166 7.651 80.416 1 18.94 110 GLU D C 1
ATOM 12172 O O . GLU D 1 108 ? 7.169 7.848 81.105 1 19.14 110 GLU D O 1
ATOM 12184 N N . MET D 1 109 ? 5.339 8.627 80.042 1 18.77 111 MET D N 1
ATOM 12185 C CA . MET D 1 109 ? 5.485 10.009 80.483 1 19.78 111 MET D CA 1
ATOM 12186 C C . MET D 1 109 ? 4.343 10.297 81.457 1 21.62 111 MET D C 1
ATOM 12187 O O . MET D 1 109 ? 3.181 10.056 81.131 1 21.5 111 MET D O 1
ATOM 12201 N N . SER D 1 110 ? 4.679 10.768 82.662 1 21.89 112 SER D N 1
ATOM 12202 C CA . SER D 1 110 ? 3.678 11.075 83.676 1 23.15 112 SER D CA 1
ATOM 12203 C C . SER D 1 110 ? 3.982 12.428 84.33 1 24.41 112 SER D C 1
ATOM 12204 O O . SER D 1 110 ? 5.044 13.014 84.102 1 23.68 112 SER D O 1
ATOM 12212 N N . LEU D 1 111 ? 3.013 12.948 85.076 1 25.67 113 LEU D N 1
ATOM 12213 C CA . LEU D 1 111 ? 3.153 14.231 85.741 1 27.69 113 LEU D CA 1
ATOM 12214 C C . LEU D 1 111 ? 2.915 14.039 87.222 1 30 113 LEU D C 1
ATOM 12215 O O . LEU D 1 111 ? 1.921 13.422 87.607 1 29.85 113 LEU D O 1
ATOM 12231 N N . LYS D 1 112 ? 3.843 14.549 88.043 1 31.73 114 LYS D N 1
ATOM 12232 C CA . LYS D 1 112 ? 3.747 14.516 89.496 1 34.66 114 LYS D CA 1
ATOM 12233 C C . LYS D 1 112 ? 4.171 15.911 89.97 1 36.58 114 LYS D C 1
ATOM 12234 O O . LYS D 1 112 ? 5.368 16.208 89.997 1 36.92 114 LYS D O 1
ATOM 12253 N N . GLY D 1 113 ? 3.179 16.763 90.253 1 37.24 115 GLY D N 1
ATOM 12254 C CA . GLY D 1 113 ? 3.374 18.134 90.703 1 37.61 115 GLY D CA 1
ATOM 12255 C C . GLY D 1 113 ? 3.967 19.014 89.627 1 37.73 115 GLY D C 1
ATOM 12256 O O . GLY D 1 113 ? 3.434 19.104 88.517 1 38.51 115 GLY D O 1
ATOM 12260 N N . ASN D 1 114 ? 5.104 19.621 89.927 1 36.65 116 ASN D N 1
ATOM 12261 C CA . ASN D 1 114 ? 5.795 20.482 88.977 1 36.11 116 ASN D CA 1
ATOM 12262 C C . ASN D 1 114 ? 6.807 19.661 88.122 1 32.53 116 ASN D C 1
ATOM 12263 O O . ASN D 1 114 ? 7.589 20.286 87.395 1 32.41 116 ASN D O 1
ATOM 12274 N N . THR D 1 115 ? 6.843 18.301 88.256 1 29.65 117 THR D N 1
ATOM 12275 C CA . THR D 1 115 ? 7.826 17.455 87.577 1 27.59 117 THR D CA 1
ATOM 12276 C C . THR D 1 115 ? 7.217 16.458 86.59 1 25.71 117 THR D C 1
ATOM 12277 O O . THR D 1 115 ? 6.358 15.647 86.952 1 25.79 117 THR D O 1
ATOM 12288 N N . LEU D 1 116 ? 7.741 16.463 85.371 1 23.48 118 LEU D N 1
ATOM 12289 C CA . LEU D 1 116 ? 7.368 15.5 84.343 1 23.15 118 LEU D CA 1
ATOM 12290 C C . LEU D 1 116 ? 8.351 14.339 84.476 1 22.7 118 LEU D C 1
ATOM 12291 O O . LEU D 1 116 ? 9.56 14.556 84.518 1 23.36 118 LEU D O 1
ATOM 12307 N N . VAL D 1 117 ? 7.829 13.119 84.604 1 21.66 119 VAL D N 1
ATOM 12308 C CA . VAL D 1 117 ? 8.608 11.918 84.851 1 21.01 119 VAL D CA 1
ATOM 12309 C C . VAL D 1 117 ? 8.61 11.065 83.587 1 20.14 119 VAL D C 1
ATOM 12310 O O . VAL D 1 117 ? 7.548 10.762 83.036 1 20.82 119 VAL D O 1
ATOM 12323 N N . HIS D 1 118 ? 9.801 10.687 83.127 1 18.19 120 HIS D N 1
ATOM 12324 C CA . HIS D 1 118 ? 9.993 9.931 81.894 1 17.61 120 HIS D CA 1
ATOM 12325 C C . HIS D 1 118 ? 10.64 8.604 82.274 1 18.33 120 HIS D C 1
ATOM 12326 O O . HIS D 1 118 ? 11.702 8.61 82.915 1 18.81 120 HIS D O 1
ATOM 12340 N N . LYS D 1 119 ? 9.972 7.471 81.953 1 17.36 121 LYS D N 1
ATOM 12341 C CA . LYS D 1 119 ? 10.481 6.136 82.288 1 17.67 121 LYS D CA 1
ATOM 12342 C C . LYS D 1 119 ? 10.557 5.328 81.013 1 17.82 121 LYS D C 1
ATOM 12343 O O . LYS D 1 119 ? 9.57 5.27 80.276 1 18.88 121 LYS D O 1
ATOM 12362 N N . THR D 1 120 ? 11.71 4.704 80.738 1 16.49 122 THR D N 1
ATOM 12363 C CA . THR D 1 120 ? 11.867 3.938 79.509 1 15.86 122 THR D CA 1
ATOM 12364 C C . THR D 1 120 ? 12.485 2.583 79.718 1 15.59 122 THR D C 1
ATOM 12365 O O . THR D 1 120 ? 13.351 2.414 80.578 1 15.69 122 THR D O 1
ATOM 12376 N N A ASN D 1 121 ? 12.059 1.616 78.903 0.7 15.19 123 ASN D N 1
ATOM 12377 N N B ASN D 1 121 ? 12.095 1.616 78.852 0.3 15.21 123 ASN D N 1
ATOM 12378 C CA A ASN D 1 121 ? 12.759 0.361 78.801 0.7 15.42 123 ASN D CA 1
ATOM 12379 C CA B ASN D 1 121 ? 12.67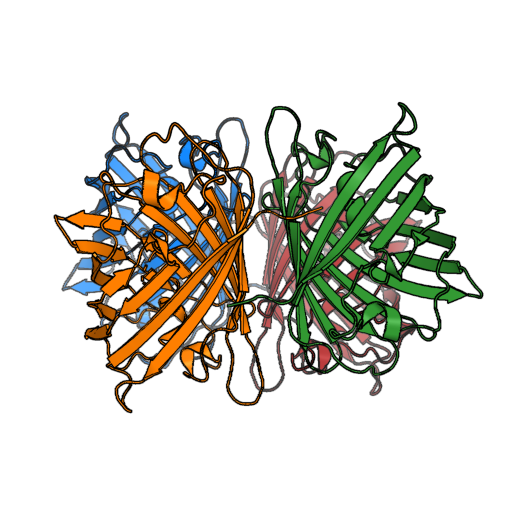6 0.276 78.761 0.3 15.38 123 ASN D CA 1
ATOM 12380 C C A ASN D 1 121 ? 13.187 0.335 77.335 0.7 14.87 123 ASN D C 1
ATOM 12381 C C B ASN D 1 121 ? 13.164 0.176 77.319 0.3 15.04 123 ASN D C 1
ATOM 12382 O O A ASN D 1 121 ? 12.363 0.538 76.437 0.7 15 123 ASN D O 1
ATOM 12383 O O B ASN D 1 121 ? 12.336 0.138 76.411 0.3 15.41 123 ASN D O 1
ATOM 12404 N N . PHE D 1 122 ? 14.494 0.185 77.101 1 14.27 124 PHE D N 1
ATOM 12405 C CA . PHE D 1 122 ? 15.081 0.211 75.763 1 13.99 124 PHE D CA 1
ATOM 12406 C C . PHE D 1 122 ? 15.808 -1.081 75.471 1 13.95 124 PHE D C 1
ATOM 12407 O O . PHE D 1 122 ? 16.771 -1.402 76.167 1 14.01 124 PHE D O 1
ATOM 12425 N N . GLN D 1 123 ? 15.359 -1.843 74.463 1 13.37 125 GLN D N 1
ATOM 12426 C CA . GLN D 1 123 ? 16.023 -3.103 74.108 1 13.5 125 GLN D CA 1
ATOM 12427 C C . GLN D 1 123 ? 16.594 -2.982 72.715 1 13.88 125 GLN D C 1
ATOM 12428 O O . GLN D 1 123 ? 15.836 -2.794 71.766 1 13.58 125 GLN D O 1
ATOM 12442 N N . GLY D 1 124 ? 17.914 -3.11 72.593 1 13 126 GLY D N 1
ATOM 12443 C CA . GLY D 1 124 ? 18.609 -2.976 71.316 1 13.72 126 GLY D CA 1
ATOM 12444 C C . GLY D 1 124 ? 19.429 -4.198 70.994 1 13.46 126 GLY D C 1
ATOM 12445 O O . GLY D 1 124 ? 19.974 -4.849 71.89 1 13.67 126 GLY D O 1
ATOM 12449 N N . GLY D 1 125 ? 19.532 -4.512 69.71 1 13.73 127 GLY D N 1
ATOM 12450 C CA . GLY D 1 125 ? 20.316 -5.67 69.304 1 14 127 GLY D CA 1
ATOM 12451 C C . GLY D 1 125 ? 20.736 -5.624 67.864 1 13.09 127 GLY D C 1
ATOM 12452 O O . GLY D 1 125 ? 20.351 -4.722 67.117 1 12.69 127 GLY D O 1
ATOM 12456 N N . ASN D 1 126 ? 21.549 -6.607 67.494 1 12.51 128 ASN D N 1
ATOM 12457 C CA . ASN D 1 126 ? 22.005 -6.753 66.122 1 12.75 128 ASN D CA 1
ATOM 12458 C C . ASN D 1 126 ? 22.853 -5.585 65.642 1 13.62 128 ASN D C 1
ATOM 12459 O O . ASN D 1 126 ? 22.965 -5.377 64.421 1 15.11 128 ASN D O 1
ATOM 12470 N N . PHE D 1 127 ? 23.484 -4.844 66.572 1 13.22 129 PHE D N 1
ATOM 12471 C CA . PHE D 1 127 ? 24.384 -3.784 66.147 1 13.57 129 PHE D CA 1
ATOM 12472 C C . PHE D 1 127 ? 25.688 -4.423 65.683 1 14.34 129 PHE D C 1
ATOM 12473 O O . PHE D 1 127 ? 26.293 -5.214 66.425 1 14.13 129 PHE D O 1
ATOM 12490 N N . PRO D 1 128 ? 26.173 -4.086 64.475 1 14.81 130 PRO D N 1
ATOM 12491 C CA . PRO D 1 128 ? 27.422 -4.709 64.01 1 15.44 130 PRO D CA 1
ATOM 12492 C C . PRO D 1 128 ? 28.6 -4.383 64.919 1 16.69 130 PRO D C 1
ATOM 12493 O O . PRO D 1 128 ? 28.775 -3.231 65.304 1 16.13 130 PRO D O 1
ATOM 12504 N N . ILE D 1 129 ? 29.426 -5.393 65.253 1 18.41 131 ILE D N 1
ATOM 12505 C CA . ILE D 1 129 ? 30.558 -5.162 66.16 1 20.45 131 ILE D CA 1
ATOM 12506 C C . ILE D 1 129 ? 31.523 -4.089 65.674 1 20.68 131 ILE D C 1
ATOM 12507 O O . ILE D 1 129 ? 32.105 -3.382 66.497 1 21.42 131 ILE D O 1
ATOM 12523 N N A ASP D 1 130 ? 31.729 -3.99 64.348 0.5 20.36 132 ASP D N 1
ATOM 12524 N N B ASP D 1 130 ? 31.715 -3.985 64.36 0.5 20.38 132 ASP D N 1
ATOM 12525 C CA A ASP D 1 130 ? 32.629 -2.994 63.75 0.5 20.97 132 ASP D CA 1
ATOM 12526 C CA B ASP D 1 130 ? 32.623 -2.985 63.782 0.5 21 132 ASP D CA 1
ATOM 12527 C C A ASP D 1 130 ? 31.894 -1.74 63.216 0.5 20.48 132 ASP D C 1
ATOM 12528 C C B ASP D 1 130 ? 31.897 -1.737 63.226 0.5 20.5 132 ASP D C 1
ATOM 12529 O O A ASP D 1 130 ? 32.514 -0.927 62.527 0.5 20.89 132 ASP D O 1
ATOM 12530 O O B ASP D 1 130 ? 32.518 -0.938 62.521 0.5 20.93 132 ASP D O 1
ATOM 12547 N N . GLY D 1 131 ? 30.612 -1.575 63.545 1 19.1 133 GLY D N 1
ATOM 12548 C CA . GLY D 1 131 ? 29.835 -0.437 63.091 1 18.11 133 GLY D CA 1
ATOM 12549 C C . GLY D 1 131 ? 30.097 0.792 63.953 1 16.88 133 GLY D C 1
ATOM 12550 O O . GLY D 1 131 ? 30.72 0.706 65.018 1 17.1 133 GLY D O 1
ATOM 12555 N N . PRO D 1 132 ? 29.596 1.962 63.524 1 16.15 134 PRO D N 1
ATOM 12556 C CA . PRO D 1 132 ? 29.849 3.189 64.299 1 15.81 134 PRO D CA 1
ATOM 12557 C C . PRO D 1 132 ? 29.239 3.188 65.691 1 14.58 134 PRO D C 1
ATOM 12558 O O . PRO D 1 132 ? 29.787 3.853 66.588 1 15.16 134 PRO D O 1
ATOM 12569 N N . VAL D 1 133 ? 28.125 2.47 65.896 1 13.2 135 VAL D N 1
ATOM 12570 C CA . VAL D 1 133 ? 27.489 2.446 67.212 1 13.11 135 VAL D CA 1
ATOM 12571 C C . VAL D 1 133 ? 28.356 1.677 68.224 1 14.11 135 VAL D C 1
ATOM 12572 O O . VAL D 1 133 ? 28.661 2.215 69.301 1 14.68 135 VAL D O 1
ATOM 12585 N N . MET D 1 134 ? 28.754 0.437 67.905 1 14.1 136 MET D N 1
ATOM 12586 C CA . MET D 1 134 ? 29.556 -0.359 68.856 1 14.87 136 MET D CA 1
ATOM 12587 C C . MET D 1 134 ? 31.007 0.115 68.963 1 16.57 136 MET D C 1
ATOM 12588 O O . MET D 1 134 ? 31.672 -0.207 69.952 1 18.74 136 MET D O 1
ATOM 12602 N N . GLN D 1 135 ? 31.515 0.811 67.947 1 16.54 137 GLN D N 1
ATOM 12603 C CA . GLN D 1 135 ? 32.866 1.393 68.003 1 16.84 137 GLN D CA 1
ATOM 12604 C C . GLN D 1 135 ? 32.844 2.822 68.585 1 16.76 137 GLN D C 1
ATOM 12605 O O . GLN D 1 135 ? 33.914 3.443 68.706 1 17.23 137 GLN D O 1
ATOM 12619 N N . LYS D 1 136 ? 31.643 3.354 68.957 1 15.96 138 LYS D N 1
ATOM 12620 C CA . LYS D 1 136 ? 31.518 4.675 69.576 1 16.27 138 LYS D CA 1
ATOM 12621 C C . LYS D 1 136 ? 32.213 5.754 68.75 1 16.86 138 LYS D C 1
ATOM 12622 O O . LYS D 1 136 ? 32.978 6.565 69.275 1 17.79 138 LYS D O 1
ATOM 12641 N N . ARG D 1 137 ? 31.885 5.766 67.44 1 16.5 139 ARG D N 1
ATOM 12642 C CA . ARG D 1 137 ? 32.426 6.702 66.451 1 17.13 139 ARG D CA 1
ATOM 12643 C C . ARG D 1 137 ? 31.32 7.679 65.986 1 16.47 139 ARG D C 1
ATOM 12644 O O . ARG D 1 137 ? 31.388 8.15 64.852 1 16.91 139 ARG D O 1
ATOM 12665 N N . THR D 1 138 ? 30.306 7.973 66.829 1 15.88 140 THR D N 1
ATOM 12666 C CA . THR D 1 138 ? 29.207 8.851 66.412 1 15.88 140 THR D CA 1
ATOM 12667 C C . THR D 1 138 ? 29.389 10.253 66.967 1 16.41 140 THR D C 1
ATOM 12668 O O . THR D 1 138 ? 30.05 10.455 67.989 1 16.8 140 THR D O 1
ATOM 12679 N N . LEU D 1 139 ? 28.726 11.217 66.321 1 15.73 141 LEU D N 1
ATOM 12680 C CA . LEU D 1 139 ? 28.886 12.628 66.619 1 16.46 141 LEU D CA 1
ATOM 12681 C C . LEU D 1 139 ? 27.559 13.377 66.691 1 17.17 141 LEU D C 1
ATOM 12682 O O . LEU D 1 139 ? 27.497 14.558 66.332 1 18.59 141 LEU D O 1
ATOM 12698 N N . GLY D 1 140 ? 26.505 12.714 67.129 1 16.11 142 GLY D N 1
ATOM 12699 C CA . GLY D 1 140 ? 25.212 13.368 67.295 1 15.6 142 GLY D CA 1
ATOM 12700 C C . GLY D 1 140 ? 24.342 13.266 66.066 1 14.85 142 GLY D C 1
ATOM 12701 O O . GLY D 1 140 ? 24.808 12.884 64.994 1 14.76 142 GLY D O 1
ATOM 12705 N N . TRP D 1 141 ? 23.077 13.618 66.227 1 13.59 143 TRP D N 1
ATOM 12706 C CA . TRP D 1 141 ? 22.085 13.48 65.168 1 13.36 143 TRP D CA 1
ATOM 12707 C C . TRP D 1 141 ? 21.864 14.751 64.372 1 13.84 143 TRP D C 1
ATOM 12708 O O . TRP D 1 141 ? 21.761 15.838 64.948 1 14.92 143 TRP D O 1
ATOM 12729 N N . GLU D 1 142 ? 21.763 14.612 63.054 1 12.7 144 GLU D N 1
ATOM 12730 C CA . GLU D 1 142 ? 21.449 15.75 62.197 1 12.85 144 GLU D CA 1
ATOM 12731 C C . GLU D 1 142 ? 19.966 16.125 62.417 1 13.83 144 GLU D C 1
ATOM 12732 O O . GLU D 1 142 ? 19.126 15.227 62.528 1 13.96 144 GLU D O 1
ATOM 12744 N N . PRO D 1 143 ? 19.605 17.429 62.412 1 14.2 145 PRO D N 1
ATOM 12745 C CA . PRO D 1 143 ? 18.185 17.786 62.558 1 14.16 145 PRO D CA 1
ATOM 12746 C C . PRO D 1 143 ? 17.318 17.176 61.463 1 13.18 145 PRO D C 1
ATOM 12747 O O . PRO D 1 143 ? 17.775 16.909 60.33 1 13.17 145 PRO D O 1
ATOM 12758 N N . THR D 1 144 ? 16.055 16.934 61.809 1 12.36 146 THR D N 1
ATOM 12759 C CA . THR D 1 144 ? 15.124 16.355 60.842 1 11.66 146 THR D CA 1
ATOM 12760 C C . THR D 1 144 ? 13.677 16.796 61.17 1 12.02 146 THR D C 1
ATOM 12761 O O . THR D 1 144 ? 13.473 17.694 62 1 12.02 146 THR D O 1
ATOM 12772 N N . SER D 1 145 ? 12.692 16.18 60.527 1 12.07 147 SER D N 1
ATOM 12773 C CA . SER D 1 145 ? 11.302 16.491 60.736 1 13.12 147 SER D CA 1
ATOM 12774 C C . SER D 1 145 ? 10.547 15.179 60.924 1 13.14 147 SER D C 1
ATOM 12775 O O . SER D 1 145 ? 10.684 14.276 60.103 1 14.13 147 SER D O 1
ATOM 12783 N N . GLU D 1 146 ? 9.778 15.091 62.017 1 12.1 148 GLU D N 1
ATOM 12784 C CA . GLU D 1 146 ? 8.979 13.929 62.347 1 11.57 148 GLU D CA 1
ATOM 12785 C C . GLU D 1 146 ? 7.578 14.104 61.762 1 12.24 148 GLU D C 1
ATOM 12786 O O . GLU D 1 146 ? 6.906 15.087 62.091 1 12.22 148 GLU D O 1
ATOM 12798 N N . LYS D 1 147 ? 7.117 13.154 60.956 1 11.49 149 LYS D N 1
ATOM 12799 C CA . LYS D 1 147 ? 5.757 13.203 60.436 1 11.26 149 LYS D CA 1
ATOM 12800 C C . LYS D 1 147 ? 4.825 12.77 61.559 1 12.84 149 LYS D C 1
ATOM 12801 O O . LYS D 1 147 ? 5.078 11.738 62.177 1 13.19 149 LYS D O 1
ATOM 12820 N N . MET D 1 148 ? 3.737 13.516 61.792 1 12.58 150 MET D N 1
ATOM 12821 C CA . MET D 1 148 ? 2.752 13.198 62.827 1 13.18 150 MET D CA 1
ATOM 12822 C C . MET D 1 148 ? 1.431 12.935 62.121 1 13.93 150 MET D C 1
ATOM 12823 O O . MET D 1 148 ? 0.896 13.841 61.47 1 13.98 150 MET D O 1
ATOM 12837 N N . THR D 1 149 ? 0.933 11.693 62.208 1 13.63 151 THR D N 1
ATOM 12838 C CA . THR D 1 149 ? -0.268 11.292 61.49 1 14.03 151 THR D CA 1
ATOM 12839 C C . THR D 1 149 ? -1.308 10.785 62.482 1 15.55 151 THR D C 1
ATOM 12840 O O . THR D 1 149 ? -1.082 9.737 63.095 1 15.69 151 THR D O 1
ATOM 12851 N N . PRO D 1 150 ? -2.434 11.489 62.664 1 17.14 152 PRO D N 1
ATOM 12852 C CA . PRO D 1 150 ? -3.444 10.999 63.612 1 17.95 152 PRO D CA 1
ATOM 12853 C C . PRO D 1 150 ? -4.128 9.763 63.061 1 19.22 152 PRO D C 1
ATOM 12854 O O . PRO D 1 150 ? -4.424 9.694 61.863 1 18.84 152 PRO D O 1
ATOM 12865 N N . CYS D 1 151 ? -4.361 8.781 63.938 1 19.95 153 CYS D N 1
ATOM 12866 C CA . CYS D 1 151 ? -5.008 7.546 63.544 1 21.94 153 CYS D CA 1
ATOM 12867 C C . CYS D 1 151 ? -5.798 6.999 64.724 1 23.52 153 CYS D C 1
ATOM 12868 O O . CYS D 1 151 ? -5.182 6.602 65.707 1 23.77 153 CYS D O 1
ATOM 12876 N N . ASP D 1 152 ? -7.142 6.999 64.657 1 24.73 154 ASP D N 1
ATOM 12877 C CA . ASP D 1 152 ? -7.996 6.44 65.713 1 26.64 154 ASP D CA 1
ATOM 12878 C C . ASP D 1 152 ? -7.561 6.796 67.159 1 26.9 154 ASP D C 1
ATOM 12879 O O . ASP D 1 152 ? -7.339 5.909 67.992 1 28.5 154 ASP D O 1
ATOM 12888 N N . GLY D 1 153 ? -7.425 8.079 67.438 1 25.12 155 GLY D N 1
ATOM 12889 C CA . GLY D 1 153 ? -7.084 8.532 68.787 1 23.05 155 GLY D CA 1
ATOM 12890 C C . GLY D 1 153 ? -5.619 8.481 69.183 1 21.14 155 GLY D C 1
ATOM 12891 O O . GLY D 1 153 ? -5.285 8.94 70.276 1 21.36 155 GLY D O 1
ATOM 12895 N N . ILE D 1 154 ? -4.734 7.949 68.333 1 18.84 156 ILE D N 1
ATOM 12896 C CA . ILE D 1 154 ? -3.293 7.95 68.618 1 18.18 156 ILE D CA 1
ATOM 12897 C C . ILE D 1 154 ? -2.582 8.805 67.56 1 17.45 156 ILE D C 1
ATOM 12898 O O . ILE D 1 154 ? -3.183 9.131 66.529 1 17.02 156 ILE D O 1
ATOM 12914 N N . ILE D 1 155 ? -1.301 9.133 67.791 1 16.18 157 ILE D N 1
ATOM 12915 C CA . ILE D 1 155 ? -0.504 9.835 66.781 1 15.76 157 ILE D CA 1
ATOM 12916 C C . ILE D 1 155 ? 0.603 8.883 66.362 1 15 157 ILE D C 1
ATOM 12917 O O . ILE D 1 155 ? 1.358 8.401 67.21 1 15.14 157 ILE D O 1
ATOM 12933 N N . LYS D 1 156 ? 0.705 8.612 65.061 1 13.93 158 LYS D N 1
ATOM 12934 C CA . LYS D 1 156 ? 1.817 7.832 64.543 1 13.64 158 LYS D CA 1
ATOM 12935 C C . LYS D 1 156 ? 2.903 8.833 64.198 1 13.74 158 LYS D C 1
ATOM 12936 O O . LYS D 1 156 ? 2.639 9.784 63.459 1 14.44 158 LYS D O 1
ATOM 12955 N N . GLY D 1 157 ? 4.109 8.622 64.724 1 12.6 159 GLY D N 1
ATOM 12956 C CA . GLY D 1 157 ? 5.257 9.456 64.398 1 12.82 159 GLY D CA 1
ATOM 12957 C C . GLY D 1 157 ? 6.156 8.667 63.462 1 13.11 159 GLY D C 1
ATOM 12958 O O . GLY D 1 157 ? 6.39 7.481 63.705 1 13.68 159 GLY D O 1
ATOM 12962 N N . ASP D 1 158 ? 6.626 9.276 62.369 1 12.1 160 ASP D N 1
ATOM 12963 C CA . ASP D 1 158 ? 7.483 8.573 61.421 1 12.36 160 ASP D CA 1
ATOM 12964 C C . ASP D 1 158 ? 8.615 9.497 61.028 1 13.05 160 ASP D C 1
ATOM 12965 O O . ASP D 1 158 ? 8.362 10.603 60.552 1 13.81 160 ASP D O 1
ATOM 12974 N N . THR D 1 159 ? 9.864 9.039 61.218 1 13.13 161 THR D N 1
ATOM 12975 C CA . THR D 1 159 ? 11.012 9.91 60.963 1 12.89 161 THR D CA 1
ATOM 12976 C C . THR D 1 159 ? 12.165 9.168 60.354 1 13.13 161 THR D C 1
ATOM 12977 O O . THR D 1 159 ? 12.432 8.021 60.71 1 13.06 161 THR D O 1
ATOM 12988 N N . ILE D 1 160 ? 12.883 9.854 59.483 1 12.34 162 ILE D N 1
ATOM 12989 C CA . ILE D 1 160 ? 14.153 9.389 58.969 1 12.55 162 ILE D CA 1
ATOM 12990 C C . ILE D 1 160 ? 15.174 10.371 59.542 1 12.63 162 ILE D C 1
ATOM 12991 O O . ILE D 1 160 ? 15.037 11.585 59.381 1 12.88 162 ILE D O 1
ATOM 13007 N N . MET D 1 161 ? 16.14 9.852 60.3 1 11.67 163 MET D N 1
ATOM 13008 C CA . MET D 1 161 ? 17.112 10.684 61.004 1 11.98 163 MET D CA 1
ATOM 13009 C C . MET D 1 161 ? 18.496 10.135 60.741 1 12.97 163 MET D C 1
ATOM 13010 O O . MET D 1 161 ? 18.679 8.918 60.802 1 13.89 163 MET D O 1
ATOM 13024 N N . TYR D 1 162 ? 19.465 11.004 60.436 1 11.82 164 TYR D N 1
ATOM 13025 C CA . TYR D 1 162 ? 20.832 10.582 60.149 1 11.9 164 TYR D CA 1
ATOM 13026 C C . TYR D 1 162 ? 21.726 10.835 61.359 1 13.04 164 TYR D C 1
ATOM 13027 O O . TYR D 1 162 ? 21.751 11.941 61.911 1 13.1 164 TYR D O 1
ATOM 13045 N N . LEU D 1 163 ? 22.482 9.82 61.755 1 12.49 165 LEU D N 1
ATOM 13046 C CA . LEU D 1 163 ? 23.426 9.898 62.859 1 12.71 165 LEU D CA 1
ATOM 13047 C C . LEU D 1 163 ? 24.773 10.204 62.252 1 13.41 165 LEU D C 1
ATOM 13048 O O . LEU D 1 163 ? 25.226 9.497 61.369 1 14.15 165 LEU D O 1
ATOM 13064 N N A MET D 1 164 ? 25.426 11.244 62.747 0.5 12.72 166 MET D N 1
ATOM 13065 N N B MET D 1 164 ? 25.411 11.278 62.709 0.5 12.98 166 MET D N 1
ATOM 13066 C CA A MET D 1 164 ? 26.713 11.673 62.204 0.5 13.52 166 MET D CA 1
ATOM 13067 C CA B MET D 1 164 ? 26.711 11.68 62.174 0.5 14.03 166 MET D CA 1
ATOM 13068 C C A MET D 1 164 ? 27.804 10.736 62.684 0.5 14 166 MET D C 1
ATOM 13069 C C B MET D 1 164 ? 27.792 10.735 62.671 0.5 14.22 166 MET D C 1
ATOM 13070 O O A MET D 1 164 ? 27.768 10.286 63.822 0.5 14.3 166 MET D O 1
ATOM 13071 O O B MET D 1 164 ? 27.742 10.291 63.811 0.5 14.5 166 MET D O 1
ATOM 13098 N N . VAL D 1 165 ? 28.747 10.406 61.8 1 14.29 167 VAL D N 1
ATOM 13099 C CA . VAL D 1 165 ? 29.817 9.469 62.111 1 15.47 167 VAL D CA 1
ATOM 13100 C C . VAL D 1 165 ? 31.152 10.131 61.825 1 16.81 167 VAL D C 1
ATOM 13101 O O . VAL D 1 165 ? 31.267 10.927 60.887 1 17.07 167 VAL D O 1
ATOM 13115 N N . GLU D 1 166 ? 32.175 9.792 62.62 1 17.04 168 GLU D N 1
ATOM 13116 C CA . GLU D 1 166 ? 33.538 10.33 62.441 1 18.69 168 GLU D CA 1
ATOM 13117 C C . GLU D 1 166 ? 34.025 10.139 61.008 1 19.47 168 GLU D C 1
ATOM 13118 O O . GLU D 1 166 ? 33.7 9.132 60.386 1 19.43 168 GLU D O 1
ATOM 13130 N N . GLY D 1 167 ? 34.729 11.129 60.477 1 20.08 169 GLY D N 1
ATOM 13131 C CA . GLY D 1 167 ? 35.247 11.048 59.119 1 20.4 169 GLY D CA 1
ATOM 13132 C C . GLY D 1 167 ? 34.297 11.529 58.041 1 21.9 169 GLY D C 1
ATOM 13133 O O . GLY D 1 167 ? 34.492 11.21 56.869 1 23.55 169 GLY D O 1
ATOM 13137 N N . GLY D 1 168 ? 33.317 12.339 58.407 1 21.89 170 GLY D N 1
ATOM 13138 C CA . GLY D 1 168 ? 32.367 12.902 57.453 1 23.09 170 GLY D CA 1
ATOM 13139 C C . GLY D 1 168 ? 31.36 11.904 56.919 1 24.03 170 GLY D C 1
ATOM 13140 O O . GLY D 1 168 ? 30.823 12.086 55.822 1 25.22 170 GLY D O 1
ATOM 13144 N N . LYS D 1 169 ? 31.066 10.869 57.702 1 22.71 171 LYS D N 1
ATOM 13145 C CA . LYS D 1 169 ? 30.136 9.816 57.31 1 22.47 171 LYS D CA 1
ATOM 13146 C C . LYS D 1 169 ? 28.801 9.963 58.064 1 20.19 171 LYS D C 1
ATOM 13147 O O . LYS D 1 169 ? 28.677 10.801 58.954 1 19.39 171 LYS D O 1
ATOM 13166 N N . THR D 1 170 ? 27.781 9.187 57.662 1 18.94 172 THR D N 1
ATOM 13167 C CA . THR D 1 170 ? 26.477 9.202 58.33 1 18.52 172 THR D CA 1
ATOM 13168 C C . THR D 1 170 ? 25.949 7.754 58.43 1 17.39 172 THR D C 1
ATOM 13169 O O . THR D 1 170 ? 26.38 6.866 57.679 1 18.78 172 THR D O 1
ATOM 13180 N N . LEU D 1 171 ? 24.959 7.553 59.285 1 14.96 173 LEU D N 1
ATOM 13181 C CA . LEU D 1 171 ? 24.284 6.274 59.412 1 14.7 173 LEU D CA 1
ATOM 13182 C C . LEU D 1 171 ? 22.79 6.595 59.485 1 13.85 173 LEU D C 1
ATOM 13183 O O . LEU D 1 171 ? 22.344 7.277 60.4 1 13.66 173 LEU D O 1
ATOM 13199 N N . LYS D 1 172 ? 22.033 6.162 58.487 1 13.15 174 LYS D N 1
ATOM 13200 C CA . LYS D 1 172 ? 20.601 6.448 58.425 1 13.08 174 LYS D CA 1
ATOM 13201 C C . LYS D 1 172 ? 19.837 5.606 59.432 1 13.24 174 LYS D C 1
ATOM 13202 O O . LYS D 1 172 ? 20.157 4.434 59.639 1 13.79 174 LYS D O 1
ATOM 13221 N N . CYS D 1 173 ? 18.774 6.186 60.006 1 12.77 175 CYS D N 1
ATOM 13222 C CA . CYS D 1 173 ? 17.923 5.509 60.973 1 13.03 175 CYS D CA 1
ATOM 13223 C C . CYS D 1 173 ? 16.477 5.837 60.676 1 13.62 175 CYS D C 1
ATOM 13224 O O . CYS D 1 173 ? 16.172 6.975 60.326 1 14.85 175 CYS D O 1
ATOM 13232 N N . ARG D 1 174 ? 15.587 4.857 60.857 1 12.19 176 ARG D N 1
ATOM 13233 C CA . ARG D 1 174 ? 14.156 5.091 60.723 1 12.03 176 ARG D CA 1
ATOM 13234 C C . ARG D 1 174 ? 13.536 4.888 62.094 1 12.75 176 ARG D C 1
ATOM 13235 O O . ARG D 1 174 ? 13.809 3.885 62.755 1 13.67 176 ARG D O 1
ATOM 13256 N N . TYR D 1 175 ? 12.649 5.802 62.493 1 11.79 177 TYR D N 1
ATOM 13257 C CA . TYR D 1 175 ? 11.874 5.675 63.712 1 11.35 177 TYR D CA 1
ATOM 13258 C C . TYR D 1 175 ? 10.416 5.504 63.332 1 12.23 177 TYR D C 1
ATOM 13259 O O . TYR D 1 175 ? 9.919 6.236 62.465 1 12.66 177 TYR D O 1
ATOM 13277 N N . GLU D 1 176 ? 9.717 4.559 63.996 1 12.3 178 GLU D N 1
ATOM 13278 C CA . GLU D 1 176 ? 8.264 4.377 63.831 1 12.54 178 GLU D CA 1
ATOM 13279 C C . GLU D 1 176 ? 7.74 4.432 65.257 1 12.44 178 GLU D C 1
ATOM 13280 O O . GLU D 1 176 ? 8.05 3.559 66.07 1 12.95 178 GLU D O 1
ATOM 13292 N N . ASN D 1 177 ? 6.988 5.481 65.576 1 11.92 179 ASN D N 1
ATOM 13293 C CA . ASN D 1 177 ? 6.515 5.768 66.921 1 12.22 179 ASN D CA 1
ATOM 13294 C C . ASN D 1 177 ? 5.001 5.702 66.983 1 13.03 179 ASN D C 1
ATOM 13295 O O . ASN D 1 177 ? 4.329 6.095 66.024 1 13.29 179 ASN D O 1
ATOM 13306 N N . ASN D 1 178 ? 4.45 5.226 68.101 1 13.13 180 ASN D N 1
ATOM 13307 C CA . ASN D 1 178 ? 2.998 5.212 68.308 1 13.73 180 ASN D CA 1
ATOM 13308 C C . ASN D 1 178 ? 2.743 5.881 69.644 1 14.61 180 ASN D C 1
ATOM 13309 O O . ASN D 1 178 ? 3.018 5.291 70.684 1 14.97 180 ASN D O 1
ATOM 13320 N N . TYR D 1 179 ? 2.278 7.138 69.603 1 14.3 181 TYR D N 1
ATOM 13321 C CA . TYR D 1 179 ? 2.039 7.943 70.802 1 14.08 181 TYR D CA 1
ATOM 13322 C C . TYR D 1 179 ? 0.606 7.777 71.228 1 14.37 181 TYR D C 1
ATOM 13323 O O . TYR D 1 179 ? -0.303 8.134 70.471 1 14.09 181 TYR D O 1
ATOM 13341 N N . ARG D 1 180 ? 0.396 7.276 72.448 1 14.93 182 ARG D N 1
ATOM 13342 C CA . ARG D 1 180 ? -0.942 6.968 72.931 1 15.53 182 ARG D CA 1
ATOM 13343 C C . ARG D 1 180 ? -1.273 7.711 74.215 1 17.07 182 ARG D C 1
ATOM 13344 O O . ARG D 1 180 ? -0.771 7.371 75.295 1 17.37 182 ARG D O 1
ATOM 13365 N N . ALA D 1 181 ? -2.144 8.726 74.118 1 18.04 183 ALA D N 1
ATOM 13366 C CA . ALA D 1 181 ? -2.573 9.462 75.303 1 18.97 183 ALA D CA 1
ATOM 13367 C C . ALA D 1 181 ? -3.382 8.524 76.203 1 20.59 183 ALA D C 1
ATOM 13368 O O . ALA D 1 181 ? -4.051 7.618 75.708 1 20.53 183 ALA D O 1
ATOM 13375 N N . ASN D 1 182 ? -3.193 8.657 77.522 1 21.72 184 ASN D N 1
ATOM 13376 C CA . ASN D 1 182 ? -3.87 7.764 78.467 1 23.28 184 ASN D CA 1
ATOM 13377 C C . ASN D 1 182 ? -5.386 7.98 78.494 1 25.32 184 ASN D C 1
ATOM 13378 O O . ASN D 1 182 ? -6.114 7.051 78.839 1 26.46 184 ASN D O 1
ATOM 13389 N N . LYS D 1 183 ? -5.857 9.171 78.096 1 25.49 185 LYS D N 1
ATOM 13390 C CA . LYS D 1 183 ? -7.269 9.532 78.033 1 26.69 185 LYS D CA 1
ATOM 13391 C C . LYS D 1 183 ? -7.541 10.167 76.656 1 27.57 185 LYS D C 1
ATOM 13392 O O . LYS D 1 183 ? -6.647 10.847 76.133 1 27.65 185 LYS D O 1
ATOM 13411 N N . PRO D 1 184 ? -8.709 9.939 76.002 1 27.78 186 PRO D N 1
ATOM 13412 C CA . PRO D 1 184 ? -8.921 10.553 74.676 1 27.7 186 PRO D CA 1
ATOM 13413 C C . PRO D 1 184 ? -8.798 12.075 74.69 1 27.04 186 PRO D C 1
ATOM 13414 O O . PRO D 1 184 ? -9.213 12.728 75.653 1 26.45 186 PRO D O 1
ATOM 13425 N N . VAL D 1 185 ? -8.184 12.629 73.637 1 26.46 187 VAL D N 1
ATOM 13426 C CA . VAL D 1 185 ? -8.023 14.064 73.476 1 26.32 187 VAL D CA 1
ATOM 13427 C C . VAL D 1 185 ? -8.434 14.471 72.053 1 26.59 187 VAL D C 1
ATOM 13428 O O . VAL D 1 185 ? -8.482 13.664 71.134 1 26.92 187 VAL D O 1
ATOM 13441 N N . LEU D 1 186 ? -8.776 15.744 71.902 1 26.48 188 LEU D N 1
ATOM 13442 C CA . LEU D 1 186 ? -9.048 16.448 70.613 1 26.82 188 LEU D CA 1
ATOM 13443 C C . LEU D 1 186 ? -7.836 16.15 69.677 1 25.55 188 LEU D C 1
ATOM 13444 O O . LEU D 1 186 ? -6.682 16.264 70.118 1 25.96 188 LEU D O 1
ATOM 13460 N N . MET D 1 187 ? -8.078 15.765 68.438 1 23.7 189 MET D N 1
ATOM 13461 C CA . MET D 1 187 ? -6.997 15.361 67.538 1 22.85 189 MET D CA 1
ATOM 13462 C C . MET D 1 187 ? -6.54 16.453 66.59 1 21.96 189 MET D C 1
ATOM 13463 O O . MET D 1 187 ? -7.37 17.184 66.055 1 22.4 189 MET D O 1
ATOM 13477 N N . PRO D 1 188 ? -5.216 16.56 66.344 1 20.76 190 PRO D N 1
ATOM 13478 C CA . PRO D 1 188 ? -4.741 17.519 65.347 1 20.15 190 PRO D CA 1
ATOM 13479 C C . PRO D 1 188 ? -4.874 16.94 63.94 1 19.55 190 PRO D C 1
ATOM 13480 O O . PRO D 1 188 ? -4.995 15.72 63.77 1 19.85 190 PRO D O 1
ATOM 13491 N N . PRO D 1 189 ? -4.735 17.787 62.908 1 19.08 191 PRO D N 1
ATOM 13492 C CA . PRO D 1 189 ? -4.588 17.246 61.551 1 18.97 191 PRO D CA 1
ATOM 13493 C C . PRO D 1 189 ? -3.173 16.656 61.404 1 18.06 191 PRO D C 1
ATOM 13494 O O . PRO D 1 189 ? -2.279 16.895 62.246 1 17.8 191 PRO D O 1
ATOM 13505 N N . SER D 1 190 ? -2.916 15.954 60.283 1 17.39 192 SER D N 1
ATOM 13506 C CA . SER D 1 190 ? -1.558 15.481 59.981 1 16.99 192 SER D CA 1
ATOM 13507 C C . SER D 1 190 ? -0.622 16.694 59.876 1 16.5 192 SER D C 1
ATOM 13508 O O . SER D 1 190 ? -1.027 17.748 59.374 1 16.56 192 SER D O 1
ATOM 13516 N N . HIS D 1 191 ? 0.575 16.582 60.446 1 14.94 193 HIS D N 1
ATOM 13517 C CA . HIS D 1 191 ? 1.511 17.705 60.445 1 14.78 193 HIS D CA 1
ATOM 13518 C C . HIS D 1 191 ? 2.938 17.154 60.602 1 14.86 193 HIS D C 1
ATOM 13519 O O . HIS D 1 191 ? 3.141 15.947 60.501 1 14.68 193 HIS D O 1
ATOM 13533 N N . PHE D 1 192 ? 3.913 18.042 60.746 1 13.9 194 PHE D N 1
ATOM 13534 C CA . PHE D 1 192 ? 5.309 17.666 60.941 1 14.27 194 PHE D CA 1
ATOM 13535 C C . PHE D 1 192 ? 5.848 18.415 62.143 1 14.79 194 PHE D C 1
ATOM 13536 O O . PHE D 1 192 ? 5.366 19.504 62.459 1 15.21 194 PHE D O 1
ATOM 13553 N N . VAL D 1 193 ? 6.859 17.84 62.802 1 14.43 195 VAL D N 1
ATOM 13554 C CA . VAL D 1 193 ? 7.534 18.512 63.905 1 14.23 195 VAL D CA 1
ATOM 13555 C C . VAL D 1 193 ? 9.033 18.505 63.634 1 14.73 195 VAL D C 1
ATOM 13556 O O . VAL D 1 193 ? 9.664 17.451 63.696 1 14.9 195 VAL D O 1
ATOM 13569 N N . ASP D 1 194 ? 9.587 19.675 63.325 1 14.38 196 ASP D N 1
ATOM 13570 C CA . ASP D 1 194 ? 11.016 19.846 63.073 1 14.56 196 ASP D CA 1
ATOM 13571 C C . ASP D 1 194 ? 11.745 19.817 64.397 1 14.35 196 ASP D C 1
ATOM 13572 O O . ASP D 1 194 ? 11.257 20.421 65.352 1 14.18 196 ASP D O 1
ATOM 13581 N N . LEU D 1 195 ? 12.913 19.162 64.47 1 13.45 197 LEU D N 1
ATOM 13582 C CA . LEU D 1 195 ? 13.654 19.189 65.739 1 14.2 197 LEU D CA 1
ATOM 13583 C C . LEU D 1 195 ? 15.143 19.111 65.565 1 14.5 197 LEU D C 1
ATOM 13584 O O . LEU D 1 195 ? 15.646 18.648 64.533 1 14.1 197 LEU D O 1
ATOM 13600 N N . ARG D 1 196 ? 15.848 19.675 66.551 1 14.44 198 ARG D N 1
ATOM 13601 C CA . ARG D 1 196 ? 17.298 19.608 66.646 1 14.82 198 ARG D CA 1
ATOM 13602 C C . ARG D 1 196 ? 17.613 19.11 68.043 1 15.25 198 ARG D C 1
ATOM 13603 O O . ARG D 1 196 ? 17.189 19.736 69.024 1 16.42 198 ARG D O 1
ATOM 13624 N N . LEU D 1 197 ? 18.422 18.057 68.133 1 14.5 199 LEU D N 1
ATOM 13625 C CA . LEU D 1 197 ? 18.855 17.457 69.387 1 14.28 199 LEU D CA 1
ATOM 13626 C C . LEU D 1 197 ? 20.365 17.58 69.433 1 15.12 199 LEU D C 1
ATOM 13627 O O . LEU D 1 197 ? 21.028 17.105 68.513 1 15.09 199 LEU D O 1
ATOM 13643 N N . THR D 1 198 ? 20.913 18.238 70.453 1 15.15 200 THR D N 1
ATOM 13644 C CA . THR D 1 198 ? 22.363 18.437 70.566 1 16 200 THR D CA 1
ATOM 13645 C C . THR D 1 198 ? 22.892 17.722 71.78 1 16.13 200 THR D C 1
ATOM 13646 O O . THR D 1 198 ? 22.355 17.913 72.883 1 16.99 200 THR D O 1
ATOM 13657 N N . ARG D 1 199 ? 23.981 16.955 71.597 1 16.46 201 ARG D N 1
ATOM 13658 C CA . ARG D 1 199 ? 24.628 16.23 72.685 1 17.68 201 ARG D CA 1
ATOM 13659 C C . ARG D 1 199 ? 25.926 16.933 73.018 1 19.58 201 ARG D C 1
ATOM 13660 O O . ARG D 1 199 ? 26.704 17.211 72.108 1 19.96 201 ARG D O 1
ATOM 13681 N N . THR D 1 200 ? 26.238 17.029 74.322 1 19.68 202 THR D N 1
ATOM 13682 C CA . THR D 1 200 ? 27.496 17.591 74.807 1 21.63 202 THR D CA 1
ATOM 13683 C C . THR D 1 200 ? 28.059 16.614 75.839 1 22.55 202 THR D C 1
ATOM 13684 O O . THR D 1 200 ? 27.357 16.236 76.769 1 22.9 202 THR D O 1
ATOM 13695 N N . ASN D 1 201 ? 29.309 16.194 75.671 1 22.22 203 ASN D N 1
ATOM 13696 C CA . ASN D 1 201 ? 29.947 15.279 76.612 1 22.64 203 ASN D CA 1
ATOM 13697 C C . ASN D 1 201 ? 30.319 16.042 77.867 1 22.74 203 ASN D C 1
ATOM 13698 O O . ASN D 1 201 ? 30.839 17.143 77.765 1 23.09 203 ASN D O 1
ATOM 13709 N N . LEU D 1 202 ? 30.006 15.489 79.049 1 22.21 204 LEU D N 1
ATOM 13710 C CA . LEU D 1 202 ? 30.344 16.143 80.323 1 22.63 204 LEU D CA 1
ATOM 13711 C C . LEU D 1 202 ? 31.575 15.534 81.015 1 23.88 204 LEU D C 1
ATOM 13712 O O . LEU D 1 202 ? 31.971 15.997 82.083 1 23.52 204 LEU D O 1
ATOM 13728 N N . ASP D 1 203 ? 32.147 14.467 80.446 1 24.11 205 ASP D N 1
ATOM 13729 C CA . ASP D 1 203 ? 33.333 13.837 80.982 1 25.09 205 ASP D CA 1
ATOM 13730 C C . ASP D 1 203 ? 34.129 13.179 79.842 1 26.65 205 ASP D C 1
ATOM 13731 O O . ASP D 1 203 ? 33.682 13.191 78.692 1 26.57 205 ASP D O 1
ATOM 13740 N N . LYS D 1 204 ? 35.269 12.564 80.164 1 27.66 206 LYS D N 1
ATOM 13741 C CA . LYS D 1 204 ? 36.078 11.867 79.176 1 29.13 206 LYS D CA 1
ATOM 13742 C C . LYS D 1 204 ? 35.792 10.357 79.124 1 29.84 206 LYS D C 1
ATOM 13743 O O . LYS D 1 204 ? 36.076 9.731 78.111 1 30.85 206 LYS D O 1
ATOM 13762 N N . GLU D 1 205 ? 35.206 9.78 80.18 1 29.15 207 GLU D N 1
ATOM 13763 C CA . GLU D 1 205 ? 34.95 8.347 80.274 1 29.08 207 GLU D CA 1
ATOM 13764 C C . GLU D 1 205 ? 33.636 7.899 79.604 1 28.23 207 GLU D C 1
ATOM 13765 O O . GLU D 1 205 ? 33.49 6.713 79.327 1 29.26 207 GLU D O 1
ATOM 13777 N N . GLY D 1 206 ? 32.699 8.81 79.376 1 26.1 208 GLY D N 1
ATOM 13778 C CA . GLY D 1 206 ? 31.417 8.458 78.775 1 24.92 208 GLY D CA 1
ATOM 13779 C C . GLY D 1 206 ? 30.363 8.082 79.798 1 23.91 208 GLY D C 1
ATOM 13780 O O . GLY D 1 206 ? 29.484 7.274 79.506 1 24.19 208 GLY D O 1
ATOM 13784 N N . LEU D 1 207 ? 30.436 8.654 81.005 1 23.08 209 LEU D N 1
ATOM 13785 C CA . LEU D 1 207 ? 29.448 8.396 82.052 1 22.76 209 LEU D CA 1
ATOM 13786 C C . LEU D 1 207 ? 28.45 9.539 82.215 1 21.15 209 LEU D C 1
ATOM 13787 O O . LEU D 1 207 ? 27.479 9.357 82.944 1 21.38 209 LEU D O 1
ATOM 13803 N N . ALA D 1 208 ? 28.686 10.717 81.614 1 19.24 210 ALA D N 1
ATOM 13804 C CA . ALA D 1 208 ? 27.81 11.866 81.82 1 18.65 210 ALA D CA 1
ATOM 13805 C C . ALA D 1 208 ? 27.686 12.656 80.548 1 17.99 210 ALA D C 1
ATOM 13806 O O . ALA D 1 208 ? 28.682 12.886 79.869 1 18.5 210 ALA D O 1
ATOM 13813 N N . PHE D 1 209 ? 26.47 13.101 80.246 1 17.48 211 PHE D N 1
ATOM 13814 C CA . PHE D 1 209 ? 26.147 13.812 79.012 1 17.5 211 PHE D CA 1
ATOM 13815 C C . PHE D 1 209 ? 25.093 14.864 79.259 1 18.21 211 PHE D C 1
ATOM 13816 O O . PHE D 1 209 ? 24.267 14.725 80.153 1 18.95 211 PHE D O 1
ATOM 13833 N N . LYS D 1 210 ? 25.08 15.893 78.438 1 18.17 212 LYS D N 1
ATOM 13834 C CA . LYS D 1 210 ? 24.015 16.881 78.441 1 18.33 212 LYS D CA 1
ATOM 13835 C C . LYS D 1 210 ? 23.315 16.736 77.08 1 18.24 212 LYS D C 1
ATOM 13836 O O . LYS D 1 210 ? 23.959 16.5 76.039 1 17.92 212 LYS D O 1
ATOM 13855 N N . LEU D 1 211 ? 21.988 16.875 77.095 1 17.93 213 LEU D N 1
ATOM 13856 C CA . LEU D 1 211 ? 21.207 16.907 75.867 1 17.74 213 LEU D CA 1
ATOM 13857 C C . LEU D 1 211 ? 20.349 18.168 75.896 1 18.17 213 LEU D C 1
ATOM 13858 O O . LEU D 1 211 ? 19.918 18.624 76.957 1 18.84 213 LEU D O 1
ATOM 13874 N N . GLU D 1 212 ? 20.099 18.732 74.719 1 17.56 214 GLU D N 1
ATOM 13875 C CA . GLU D 1 212 ? 19.175 19.852 74.564 1 17.93 214 GLU D CA 1
ATOM 13876 C C . GLU D 1 212 ? 18.407 19.649 73.293 1 18 214 GLU D C 1
ATOM 13877 O O . GLU D 1 212 ? 18.937 19.078 72.33 1 18.08 214 GLU D O 1
ATOM 13889 N N . GLU D 1 213 ? 17.147 20.075 73.297 1 16.94 215 GLU D N 1
ATOM 13890 C CA . GLU D 1 213 ? 16.32 19.913 72.113 1 16.91 215 GLU D CA 1
ATOM 13891 C C . GLU D 1 213 ? 15.418 21.1 71.917 1 17.34 215 GLU D C 1
ATOM 13892 O O . GLU D 1 213 ? 14.954 21.701 72.888 1 17.73 215 GLU D O 1
ATOM 13904 N N . TYR D 1 214 ? 15.175 21.435 70.647 1 17.2 216 TYR D N 1
ATOM 13905 C CA . TYR D 1 214 ? 14.219 22.452 70.23 1 17.25 216 TYR D CA 1
ATOM 13906 C C . TYR D 1 214 ? 13.331 21.748 69.205 1 16.65 216 TYR D C 1
ATOM 13907 O O . TYR D 1 214 ? 13.854 21.115 68.285 1 16.52 216 TYR D O 1
ATOM 13925 N N . ALA D 1 215 ? 12.015 21.813 69.377 1 16.62 217 ALA D N 1
ATOM 13926 C CA . ALA D 1 215 ? 11.078 21.16 68.461 1 16.45 217 ALA D CA 1
ATOM 13927 C C . ALA D 1 215 ? 9.951 22.122 68.15 1 16.56 217 ALA D C 1
ATOM 13928 O O . ALA D 1 215 ? 9.423 22.761 69.064 1 17.11 217 ALA D O 1
ATOM 13935 N N . VAL D 1 216 ? 9.581 22.223 66.872 1 16.71 218 VAL D N 1
ATOM 13936 C CA . VAL D 1 216 ? 8.544 23.155 66.428 1 17.12 218 VAL D CA 1
ATOM 13937 C C . VAL D 1 216 ? 7.675 22.524 65.33 1 16.91 218 VAL D C 1
ATOM 13938 O O . VAL D 1 216 ? 8.176 21.958 64.354 1 16.57 218 VAL D O 1
ATOM 13951 N N . ALA D 1 217 ? 6.354 22.63 65.504 1 17.2 219 ALA D N 1
ATOM 13952 C CA . ALA D 1 217 ? 5.388 22.05 64.587 1 19.67 219 ALA D CA 1
ATOM 13953 C C . ALA D 1 217 ? 5.162 22.923 63.341 1 22.61 219 ALA D C 1
ATOM 13954 O O . ALA D 1 217 ? 5.343 24.146 63.387 1 23.78 219 ALA D O 1
ATOM 13961 N N . ARG D 1 218 ? 4.699 22.29 62.252 1 23.34 220 ARG D N 1
ATOM 13962 C CA . ARG D 1 218 ? 4.34 22.964 60.997 1 25.17 220 ARG D CA 1
ATOM 13963 C C . ARG D 1 218 ? 3.313 22.095 60.231 1 26.09 220 ARG D C 1
ATOM 13964 O O . ARG D 1 218 ? 3.49 20.873 60.247 1 24.58 220 ARG D O 1
ATOM 13985 N N . VAL D 1 219 ? 2.223 22.686 59.618 1 27.95 221 VAL D N 1
ATOM 13986 C CA . VAL D 1 219 ? 1.365 21.952 58.668 1 29.67 221 VAL D CA 1
ATOM 13987 C C . VAL D 1 219 ? 1.953 22.316 57.3 1 29.92 221 VAL D C 1
ATOM 13988 O O . VAL D 1 219 ? 2.49 23.415 57.129 1 31.2 221 VAL D O 1
ATOM 14001 N N . LEU D 1 220 ? 1.834 21.413 56.32 1 28.36 222 LEU D N 1
ATOM 14002 C CA . LEU D 1 220 ? 2.341 21.684 54.982 1 27.69 222 LEU D CA 1
ATOM 14003 C C . LEU D 1 220 ? 1.403 22.669 54.272 1 29.31 222 LEU D C 1
ATOM 14004 O O . LEU D 1 220 ? 0.186 22.626 54.467 1 29.55 222 LEU D O 1
ATOM 14020 N N . GLU D 1 221 ? 1.985 23.497 53.422 1 30.31 223 GLU D N 1
ATOM 14021 C CA . GLU D 1 221 ? 1.312 24.474 52.571 1 33.02 223 GLU D CA 1
ATOM 14022 C C . GLU D 1 221 ? 1.441 23.985 51.108 1 34.28 223 GLU D C 1
ATOM 14023 O O . GLU D 1 221 ? 2.102 24.624 50.279 1 34.74 223 GLU D O 1
ATOM 14035 N N . VAL D 1 222 ? 0.866 22.811 50.832 1 34.47 224 VAL D N 1
ATOM 14036 C CA . VAL D 1 222 ? 0.837 22.21 49.489 1 35.35 224 VAL D CA 1
ATOM 14037 C C . VAL D 1 222 ? -0.59 21.78 49.17 1 37.42 224 VAL D C 1
ATOM 14038 O O . VAL D 1 222 ? -0.938 21.727 47.966 1 38.07 224 VAL D O 1
#

Radius of gyration: 27.13 Å; Cα contacts (8 Å, |Δi|>4): 2679; chains: 4; bounding box: 54×70×68 Å

Solvent-accessible surface area: 31438 Å² total

Secondary structure (DSSP, 8-state):
--S-SSEEEEEEEEEEETTEEEEEEEEEEEEGGGTEEEEEEEEEESPSPSS-GGGTGGG--TT--B--TTS--HHHHTTTT-EEEEEEEEETTS-EEEEEEEEEEETTEEEEEEEEEEE---TTSTTTTT-EEEEPPEEEEEEEETTEEEEEEEEEEEETTTEEEEEEEEEEEEESS----PPSEEEEEEEEEEESSSSSSEEEEEEEEEEE----/--S-SSEEEEEEEEEEETTEEEEEEEEEEEEGGGTEEEEEEEEEESPSPSS-GGGTGGG--TT--B--TTS--HHHHTTTT-EEEEEEEEETTS-EEEEEEEEEEETTEEEEEEEEEEE---TTSTTTTT-EEEEPPEEEEEEEETTEEEEEEEEEEEETTTEEEEEEEEEEEEESS----PPSEEEEEEEEEEESSSSSSEEEEEEEEEEE----/--S-SSEEEEEEEEEEETTEEEEEEEEEEEEGGGTEEEEEEEEEESPSPSS-GGGTGGG--TT--B--TTS--HHHHTTTT-EEEEEEEEETTS-EEEEEEEEEEETTEEEEEEEEEEE---TTSTTTTT-EEEEPPEEEEEEEETTEEEEEEEEEEEETTTEEEEEEEEEEEEESS--PPPPSEEEEEEEEEEE-SSSSSEEEEEEEEEEE----/--SSEEEEEEEEEEETTEEEEEEEEEEEETTTTEEEEEEEEEESPSPSS-GGGTGGG--TT--B--TTS--HHHHTTTT-EEEEEEEEETTS-EEEEEEEEEEETTEEEEEEEEEEE---TTSTTTTT-EEEEPPEEEEEEEETTEEEEEEEEEEEETTTEEEEEEEEEEEEESS--PPPPSEEEEEEEEEEE-SSSSSEEEEEEEEEEE----